Protein AF-0000000084696327 (afdb_homodimer)

Structure (mmCIF, N/CA/C/O backbone):
data_AF-0000000084696327-model_v1
#
loop_
_entity.id
_entity.type
_entity.pdbx_description
1 polymer 'HNH nuclease domain-containing protein'
#
loop_
_atom_site.group_PDB
_atom_site.id
_atom_site.type_symbol
_atom_site.label_atom_id
_atom_site.label_alt_id
_atom_site.label_comp_id
_atom_site.label_asym_id
_atom_site.label_entity_id
_atom_site.label_seq_id
_atom_site.pdbx_PDB_ins_code
_atom_site.Cartn_x
_atom_site.Cartn_y
_atom_site.Cartn_z
_atom_site.occupancy
_atom_site.B_iso_or_equiv
_atom_site.auth_seq_id
_atom_site.auth_comp_id
_atom_site.auth_asym_id
_atom_site.auth_atom_id
_atom_site.pdbx_PDB_model_num
ATOM 1 N N . MET A 1 1 ? 16.906 -35.812 5.281 1 64.81 1 MET A N 1
ATOM 2 C CA . MET A 1 1 ? 16.062 -34.969 4.43 1 64.81 1 MET A CA 1
ATOM 3 C C . MET A 1 1 ? 15.414 -33.844 5.23 1 64.81 1 MET A C 1
ATOM 5 O O . MET A 1 1 ? 15.109 -34.031 6.414 1 64.81 1 MET A O 1
ATOM 9 N N . PRO A 1 2 ? 15.516 -32.688 4.719 1 78.81 2 PRO A N 1
ATOM 10 C CA . PRO A 1 2 ? 14.852 -31.625 5.48 1 78.81 2 PRO A CA 1
ATOM 11 C C . PRO A 1 2 ? 13.391 -31.953 5.793 1 78.81 2 PRO A C 1
ATOM 13 O O . PRO A 1 2 ? 12.758 -32.719 5.07 1 78.81 2 PRO A O 1
ATOM 16 N N . PRO A 1 3 ? 13 -31.641 6.934 1 85.12 3 PRO A N 1
ATOM 17 C CA . PRO A 1 3 ? 11.578 -31.828 7.234 1 85.12 3 PRO A CA 1
ATOM 18 C C . PRO A 1 3 ? 10.656 -31.234 6.172 1 85.12 3 PRO A C 1
ATOM 20 O O . PRO A 1 3 ? 11.047 -30.297 5.469 1 85.12 3 PRO A O 1
ATOM 23 N N . PRO A 1 4 ? 9.523 -31.828 6.078 1 90 4 PRO A N 1
ATOM 24 C CA . PRO A 1 4 ? 8.578 -31.328 5.07 1 90 4 PRO A CA 1
ATOM 25 C C . PRO A 1 4 ? 8.117 -29.906 5.34 1 90 4 PRO A C 1
ATOM 27 O O . PRO A 1 4 ? 8.195 -29.438 6.477 1 90 4 PRO A O 1
ATOM 30 N N . THR A 1 5 ? 7.723 -29.281 4.293 1 92 5 THR A N 1
ATOM 31 C CA . THR A 1 5 ? 7.203 -27.922 4.379 1 92 5 THR A CA 1
ATOM 32 C C . THR A 1 5 ? 5.875 -27.906 5.125 1 92 5 THR A C 1
ATOM 34 O O . THR A 1 5 ? 5.027 -28.781 4.926 1 92 5 THR A O 1
ATOM 37 N N . VAL A 1 6 ? 5.762 -26.906 6.031 1 92.06 6 VAL A N 1
ATOM 38 C CA . VAL A 1 6 ? 4.516 -26.703 6.766 1 92.06 6 VAL A CA 1
ATOM 39 C C . VAL A 1 6 ? 4.176 -25.219 6.82 1 92.06 6 VAL A C 1
ATOM 41 O O . VAL A 1 6 ? 5.062 -24.375 6.988 1 92.06 6 VAL A O 1
ATOM 44 N N . ALA A 1 7 ? 2.875 -25.031 6.699 1 95.94 7 ALA A N 1
ATOM 45 C CA . ALA A 1 7 ? 2.398 -23.641 6.742 1 95.94 7 ALA A CA 1
ATOM 46 C C . ALA A 1 7 ? 2.725 -23 8.086 1 95.94 7 ALA A C 1
ATOM 48 O O . ALA A 1 7 ? 2.736 -23.672 9.117 1 95.94 7 ALA A O 1
ATOM 49 N N . ARG A 1 8 ? 3.008 -21.75 8.031 1 95.81 8 ARG A N 1
ATOM 50 C CA . ARG A 1 8 ? 3.211 -20.922 9.203 1 95.81 8 ARG A CA 1
ATOM 51 C C . ARG A 1 8 ? 1.892 -20.312 9.688 1 95.81 8 ARG A C 1
ATOM 53 O O . ARG A 1 8 ? 0.887 -20.359 8.969 1 95.81 8 ARG A O 1
ATOM 60 N N . PRO A 1 9 ? 1.855 -19.812 10.875 1 95.5 9 PRO A N 1
ATOM 61 C CA . PRO A 1 9 ? 0.596 -19.25 11.367 1 95.5 9 PRO A CA 1
ATOM 62 C C . PRO A 1 9 ? 0.136 -18.047 10.57 1 95.5 9 PRO A C 1
ATOM 64 O O . PRO A 1 9 ? 0.963 -17.234 10.117 1 95.5 9 PRO A O 1
ATOM 67 N N . PRO A 1 10 ? -1.17 -17.922 10.406 1 95.75 10 PRO A N 1
ATOM 68 C CA . PRO A 1 10 ? -1.684 -16.719 9.742 1 95.75 10 PRO A CA 1
ATOM 69 C C . PRO A 1 10 ? -1.434 -15.445 10.539 1 95.75 10 PRO A C 1
ATOM 71 O O . PRO A 1 10 ? -1.24 -15.5 11.758 1 95.75 10 PRO A O 1
ATOM 74 N N . HIS A 1 11 ? -1.416 -14.32 9.797 1 95.56 11 HIS A N 1
ATOM 75 C CA . HIS A 1 11 ? -1.258 -13.031 10.453 1 95.56 11 HIS A CA 1
ATOM 76 C C . HIS A 1 11 ? -2.508 -12.656 11.242 1 95.56 11 HIS A C 1
ATOM 78 O O . HIS A 1 11 ? -3.629 -12.859 10.766 1 95.56 11 HIS A O 1
ATOM 84 N N . ALA A 1 12 ? -2.25 -12.148 12.43 1 94.5 12 ALA A N 1
ATOM 85 C CA . ALA A 1 12 ? -3.326 -11.5 13.172 1 94.5 12 ALA A CA 1
ATOM 86 C C . ALA A 1 12 ? -3.518 -10.055 12.711 1 94.5 12 ALA A C 1
ATOM 88 O O . ALA A 1 12 ? -2.623 -9.477 12.094 1 94.5 12 ALA A O 1
ATOM 89 N N . PRO A 1 13 ? -4.703 -9.531 12.953 1 93.38 13 PRO A N 1
ATOM 90 C CA . PRO A 1 13 ? -4.848 -8.102 12.656 1 93.38 13 PRO A CA 1
ATOM 91 C C . PRO A 1 13 ? -3.77 -7.254 13.328 1 93.38 13 PRO A C 1
ATOM 93 O O . PRO A 1 13 ? -3.365 -7.539 14.461 1 93.38 13 PRO A O 1
ATOM 96 N N . PRO A 1 14 ? -3.35 -6.289 12.539 1 93.88 14 PRO A N 1
ATOM 97 C CA . PRO A 1 14 ? -2.289 -5.465 13.125 1 93.88 14 PRO A CA 1
ATOM 98 C C . PRO A 1 14 ? -2.748 -4.703 14.367 1 93.88 14 PRO A C 1
ATOM 100 O O . PRO A 1 14 ? -3.92 -4.336 14.469 1 93.88 14 PRO A O 1
ATOM 103 N N . THR A 1 15 ? -1.776 -4.508 15.273 1 92.62 15 THR A N 1
ATOM 104 C CA . THR A 1 15 ? -2.062 -3.781 16.516 1 92.62 15 THR A CA 1
ATOM 105 C C . THR A 1 15 ? -0.859 -2.947 16.938 1 92.62 15 THR A C 1
ATOM 107 O O . THR A 1 15 ? 0.249 -3.143 16.438 1 92.62 15 THR A O 1
ATOM 110 N N . HIS A 1 16 ? -1.134 -1.938 17.672 1 93.75 16 HIS A N 1
ATOM 111 C CA . HIS A 1 16 ? -0.104 -1.144 18.328 1 93.75 16 HIS A CA 1
ATOM 112 C C . HIS A 1 16 ? -0.031 -1.465 19.828 1 93.75 16 HIS A C 1
ATOM 114 O O . HIS A 1 16 ? -1.036 -1.835 20.438 1 93.75 16 HIS A O 1
ATOM 120 N N . CYS A 1 17 ? 1.035 -1.368 20.422 1 89.12 17 CYS A N 1
ATOM 121 C CA . CYS A 1 17 ? 1.231 -1.765 21.812 1 89.12 17 CYS A CA 1
ATOM 122 C C . CYS A 1 17 ? 0.365 -0.928 22.75 1 89.12 17 CYS A C 1
ATOM 124 O O . CYS A 1 17 ? -0.001 -1.381 23.828 1 89.12 17 CYS A O 1
ATOM 126 N N . ASP A 1 18 ? -0.004 0.305 22.375 1 88.62 18 ASP A N 1
ATOM 127 C CA . ASP A 1 18 ? -0.79 1.198 23.219 1 88.62 18 ASP A CA 1
ATOM 128 C C . ASP A 1 18 ? -2.109 1.571 22.547 1 88.62 18 ASP A C 1
ATOM 130 O O . ASP A 1 18 ? -2.463 2.75 22.484 1 88.62 18 ASP A O 1
ATOM 134 N N . VAL A 1 19 ? -2.842 0.599 22.219 1 82.56 19 VAL A N 1
ATOM 135 C CA . VAL A 1 19 ? -4.059 0.818 21.438 1 82.56 19 VAL A CA 1
ATOM 136 C C . VAL A 1 19 ? -5.102 1.523 22.312 1 82.56 19 VAL A C 1
ATOM 138 O O . VAL A 1 19 ? -5.969 2.23 21.797 1 82.56 19 VAL A O 1
ATOM 141 N N . ASP A 1 20 ? -5.031 1.558 23.531 1 81.38 20 ASP A N 1
ATOM 142 C CA . ASP A 1 20 ? -6.023 2.1 24.453 1 81.38 20 ASP A CA 1
ATOM 143 C C . ASP A 1 20 ? -5.805 3.596 24.672 1 81.38 20 ASP A C 1
ATOM 145 O O . ASP A 1 20 ? -6.625 4.258 25.312 1 81.38 20 ASP A O 1
ATOM 149 N N . ARG A 1 21 ? -4.801 4.191 24.094 1 85.31 21 ARG A N 1
ATOM 150 C CA . ARG A 1 21 ? -4.469 5.59 24.344 1 85.31 21 ARG A CA 1
ATOM 151 C C . ARG A 1 21 ? -5.125 6.496 23.312 1 85.31 21 ARG A C 1
ATOM 153 O O . ARG A 1 21 ? -5.016 7.723 23.391 1 85.31 21 ARG A O 1
ATOM 160 N N . VAL A 1 22 ? -5.793 5.859 22.375 1 87.56 22 VAL A N 1
ATOM 161 C CA . VAL A 1 22 ? -6.488 6.648 21.359 1 87.56 22 VAL A CA 1
ATOM 162 C C . VAL A 1 22 ? -7.977 6.309 21.375 1 87.56 22 VAL A C 1
ATOM 164 O O . VAL A 1 22 ? -8.359 5.172 21.656 1 87.56 22 VAL A O 1
ATOM 167 N N . ALA A 1 23 ? -8.688 7.316 21.047 1 85.5 23 ALA A N 1
ATOM 168 C CA . ALA A 1 23 ? -10.141 7.137 21.062 1 85.5 23 ALA A CA 1
ATOM 169 C C . ALA A 1 23 ? -10.594 6.176 19.969 1 85.5 23 ALA A C 1
ATOM 171 O O . ALA A 1 23 ? -10.133 6.262 18.828 1 85.5 23 ALA A O 1
ATOM 172 N N . GLN A 1 24 ? -11.453 5.336 20.328 1 82 24 GLN A N 1
ATOM 173 C CA . GLN A 1 24 ? -12.023 4.418 19.344 1 82 24 GLN A CA 1
ATOM 174 C C . GLN A 1 24 ? -13.047 5.125 18.453 1 82 24 GLN A C 1
ATOM 176 O O . GLN A 1 24 ? -13.195 4.785 17.281 1 82 24 GLN A O 1
ATOM 181 N N . ARG A 1 25 ? -13.672 6.062 19.094 1 83.81 25 ARG A N 1
ATOM 182 C CA . ARG A 1 25 ? -14.633 6.887 18.375 1 83.81 25 ARG A CA 1
ATOM 183 C C . ARG A 1 25 ? -14.352 8.367 18.594 1 83.81 25 ARG A C 1
ATOM 185 O O . ARG A 1 25 ? -14.852 8.969 19.547 1 83.81 25 ARG A O 1
ATOM 192 N N . PRO A 1 26 ? -13.617 8.875 17.672 1 90.56 26 PRO A N 1
ATOM 193 C CA . PRO A 1 26 ? -13.289 10.289 17.844 1 90.56 26 PRO A CA 1
ATOM 194 C C . PRO A 1 26 ? -14.508 11.203 17.672 1 90.56 26 PRO A C 1
ATOM 196 O O . PRO A 1 26 ? -15.375 10.922 16.844 1 90.56 26 PRO A O 1
ATOM 199 N N . ARG A 1 27 ? -14.562 12.148 18.516 1 89.69 27 ARG A N 1
ATOM 200 C CA . ARG A 1 27 ? -15.586 13.172 18.359 1 89.69 27 ARG A CA 1
ATOM 201 C C . ARG A 1 27 ? -15.031 14.383 17.609 1 89.69 27 ARG A C 1
ATOM 203 O O . ARG A 1 27 ? -13.883 14.773 17.828 1 89.69 27 ARG A O 1
ATOM 210 N N . THR A 1 28 ? -15.859 14.914 16.844 1 95.12 28 THR A N 1
ATOM 211 C CA . THR A 1 28 ? -15.461 16.094 16.078 1 95.12 28 THR A CA 1
ATOM 212 C C . THR A 1 28 ? -15.43 17.328 16.969 1 95.12 28 THR A C 1
ATOM 214 O O . THR A 1 28 ? -16.344 17.531 17.781 1 95.12 28 THR A O 1
ATOM 217 N N . VAL A 1 29 ? -14.414 18.062 16.891 1 97.38 29 VAL A N 1
ATOM 218 C CA . VAL A 1 29 ? -14.281 19.344 17.578 1 97.38 29 VAL A CA 1
ATOM 219 C C . VAL A 1 29 ? -14.508 20.484 16.594 1 97.38 29 VAL A C 1
ATOM 221 O O . VAL A 1 29 ? -13.844 20.562 15.555 1 97.38 29 VAL A O 1
ATOM 224 N N . LEU A 1 30 ? -15.445 21.312 16.906 1 98 30 LEU A N 1
ATOM 225 C CA . LEU A 1 30 ? -15.773 22.453 16.047 1 98 30 LEU A CA 1
ATOM 226 C C . LEU A 1 30 ? -15.016 23.703 16.469 1 98 30 LEU A C 1
ATOM 228 O O . LEU A 1 30 ? -15.047 24.078 17.641 1 98 30 LEU A O 1
ATOM 232 N N . LEU A 1 31 ? -14.336 24.281 15.578 1 98.44 31 LEU A N 1
ATOM 233 C CA . LEU A 1 31 ? -13.664 25.562 15.781 1 98.44 31 LEU A CA 1
ATOM 234 C C . LEU A 1 31 ? -14.391 26.672 15.047 1 98.44 31 LEU A C 1
ATOM 236 O O . LEU A 1 31 ? -14.484 26.656 13.812 1 98.44 31 LEU A O 1
ATOM 240 N N . ARG A 1 32 ? -14.797 27.672 15.781 1 98.12 32 ARG A N 1
ATOM 241 C CA . ARG A 1 32 ? -15.727 28.656 15.234 1 98.12 32 ARG A CA 1
ATOM 242 C C . ARG A 1 32 ? -15.055 30.016 15.07 1 98.12 32 ARG A C 1
ATOM 244 O O . ARG A 1 32 ? -14.125 30.344 15.812 1 98.12 32 ARG A O 1
ATOM 251 N N . HIS A 1 33 ? -15.484 30.797 14.117 1 98 33 HIS A N 1
ATOM 252 C CA . HIS A 1 33 ? -15.109 32.188 13.898 1 98 33 HIS A CA 1
ATOM 253 C C . HIS A 1 33 ? -16.016 33.125 14.68 1 98 33 HIS A C 1
ATOM 255 O O . HIS A 1 33 ? -17.234 33.125 14.477 1 98 33 HIS A O 1
ATOM 261 N N . PRO A 1 34 ? -15.5 33.938 15.547 1 96.25 34 PRO A N 1
ATOM 262 C CA . PRO A 1 34 ? -16.344 34.75 16.406 1 96.25 34 PRO A CA 1
ATOM 263 C C . PRO A 1 34 ? -17 35.906 15.656 1 96.25 34 PRO A C 1
ATOM 265 O O . PRO A 1 34 ? -17.969 36.5 16.156 1 96.25 34 PRO A O 1
ATOM 268 N N . GLY A 1 35 ? -16.609 36.25 14.508 1 94.88 35 GLY A N 1
ATOM 269 C CA . GLY A 1 35 ? -17.078 37.406 13.781 1 94.88 35 GLY A CA 1
ATOM 270 C C . GLY A 1 35 ? -18.312 37.156 12.945 1 94.88 35 GLY A C 1
ATOM 271 O O . GLY A 1 35 ? -18.828 38.031 12.273 1 94.88 35 GLY A O 1
ATOM 272 N N . TYR A 1 36 ? -18.766 35.938 12.953 1 95.31 36 TYR A N 1
ATOM 273 C CA . TYR A 1 36 ? -19.953 35.562 12.188 1 95.31 36 TYR A CA 1
ATOM 274 C C . TYR A 1 36 ? -21.016 34.938 13.094 1 95.31 36 TYR A C 1
ATOM 276 O O . TYR A 1 36 ? -20.703 34.438 14.18 1 95.31 36 TYR A O 1
ATOM 284 N N . PRO A 1 37 ? -22.266 35 12.648 1 92.94 37 PRO A N 1
ATOM 285 C CA . PRO A 1 37 ? -23.328 34.375 13.453 1 92.94 37 PRO A CA 1
ATOM 286 C C . PRO A 1 37 ? -23.109 32.875 13.664 1 92.94 37 PRO A C 1
ATOM 288 O O . PRO A 1 37 ? -22.609 32.188 12.766 1 92.94 37 PRO A O 1
ATOM 291 N N . SER A 1 38 ? -23.578 32.375 14.742 1 90.75 38 SER A N 1
ATOM 292 C CA . SER A 1 38 ? -23.344 31.016 15.195 1 90.75 38 SER A CA 1
ATOM 293 C C . SER A 1 38 ? -23.875 30 14.195 1 90.75 38 SER A C 1
ATOM 295 O O . SER A 1 38 ? -23.359 28.891 14.094 1 90.75 38 SER A O 1
ATOM 297 N N . ALA A 1 39 ? -24.844 30.375 13.453 1 90.81 39 ALA A N 1
ATOM 298 C CA . ALA A 1 39 ? -25.469 29.453 12.516 1 90.81 39 ALA A CA 1
ATOM 299 C C . ALA A 1 39 ? -24.562 29.156 11.328 1 90.81 39 ALA A C 1
ATOM 301 O O . ALA A 1 39 ? -24.734 28.156 10.633 1 90.81 39 ALA A O 1
ATOM 302 N N . HIS A 1 40 ? -23.562 30.047 11.156 1 92.81 40 HIS A N 1
ATOM 303 C CA . HIS A 1 40 ? -22.75 29.891 9.953 1 92.81 40 HIS A CA 1
ATOM 304 C C . HIS A 1 40 ? -21.281 30.141 10.234 1 92.81 40 HIS A C 1
ATOM 306 O O . HIS A 1 40 ? -20.562 30.656 9.383 1 92.81 40 HIS A O 1
ATOM 312 N N . ASN A 1 41 ? -20.766 29.859 11.406 1 96.12 41 ASN A N 1
ATOM 313 C CA . ASN A 1 41 ? -19.453 30.359 11.734 1 96.12 41 ASN A CA 1
ATOM 314 C C . ASN A 1 41 ? -18.469 29.234 12.039 1 96.12 41 ASN A C 1
ATOM 316 O O . ASN A 1 41 ? -17.438 29.453 12.68 1 96.12 41 ASN A O 1
ATOM 320 N N . ILE A 1 42 ? -18.844 27.953 11.641 1 97.38 42 ILE A N 1
ATOM 321 C CA . ILE A 1 42 ? -17.891 26.859 11.812 1 97.38 42 ILE A CA 1
ATOM 322 C C . ILE A 1 42 ? -16.734 27.016 10.828 1 97.38 42 ILE A C 1
ATOM 324 O O . ILE A 1 42 ? -16.906 26.875 9.617 1 97.38 42 ILE A O 1
ATOM 328 N N . LEU A 1 43 ? -15.664 27.328 11.414 1 97.69 43 LEU A N 1
ATOM 329 C CA . LEU A 1 43 ? -14.461 27.547 10.617 1 97.69 43 LEU A CA 1
ATOM 330 C C . LEU A 1 43 ? -13.828 26.219 10.211 1 97.69 43 LEU A C 1
ATOM 332 O O . LEU A 1 43 ? -13.625 25.953 9.023 1 97.69 43 LEU A O 1
ATOM 336 N N . LEU A 1 44 ? -13.516 25.359 11.211 1 97.94 44 LEU A N 1
ATOM 337 C CA . LEU A 1 44 ? -12.953 24.031 11.008 1 97.94 44 LEU A CA 1
ATOM 338 C C . LEU A 1 44 ? -13.68 22.984 11.859 1 97.94 44 LEU A C 1
ATOM 340 O O . LEU A 1 44 ? -14.086 23.281 12.984 1 97.94 44 LEU A O 1
ATOM 344 N N . ALA A 1 45 ? -13.891 21.828 11.312 1 97.81 45 ALA A N 1
ATOM 345 C CA . ALA A 1 45 ? -14.352 20.656 12.039 1 97.81 45 ALA A CA 1
ATOM 346 C C . ALA A 1 45 ? -13.305 19.531 12 1 97.81 45 ALA A C 1
ATOM 348 O O . ALA A 1 45 ? -13.117 18.891 10.961 1 97.81 45 ALA A O 1
ATOM 349 N N . LEU A 1 46 ? -12.602 19.344 13.109 1 97.62 46 LEU A N 1
ATOM 350 C CA . LEU A 1 46 ? -11.484 18.406 13.141 1 97.62 46 LEU A CA 1
ATOM 351 C C . LEU A 1 46 ? -11.781 17.234 14.055 1 97.62 46 LEU A C 1
ATOM 353 O O . LEU A 1 46 ? -12.422 17.391 15.094 1 97.62 46 LEU A O 1
ATOM 357 N N . PRO A 1 47 ? -11.32 16.094 13.688 1 96 47 PRO A N 1
ATOM 358 C CA . PRO A 1 47 ? -11.516 14.938 14.578 1 96 47 PRO A CA 1
ATOM 359 C C . PRO A 1 47 ? -10.672 15.023 15.852 1 96 47 PRO A C 1
ATOM 361 O O . PRO A 1 47 ? -9.484 15.367 15.789 1 96 47 PRO A O 1
ATOM 364 N N . GLY A 1 48 ? -11.32 14.75 16.953 1 96.06 48 GLY A N 1
ATOM 365 C CA . GLY A 1 48 ? -10.633 14.719 18.234 1 96.06 48 GLY A CA 1
ATOM 366 C C . GLY A 1 48 ? -10.32 13.305 18.719 1 96.06 48 GLY A C 1
ATOM 367 O O . GLY A 1 48 ? -11.172 12.648 19.312 1 96.06 48 GLY A O 1
ATOM 368 N N . ALA A 1 49 ? -9 12.914 18.562 1 94.12 49 ALA A N 1
ATOM 369 C CA . ALA A 1 49 ? -8.633 11.539 18.891 1 94.12 49 ALA A CA 1
ATOM 370 C C . ALA A 1 49 ? -7.406 11.508 19.797 1 94.12 49 ALA A C 1
ATOM 372 O O . ALA A 1 49 ? -6.77 10.461 19.953 1 94.12 49 ALA A O 1
ATOM 373 N N . ASP A 1 50 ? -7.039 12.578 20.406 1 95.31 50 ASP A N 1
ATOM 374 C CA . ASP A 1 50 ? -5.742 12.727 21.047 1 95.31 50 ASP A CA 1
ATOM 375 C C . ASP A 1 50 ? -5.766 12.133 22.453 1 95.31 50 ASP A C 1
ATOM 377 O O . ASP A 1 50 ? -4.719 12.008 23.094 1 95.31 50 ASP A O 1
ATOM 381 N N . GLY A 1 51 ? -6.906 11.742 22.922 1 91.38 51 GLY A N 1
ATOM 382 C CA . GLY A 1 51 ? -7.043 11.047 24.188 1 91.38 51 GLY A CA 1
ATOM 383 C C . GLY A 1 51 ? -7.969 9.852 24.125 1 91.38 51 GLY A C 1
ATOM 384 O O . GLY A 1 51 ? -8.672 9.664 23.125 1 91.38 51 GLY A O 1
ATOM 385 N N . PRO A 1 52 ? -7.902 9.008 25.156 1 89.19 52 PRO A N 1
ATOM 386 C CA . PRO A 1 52 ? -8.773 7.832 25.156 1 89.19 52 PRO A CA 1
ATOM 387 C C . PRO A 1 52 ? -10.25 8.195 25.078 1 89.19 52 PRO A C 1
ATOM 389 O O . PRO A 1 52 ? -11.047 7.43 24.516 1 89.19 52 PRO A O 1
ATOM 392 N N . ALA A 1 53 ? -10.578 9.32 25.641 1 90.38 53 ALA A N 1
ATOM 393 C CA . ALA A 1 53 ? -11.961 9.789 25.609 1 90.38 53 ALA A CA 1
ATOM 394 C C . ALA A 1 53 ? -12.203 10.703 24.406 1 90.38 53 ALA A C 1
ATOM 396 O O . ALA A 1 53 ? -13.305 11.234 24.25 1 90.38 53 ALA A O 1
ATOM 397 N N . GLY A 1 54 ? -11.234 10.867 23.688 1 92.81 54 GLY A N 1
ATOM 398 C CA . GLY A 1 54 ? -11.305 11.789 22.578 1 92.81 54 GLY A CA 1
ATOM 399 C C . GLY A 1 54 ? -10.664 13.133 22.859 1 92.81 54 GLY A C 1
ATOM 400 O O . GLY A 1 54 ? -9.742 13.227 23.672 1 92.81 54 GLY A O 1
ATOM 401 N N . GLY A 1 55 ? -11.086 14.086 22.016 1 95.94 55 GLY A N 1
ATOM 402 C CA . GLY A 1 55 ? -10.539 15.422 22.172 1 95.94 55 GLY A CA 1
ATOM 403 C C . GLY A 1 55 ? -9.414 15.719 21.203 1 95.94 55 GLY A C 1
ATOM 404 O O . GLY A 1 55 ? -8.898 14.812 20.531 1 95.94 55 GLY A O 1
ATOM 405 N N . LEU A 1 56 ? -9.117 16.969 21.172 1 97.12 56 LEU A N 1
ATOM 406 C CA . LEU A 1 56 ? -8.156 17.453 20.188 1 97.12 56 LEU A CA 1
ATOM 407 C C . LEU A 1 56 ? -6.996 18.172 20.875 1 97.12 56 LEU A C 1
ATOM 409 O O . LEU A 1 56 ? -7.207 18.953 21.812 1 97.12 56 LEU A O 1
ATOM 413 N N . HIS A 1 57 ? -5.82 17.828 20.5 1 97.75 57 HIS A N 1
ATOM 414 C CA . HIS A 1 57 ? -4.641 18.531 21 1 97.75 57 HIS A CA 1
ATOM 415 C C . HIS A 1 57 ? -4.754 20.031 20.797 1 97.75 57 HIS A C 1
ATOM 417 O O . HIS A 1 57 ? -4.945 20.5 19.656 1 97.75 57 HIS A O 1
ATOM 423 N N . HIS A 1 58 ? -4.582 20.766 21.812 1 98.06 58 HIS A N 1
ATOM 424 C CA . HIS A 1 58 ? -4.84 22.203 21.828 1 98.06 58 HIS A CA 1
ATOM 425 C C . HIS A 1 58 ? -3.99 22.922 20.781 1 98.06 58 HIS A C 1
ATOM 427 O O . HIS A 1 58 ? -4.516 23.656 19.953 1 98.06 58 HIS A O 1
ATOM 433 N N . GLU A 1 59 ? -2.727 22.734 20.828 1 98.38 59 GLU A N 1
ATOM 434 C CA . GLU A 1 59 ? -1.825 23.516 19.984 1 98.38 59 GLU A CA 1
ATOM 435 C C . GLU A 1 59 ? -2.018 23.172 18.516 1 98.38 59 GLU A C 1
ATOM 437 O O . GLU A 1 59 ? -1.897 24.047 17.641 1 98.38 59 GLU A O 1
ATOM 442 N N . THR A 1 60 ? -2.293 21.891 18.219 1 98.56 60 THR A N 1
ATOM 443 C CA . THR A 1 60 ? -2.586 21.5 16.844 1 98.56 60 THR A CA 1
ATOM 444 C C . THR A 1 60 ? -3.816 22.25 16.328 1 98.56 60 THR A C 1
ATOM 446 O O . THR A 1 60 ? -3.809 22.766 15.211 1 98.56 60 THR A O 1
ATOM 449 N N . ALA A 1 61 ? -4.805 22.312 17.109 1 98.62 61 ALA A N 1
ATOM 450 C CA . ALA A 1 61 ? -6.035 23.016 16.75 1 98.62 61 ALA A CA 1
ATOM 451 C C . ALA A 1 61 ? -5.777 24.516 16.562 1 98.62 61 ALA A C 1
ATOM 453 O O . ALA A 1 61 ? -6.215 25.109 15.57 1 98.62 61 ALA A O 1
ATOM 454 N N . ARG A 1 62 ? -5.125 25.062 17.5 1 98.69 62 ARG A N 1
ATOM 455 C CA . ARG A 1 62 ? -4.855 26.5 17.469 1 98.69 62 ARG A CA 1
ATOM 456 C C . ARG A 1 62 ? -4.066 26.875 16.219 1 98.69 62 ARG A C 1
ATOM 458 O O . ARG A 1 62 ? -4.379 27.859 15.562 1 98.69 62 ARG A O 1
ATOM 465 N N . ILE A 1 63 ? -3.088 26.094 15.945 1 98.81 63 ILE A N 1
ATOM 466 C CA . ILE A 1 63 ? -2.227 26.391 14.805 1 98.81 63 ILE A CA 1
ATOM 467 C C . ILE A 1 63 ? -3.008 26.203 13.508 1 98.81 63 ILE A C 1
ATOM 469 O O . ILE A 1 63 ? -2.828 26.969 12.547 1 98.81 63 ILE A O 1
ATOM 473 N N . ALA A 1 64 ? -3.826 25.156 13.43 1 98.88 64 ALA A N 1
ATOM 474 C CA . ALA A 1 64 ? -4.684 25 12.266 1 98.88 64 ALA A CA 1
ATOM 475 C C . ALA A 1 64 ? -5.523 26.25 12.016 1 98.88 64 ALA A C 1
ATOM 477 O O . ALA A 1 64 ? -5.613 26.719 10.883 1 98.88 64 ALA A O 1
ATOM 478 N N . CYS A 1 65 ? -6.086 26.797 13.039 1 98.81 65 CYS A N 1
ATOM 479 C CA . CYS A 1 65 ? -6.883 28.016 12.922 1 98.81 65 CYS A CA 1
ATOM 480 C C . CYS A 1 65 ? -6.023 29.188 12.5 1 98.81 65 CYS A C 1
ATOM 482 O O . CYS A 1 65 ? -6.434 30 11.664 1 98.81 65 CYS A O 1
ATOM 484 N N . ALA A 1 66 ? -4.871 29.281 13.102 1 98.88 66 ALA A N 1
ATOM 485 C CA . ALA A 1 66 ? -3.973 30.391 12.789 1 98.88 66 ALA A CA 1
ATOM 486 C C . ALA A 1 66 ? -3.568 30.375 11.32 1 98.88 66 ALA A C 1
ATOM 488 O O . ALA A 1 66 ? -3.432 31.422 10.695 1 98.88 66 ALA A O 1
ATOM 489 N N . VAL A 1 67 ? -3.361 29.172 10.781 1 98.75 67 VAL A N 1
ATOM 490 C CA . VAL A 1 67 ? -2.992 29.016 9.383 1 98.75 67 VAL A CA 1
ATOM 491 C C . VAL A 1 67 ? -4.078 29.609 8.492 1 98.75 67 VAL A C 1
ATOM 493 O O . VAL A 1 67 ? -3.783 30.422 7.605 1 98.75 67 VAL A O 1
ATOM 496 N N . VAL A 1 68 ? -5.316 29.344 8.742 1 98.5 68 VAL A N 1
ATOM 497 C CA . VAL A 1 68 ? -6.383 29.812 7.863 1 98.5 68 VAL A CA 1
ATOM 498 C C . VAL A 1 68 ? -6.684 31.281 8.141 1 98.5 68 VAL A C 1
ATOM 500 O O . VAL A 1 68 ? -7.348 31.953 7.348 1 98.5 68 VAL A O 1
ATOM 503 N N . ALA A 1 69 ? -6.219 31.797 9.266 1 98.56 69 ALA A N 1
ATOM 504 C CA . ALA A 1 69 ? -6.312 33.219 9.602 1 98.56 69 ALA A CA 1
ATOM 505 C C . ALA A 1 69 ? -5.051 33.969 9.18 1 98.56 69 ALA A C 1
ATOM 507 O O . ALA A 1 69 ? -4.645 34.906 9.836 1 98.56 69 ALA A O 1
ATOM 508 N N . ALA A 1 70 ? -4.402 33.438 8.172 1 98.06 70 ALA A N 1
ATOM 509 C CA . ALA A 1 70 ? -3.23 34.094 7.594 1 98.06 70 ALA A CA 1
ATOM 510 C C . ALA A 1 70 ? -2.07 34.125 8.586 1 98.06 70 ALA A C 1
ATOM 512 O O . ALA A 1 70 ? -1.454 35.156 8.812 1 98.06 70 ALA A O 1
ATOM 513 N N . ASN A 1 71 ? -1.852 33.094 9.266 1 98.44 71 ASN A N 1
ATOM 514 C CA . ASN A 1 71 ? -0.706 32.875 10.141 1 98.44 71 ASN A CA 1
ATOM 515 C C . ASN A 1 71 ? -0.764 33.75 11.383 1 98.44 71 ASN A C 1
ATOM 517 O O . ASN A 1 71 ? 0.252 34.312 11.805 1 98.44 71 ASN A O 1
ATOM 521 N N . ARG A 1 72 ? -1.87 33.969 11.898 1 98.25 72 ARG A N 1
ATOM 522 C CA . ARG A 1 72 ? -2.018 34.75 13.117 1 98.25 72 ARG A CA 1
ATOM 523 C C . ARG A 1 72 ? -1.664 33.906 14.352 1 98.25 72 ARG A C 1
ATOM 525 O O . ARG A 1 72 ? -2.551 33.5 15.094 1 98.25 72 ARG A O 1
ATOM 532 N N . TRP A 1 73 ? -0.402 33.875 14.641 1 98.06 73 TRP A N 1
ATOM 533 C CA . TRP A 1 73 ? 0.119 33.031 15.719 1 98.06 73 TRP A CA 1
ATOM 534 C C . TRP A 1 73 ? -0.27 33.625 17.078 1 98.06 73 TRP A C 1
ATOM 536 O O . TRP A 1 73 ? -0.159 32.938 18.109 1 98.06 73 TRP A O 1
ATOM 546 N N . ASP A 1 74 ? -0.697 34.812 17.094 1 96.94 74 ASP A N 1
ATOM 547 C CA . ASP A 1 74 ? -1.113 35.469 18.344 1 96.94 74 ASP A CA 1
ATOM 548 C C . ASP A 1 74 ? -2.553 35.094 18.688 1 96.94 74 ASP A C 1
ATOM 550 O O . ASP A 1 74 ? -3.029 35.406 19.781 1 96.94 74 ASP A O 1
ATOM 554 N N . GLY A 1 75 ? -3.217 34.406 17.766 1 97.81 75 GLY A N 1
ATOM 555 C CA . GLY A 1 75 ? -4.582 33.969 18.047 1 97.81 75 GLY A CA 1
ATOM 556 C C . GLY A 1 75 ? -4.672 32.938 19.141 1 97.81 75 GLY A C 1
ATOM 557 O O . GLY A 1 75 ? -3.688 32.25 19.453 1 97.81 75 GLY A O 1
ATOM 558 N N . PHE A 1 76 ? -5.875 32.844 19.766 1 98 76 PHE A N 1
ATOM 559 C CA . PHE A 1 76 ? -6.066 31.906 20.859 1 98 76 PHE A CA 1
ATOM 560 C C . PHE A 1 76 ? -7.465 31.312 20.828 1 98 76 PHE A C 1
ATOM 562 O O . PHE A 1 76 ? -8.352 31.828 20.141 1 98 76 PHE A O 1
ATOM 569 N N . LEU A 1 77 ? -7.617 30.203 21.516 1 98 77 LEU A N 1
ATOM 570 C CA . LEU A 1 77 ? -8.906 29.516 21.594 1 98 77 LEU A CA 1
ATOM 571 C C . LEU A 1 77 ? -9.656 29.938 22.859 1 98 77 LEU A C 1
ATOM 573 O O . LEU A 1 77 ? -9.047 30.125 23.922 1 98 77 LEU A O 1
ATOM 577 N N . ALA A 1 78 ? -10.953 30.062 22.688 1 97.81 78 ALA A N 1
ATOM 578 C CA . ALA A 1 78 ? -11.844 30.422 23.781 1 97.81 78 ALA A CA 1
ATOM 579 C C . ALA A 1 78 ? -13.062 29.5 23.828 1 97.81 78 ALA A C 1
ATOM 581 O O . ALA A 1 78 ? -13.383 28.844 22.828 1 97.81 78 ALA A O 1
ATOM 582 N N . ALA A 1 79 ? -13.719 29.5 24.938 1 95.31 79 ALA A N 1
ATOM 583 C CA . ALA A 1 79 ? -14.891 28.641 25.125 1 95.31 79 ALA A CA 1
ATOM 584 C C . ALA A 1 79 ? -16.141 29.266 24.516 1 95.31 79 ALA A C 1
ATOM 586 O O . ALA A 1 79 ? -17.109 28.578 24.219 1 95.31 79 ALA A O 1
ATOM 587 N N . ASP A 1 80 ? -16 30.594 24.375 1 89.31 80 ASP A N 1
ATOM 588 C CA . ASP A 1 80 ? -17.172 31.281 23.844 1 89.31 80 ASP A CA 1
ATOM 589 C C . ASP A 1 80 ? -16.781 32.438 22.953 1 89.31 80 ASP A C 1
ATOM 591 O O . ASP A 1 80 ? -15.594 32.688 22.734 1 89.31 80 ASP A O 1
ATOM 595 N N . ALA A 1 81 ? -17.828 33.156 22.469 1 86.81 81 ALA A N 1
ATOM 596 C CA . ALA A 1 81 ? -17.625 34.219 21.5 1 86.81 81 ALA A CA 1
ATOM 597 C C . ALA A 1 81 ? -17.078 35.5 22.188 1 86.81 81 ALA A C 1
ATOM 599 O O . ALA A 1 81 ? -16.5 36.344 21.531 1 86.81 81 ALA A O 1
ATOM 600 N N . ALA A 1 82 ? -17.25 35.562 23.406 1 81.12 82 ALA A N 1
ATOM 601 C CA . ALA A 1 82 ? -16.844 36.75 24.141 1 81.12 82 ALA A CA 1
ATOM 602 C C . ALA A 1 82 ? -15.328 36.875 24.203 1 81.12 82 ALA A C 1
ATOM 604 O O . ALA A 1 82 ? -14.797 37.969 24.328 1 81.12 82 ALA A O 1
ATOM 605 N N . GLY A 1 83 ? -14.633 35.719 24.297 1 79.75 83 GLY A N 1
ATOM 606 C CA . GLY A 1 83 ? -13.266 35.812 23.797 1 79.75 83 GLY A CA 1
ATOM 607 C C . GLY A 1 83 ? -12.227 35.656 24.875 1 79.75 83 GLY A C 1
ATOM 608 O O . GLY A 1 83 ? -11.039 35.906 24.656 1 79.75 83 GLY A O 1
ATOM 609 N N . ALA A 1 84 ? -12.422 35.188 26.031 1 90.88 84 ALA A N 1
ATOM 610 C CA . ALA A 1 84 ? -11.305 35 26.953 1 90.88 84 ALA A CA 1
ATOM 611 C C . ALA A 1 84 ? -10.539 33.719 26.609 1 90.88 84 ALA A C 1
ATOM 613 O O . ALA A 1 84 ? -11.148 32.688 26.328 1 90.88 84 ALA A O 1
ATOM 614 N N . PRO A 1 85 ? -9.211 33.844 26.641 1 94.81 85 PRO A N 1
ATOM 615 C CA . PRO A 1 85 ? -8.406 32.688 26.312 1 94.81 85 PRO A CA 1
ATOM 616 C C . PRO A 1 85 ? -8.641 31.516 27.281 1 94.81 85 PRO A C 1
ATOM 618 O O . PRO A 1 85 ? -8.844 31.75 28.484 1 94.81 85 PRO A O 1
ATOM 621 N N . LEU A 1 86 ? -8.578 30.344 26.781 1 95.12 86 LEU A N 1
ATOM 622 C CA . LEU A 1 86 ? -8.688 29.156 27.609 1 95.12 86 LEU A CA 1
ATOM 623 C C . LEU A 1 86 ? -7.535 29.078 28.609 1 95.12 86 LEU A C 1
ATOM 625 O O . LEU A 1 86 ? -6.406 29.453 28.281 1 95.12 86 LEU A O 1
ATOM 629 N N . ASP A 1 87 ? -7.895 28.594 29.734 1 92.12 87 ASP A N 1
ATOM 630 C CA . ASP A 1 87 ? -6.84 28.234 30.688 1 92.12 87 ASP A CA 1
ATOM 631 C C . ASP A 1 87 ? -6.277 26.859 30.391 1 92.12 87 ASP A C 1
ATOM 633 O O . ASP A 1 87 ? -6.531 25.906 31.125 1 92.12 87 ASP A O 1
ATOM 637 N N . ALA A 1 88 ? -5.66 26.641 29.359 1 93.06 88 ALA A N 1
ATOM 638 C CA . ALA A 1 88 ? -5.113 25.375 28.891 1 93.06 88 ALA A CA 1
ATOM 639 C C . ALA A 1 88 ? -3.715 25.562 28.297 1 93.06 88 ALA A C 1
ATOM 641 O O . ALA A 1 88 ? -3.443 26.562 27.641 1 93.06 88 ALA A O 1
ATOM 642 N N . GLY A 1 89 ? -2.859 24.609 28.625 1 93.44 89 GLY A N 1
ATOM 643 C CA . GLY A 1 89 ? -1.537 24.609 28.016 1 93.44 89 GLY A CA 1
ATOM 644 C C . GLY A 1 89 ? -1.538 24.094 26.594 1 93.44 89 GLY A C 1
ATOM 645 O O . GLY A 1 89 ? -2.539 23.547 26.125 1 93.44 89 GLY A O 1
ATOM 646 N N . PRO A 1 90 ? -0.409 24.266 25.906 1 95.19 90 PRO A N 1
ATOM 647 C CA . PRO A 1 90 ? -0.315 23.859 24.5 1 95.19 90 PRO A CA 1
ATOM 648 C C . PRO A 1 90 ? -0.558 22.375 24.297 1 95.19 90 PRO A C 1
ATOM 650 O O . PRO A 1 90 ? -1.04 21.969 23.234 1 95.19 90 PRO A O 1
ATOM 653 N N . ASP A 1 91 ? -0.272 21.609 25.297 1 96.38 91 ASP A N 1
ATOM 654 C CA . ASP A 1 91 ? -0.333 20.156 25.094 1 96.38 91 ASP A CA 1
ATOM 655 C C . ASP A 1 91 ? -1.592 19.578 25.734 1 96.38 91 ASP A C 1
ATOM 657 O O . ASP A 1 91 ? -1.783 18.359 25.734 1 96.38 91 ASP A O 1
ATOM 661 N N . ASP A 1 92 ? -2.441 20.422 26.188 1 96.94 92 ASP A N 1
ATOM 662 C CA . ASP A 1 92 ? -3.699 19.953 26.766 1 96.94 92 ASP A CA 1
ATOM 663 C C . ASP A 1 92 ? -4.668 19.5 25.672 1 96.94 92 ASP A C 1
ATOM 665 O O . ASP A 1 92 ? -4.465 19.797 24.5 1 96.94 92 ASP A O 1
ATOM 669 N N . ILE A 1 93 ? -5.652 18.734 26.109 1 96.12 93 ILE A N 1
ATOM 670 C CA . ILE A 1 93 ? -6.637 18.188 25.188 1 96.12 93 ILE A CA 1
ATOM 671 C C . ILE A 1 93 ? -7.926 19 25.266 1 96.12 93 ILE A C 1
ATOM 673 O O . ILE A 1 93 ? -8.461 19.234 26.344 1 96.12 93 ILE A O 1
ATOM 677 N N . LEU A 1 94 ? -8.359 19.484 24.109 1 96.69 94 LEU A N 1
ATOM 678 C CA . LEU A 1 94 ? -9.664 20.141 24 1 96.69 94 LEU A CA 1
ATOM 679 C C . LEU A 1 94 ? -10.789 19.109 24.062 1 96.69 94 LEU A C 1
ATOM 681 O O . LEU A 1 94 ? -11.07 18.438 23.078 1 96.69 94 LEU A O 1
ATOM 685 N N . ALA A 1 95 ? -11.555 19.141 25.109 1 94.38 95 ALA A N 1
ATOM 686 C CA . ALA A 1 95 ? -12.516 18.078 25.375 1 94.38 95 ALA A CA 1
ATOM 687 C C . ALA A 1 95 ? -13.922 18.5 24.953 1 94.38 95 ALA A C 1
ATOM 689 O O . ALA A 1 95 ? -14.781 17.641 24.703 1 94.38 95 ALA A O 1
ATOM 690 N N . ALA A 1 96 ? -14.164 19.781 24.953 1 94.81 96 ALA A N 1
ATOM 691 C CA . ALA A 1 96 ? -15.5 20.25 24.594 1 94.81 96 ALA A CA 1
ATOM 692 C C . ALA A 1 96 ? -15.742 20.094 23.094 1 94.81 96 ALA A C 1
ATOM 694 O O . ALA A 1 96 ? -14.805 19.859 22.328 1 94.81 96 ALA A O 1
ATOM 695 N N . ARG A 1 97 ? -16.938 20.281 22.703 1 94.88 97 ARG A N 1
ATOM 696 C CA . ARG A 1 97 ? -17.344 20.078 21.312 1 94.88 97 ARG A CA 1
ATOM 697 C C . ARG A 1 97 ? -17 21.297 20.469 1 94.88 97 ARG A C 1
ATOM 699 O O . ARG A 1 97 ? -16.797 21.188 19.25 1 94.88 97 ARG A O 1
ATOM 706 N N . GLU A 1 98 ? -17.031 22.422 21.141 1 96.62 98 GLU A N 1
ATOM 707 C CA . GLU A 1 98 ? -16.859 23.641 20.359 1 96.62 98 GLU A CA 1
ATOM 708 C C . GLU A 1 98 ? -15.922 24.625 21.047 1 96.62 98 GLU A C 1
ATOM 710 O O . GLU A 1 98 ? -15.922 24.719 22.281 1 96.62 98 GLU A O 1
ATOM 715 N N . TYR A 1 99 ? -15.227 25.328 20.312 1 97.75 99 TYR A N 1
ATOM 716 C CA . TYR A 1 99 ? -14.352 26.422 20.719 1 97.75 99 TYR A CA 1
ATOM 717 C C . TYR A 1 99 ? -14.375 27.547 19.703 1 97.75 99 TYR A C 1
ATOM 719 O O . TYR A 1 99 ? -14.828 27.375 18.578 1 97.75 99 TYR A O 1
ATOM 727 N N . TYR A 1 100 ? -13.938 28.688 20.156 1 98.19 100 TYR A N 1
ATOM 728 C CA . TYR A 1 100 ? -13.836 29.859 19.281 1 98.19 100 TYR A CA 1
ATOM 729 C C . TYR A 1 100 ? -12.391 30.297 19.109 1 98.19 100 TYR A C 1
ATOM 731 O O . TYR A 1 100 ? -11.633 30.344 20.094 1 98.19 100 TYR A O 1
ATOM 739 N N . PHE A 1 101 ? -11.984 30.547 17.906 1 98.31 101 PHE A N 1
ATOM 740 C CA . PHE A 1 101 ? -10.648 31.078 17.656 1 98.31 101 PHE A CA 1
ATOM 741 C C . PHE A 1 101 ? -10.703 32.594 17.531 1 98.31 101 PHE A C 1
ATOM 743 O O . PHE A 1 101 ? -11.367 33.125 16.641 1 98.31 101 PHE A O 1
ATOM 750 N N . HIS A 1 102 ? -9.906 33.25 18.375 1 98.25 102 HIS A N 1
ATOM 751 C CA . HIS A 1 102 ? -9.898 34.719 18.422 1 98.25 102 HIS A CA 1
ATOM 752 C C . HIS A 1 102 ? -8.547 35.281 17.984 1 98.25 102 HIS A C 1
ATOM 754 O O . HIS A 1 102 ? -7.5 34.688 18.297 1 98.25 102 HIS A O 1
ATOM 760 N N . VAL A 1 103 ? -8.602 36.312 17.266 1 97.38 103 VAL A N 1
ATOM 761 C CA . VAL A 1 103 ? -7.43 37.125 16.969 1 97.38 103 VAL A CA 1
ATOM 762 C C . VAL A 1 103 ? -7.527 38.469 17.703 1 97.38 103 VAL A C 1
ATOM 764 O O . VAL A 1 103 ? -8.492 39.219 17.516 1 97.38 103 VAL A O 1
ATOM 767 N N . PRO A 1 104 ? -6.559 38.688 18.547 1 95.31 104 PRO A N 1
ATOM 768 C CA . PRO A 1 104 ? -6.656 39.938 19.344 1 95.31 104 PRO A CA 1
ATOM 769 C C . PRO A 1 104 ? -6.832 41.188 18.484 1 95.31 104 PRO A C 1
ATOM 771 O O . PRO A 1 104 ? -6.078 41.406 17.531 1 95.31 104 PRO A O 1
ATOM 774 N N . GLY A 1 105 ? -7.836 41.938 18.844 1 92.12 105 GLY A N 1
ATOM 775 C CA . GLY A 1 105 ? -8.039 43.25 18.234 1 92.12 105 GLY A CA 1
ATOM 776 C C . GLY A 1 105 ? -8.742 43.188 16.891 1 92.12 105 GLY A C 1
ATOM 777 O O . GLY A 1 105 ? -9.055 44.219 16.297 1 92.12 105 GLY A O 1
ATOM 778 N N . VAL A 1 106 ? -8.984 42 16.453 1 93.5 106 VAL A N 1
ATOM 779 C CA . VAL A 1 106 ? -9.625 41.844 15.148 1 93.5 106 VAL A CA 1
ATOM 780 C C . VAL A 1 106 ? -10.797 40.875 15.258 1 93.5 106 VAL A C 1
ATOM 782 O O . VAL A 1 106 ? -10.695 39.719 14.859 1 93.5 106 VAL A O 1
ATOM 785 N N . PRO A 1 107 ? -11.938 41.312 15.672 1 89.5 107 PRO A N 1
ATOM 786 C CA . PRO A 1 107 ? -13.078 40.438 15.914 1 89.5 107 PRO A CA 1
ATOM 787 C C . PRO A 1 107 ? -13.5 39.656 14.664 1 89.5 107 PRO A C 1
ATOM 789 O O . PRO A 1 107 ? -13.852 38.469 14.75 1 89.5 107 PRO A O 1
ATOM 792 N N . GLN A 1 108 ? -13.484 40.344 13.516 1 95.56 108 GLN A N 1
ATOM 793 C CA . GLN A 1 108 ? -13.797 39.656 12.258 1 95.56 108 GLN A CA 1
ATOM 794 C C . GLN A 1 108 ? -12.578 39.594 11.352 1 95.56 108 GLN A C 1
ATOM 796 O O . GLN A 1 108 ? -12.539 40.25 10.305 1 95.56 108 GLN A O 1
ATOM 801 N N . TYR A 1 109 ? -11.711 38.781 11.766 1 97.56 109 TYR A N 1
ATOM 802 C CA . TYR A 1 109 ? -10.469 38.625 11.008 1 97.56 109 TYR A CA 1
ATOM 803 C C . TYR A 1 109 ? -10.734 37.938 9.664 1 97.56 109 TYR A C 1
ATOM 805 O O . TYR A 1 109 ? -11.656 37.156 9.539 1 97.56 109 TYR A O 1
ATOM 813 N N . PRO A 1 110 ? -9.938 38.281 8.656 1 98.31 110 PRO A N 1
ATOM 814 C CA . PRO A 1 110 ? -10.094 37.625 7.34 1 98.31 110 PRO A CA 1
ATOM 815 C C . PRO A 1 110 ? -9.602 36.188 7.32 1 98.31 110 PRO A C 1
ATOM 817 O O . PRO A 1 110 ? -8.688 35.844 8.062 1 98.31 110 PRO A O 1
ATOM 820 N N . VAL A 1 111 ? -10.219 35.406 6.441 1 98.31 111 VAL A N 1
ATOM 821 C CA . VAL A 1 111 ? -9.852 34 6.297 1 98.31 111 VAL A CA 1
ATOM 822 C C . VAL A 1 111 ? -9.195 33.781 4.934 1 98.31 111 VAL A C 1
ATOM 824 O O . VAL A 1 111 ? -9.633 34.344 3.928 1 98.31 111 VAL A O 1
ATOM 827 N N . VAL A 1 112 ? -8.078 33.094 4.91 1 98.38 112 VAL A N 1
ATOM 828 C CA . VAL A 1 112 ? -7.484 32.656 3.658 1 98.38 112 VAL A CA 1
ATOM 829 C C . VAL A 1 112 ? -8.289 31.469 3.102 1 98.38 112 VAL A C 1
ATOM 831 O O . VAL A 1 112 ? -8.438 30.438 3.77 1 98.38 112 VAL A O 1
ATOM 834 N N . PRO A 1 113 ? -8.727 31.516 1.928 1 97.44 113 PRO A N 1
ATOM 835 C CA . PRO A 1 113 ? -9.766 30.562 1.493 1 97.44 113 PRO A CA 1
ATOM 836 C C . PRO A 1 113 ? -9.188 29.25 0.982 1 97.44 113 PRO A C 1
ATOM 838 O O . PRO A 1 113 ? -9.906 28.25 0.885 1 97.44 113 PRO A O 1
ATOM 841 N N . SER A 1 114 ? -7.93 29.266 0.523 1 96.69 114 SER A N 1
ATOM 842 C CA . SER A 1 114 ? -7.34 28.047 -0.041 1 96.69 114 SER A CA 1
ATOM 843 C C . SER A 1 114 ? -5.828 28.031 0.158 1 96.69 114 SER A C 1
ATOM 845 O O . SER A 1 114 ? -5.219 29.062 0.451 1 96.69 114 SER A O 1
ATOM 847 N N . PHE A 1 115 ? -5.277 26.859 -0.001 1 97.38 115 PHE A N 1
ATOM 848 C CA . PHE A 1 115 ? -3.832 26.688 0.114 1 97.38 115 PHE A CA 1
ATOM 849 C C . PHE A 1 115 ? -3.104 27.562 -0.896 1 97.38 115 PHE A C 1
ATOM 851 O O . PHE A 1 115 ? -2.07 28.156 -0.579 1 97.38 115 PHE A O 1
ATOM 858 N N . ARG A 1 116 ? -3.607 27.656 -2 1 95.88 116 ARG A N 1
ATOM 859 C CA . ARG A 1 116 ? -2.961 28.391 -3.082 1 95.88 116 ARG A CA 1
ATOM 860 C C . ARG A 1 116 ? -2.938 29.891 -2.789 1 95.88 116 ARG A C 1
ATOM 862 O O . ARG A 1 116 ? -2.082 30.609 -3.301 1 95.88 116 ARG A O 1
ATOM 869 N N . GLU A 1 117 ? -3.836 30.328 -1.974 1 96.81 117 GLU A N 1
ATOM 870 C CA . GLU A 1 117 ? -3.881 31.734 -1.572 1 96.81 117 GLU A CA 1
ATOM 871 C C . GLU A 1 117 ? -3.02 31.984 -0.338 1 96.81 117 GLU A C 1
ATOM 873 O O . GLU A 1 117 ? -2.789 33.125 0.043 1 96.81 117 GLU A O 1
ATOM 878 N N . TRP A 1 118 ? -2.57 30.953 0.267 1 98 118 TRP A N 1
ATOM 879 C CA . TRP A 1 118 ? -1.843 31.047 1.528 1 98 118 TRP A CA 1
ATOM 880 C C . TRP A 1 118 ? -0.371 31.359 1.289 1 98 118 TRP A C 1
ATOM 882 O O . TRP A 1 118 ? 0.267 30.766 0.42 1 98 118 TRP A O 1
ATOM 892 N N . ARG A 1 119 ? 0.136 32.281 2.084 1 97.56 119 ARG A N 1
ATOM 893 C CA . ARG A 1 119 ? 1.55 32.625 2.027 1 97.56 119 ARG A CA 1
ATOM 894 C C . ARG A 1 119 ? 2.336 31.938 3.129 1 97.56 119 ARG A C 1
ATOM 896 O O . ARG A 1 119 ? 1.944 31.969 4.297 1 97.56 119 ARG A O 1
ATOM 903 N N . PHE A 1 120 ? 3.391 31.312 2.723 1 97.81 120 PHE A N 1
ATOM 904 C CA . PHE A 1 120 ? 4.199 30.578 3.693 1 97.81 120 PHE A CA 1
ATOM 905 C C . PHE A 1 120 ? 4.926 31.547 4.621 1 97.81 120 PHE A C 1
ATOM 907 O O . PHE A 1 120 ? 5.484 32.562 4.172 1 97.81 120 PHE A O 1
ATOM 914 N N . PRO A 1 121 ? 4.977 31.25 5.883 1 97.38 121 PRO A N 1
ATOM 915 C CA . PRO A 1 121 ? 5.594 32.156 6.859 1 97.38 121 PRO A CA 1
ATOM 916 C C . PRO A 1 121 ? 7.09 31.906 7.035 1 97.38 121 PRO A C 1
ATOM 918 O O . PRO A 1 121 ? 7.531 31.531 8.125 1 97.38 121 PRO A O 1
ATOM 921 N N . HIS A 1 122 ? 7.844 32.219 6.137 1 94.94 122 HIS A N 1
ATOM 922 C CA . HIS A 1 122 ? 9.281 32 6.207 1 94.94 122 HIS A CA 1
ATOM 923 C C . HIS A 1 122 ? 9.867 32.594 7.488 1 94.94 122 HIS A C 1
ATOM 925 O O . HIS A 1 122 ? 9.617 33.75 7.812 1 94.94 122 HIS A O 1
ATOM 931 N N . GLY A 1 123 ? 10.539 31.75 8.227 1 92.12 123 GLY A N 1
ATOM 932 C CA . GLY A 1 123 ? 11.25 32.188 9.414 1 92.12 123 GLY A CA 1
ATOM 933 C C . GLY A 1 123 ? 10.328 32.469 10.586 1 92.12 123 GLY A C 1
ATOM 934 O O . GLY A 1 123 ? 10.773 32.906 11.641 1 92.12 123 GLY A O 1
ATOM 935 N N . ARG A 1 124 ? 9.062 32.188 10.453 1 96.38 124 ARG A N 1
ATOM 936 C CA . ARG A 1 124 ? 8.094 32.5 11.492 1 96.38 124 ARG A CA 1
ATOM 937 C C . ARG A 1 124 ? 7.16 31.344 11.766 1 96.38 124 ARG A C 1
ATOM 939 O O . ARG A 1 124 ? 5.938 31.516 11.789 1 96.38 124 ARG A O 1
ATOM 946 N N . LEU A 1 125 ? 7.73 30.188 11.867 1 97.44 125 LEU A N 1
ATOM 947 C CA . LEU A 1 125 ? 6.91 29.047 12.266 1 97.44 125 LEU A CA 1
ATOM 948 C C . LEU A 1 125 ? 6.492 29.172 13.727 1 97.44 125 LEU A C 1
ATOM 950 O O . LEU A 1 125 ? 7.156 29.859 14.516 1 97.44 125 LEU A O 1
ATOM 954 N N . PRO A 1 126 ? 5.387 28.578 14.062 1 97.5 126 PRO A N 1
ATOM 955 C CA . PRO A 1 126 ? 5.004 28.594 15.469 1 97.5 126 PRO A CA 1
ATOM 956 C C . PRO A 1 126 ? 6.086 28.031 16.391 1 97.5 126 PRO A C 1
ATOM 958 O O . PRO A 1 126 ? 6.863 27.172 15.969 1 97.5 126 PRO A O 1
ATOM 961 N N . ALA A 1 127 ? 6.07 28.406 17.609 1 96.25 127 ALA A N 1
ATOM 962 C CA . ALA A 1 127 ? 7.125 28.078 18.562 1 96.25 127 ALA A CA 1
ATOM 963 C C . ALA A 1 127 ? 7.289 26.578 18.703 1 96.25 127 ALA A C 1
ATOM 965 O O . ALA A 1 127 ? 8.414 26.062 18.734 1 96.25 127 ALA A O 1
ATOM 966 N N . VAL A 1 128 ? 6.242 25.875 18.797 1 96.5 128 VAL A N 1
ATOM 967 C CA . VAL A 1 128 ? 6.305 24.438 19 1 96.5 128 VAL A CA 1
ATOM 968 C C . VAL A 1 128 ? 6.938 23.766 17.781 1 96.5 128 VAL A C 1
ATOM 970 O O . VAL A 1 128 ? 7.645 22.766 17.906 1 96.5 128 VAL A O 1
ATOM 973 N N . TRP A 1 129 ? 6.68 24.234 16.609 1 97.44 129 TRP A N 1
ATOM 974 C CA . TRP A 1 129 ? 7.273 23.719 15.383 1 97.44 129 TRP A CA 1
ATOM 975 C C . TRP A 1 129 ? 8.766 24.016 15.328 1 97.44 129 TRP A C 1
ATOM 977 O O . TRP A 1 129 ? 9.562 23.172 14.906 1 97.44 129 TRP A O 1
ATOM 987 N N . GLN A 1 130 ? 9.094 25.203 15.766 1 95.62 130 GLN A N 1
ATOM 988 C CA . GLN A 1 130 ? 10.508 25.562 15.828 1 95.62 130 GLN A CA 1
ATOM 989 C C . GLN A 1 130 ? 11.266 24.656 16.797 1 95.62 130 GLN A C 1
ATOM 991 O O . GLN A 1 130 ? 12.359 24.188 16.484 1 95.62 130 GLN A O 1
ATOM 996 N N . ALA A 1 131 ? 10.695 24.453 17.891 1 94.5 131 ALA A N 1
ATOM 997 C CA . ALA A 1 131 ? 11.32 23.594 18.891 1 94.5 131 ALA A CA 1
ATOM 998 C C . ALA A 1 131 ? 11.469 22.156 18.375 1 94.5 131 ALA A C 1
ATOM 1000 O O . ALA A 1 131 ? 12.516 21.531 18.562 1 94.5 131 ALA A O 1
ATOM 1001 N N . ALA A 1 132 ? 10.438 21.688 17.75 1 94.44 132 ALA A N 1
ATOM 1002 C CA . ALA A 1 132 ? 10.477 20.344 17.188 1 94.44 132 ALA A CA 1
ATOM 1003 C C . ALA A 1 132 ? 11.516 20.234 16.078 1 94.44 132 ALA A C 1
ATOM 1005 O O . ALA A 1 132 ? 12.203 19.219 15.969 1 94.44 132 ALA A O 1
ATOM 1006 N N . ALA A 1 133 ? 11.57 21.234 15.305 1 91.25 133 ALA A N 1
ATOM 1007 C CA . ALA A 1 133 ? 12.562 21.281 14.234 1 91.25 133 ALA A CA 1
ATOM 1008 C C . ALA A 1 133 ? 13.977 21.203 14.797 1 91.25 133 ALA A C 1
ATOM 1010 O O . ALA A 1 133 ? 14.82 20.469 14.273 1 91.25 133 ALA A O 1
ATOM 1011 N N . ALA A 1 134 ? 14.219 21.891 15.781 1 89.81 134 ALA A N 1
ATOM 1012 C CA . ALA A 1 134 ? 15.531 21.906 16.422 1 89.81 134 ALA A CA 1
ATOM 1013 C C . ALA A 1 134 ? 15.859 20.531 17 1 89.81 134 ALA A C 1
ATOM 1015 O O . ALA A 1 134 ? 16.984 20.047 16.875 1 89.81 134 ALA A O 1
ATOM 1016 N N . ALA A 1 135 ? 14.898 19.938 17.531 1 87.31 135 ALA A N 1
ATOM 1017 C CA . ALA A 1 135 ? 15.094 18.625 18.125 1 87.31 135 ALA A CA 1
ATOM 1018 C C . ALA A 1 135 ? 15.336 17.562 17.047 1 87.31 135 ALA A C 1
ATOM 1020 O O . ALA A 1 135 ? 16.109 16.625 17.25 1 87.31 135 ALA A O 1
ATOM 1021 N N . ALA A 1 136 ? 14.672 17.703 15.969 1 84.31 136 ALA A N 1
ATOM 1022 C CA . ALA A 1 136 ? 14.797 16.75 14.875 1 84.31 136 ALA A CA 1
ATOM 1023 C C . ALA A 1 136 ? 16.156 16.859 14.195 1 84.31 136 ALA A C 1
ATOM 1025 O O . ALA A 1 136 ? 16.688 15.867 13.68 1 84.31 136 ALA A O 1
ATOM 1026 N N . CYS A 1 137 ? 16.672 17.969 14.023 1 71.5 137 CYS A N 1
ATOM 1027 C CA . CYS A 1 137 ? 17.953 18.234 13.383 1 71.5 137 CYS A CA 1
ATOM 1028 C C . CYS A 1 137 ? 19.094 17.625 14.188 1 71.5 137 CYS A C 1
ATOM 1030 O O . CYS A 1 137 ? 20.094 17.188 13.617 1 71.5 137 CYS A O 1
ATOM 1032 N N . GLU A 1 138 ? 18.953 17.578 15.289 1 61.16 138 GLU A N 1
ATOM 1033 C CA . GLU A 1 138 ? 20 16.984 16.125 1 61.16 138 GLU A CA 1
ATOM 1034 C C . GLU A 1 138 ? 20.172 15.508 15.805 1 61.16 138 GLU A C 1
ATOM 1036 O O . GLU A 1 138 ? 21.281 14.977 15.898 1 61.16 138 GLU A O 1
ATOM 1041 N N . ALA A 1 139 ? 19.156 14.984 15.203 1 57.25 139 ALA A N 1
ATOM 1042 C CA . ALA A 1 139 ? 19.188 13.57 14.852 1 57.25 139 ALA A CA 1
ATOM 1043 C C . ALA A 1 139 ? 19.469 13.383 13.359 1 57.25 139 ALA A C 1
ATOM 1045 O O . ALA A 1 139 ? 19.266 12.297 12.82 1 57.25 139 ALA A O 1
ATOM 1046 N N . ARG A 1 140 ? 19.922 14.539 12.68 1 54.88 140 ARG A N 1
ATOM 1047 C CA . ARG A 1 140 ? 19.891 14.562 11.219 1 54.88 140 ARG A CA 1
ATOM 1048 C C . ARG A 1 140 ? 20.828 13.516 10.633 1 54.88 140 ARG A C 1
ATOM 1050 O O . ARG A 1 140 ? 21.953 13.352 11.117 1 54.88 140 ARG A O 1
ATOM 1057 N N . ALA A 1 141 ? 20.109 12.711 9.734 1 56 141 ALA A N 1
ATOM 1058 C CA . ALA A 1 141 ? 20.797 11.703 8.922 1 56 141 ALA A CA 1
ATOM 1059 C C . ALA A 1 141 ? 21.875 12.328 8.047 1 56 141 ALA A C 1
ATOM 1061 O O . ALA A 1 141 ? 21.781 13.516 7.699 1 56 141 ALA A O 1
ATOM 1062 N N . ALA A 1 142 ? 22.953 11.766 7.895 1 53.22 142 ALA A N 1
ATOM 1063 C CA . ALA A 1 142 ? 24.047 12.141 6.996 1 53.22 142 ALA A CA 1
ATOM 1064 C C . ALA A 1 142 ? 23.531 12.438 5.594 1 53.22 142 ALA A C 1
ATOM 1066 O O . ALA A 1 142 ? 22.562 11.812 5.137 1 53.22 142 ALA A O 1
ATOM 1067 N N . PRO A 1 143 ? 23.891 13.734 5.129 1 54.94 143 PRO A N 1
ATOM 1068 C CA . PRO A 1 143 ? 23.484 14.031 3.752 1 54.94 143 PRO A CA 1
ATOM 1069 C C . PRO A 1 143 ? 23.734 12.867 2.795 1 54.94 143 PRO A C 1
ATOM 1071 O O . PRO A 1 143 ? 24.75 12.164 2.93 1 54.94 143 PRO A O 1
ATOM 1074 N N . VAL A 1 144 ? 22.656 12.336 2.264 1 55.44 144 VAL A N 1
ATOM 1075 C CA . VAL A 1 144 ? 22.797 11.273 1.274 1 55.44 144 VAL A CA 1
ATOM 1076 C C . VAL A 1 144 ? 23.609 11.773 0.085 1 55.44 144 VAL A C 1
ATOM 1078 O O . VAL A 1 144 ? 23.328 12.836 -0.47 1 55.44 144 VAL A O 1
ATOM 1081 N N . ARG A 1 145 ? 24.812 11.367 -0.052 1 53.72 145 ARG A N 1
ATOM 1082 C CA . ARG A 1 145 ? 25.641 11.609 -1.23 1 53.72 145 ARG A CA 1
ATOM 1083 C C . ARG A 1 145 ? 24.812 11.516 -2.508 1 53.72 145 ARG A C 1
ATOM 1085 O O . ARG A 1 145 ? 23.672 11.055 -2.48 1 53.72 145 ARG A O 1
ATOM 1092 N N . ALA A 1 146 ? 25.391 11.766 -3.623 1 61.62 146 ALA A N 1
ATOM 1093 C CA . ALA A 1 146 ? 24.906 11.914 -4.992 1 61.62 146 ALA A CA 1
ATOM 1094 C C . ALA A 1 146 ? 24.125 10.68 -5.438 1 61.62 146 ALA A C 1
ATOM 1096 O O . ALA A 1 146 ? 24.703 9.602 -5.594 1 61.62 146 ALA A O 1
ATOM 1097 N N . ALA A 1 147 ? 22.812 10.773 -5 1 70.62 147 ALA A N 1
ATOM 1098 C CA . ALA A 1 147 ? 21.969 9.703 -5.531 1 70.62 147 ALA A CA 1
ATOM 1099 C C . ALA A 1 147 ? 21.484 10.039 -6.938 1 70.62 147 ALA A C 1
ATOM 1101 O O . ALA A 1 147 ? 21.328 11.219 -7.285 1 70.62 147 ALA A O 1
ATOM 1102 N N . SER A 1 148 ? 21.391 9.047 -7.777 1 72.31 148 SER A N 1
ATOM 1103 C CA . SER A 1 148 ? 21.016 9.172 -9.188 1 72.31 148 SER A CA 1
ATOM 1104 C C . SER A 1 148 ? 19.594 9.695 -9.336 1 72.31 148 SER A C 1
ATOM 1106 O O . SER A 1 148 ? 19.266 10.359 -10.32 1 72.31 148 SER A O 1
ATOM 1108 N N . ASP A 1 149 ? 18.734 9.32 -8.422 1 84.25 149 ASP A N 1
ATOM 1109 C CA . ASP A 1 149 ? 17.344 9.766 -8.477 1 84.25 149 ASP A CA 1
ATOM 1110 C C . ASP A 1 149 ? 16.75 9.859 -7.074 1 84.25 149 ASP A C 1
ATOM 1112 O O . ASP A 1 149 ? 17.375 9.461 -6.094 1 84.25 149 ASP A O 1
ATOM 1116 N N . LEU A 1 150 ? 15.656 10.461 -6.98 1 88.75 150 LEU A N 1
ATOM 1117 C CA . LEU A 1 150 ? 15 10.742 -5.711 1 88.75 150 LEU A CA 1
ATOM 1118 C C . LEU A 1 150 ? 14.688 9.453 -4.961 1 88.75 150 LEU A C 1
ATOM 1120 O O . LEU A 1 150 ? 14.859 9.375 -3.742 1 88.75 150 LEU A O 1
ATOM 1124 N N . SER A 1 151 ? 14.219 8.453 -5.688 1 90.62 151 SER A N 1
ATOM 1125 C CA . SER A 1 151 ? 13.883 7.172 -5.07 1 90.62 151 SER A CA 1
ATOM 1126 C C . SER A 1 151 ? 15.102 6.543 -4.41 1 90.62 151 SER A C 1
ATOM 1128 O O . SER A 1 151 ? 15.023 6.066 -3.273 1 90.62 151 SER A O 1
ATOM 1130 N N . THR A 1 152 ? 16.156 6.578 -5.078 1 89.12 152 THR A N 1
ATOM 1131 C CA . THR A 1 152 ? 17.391 6.02 -4.539 1 89.12 152 THR A CA 1
ATOM 1132 C C . THR A 1 152 ? 17.875 6.844 -3.35 1 89.12 152 THR A C 1
ATOM 1134 O O . THR A 1 152 ? 18.312 6.285 -2.34 1 89.12 152 THR A O 1
ATOM 1137 N N . ALA A 1 153 ? 17.828 8.117 -3.498 1 88.69 153 ALA A N 1
ATOM 1138 C CA . ALA A 1 153 ? 18.25 9.008 -2.416 1 88.69 153 ALA A CA 1
ATOM 1139 C C . ALA A 1 153 ? 17.453 8.727 -1.142 1 88.69 153 ALA A C 1
ATOM 1141 O O . ALA A 1 153 ? 18.031 8.641 -0.054 1 88.69 153 ALA A O 1
ATOM 1142 N N . LEU A 1 154 ? 16.203 8.508 -1.286 1 92.88 154 LEU A N 1
ATOM 1143 C CA . LEU A 1 154 ? 15.352 8.289 -0.126 1 92.88 154 LEU A CA 1
ATOM 1144 C C . LEU A 1 154 ? 15.57 6.895 0.453 1 92.88 154 LEU A C 1
ATOM 1146 O O . LEU A 1 154 ? 15.5 6.703 1.669 1 92.88 154 LEU A O 1
ATOM 1150 N N . ALA A 1 155 ? 15.75 5.957 -0.396 1 91.38 155 ALA A N 1
ATOM 1151 C CA . ALA A 1 155 ? 16.047 4.609 0.089 1 91.38 155 ALA A CA 1
ATOM 1152 C C . ALA A 1 155 ? 17.281 4.602 0.978 1 91.38 155 ALA A C 1
ATOM 1154 O O . ALA A 1 155 ? 17.312 3.922 2.006 1 91.38 155 ALA A O 1
ATOM 1155 N N . LEU A 1 156 ? 18.234 5.383 0.563 1 88.81 156 LEU A N 1
ATOM 1156 C CA . LEU A 1 156 ? 19.484 5.453 1.321 1 88.81 156 LEU A CA 1
ATOM 1157 C C . LEU A 1 156 ? 19.281 6.238 2.615 1 88.81 156 LEU A C 1
ATOM 1159 O O . LEU A 1 156 ? 19.781 5.836 3.67 1 88.81 156 LEU A O 1
ATOM 1163 N N . ARG A 1 157 ? 18.578 7.25 2.541 1 90.25 157 ARG A N 1
ATOM 1164 C CA . ARG A 1 157 ? 18.391 8.133 3.689 1 90.25 157 ARG A CA 1
ATOM 1165 C C . ARG A 1 157 ? 17.453 7.496 4.719 1 90.25 157 ARG A C 1
ATOM 1167 O O . ARG A 1 157 ? 17.766 7.469 5.91 1 90.25 157 ARG A O 1
ATOM 1174 N N . ASP A 1 158 ? 16.266 7.102 4.242 1 93.44 158 ASP A N 1
ATOM 1175 C CA . ASP A 1 158 ? 15.211 6.656 5.141 1 93.44 158 ASP A CA 1
ATOM 1176 C C . ASP A 1 158 ? 15.383 5.184 5.512 1 93.44 158 ASP A C 1
ATOM 1178 O O . ASP A 1 158 ? 15.102 4.785 6.641 1 93.44 158 ASP A O 1
ATOM 1182 N N . GLY A 1 159 ? 15.766 4.398 4.516 1 92.38 159 GLY A N 1
ATOM 1183 C CA . GLY A 1 159 ? 15.938 2.969 4.73 1 92.38 159 GLY A CA 1
ATOM 1184 C C . GLY A 1 159 ? 14.625 2.221 4.844 1 92.38 159 GLY A C 1
ATOM 1185 O O . GLY A 1 159 ? 14.539 1.051 4.465 1 92.38 159 GLY A O 1
ATOM 1186 N N . SER A 1 160 ? 13.602 2.871 5.414 1 96.06 160 SER A N 1
ATOM 1187 C CA . SER A 1 160 ? 12.297 2.254 5.633 1 96.06 160 SER A CA 1
ATOM 1188 C C . SER A 1 160 ? 11.188 3.297 5.641 1 96.06 160 SER A C 1
ATOM 1190 O O . SER A 1 160 ? 11.453 4.5 5.633 1 96.06 160 SER A O 1
ATOM 1192 N N . CYS A 1 161 ? 10.008 2.73 5.566 1 97.81 161 CYS A N 1
ATOM 1193 C CA . CYS A 1 161 ? 8.852 3.592 5.766 1 97.81 161 CYS A CA 1
ATOM 1194 C C . CYS A 1 161 ? 8.977 4.383 7.062 1 97.81 161 CYS A C 1
ATOM 1196 O O . CYS A 1 161 ? 9.234 3.811 8.125 1 97.81 161 CYS A O 1
ATOM 1198 N N . ARG A 1 162 ? 8.703 5.59 6.988 1 97.31 162 ARG A N 1
ATOM 1199 C CA . ARG A 1 162 ? 8.922 6.457 8.141 1 97.31 162 ARG A CA 1
ATOM 1200 C C . ARG A 1 162 ? 7.793 6.328 9.148 1 97.31 162 ARG A C 1
ATOM 1202 O O . ARG A 1 162 ? 7.898 6.812 10.281 1 97.31 162 ARG A O 1
ATOM 1209 N N . MET A 1 163 ? 6.727 5.633 8.781 1 97.81 163 MET A N 1
ATOM 1210 C CA . MET A 1 163 ? 5.605 5.434 9.688 1 97.81 163 MET A CA 1
ATOM 1211 C C . MET A 1 163 ? 5.59 4.008 10.227 1 97.81 163 MET A C 1
ATOM 1213 O O . MET A 1 163 ? 5.602 3.799 11.445 1 97.81 163 MET A O 1
ATOM 1217 N N . SER A 1 164 ? 5.664 3.021 9.344 1 97.56 164 SER A N 1
ATOM 1218 C CA . SER A 1 164 ? 5.426 1.635 9.727 1 97.56 164 SER A CA 1
ATOM 1219 C C . SER A 1 164 ? 6.738 0.899 9.984 1 97.56 164 SER A C 1
ATOM 1221 O O . SER A 1 164 ? 6.738 -0.218 10.5 1 97.56 164 SER A O 1
ATOM 1223 N N . ALA A 1 165 ? 7.887 1.456 9.539 1 97.44 165 ALA A N 1
ATOM 1224 C CA . ALA A 1 165 ? 9.219 0.871 9.672 1 97.44 165 ALA A CA 1
ATOM 1225 C C . ALA A 1 165 ? 9.414 -0.279 8.688 1 97.44 165 ALA A C 1
ATOM 1227 O O . ALA A 1 165 ? 10.43 -0.979 8.742 1 97.44 165 ALA A O 1
ATOM 1228 N N . CYS A 1 166 ? 8.453 -0.477 7.781 1 96.81 166 CYS A N 1
ATOM 1229 C CA . CYS A 1 166 ? 8.609 -1.471 6.727 1 96.81 166 CYS A CA 1
ATOM 1230 C C . CYS A 1 166 ? 9.719 -1.075 5.766 1 96.81 166 CYS A C 1
ATOM 1232 O O . CYS A 1 166 ? 9.812 0.083 5.355 1 96.81 166 CYS A O 1
ATOM 1234 N N . GLU A 1 167 ? 10.445 -1.994 5.305 1 95.31 167 GLU A N 1
ATOM 1235 C CA . GLU A 1 167 ? 11.586 -1.718 4.441 1 95.31 167 GLU A CA 1
ATOM 1236 C C . GLU A 1 167 ? 11.211 -1.846 2.967 1 95.31 167 GLU A C 1
ATOM 1238 O O . GLU A 1 167 ? 11.797 -1.186 2.109 1 95.31 167 GLU A O 1
ATOM 1243 N N . GLU A 1 168 ? 10.273 -2.684 2.73 1 94.25 168 GLU A N 1
ATOM 1244 C CA . GLU A 1 168 ? 9.914 -2.971 1.344 1 94.25 168 GLU A CA 1
ATOM 1245 C C . GLU A 1 168 ? 8.531 -2.426 1.01 1 94.25 168 GLU A C 1
ATOM 1247 O O . GLU A 1 168 ? 7.781 -2.031 1.905 1 94.25 168 GLU A O 1
ATOM 1252 N N . THR A 1 169 ? 8.234 -2.301 -0.249 1 95.19 169 THR A N 1
ATOM 1253 C CA . THR A 1 169 ? 6.949 -1.879 -0.802 1 95.19 169 THR A CA 1
ATOM 1254 C C . THR A 1 169 ? 6.68 -0.411 -0.484 1 95.19 169 THR A C 1
ATOM 1256 O O . THR A 1 169 ? 5.531 -0.016 -0.275 1 95.19 169 THR A O 1
ATOM 1259 N N . CYS A 1 170 ? 7.695 0.339 -0.322 1 96.81 170 CYS A N 1
ATOM 1260 C CA . CYS A 1 170 ? 7.574 1.762 -0.024 1 96.81 170 CYS A CA 1
ATOM 1261 C C . CYS A 1 170 ? 7.547 2.588 -1.305 1 96.81 170 CYS A C 1
ATOM 1263 O O . CYS A 1 170 ? 7.988 2.121 -2.357 1 96.81 170 CYS A O 1
ATOM 1265 N N . ARG A 1 171 ? 7.008 3.748 -1.196 1 96.81 171 ARG A N 1
ATOM 1266 C CA . ARG A 1 171 ? 6.938 4.73 -2.275 1 96.81 171 ARG A CA 1
ATOM 1267 C C . ARG A 1 171 ? 7.395 6.105 -1.794 1 96.81 171 ARG A C 1
ATOM 1269 O O . ARG A 1 171 ? 7.379 6.383 -0.594 1 96.81 171 ARG A O 1
ATOM 1276 N N . VAL A 1 172 ? 7.836 6.859 -2.779 1 96.5 172 VAL A N 1
ATOM 1277 C CA . VAL A 1 172 ? 8.211 8.242 -2.502 1 96.5 172 VAL A CA 1
ATOM 1278 C C . VAL A 1 172 ? 6.953 9.078 -2.26 1 96.5 172 VAL A C 1
ATOM 1280 O O . VAL A 1 172 ? 6.059 9.125 -3.105 1 96.5 172 VAL A O 1
ATOM 1283 N N . ALA A 1 173 ? 6.887 9.688 -1.116 1 97.88 173 ALA A N 1
ATOM 1284 C CA . ALA A 1 173 ? 5.785 10.578 -0.768 1 97.88 173 ALA A CA 1
ATOM 1285 C C . ALA A 1 173 ? 6.27 12.023 -0.638 1 97.88 173 ALA A C 1
ATOM 1287 O O . ALA A 1 173 ? 7.051 12.336 0.26 1 97.88 173 ALA A O 1
ATOM 1288 N N . HIS A 1 174 ? 5.793 12.859 -1.47 1 97.25 174 HIS A N 1
ATOM 1289 C CA . HIS A 1 174 ? 6.133 14.281 -1.36 1 97.25 174 HIS A CA 1
ATOM 1290 C C . HIS A 1 174 ? 5.359 14.945 -0.226 1 97.25 174 HIS A C 1
ATOM 1292 O O . HIS A 1 174 ? 4.168 14.688 -0.049 1 97.25 174 HIS A O 1
ATOM 1298 N N . LEU A 1 175 ? 6.008 15.742 0.511 1 97.69 175 LEU A N 1
ATOM 1299 C CA . LEU A 1 175 ? 5.332 16.531 1.538 1 97.69 175 LEU A CA 1
ATOM 1300 C C . LEU A 1 175 ? 4.492 17.641 0.911 1 97.69 175 LEU A C 1
ATOM 1302 O O . LEU A 1 175 ? 3.27 17.656 1.062 1 97.69 175 LEU A O 1
ATOM 1306 N N . VAL A 1 176 ? 5.172 18.5 0.229 1 97.44 176 VAL A N 1
ATOM 1307 C CA . VAL A 1 176 ? 4.426 19.359 -0.686 1 97.44 176 VAL A CA 1
ATOM 1308 C C . VAL A 1 176 ? 4.242 18.656 -2.025 1 97.44 176 VAL A C 1
ATOM 1310 O O . VAL A 1 176 ? 5.215 18.391 -2.738 1 97.44 176 VAL A O 1
ATOM 1313 N N . PRO A 1 177 ? 3.033 18.312 -2.33 1 96.75 177 PRO A N 1
ATOM 1314 C CA . PRO A 1 177 ? 2.809 17.5 -3.529 1 96.75 177 PRO A CA 1
ATOM 1315 C C . PRO A 1 177 ? 3.23 18.219 -4.812 1 96.75 177 PRO A C 1
ATOM 1317 O O . PRO A 1 177 ? 3.152 19.438 -4.895 1 96.75 177 PRO A O 1
ATOM 1320 N N . ARG A 1 178 ? 3.531 17.469 -5.805 1 93.88 178 ARG A N 1
ATOM 1321 C CA . ARG A 1 178 ? 3.979 17.984 -7.094 1 93.88 178 ARG A CA 1
ATOM 1322 C C . ARG A 1 178 ? 2.9 18.844 -7.738 1 93.88 178 ARG A C 1
ATOM 1324 O O . ARG A 1 178 ? 3.211 19.812 -8.445 1 93.88 178 ARG A O 1
ATOM 1331 N N . GLN A 1 179 ? 1.702 18.547 -7.504 1 93.44 179 GLN A N 1
ATOM 1332 C CA . GLN A 1 179 ? 0.593 19.312 -8.078 1 93.44 179 GLN A CA 1
ATOM 1333 C C . GLN A 1 179 ? 0.597 20.75 -7.582 1 93.44 179 GLN A C 1
ATOM 1335 O O . GLN A 1 179 ? -0.021 21.625 -8.195 1 93.44 179 GLN A O 1
ATOM 1340 N N . GLU A 1 180 ? 1.283 21.016 -6.449 1 96.44 180 GLU A N 1
ATOM 1341 C CA . GLU A 1 180 ? 1.355 22.359 -5.883 1 96.44 180 GLU A CA 1
ATOM 1342 C C . GLU A 1 180 ? 2.672 23.031 -6.25 1 96.44 180 GLU A C 1
ATOM 1344 O O . GLU A 1 180 ? 3.164 23.891 -5.504 1 96.44 180 GLU A O 1
ATOM 1349 N N . GLU A 1 181 ? 3.211 22.672 -7.316 1 93.88 181 GLU A N 1
ATOM 1350 C CA . GLU A 1 181 ? 4.492 23.234 -7.746 1 93.88 181 GLU A CA 1
ATOM 1351 C C . GLU A 1 181 ? 4.402 24.734 -7.938 1 93.88 181 GLU A C 1
ATOM 1353 O O . GLU A 1 181 ? 5.34 25.469 -7.609 1 93.88 181 GLU A O 1
ATOM 1358 N N . ALA A 1 182 ? 3.316 25.188 -8.531 1 93.69 182 ALA A N 1
ATOM 1359 C CA . ALA A 1 182 ? 3.141 26.609 -8.727 1 93.69 182 ALA A CA 1
ATOM 1360 C C . ALA A 1 182 ? 3.207 27.359 -7.395 1 93.69 182 ALA A C 1
ATOM 1362 O O . ALA A 1 182 ? 3.895 28.375 -7.281 1 93.69 182 ALA A O 1
ATOM 1363 N N . TRP A 1 183 ? 2.49 26.906 -6.414 1 96.56 183 TRP A N 1
ATOM 1364 C CA . TRP A 1 183 ? 2.537 27.5 -5.086 1 96.56 183 TRP A CA 1
ATOM 1365 C C . TRP A 1 183 ? 3.945 27.422 -4.504 1 96.56 183 TRP A C 1
ATOM 1367 O O . TRP A 1 183 ? 4.434 28.375 -3.906 1 96.56 183 TRP A O 1
ATOM 1377 N N . PHE A 1 184 ? 4.52 26.297 -4.668 1 96 184 PHE A N 1
ATOM 1378 C CA . PHE A 1 184 ? 5.871 26.016 -4.188 1 96 184 PHE A CA 1
ATOM 1379 C C . PHE A 1 184 ? 6.844 27.078 -4.688 1 96 184 PHE A C 1
ATOM 1381 O O . PHE A 1 184 ? 7.637 27.625 -3.912 1 96 184 PHE A O 1
ATOM 1388 N N . CYS A 1 185 ? 6.73 27.375 -5.883 1 92.81 185 CYS A N 1
ATOM 1389 C CA . CYS A 1 185 ? 7.594 28.359 -6.516 1 92.81 185 CYS A CA 1
ATOM 1390 C C . CYS A 1 185 ? 7.215 29.781 -6.082 1 92.81 185 CYS A C 1
ATOM 1392 O O . CYS A 1 185 ? 8.078 30.578 -5.73 1 92.81 185 CYS A O 1
ATOM 1394 N N . ALA A 1 186 ? 5.984 30.031 -6.094 1 93.94 186 ALA A N 1
ATOM 1395 C CA . ALA A 1 186 ? 5.496 31.359 -5.754 1 93.94 186 ALA A CA 1
ATOM 1396 C C . ALA A 1 186 ? 5.895 31.75 -4.328 1 93.94 186 ALA A C 1
ATOM 1398 O O . ALA A 1 186 ? 6.082 32.938 -4.023 1 93.94 186 ALA A O 1
ATOM 1399 N N . ASN A 1 187 ? 6.023 30.797 -3.469 1 95.81 187 ASN A N 1
ATOM 1400 C CA . ASN A 1 187 ? 6.375 31.047 -2.078 1 95.81 187 ASN A CA 1
ATOM 1401 C C . ASN A 1 187 ? 7.859 30.812 -1.819 1 95.81 187 ASN A C 1
ATOM 1403 O O . ASN A 1 187 ? 8.281 30.656 -0.669 1 95.81 187 ASN A O 1
ATOM 1407 N N . ALA A 1 188 ? 8.664 30.531 -2.84 1 93.06 188 ALA A N 1
ATOM 1408 C CA . ALA A 1 188 ? 10.117 30.391 -2.754 1 93.06 188 ALA A CA 1
ATOM 1409 C C . ALA A 1 188 ? 10.5 29.25 -1.809 1 93.06 188 ALA A C 1
ATOM 1411 O O . ALA A 1 188 ? 11.414 29.391 -0.999 1 93.06 188 ALA A O 1
ATOM 1412 N N . MET A 1 189 ? 9.758 28.234 -1.91 1 93.5 189 MET A N 1
ATOM 1413 C CA . MET A 1 189 ? 9.992 27.109 -1.014 1 93.5 189 MET A CA 1
ATOM 1414 C C . MET A 1 189 ? 11.305 26.406 -1.346 1 93.5 189 MET A C 1
ATOM 1416 O O . MET A 1 189 ? 11.922 25.797 -0.474 1 93.5 189 MET A O 1
ATOM 1420 N N . GLY A 1 190 ? 11.695 26.5 -2.564 1 86.25 190 GLY A N 1
ATOM 1421 C CA . GLY A 1 190 ? 12.945 25.875 -2.988 1 86.25 190 GLY A CA 1
ATOM 1422 C C . GLY A 1 190 ? 14.172 26.562 -2.406 1 86.25 190 GLY A C 1
ATOM 1423 O O . GLY A 1 190 ? 15.258 25.969 -2.398 1 86.25 190 GLY A O 1
ATOM 1424 N N . SER A 1 191 ? 14.102 27.766 -1.987 1 77.38 191 SER A N 1
ATOM 1425 C CA . SER A 1 191 ? 15.227 28.562 -1.499 1 77.38 191 SER A CA 1
ATOM 1426 C C . SER A 1 191 ? 15.625 28.156 -0.085 1 77.38 191 SER A C 1
ATOM 1428 O O . SER A 1 191 ? 16.656 28.578 0.425 1 77.38 191 SER A O 1
ATOM 1430 N N . LEU A 1 192 ? 14.766 27.469 0.491 1 70.5 192 LEU A N 1
ATOM 1431 C CA . LEU A 1 192 ? 15.031 27.047 1.859 1 70.5 192 LEU A CA 1
ATOM 1432 C C . LEU A 1 192 ? 16.375 26.344 1.953 1 70.5 192 LEU A C 1
ATOM 1434 O O . LEU A 1 192 ? 17.047 26.406 2.988 1 70.5 192 LEU A O 1
ATOM 1438 N N . TYR A 1 193 ? 16.781 25.719 0.842 1 60.06 193 TYR A N 1
ATOM 1439 C CA . TYR A 1 193 ? 18.078 25.047 0.977 1 60.06 193 TYR A CA 1
ATOM 1440 C C . TYR A 1 193 ? 18.859 25.109 -0.329 1 60.06 193 TYR A C 1
ATOM 1442 O O . TYR A 1 193 ? 19.359 24.094 -0.813 1 60.06 193 TYR A O 1
ATOM 1450 N N . ALA A 1 194 ? 18.688 26.156 -0.973 1 51.66 194 ALA A N 1
ATOM 1451 C CA . ALA A 1 194 ? 19.406 26.391 -2.223 1 51.66 194 ALA A CA 1
ATOM 1452 C C . ALA A 1 194 ? 20.875 25.984 -2.098 1 51.66 194 ALA A C 1
ATOM 1454 O O . ALA A 1 194 ? 21.547 25.703 -3.102 1 51.66 194 ALA A O 1
ATOM 1455 N N . ALA A 1 195 ? 21.422 26.203 -1.031 1 43.75 195 ALA A N 1
ATOM 1456 C CA . ALA A 1 195 ? 22.859 26.062 -1.203 1 43.75 195 ALA A CA 1
ATOM 1457 C C . ALA A 1 195 ? 23.234 24.672 -1.707 1 43.75 195 ALA A C 1
ATOM 1459 O O . ALA A 1 195 ? 24.359 24.438 -2.146 1 43.75 195 ALA A O 1
ATOM 1460 N N . GLN A 1 196 ? 22.531 23.828 -1.254 1 43.22 196 GLN A N 1
ATOM 1461 C CA . GLN A 1 196 ? 23.266 22.578 -1.319 1 43.22 196 GLN A CA 1
ATOM 1462 C C . GLN A 1 196 ? 23.047 21.875 -2.658 1 43.22 196 GLN A C 1
ATOM 1464 O O . GLN A 1 196 ? 23.938 21.188 -3.156 1 43.22 196 GLN A O 1
ATOM 1469 N N . THR A 1 197 ? 21.859 21.297 -2.984 1 46.66 197 THR A N 1
ATOM 1470 C CA . THR A 1 197 ? 21.906 20.203 -3.951 1 46.66 197 THR A CA 1
ATOM 1471 C C . THR A 1 197 ? 21.484 20.688 -5.336 1 46.66 197 THR A C 1
ATOM 1473 O O . THR A 1 197 ? 20.328 21.016 -5.555 1 46.66 197 THR A O 1
ATOM 1476 N N . ARG A 1 198 ? 22.328 21.234 -6.086 1 43.84 198 ARG A N 1
ATOM 1477 C CA . ARG A 1 198 ? 22.234 21.672 -7.473 1 43.84 198 ARG A CA 1
ATOM 1478 C C . ARG A 1 198 ? 21.547 20.625 -8.336 1 43.84 198 ARG A C 1
ATOM 1480 O O . ARG A 1 198 ? 21.281 20.859 -9.516 1 43.84 198 ARG A O 1
ATOM 1487 N N . ARG A 1 199 ? 21.438 19.375 -8 1 45.69 199 ARG A N 1
ATOM 1488 C CA . ARG A 1 199 ? 21.266 18.406 -9.078 1 45.69 199 ARG A CA 1
ATOM 1489 C C . ARG A 1 199 ? 19.797 18.047 -9.266 1 45.69 199 ARG A C 1
ATOM 1491 O O . ARG A 1 199 ? 19.469 17.094 -9.969 1 45.69 199 ARG A O 1
ATOM 1498 N N . VAL A 1 200 ? 18.922 18.844 -8.531 1 54.59 200 VAL A N 1
ATOM 1499 C CA . VAL A 1 200 ? 17.578 18.297 -8.742 1 54.59 200 VAL A CA 1
ATOM 1500 C C . VAL A 1 200 ? 16.844 19.125 -9.805 1 54.59 200 VAL A C 1
ATOM 1502 O O . VAL A 1 200 ? 16.953 20.344 -9.828 1 54.59 200 VAL A O 1
ATOM 1505 N N . ASP A 1 201 ? 16.375 18.484 -10.875 1 57.97 201 ASP A N 1
ATOM 1506 C CA . ASP A 1 201 ? 15.688 19.078 -12.016 1 57.97 201 ASP A CA 1
ATOM 1507 C C . ASP A 1 201 ? 14.594 20.031 -11.562 1 57.97 201 ASP A C 1
ATOM 1509 O O . ASP A 1 201 ? 14.492 21.156 -12.078 1 57.97 201 ASP A O 1
ATOM 1513 N N . ALA A 1 202 ? 13.781 19.547 -10.602 1 75.62 202 ALA A N 1
ATOM 1514 C CA . ALA A 1 202 ? 12.742 20.406 -10.031 1 75.62 202 ALA A CA 1
ATOM 1515 C C . ALA A 1 202 ? 12.898 20.531 -8.523 1 75.62 202 ALA A C 1
ATOM 1517 O O . ALA A 1 202 ? 13.094 19.531 -7.824 1 75.62 202 ALA A O 1
ATOM 1518 N N . ALA A 1 203 ? 12.945 21.703 -8.102 1 80.81 203 ALA A N 1
ATOM 1519 C CA . ALA A 1 203 ? 13.172 22 -6.691 1 80.81 203 ALA A CA 1
ATOM 1520 C C . ALA A 1 203 ? 12.195 21.234 -5.809 1 80.81 203 ALA A C 1
ATOM 1522 O O . ALA A 1 203 ? 12.523 20.859 -4.68 1 80.81 203 ALA A O 1
ATOM 1523 N N . ILE A 1 204 ? 11.062 20.969 -6.316 1 90.06 204 ILE A N 1
ATOM 1524 C CA . ILE A 1 204 ? 10.023 20.312 -5.535 1 90.06 204 ILE A CA 1
ATOM 1525 C C . ILE A 1 204 ? 10.383 18.844 -5.328 1 90.06 204 ILE A C 1
ATOM 1527 O O . ILE A 1 204 ? 9.844 18.188 -4.438 1 90.06 204 ILE A O 1
ATOM 1531 N N . ASP A 1 205 ? 11.344 18.297 -6.141 1 89.06 205 ASP A N 1
ATOM 1532 C CA . ASP A 1 205 ? 11.781 16.906 -6.043 1 89.06 205 ASP A CA 1
ATOM 1533 C C . ASP A 1 205 ? 13.039 16.781 -5.184 1 89.06 205 ASP A C 1
ATOM 1535 O O . ASP A 1 205 ? 13.789 15.812 -5.305 1 89.06 205 ASP A O 1
ATOM 1539 N N . ASP A 1 206 ? 13.195 17.719 -4.391 1 88.25 206 ASP A N 1
ATOM 1540 C CA . ASP A 1 206 ? 14.258 17.641 -3.391 1 88.25 206 ASP A CA 1
ATOM 1541 C C . ASP A 1 206 ? 13.953 16.562 -2.348 1 88.25 206 ASP A C 1
ATOM 1543 O O . ASP A 1 206 ? 12.805 16.422 -1.92 1 88.25 206 ASP A O 1
ATOM 1547 N N . ALA A 1 207 ? 14.984 15.812 -1.982 1 89.75 207 ALA A N 1
ATOM 1548 C CA . ALA A 1 207 ? 14.82 14.727 -1.021 1 89.75 207 ALA A CA 1
ATOM 1549 C C . ALA A 1 207 ? 14.289 15.25 0.312 1 89.75 207 ALA A C 1
ATOM 1551 O O . ALA A 1 207 ? 13.656 14.516 1.067 1 89.75 207 ALA A O 1
ATOM 1552 N N . ARG A 1 208 ? 14.5 16.484 0.589 1 91.12 208 ARG A N 1
ATOM 1553 C CA . ARG A 1 208 ? 14.047 17.078 1.84 1 91.12 208 ARG A CA 1
ATOM 1554 C C . ARG A 1 208 ? 12.539 17.328 1.817 1 91.12 208 ARG A C 1
ATOM 1556 O O . ARG A 1 208 ? 11.93 17.562 2.861 1 91.12 208 ARG A O 1
ATOM 1563 N N . ASN A 1 209 ? 11.945 17.297 0.637 1 94.06 209 ASN A N 1
ATOM 1564 C CA . ASN A 1 209 ? 10.508 17.469 0.473 1 94.06 209 ASN A CA 1
ATOM 1565 C C . ASN A 1 209 ? 9.805 16.125 0.288 1 94.06 209 ASN A C 1
ATOM 1567 O O . ASN A 1 209 ? 8.719 16.062 -0.296 1 94.06 209 ASN A O 1
ATOM 1571 N N . ALA A 1 210 ? 10.5 15.078 0.691 1 95.44 210 ALA A N 1
ATOM 1572 C CA . ALA A 1 210 ? 9.898 13.766 0.479 1 95.44 210 ALA A CA 1
ATOM 1573 C C . ALA A 1 210 ? 10.367 12.773 1.538 1 95.44 210 ALA A C 1
ATOM 1575 O O . ALA A 1 210 ? 11.367 13.008 2.219 1 95.44 210 ALA A O 1
ATOM 1576 N N . MET A 1 211 ? 9.656 11.727 1.675 1 96.75 211 MET A N 1
ATOM 1577 C CA . MET A 1 211 ? 10.016 10.602 2.539 1 96.75 211 MET A CA 1
ATOM 1578 C C . MET A 1 211 ? 9.461 9.297 1.996 1 96.75 211 MET A C 1
ATOM 1580 O O . MET A 1 211 ? 8.648 9.297 1.064 1 96.75 211 MET A O 1
ATOM 1584 N N . LEU A 1 212 ? 9.914 8.219 2.6 1 97.12 212 LEU A N 1
ATOM 1585 C CA . LEU A 1 212 ? 9.383 6.914 2.209 1 97.12 212 LEU A CA 1
ATOM 1586 C C . LEU A 1 212 ? 8.18 6.535 3.064 1 97.12 212 LEU A C 1
ATOM 1588 O O . LEU A 1 212 ? 8.234 6.613 4.293 1 97.12 212 LEU A O 1
ATOM 1592 N N . LEU A 1 213 ? 7.156 6.234 2.352 1 98.25 213 LEU A N 1
ATOM 1593 C CA . LEU A 1 213 ? 5.988 5.641 2.998 1 98.25 213 LEU A CA 1
ATOM 1594 C C . LEU A 1 213 ? 5.605 4.324 2.332 1 98.25 213 LEU A C 1
ATOM 1596 O O . LEU A 1 213 ? 5.711 4.188 1.11 1 98.25 213 LEU A O 1
ATOM 1600 N N . ARG A 1 214 ? 5.238 3.357 3.17 1 98.12 214 ARG A N 1
ATOM 1601 C CA . ARG A 1 214 ? 4.684 2.152 2.561 1 98.12 214 ARG A CA 1
ATOM 1602 C C . ARG A 1 214 ? 3.562 2.496 1.587 1 98.12 214 ARG A C 1
ATOM 1604 O O . ARG A 1 214 ? 2.801 3.439 1.817 1 98.12 214 ARG A O 1
ATOM 1611 N N . ALA A 1 215 ? 3.367 1.78 0.589 1 97.69 215 ALA A N 1
ATOM 1612 C CA . ALA A 1 215 ? 2.521 2.16 -0.54 1 97.69 215 ALA A CA 1
ATOM 1613 C C . ALA A 1 215 ? 1.093 2.441 -0.083 1 97.69 215 ALA A C 1
ATOM 1615 O O . ALA A 1 215 ? 0.434 3.344 -0.605 1 97.69 215 ALA A O 1
ATOM 1616 N N . ASP A 1 216 ? 0.541 1.676 0.805 1 97.19 216 ASP A N 1
ATOM 1617 C CA . ASP A 1 216 ? -0.818 1.921 1.279 1 97.19 216 ASP A CA 1
ATOM 1618 C C . ASP A 1 216 ? -0.897 3.229 2.064 1 97.19 216 ASP A C 1
ATOM 1620 O O . ASP A 1 216 ? -1.854 3.992 1.915 1 97.19 216 ASP A O 1
ATOM 1624 N N . LEU A 1 217 ? 0.097 3.498 2.859 1 98.31 217 LEU A N 1
ATOM 1625 C CA . LEU A 1 217 ? 0.15 4.723 3.648 1 98.31 217 LEU A CA 1
ATOM 1626 C C . LEU A 1 217 ? 0.383 5.938 2.752 1 98.31 217 LEU A C 1
ATOM 1628 O O . LEU A 1 217 ? -0.162 7.016 3.004 1 98.31 217 LEU A O 1
ATOM 1632 N N . HIS A 1 218 ? 1.201 5.707 1.756 1 97.94 218 HIS A N 1
ATOM 1633 C CA . HIS A 1 218 ? 1.409 6.754 0.763 1 97.94 218 HIS A CA 1
ATOM 1634 C C . HIS A 1 218 ? 0.089 7.188 0.135 1 97.94 218 HIS A C 1
ATOM 1636 O O . HIS A 1 218 ? -0.171 8.383 -0.009 1 97.94 218 HIS A O 1
ATOM 1642 N N . LEU A 1 219 ? -0.701 6.234 -0.209 1 95.19 219 LEU A N 1
ATOM 1643 C CA . LEU A 1 219 ? -1.994 6.52 -0.822 1 95.19 219 LEU A CA 1
ATOM 1644 C C . LEU A 1 219 ? -2.881 7.316 0.126 1 95.19 219 LEU A C 1
ATOM 1646 O O . LEU A 1 219 ? -3.531 8.281 -0.288 1 95.19 219 LEU A O 1
ATOM 1650 N N . THR A 1 220 ? -2.895 6.918 1.343 1 96.81 220 THR A N 1
ATOM 1651 C CA . THR A 1 220 ? -3.695 7.602 2.354 1 96.81 220 THR A CA 1
ATOM 1652 C C . THR A 1 220 ? -3.156 9.008 2.611 1 96.81 220 THR A C 1
ATOM 1654 O O . THR A 1 220 ? -3.926 9.93 2.879 1 96.81 220 THR A O 1
ATOM 1657 N N . PHE A 1 221 ? -1.853 9.133 2.584 1 98.12 221 PHE A N 1
ATOM 1658 C CA . PHE A 1 221 ? -1.192 10.422 2.756 1 98.12 221 PHE A CA 1
ATOM 1659 C C . PHE A 1 221 ? -1.591 11.383 1.645 1 98.12 221 PHE A C 1
ATOM 1661 O O . PHE A 1 221 ? -1.876 12.555 1.904 1 98.12 221 PHE A O 1
ATOM 1668 N N . ASP A 1 222 ? -1.674 10.898 0.433 1 96.31 222 ASP A N 1
ATOM 1669 C CA . ASP A 1 222 ? -2.051 11.695 -0.73 1 96.31 222 ASP A CA 1
ATOM 1670 C C . ASP A 1 222 ? -3.504 12.156 -0.636 1 96.31 222 ASP A C 1
ATOM 1672 O O . ASP A 1 222 ? -3.873 13.188 -1.19 1 96.31 222 ASP A O 1
ATOM 1676 N N . GLN A 1 223 ? -4.238 11.406 0.067 1 95.25 223 GLN A N 1
ATOM 1677 C CA . GLN A 1 223 ? -5.645 11.742 0.266 1 95.25 223 GLN A CA 1
ATOM 1678 C C . GLN A 1 223 ? -5.828 12.648 1.479 1 95.25 223 GLN A C 1
ATOM 1680 O O . GLN A 1 223 ? -6.957 12.898 1.911 1 95.25 223 GLN A O 1
ATOM 1685 N N . MET A 1 224 ? -4.781 13.07 2.082 1 96.56 224 MET A N 1
ATOM 1686 C CA . MET A 1 224 ? -4.75 14.031 3.178 1 96.56 224 MET A CA 1
ATOM 1687 C C . MET A 1 224 ? -5.414 13.461 4.426 1 96.56 224 MET A C 1
ATOM 1689 O O . MET A 1 224 ? -6.078 14.188 5.172 1 96.56 224 MET A O 1
ATOM 1693 N N . GLN A 1 225 ? -5.27 12.203 4.637 1 97 225 GLN A N 1
ATOM 1694 C CA . GLN A 1 225 ? -5.957 11.562 5.75 1 97 225 GLN A CA 1
ATOM 1695 C C . GLN A 1 225 ? -5.191 11.758 7.055 1 97 225 GLN A C 1
ATOM 1697 O O . GLN A 1 225 ? -5.738 11.531 8.141 1 97 225 GLN A O 1
ATOM 1702 N N . PHE A 1 226 ? -3.975 12.102 6.926 1 98.06 226 PHE A N 1
ATOM 1703 C CA . PHE A 1 226 ? -3.18 12.367 8.117 1 98.06 226 PHE A CA 1
ATOM 1704 C C . PHE A 1 226 ? -2.057 13.352 7.809 1 98.06 226 PHE A C 1
ATOM 1706 O O . PHE A 1 226 ? -1.782 13.641 6.641 1 98.06 226 PHE A O 1
ATOM 1713 N N . VAL A 1 227 ? -1.476 13.906 8.805 1 98.5 227 VAL A N 1
ATOM 1714 C CA . VAL A 1 227 ? -0.343 14.82 8.758 1 98.5 227 VAL A CA 1
ATOM 1715 C C . VAL A 1 227 ? 0.634 14.5 9.883 1 98.5 227 VAL A C 1
ATOM 1717 O O . VAL A 1 227 ? 0.385 13.609 10.695 1 98.5 227 VAL A O 1
ATOM 1720 N N . PHE A 1 228 ? 1.722 15.234 9.852 1 98.44 228 PHE A N 1
ATOM 1721 C CA . PHE A 1 228 ? 2.727 15.102 10.898 1 98.44 228 PHE A CA 1
ATOM 1722 C C . PHE A 1 228 ? 2.85 16.391 11.703 1 98.44 228 PHE A C 1
ATOM 1724 O O . PHE A 1 228 ? 3.105 17.453 11.133 1 98.44 228 PHE A O 1
ATOM 1731 N N . VAL A 1 229 ? 2.67 16.281 13 1 98.5 229 VAL A N 1
ATOM 1732 C CA . VAL A 1 229 ? 2.682 17.484 13.844 1 98.5 229 VAL A CA 1
ATOM 1733 C C . VAL A 1 229 ? 3.537 17.234 15.078 1 98.5 229 VAL A C 1
ATOM 1735 O O . VAL A 1 229 ? 3.717 16.078 15.5 1 98.5 229 VAL A O 1
ATOM 1738 N N . PRO A 1 230 ? 4.082 18.312 15.594 1 97.69 230 PRO A N 1
ATOM 1739 C CA . PRO A 1 230 ? 4.824 18.156 16.844 1 97.69 230 PRO A CA 1
ATOM 1740 C C . PRO A 1 230 ? 3.916 17.891 18.031 1 97.69 230 PRO A C 1
ATOM 1742 O O . PRO A 1 230 ? 2.881 18.547 18.188 1 97.69 230 PRO A O 1
ATOM 1745 N N . LYS A 1 231 ? 4.266 16.922 18.781 1 96.81 231 LYS A N 1
ATOM 1746 C CA . LYS A 1 231 ? 3.648 16.656 20.078 1 96.81 231 LYS A CA 1
ATOM 1747 C C . LYS A 1 231 ? 4.691 16.203 21.094 1 96.81 231 LYS A C 1
ATOM 1749 O O . LYS A 1 231 ? 5.777 15.75 20.734 1 96.81 231 LYS A O 1
ATOM 1754 N N . PRO A 1 232 ? 4.355 16.391 22.328 1 95.69 232 PRO A N 1
ATOM 1755 C CA . PRO A 1 232 ? 5.348 16.062 23.344 1 95.69 232 PRO A CA 1
ATOM 1756 C C . PRO A 1 232 ? 5.676 14.578 23.406 1 95.69 232 PRO A C 1
ATOM 1758 O O . PRO A 1 232 ? 4.785 13.742 23.25 1 95.69 232 PRO A O 1
ATOM 1761 N N . LEU A 1 233 ? 6.902 14.359 23.656 1 95 233 LEU A N 1
ATOM 1762 C CA . LEU A 1 233 ? 7.395 13 23.844 1 95 233 LEU A CA 1
ATOM 1763 C C . LEU A 1 233 ? 7.48 12.648 25.312 1 95 233 LEU A C 1
ATOM 1765 O O . LEU A 1 233 ? 7.609 13.539 26.172 1 95 233 LEU A O 1
ATOM 1769 N N . PRO A 1 234 ? 7.398 11.359 25.562 1 92.81 234 PRO A N 1
ATOM 1770 C CA . PRO A 1 234 ? 7.742 10.977 26.938 1 92.81 234 PRO A CA 1
ATOM 1771 C C . PRO A 1 234 ? 9.18 11.336 27.312 1 92.81 234 PRO A C 1
ATOM 1773 O O . PRO A 1 234 ? 10.078 11.258 26.469 1 92.81 234 PRO A O 1
ATOM 1776 N N . PRO A 1 235 ? 9.328 11.672 28.578 1 91.31 235 PRO A N 1
ATOM 1777 C CA . PRO A 1 235 ? 10.672 12.086 29 1 91.31 235 PRO A CA 1
ATOM 1778 C C . PRO A 1 235 ? 11.734 11.031 28.703 1 91.31 235 PRO A C 1
ATOM 1780 O O . PRO A 1 235 ? 11.523 9.844 28.969 1 91.31 235 PRO A O 1
ATOM 1783 N N . GLY A 1 236 ? 12.766 11.445 28.062 1 90.06 236 GLY A N 1
ATOM 1784 C CA . GLY A 1 236 ? 13.93 10.602 27.875 1 90.06 236 GLY A CA 1
ATOM 1785 C C . GLY A 1 236 ? 13.883 9.789 26.609 1 90.06 236 GLY A C 1
ATOM 1786 O O . GLY A 1 236 ? 14.852 9.094 26.266 1 90.06 236 GLY A O 1
ATOM 1787 N N . GLU A 1 237 ? 12.828 9.875 25.891 1 91.5 237 GLU A N 1
ATOM 1788 C CA . GLU A 1 237 ? 12.727 9.07 24.672 1 91.5 237 GLU A CA 1
ATOM 1789 C C . GLU A 1 237 ? 13.359 9.789 23.484 1 91.5 237 GLU A C 1
ATOM 1791 O O . GLU A 1 237 ? 13.055 10.953 23.219 1 91.5 237 GLU A O 1
ATOM 1796 N N . PRO A 1 238 ? 14.195 9.117 22.766 1 90.25 238 PRO A N 1
ATOM 1797 C CA . PRO A 1 238 ? 14.867 9.734 21.625 1 90.25 238 PRO A CA 1
ATOM 1798 C C . PRO A 1 238 ? 14.039 9.633 20.344 1 90.25 238 PRO A C 1
ATOM 1800 O O . PRO A 1 238 ? 14.578 9.336 19.266 1 90.25 238 PRO A O 1
ATOM 1803 N N . TRP A 1 239 ? 12.75 9.797 20.484 1 92.88 239 TRP A N 1
ATOM 1804 C CA . TRP A 1 239 ? 11.852 9.633 19.344 1 92.88 239 TRP A CA 1
ATOM 1805 C C . TRP A 1 239 ? 11.781 10.906 18.516 1 92.88 239 TRP A C 1
ATOM 1807 O O . TRP A 1 239 ? 12.188 11.977 18.969 1 92.88 239 TRP A O 1
ATOM 1817 N N . CYS A 1 240 ? 11.391 10.695 17.281 1 93.38 240 CYS A N 1
ATOM 1818 C CA . CYS A 1 240 ? 11.102 11.844 16.422 1 93.38 240 CYS A CA 1
ATOM 1819 C C . CYS A 1 240 ? 10.016 12.719 17.047 1 93.38 240 CYS A C 1
ATOM 1821 O O . CYS A 1 240 ? 8.984 12.211 17.5 1 93.38 240 CYS A O 1
ATOM 1823 N N . PRO A 1 241 ? 10.242 13.961 17.062 1 94.94 241 PRO A N 1
ATOM 1824 C CA . PRO A 1 241 ? 9.266 14.844 17.703 1 94.94 241 PRO A CA 1
ATOM 1825 C C . PRO A 1 241 ? 8.008 15.047 16.875 1 94.94 241 PRO A C 1
ATOM 1827 O O . PRO A 1 241 ? 7.035 15.633 17.344 1 94.94 241 PRO A O 1
ATOM 1830 N N . PHE A 1 242 ? 7.988 14.641 15.68 1 97.38 242 PHE A N 1
ATOM 1831 C CA . PHE A 1 242 ? 6.805 14.711 14.828 1 97.38 242 PHE A CA 1
ATOM 1832 C C . PHE A 1 242 ? 6.031 13.398 14.859 1 97.38 242 PHE A C 1
ATOM 1834 O O . PHE A 1 242 ? 6.602 12.336 14.625 1 97.38 242 PHE A O 1
ATOM 1841 N N . VAL A 1 243 ? 4.75 13.539 15.141 1 98.12 243 VAL A N 1
ATOM 1842 C CA . VAL A 1 243 ? 3.9 12.359 15.266 1 98.12 243 VAL A CA 1
ATOM 1843 C C . VAL A 1 243 ? 2.799 12.406 14.203 1 98.12 243 VAL A C 1
ATOM 1845 O O . VAL A 1 243 ? 2.48 13.469 13.68 1 98.12 243 VAL A O 1
ATOM 1848 N N . VAL A 1 244 ? 2.26 11.234 13.922 1 98.44 244 VAL A N 1
ATOM 1849 C CA . VAL A 1 244 ? 1.145 11.125 12.984 1 98.44 244 VAL A CA 1
ATOM 1850 C C . VAL A 1 244 ? -0.127 11.672 13.633 1 98.44 244 VAL A C 1
ATOM 1852 O O . VAL A 1 244 ? -0.433 11.344 14.781 1 98.44 244 VAL A O 1
ATOM 1855 N N . HIS A 1 245 ? -0.805 12.5 12.93 1 98.38 245 HIS A N 1
ATOM 1856 C CA . HIS A 1 245 ? -2.098 13.031 13.352 1 98.38 245 HIS A CA 1
ATOM 1857 C C . HIS A 1 245 ? -3.17 12.766 12.297 1 98.38 245 HIS A C 1
ATOM 1859 O O . HIS A 1 245 ? -3.139 13.359 11.219 1 98.38 245 HIS A O 1
ATOM 1865 N N . LEU A 1 246 ? -4.09 11.945 12.617 1 97.19 246 LEU A N 1
ATOM 1866 C CA . LEU A 1 246 ? -5.133 11.57 11.664 1 97.19 246 LEU A CA 1
ATOM 1867 C C . LEU A 1 246 ? -6.176 12.68 11.539 1 97.19 246 LEU A C 1
ATOM 1869 O O . LEU A 1 246 ? -6.562 13.289 12.531 1 97.19 246 LEU A O 1
ATOM 1873 N N . LEU A 1 247 ? -6.672 12.875 10.297 1 97 247 LEU A N 1
ATOM 1874 C CA . LEU A 1 247 ? -7.652 13.914 9.992 1 97 247 LEU A CA 1
ATOM 1875 C C . LEU A 1 247 ? -8.953 13.297 9.5 1 97 247 LEU A C 1
ATOM 1877 O O . LEU A 1 247 ? -9.953 14.008 9.328 1 97 247 LEU A O 1
ATOM 1881 N N . ASP A 1 248 ? -8.93 12.031 9.234 1 93.62 248 ASP A N 1
ATOM 1882 C CA . ASP A 1 248 ? -10.133 11.312 8.812 1 93.62 248 ASP A CA 1
ATOM 1883 C C . ASP A 1 248 ? -10.789 10.609 9.992 1 93.62 248 ASP A C 1
ATOM 1885 O O . ASP A 1 248 ? -10.25 9.633 10.531 1 93.62 248 ASP A O 1
ATOM 1889 N N . PRO A 1 249 ? -11.969 11.047 10.328 1 90.31 249 PRO A N 1
ATOM 1890 C CA . PRO A 1 249 ? -12.617 10.445 11.492 1 90.31 249 PRO A CA 1
ATOM 1891 C C . PRO A 1 249 ? -13.086 9.016 11.242 1 90.31 249 PRO A C 1
ATOM 1893 O O . PRO A 1 249 ? -13.367 8.281 12.188 1 90.31 249 PRO A O 1
ATOM 1896 N N . LEU A 1 250 ? -13.133 8.609 10.039 1 89.88 250 LEU A N 1
ATOM 1897 C CA . LEU A 1 250 ? -13.664 7.293 9.695 1 89.88 250 LEU A CA 1
ATOM 1898 C C . LEU A 1 250 ? -12.547 6.25 9.664 1 89.88 250 LEU A C 1
ATOM 1900 O O . LEU A 1 250 ? -12.82 5.047 9.641 1 89.88 250 LEU A O 1
ATOM 1904 N N . ALA A 1 251 ? -11.32 6.711 9.711 1 93 251 ALA A N 1
ATOM 1905 C CA . ALA A 1 251 ? -10.188 5.797 9.664 1 93 251 ALA A CA 1
ATOM 1906 C C . ALA A 1 251 ? -9.922 5.172 11.031 1 93 251 ALA A C 1
ATOM 1908 O O . ALA A 1 251 ? -9.047 5.625 11.773 1 93 251 ALA A O 1
ATOM 1909 N N . ARG A 1 252 ? -10.523 4.07 11.32 1 92.88 252 ARG A N 1
ATOM 1910 C CA . ARG A 1 252 ? -10.461 3.475 12.648 1 92.88 252 ARG A CA 1
ATOM 1911 C C . ARG A 1 252 ? -9.148 2.727 12.859 1 92.88 252 ARG A C 1
ATOM 1913 O O . ARG A 1 252 ? -8.453 2.941 13.852 1 92.88 252 ARG A O 1
ATOM 1920 N N . GLU A 1 253 ? -8.852 1.841 11.93 1 94.88 253 GLU A N 1
ATOM 1921 C CA . GLU A 1 253 ? -7.633 1.045 12.07 1 94.88 253 GLU A CA 1
ATOM 1922 C C . GLU A 1 253 ? -6.387 1.925 12.008 1 94.88 253 GLU A C 1
ATOM 1924 O O . GLU A 1 253 ? -5.473 1.767 12.82 1 94.88 253 GLU A O 1
ATOM 1929 N N . LEU A 1 254 ? -6.371 2.863 11.078 1 95.81 254 LEU A N 1
ATOM 1930 C CA . LEU A 1 254 ? -5.242 3.779 10.961 1 95.81 254 LEU A CA 1
ATOM 1931 C C . LEU A 1 254 ? -5.039 4.559 12.258 1 95.81 254 LEU A C 1
ATOM 1933 O O . LEU A 1 254 ? -3.904 4.77 12.688 1 95.81 254 LEU A O 1
ATOM 1937 N N . ARG A 1 255 ? -6.152 4.945 12.812 1 95.56 255 ARG A N 1
ATOM 1938 C CA . ARG A 1 255 ? -6.09 5.691 14.07 1 95.56 255 ARG A CA 1
ATOM 1939 C C . ARG A 1 255 ? -5.484 4.844 15.18 1 95.56 255 ARG A C 1
ATOM 1941 O O . ARG A 1 255 ? -4.582 5.297 15.891 1 95.56 255 ARG A O 1
ATOM 1948 N N . ARG A 1 256 ? -5.93 3.648 15.273 1 95 256 ARG A N 1
ATOM 1949 C CA . ARG A 1 256 ? -5.441 2.736 16.297 1 95 256 ARG A CA 1
ATOM 1950 C C . ARG A 1 256 ? -3.953 2.453 16.125 1 95 256 ARG A C 1
ATOM 1952 O O . ARG A 1 256 ? -3.217 2.332 17.109 1 95 256 ARG A O 1
ATOM 1959 N N . LEU A 1 257 ? -3.549 2.412 14.922 1 96.5 257 LEU A N 1
ATOM 1960 C CA . LEU A 1 257 ? -2.189 1.97 14.625 1 96.5 257 LEU A CA 1
ATOM 1961 C C . LEU A 1 257 ? -1.216 3.143 14.672 1 96.5 257 LEU A C 1
ATOM 1963 O O . LEU A 1 257 ? -0.059 2.98 15.062 1 96.5 257 LEU A O 1
ATOM 1967 N N . TYR A 1 258 ? -1.726 4.406 14.266 1 97.5 258 TYR A N 1
ATOM 1968 C CA . TYR A 1 258 ? -0.68 5.359 13.922 1 97.5 258 TYR A CA 1
ATOM 1969 C C . TYR A 1 258 ? -0.925 6.703 14.594 1 97.5 258 TYR A C 1
ATOM 1971 O O . TYR A 1 258 ? -0.028 7.551 14.656 1 97.5 258 TYR A O 1
ATOM 1979 N N . HIS A 1 259 ? -2.131 7.031 15.062 1 97.5 259 HIS A N 1
ATOM 1980 C CA . HIS A 1 259 ? -2.369 8.344 15.648 1 97.5 259 HIS A CA 1
ATOM 1981 C C . HIS A 1 259 ? -1.461 8.586 16.844 1 97.5 259 HIS A C 1
ATOM 1983 O O . HIS A 1 259 ? -1.365 7.742 17.734 1 97.5 259 HIS A O 1
ATOM 1989 N N . ASN A 1 260 ? -0.748 9.688 16.812 1 97.5 260 ASN A N 1
ATOM 1990 C CA . ASN A 1 260 ? 0.167 10.141 17.859 1 97.5 260 ASN A CA 1
ATOM 1991 C C . ASN A 1 260 ? 1.415 9.266 17.922 1 97.5 260 ASN A C 1
ATOM 1993 O O . ASN A 1 260 ? 2.113 9.258 18.938 1 97.5 260 ASN A O 1
ATOM 1997 N N . VAL A 1 261 ? 1.652 8.5 16.938 1 98 261 VAL A N 1
ATOM 1998 C CA . VAL A 1 261 ? 2.863 7.695 16.859 1 98 261 VAL A CA 1
ATOM 1999 C C . VAL A 1 261 ? 3.959 8.469 16.141 1 98 261 VAL A C 1
ATOM 2001 O O . VAL A 1 261 ? 3.732 9 15.047 1 98 261 VAL A O 1
ATOM 2004 N N . PRO A 1 262 ? 5.156 8.516 16.734 1 97.56 262 PRO A N 1
ATOM 2005 C CA . PRO A 1 262 ? 6.242 9.266 16.109 1 97.56 262 PRO A CA 1
ATOM 2006 C C . PRO A 1 262 ? 6.727 8.633 14.812 1 97.56 262 PRO A C 1
ATOM 2008 O O . PRO A 1 262 ? 6.656 7.41 14.648 1 97.56 262 PRO A O 1
ATOM 2011 N N . LEU A 1 263 ? 7.125 9.469 13.93 1 97.19 263 LEU A N 1
ATOM 2012 C CA . LEU A 1 263 ? 7.863 8.977 12.773 1 97.19 263 LEU A CA 1
ATOM 2013 C C . LEU A 1 263 ? 9.18 8.336 13.195 1 97.19 263 LEU A C 1
ATOM 2015 O O . LEU A 1 263 ? 9.664 8.586 14.305 1 97.19 263 LEU A O 1
ATOM 2019 N N . GLN A 1 264 ? 9.703 7.566 12.242 1 95.25 264 GLN A N 1
ATOM 2020 C CA . GLN A 1 264 ? 11.008 6.969 12.5 1 95.25 264 GLN A CA 1
ATOM 2021 C C . GLN A 1 264 ? 12.109 8.031 12.5 1 95.25 264 GLN A C 1
ATOM 2023 O O . GLN A 1 264 ? 12.102 8.938 11.672 1 95.25 264 GLN A O 1
ATOM 2028 N N . ALA A 1 265 ? 13.078 7.941 13.414 1 90.31 265 ALA A N 1
ATOM 2029 C CA . ALA A 1 265 ? 14.242 8.82 13.477 1 90.31 265 ALA A CA 1
ATOM 2030 C C . ALA A 1 265 ? 15.461 8.156 12.836 1 90.31 265 ALA A C 1
ATOM 2032 O O . ALA A 1 265 ? 15.602 6.934 12.867 1 90.31 265 ALA A O 1
ATOM 2033 N N . PRO A 1 266 ? 16.281 8.906 12.258 1 83.75 266 PRO A N 1
ATOM 2034 C CA . PRO A 1 266 ? 16.203 10.344 12.008 1 83.75 266 PRO A CA 1
ATOM 2035 C C . PRO A 1 266 ? 15.32 10.695 10.812 1 83.75 266 PRO A C 1
ATOM 2037 O O . PRO A 1 266 ? 15.258 9.93 9.844 1 83.75 266 PRO A O 1
ATOM 2040 N N . LEU A 1 267 ? 14.609 11.766 10.719 1 83.31 267 LEU A N 1
ATOM 2041 C CA . LEU A 1 267 ? 13.609 12.125 9.719 1 83.31 267 LEU A CA 1
ATOM 2042 C C . LEU A 1 267 ? 14.281 12.648 8.453 1 83.31 267 LEU A C 1
ATOM 2044 O O . LEU A 1 267 ? 13.945 12.219 7.344 1 83.31 267 LEU A O 1
ATOM 2048 N N . GLY A 1 268 ? 15.242 13.5 8.352 1 83.81 268 GLY A N 1
ATOM 2049 C CA . GLY A 1 268 ? 15.977 14.047 7.219 1 83.81 268 GLY A CA 1
ATOM 2050 C C . GLY A 1 268 ? 15.133 14.969 6.355 1 83.81 268 GLY A C 1
ATOM 2051 O O . GLY A 1 268 ? 15.523 15.312 5.238 1 83.81 268 GLY A O 1
ATOM 2052 N N . VAL A 1 269 ? 13.93 15.273 6.734 1 90.69 269 VAL A N 1
ATOM 2053 C CA . VAL A 1 269 ? 13.062 16.188 5.996 1 90.69 269 VAL A CA 1
ATOM 2054 C C . VAL A 1 269 ? 13.148 17.578 6.598 1 90.69 269 VAL A C 1
ATOM 2056 O O . VAL A 1 269 ? 13.5 17.75 7.77 1 90.69 269 VAL A O 1
ATOM 2059 N N . THR A 1 270 ? 12.883 18.562 5.746 1 89.69 270 THR A N 1
ATOM 2060 C CA . THR A 1 270 ? 12.836 19.938 6.211 1 89.69 270 THR A CA 1
ATOM 2061 C C . THR A 1 270 ? 11.516 20.219 6.918 1 89.69 270 THR A C 1
ATOM 2063 O O . THR A 1 270 ? 10.445 20.062 6.336 1 89.69 270 THR A O 1
ATOM 2066 N N . PRO A 1 271 ? 11.57 20.75 8.125 1 93.19 271 PRO A N 1
ATOM 2067 C CA . PRO A 1 271 ? 10.352 20.984 8.898 1 93.19 271 PRO A CA 1
ATOM 2068 C C . PRO A 1 271 ? 9.391 21.938 8.203 1 93.19 271 PRO A C 1
ATOM 2070 O O . PRO A 1 271 ? 8.172 21.828 8.359 1 93.19 271 PRO A O 1
ATOM 2073 N N . GLU A 1 272 ? 9.906 22.859 7.43 1 95.5 272 GLU A N 1
ATOM 2074 C CA . GLU A 1 272 ? 9.062 23.797 6.695 1 95.5 272 GLU A CA 1
ATOM 2075 C C . GLU A 1 272 ? 8.148 23.078 5.711 1 95.5 272 GLU A C 1
ATOM 2077 O O . GLU A 1 272 ? 7 23.469 5.523 1 95.5 272 GLU A O 1
ATOM 2082 N N . TYR A 1 273 ? 8.68 22.047 5.156 1 96.06 273 TYR A N 1
ATOM 2083 C CA . TYR A 1 273 ? 7.859 21.266 4.234 1 96.06 273 TYR A CA 1
ATOM 2084 C C . TYR A 1 273 ? 6.793 20.484 4.988 1 96.06 273 TYR A C 1
ATOM 2086 O O . TYR A 1 273 ? 5.676 20.312 4.496 1 96.06 273 TYR A O 1
ATOM 2094 N N . LEU A 1 274 ? 7.156 20.016 6.145 1 97.5 274 LEU A N 1
ATOM 2095 C CA . LEU A 1 274 ? 6.164 19.359 6.992 1 97.5 274 LEU A CA 1
ATOM 2096 C C . LEU A 1 274 ? 5.035 20.328 7.344 1 97.5 274 LEU A C 1
ATOM 2098 O O . LEU A 1 274 ? 3.861 19.953 7.312 1 97.5 274 LEU A O 1
ATOM 2102 N N . PHE A 1 275 ? 5.398 21.484 7.621 1 98.44 275 PHE A N 1
ATOM 2103 C CA . PHE A 1 275 ? 4.41 22.5 7.996 1 98.44 275 PHE A CA 1
ATOM 2104 C C . PHE A 1 275 ? 3.52 22.844 6.812 1 98.44 275 PHE A C 1
ATOM 2106 O O . PHE A 1 275 ? 2.307 23 6.965 1 98.44 275 PHE A O 1
ATOM 2113 N N . ALA A 1 276 ? 4.156 23 5.691 1 98.5 276 ALA A N 1
ATOM 2114 C CA . ALA A 1 276 ? 3.375 23.266 4.488 1 98.5 276 ALA A CA 1
ATOM 2115 C C . ALA A 1 276 ? 2.377 22.156 4.219 1 98.5 276 ALA A C 1
ATOM 2117 O O . ALA A 1 276 ? 1.234 22.406 3.83 1 98.5 276 ALA A O 1
ATOM 2118 N N . ARG A 1 277 ? 2.803 20.969 4.406 1 98.5 277 ARG A N 1
ATOM 2119 C CA . ARG A 1 277 ? 1.912 19.828 4.25 1 98.5 277 ARG A CA 1
ATOM 2120 C C . ARG A 1 277 ? 0.746 19.906 5.23 1 98.5 277 ARG A C 1
ATOM 2122 O O . ARG A 1 277 ? -0.393 19.594 4.875 1 98.5 277 ARG A O 1
ATOM 2129 N N . PHE A 1 278 ? 1.06 20.203 6.438 1 98.75 278 PHE A N 1
ATOM 2130 C CA . PHE A 1 278 ? 0.029 20.391 7.453 1 98.75 278 PHE A CA 1
ATOM 2131 C C . PHE A 1 278 ? -1.004 21.422 6.992 1 98.75 278 PHE A C 1
ATOM 2133 O O . PHE A 1 278 ? -2.207 21.141 7.016 1 98.75 278 PHE A O 1
ATOM 2140 N N . ALA A 1 279 ? -0.523 22.484 6.531 1 98.75 279 ALA A N 1
ATOM 2141 C CA . ALA A 1 279 ? -1.414 23.531 6.035 1 98.75 279 ALA A CA 1
ATOM 2142 C C . ALA A 1 279 ? -2.238 23.031 4.852 1 98.75 279 ALA A C 1
ATOM 2144 O O . ALA A 1 279 ? -3.455 23.25 4.805 1 98.75 279 ALA A O 1
ATOM 2145 N N . TRP A 1 280 ? -1.549 22.438 3.967 1 98.31 280 TRP A N 1
ATOM 2146 C CA . TRP A 1 280 ? -2.193 21.891 2.775 1 98.31 280 TRP A CA 1
ATOM 2147 C C . TRP A 1 280 ? -3.375 21.016 3.148 1 98.31 280 TRP A C 1
ATOM 2149 O O . TRP A 1 280 ? -4.418 21.047 2.492 1 98.31 280 TRP A O 1
ATOM 2159 N N . ALA A 1 281 ? -3.223 20.281 4.203 1 98 281 ALA A N 1
ATOM 2160 C CA . ALA A 1 281 ? -4.246 19.312 4.613 1 98 281 ALA A CA 1
ATOM 2161 C C . ALA A 1 281 ? -5.34 19.984 5.434 1 98 281 ALA A C 1
ATOM 2163 O O . ALA A 1 281 ? -6.426 19.438 5.609 1 98 281 ALA A O 1
ATOM 2164 N N . VAL A 1 282 ? -5.148 21.125 5.91 1 97.94 282 VAL A N 1
ATOM 2165 C CA . VAL A 1 282 ? -6.098 21.828 6.766 1 97.94 282 VAL A CA 1
ATOM 2166 C C . VAL A 1 282 ? -7.117 22.578 5.906 1 97.94 282 VAL A C 1
ATOM 2168 O O . VAL A 1 282 ? -8.297 22.641 6.254 1 97.94 282 VAL A O 1
ATOM 2171 N N . PHE A 1 283 ? -6.801 23.078 4.809 1 97.44 283 PHE A N 1
ATOM 2172 C CA . PHE A 1 283 ? -7.598 24.016 4.035 1 97.44 283 PHE A CA 1
ATOM 2173 C C . PHE A 1 283 ? -8.875 23.359 3.523 1 97.44 283 PHE A C 1
ATOM 2175 O O . PHE A 1 283 ? -9.93 24 3.473 1 97.44 283 PHE A O 1
ATOM 2182 N N . PRO A 1 284 ? -8.812 22.094 3.205 1 95.94 284 PRO A N 1
ATOM 2183 C CA . PRO A 1 284 ? -10.062 21.469 2.76 1 95.94 284 PRO A CA 1
ATOM 2184 C C . PRO A 1 284 ? -11.148 21.5 3.828 1 95.94 284 PRO A C 1
ATOM 2186 O O . PRO A 1 284 ? -12.336 21.453 3.506 1 95.94 284 PRO A O 1
ATOM 2189 N N . PHE A 1 285 ? -10.828 21.688 5.004 1 96.56 285 PHE A N 1
ATOM 2190 C CA . PHE A 1 285 ? -11.805 21.719 6.086 1 96.56 285 PHE A CA 1
ATOM 2191 C C . PHE A 1 285 ? -12.57 23.031 6.09 1 96.56 285 PHE A C 1
ATOM 2193 O O . PHE A 1 285 ? -13.594 23.156 6.77 1 96.56 285 PHE A O 1
ATOM 2200 N N . LEU A 1 286 ? -12.188 23.969 5.305 1 96.69 286 LEU A N 1
ATOM 2201 C CA . LEU A 1 286 ? -12.852 25.266 5.203 1 96.69 286 LEU A CA 1
ATOM 2202 C C . LEU A 1 286 ? -14.062 25.188 4.277 1 96.69 286 LEU A C 1
ATOM 2204 O O . LEU A 1 286 ? -14.836 26.141 4.176 1 96.69 286 LEU A O 1
ATOM 2208 N N . GLU A 1 287 ? -14.203 24.125 3.68 1 94.06 287 GLU A N 1
ATOM 2209 C CA . GLU A 1 287 ? -15.203 24 2.621 1 94.06 287 GLU A CA 1
ATOM 2210 C C . GLU A 1 287 ? -16.578 24.422 3.111 1 94.06 287 GLU A C 1
ATOM 2212 O O . GLU A 1 287 ? -17.266 25.219 2.463 1 94.06 287 GLU A O 1
ATOM 2217 N N . ASP A 1 288 ? -16.969 23.922 4.207 1 92.38 288 ASP A N 1
ATOM 2218 C CA . ASP A 1 288 ? -18.297 24.25 4.723 1 92.38 288 ASP A CA 1
ATOM 2219 C C . ASP A 1 288 ? -18.406 25.719 5.07 1 92.38 288 ASP A C 1
ATOM 2221 O O . ASP A 1 288 ? -19.469 26.344 4.855 1 92.38 288 ASP A O 1
ATOM 2225 N N . PHE A 1 289 ? -17.438 26.312 5.594 1 96.81 289 PHE A N 1
ATOM 2226 C CA . PHE A 1 289 ? -17.406 27.734 5.93 1 96.81 289 PHE A CA 1
ATOM 2227 C C . PHE A 1 289 ? -17.594 28.594 4.684 1 96.81 289 PHE A C 1
ATOM 2229 O O . PHE A 1 289 ? -18.344 29.578 4.703 1 96.81 289 PHE A O 1
ATOM 2236 N N . LEU A 1 290 ? -16.984 28.219 3.604 1 96.38 290 LEU A N 1
ATOM 2237 C CA . LEU A 1 290 ? -16.969 29 2.375 1 96.38 290 LEU A CA 1
ATOM 2238 C C . LEU A 1 290 ? -18.25 28.781 1.572 1 96.38 290 LEU A C 1
ATOM 2240 O O . LEU A 1 290 ? -18.656 29.656 0.801 1 96.38 290 LEU A O 1
ATOM 2244 N N . ARG A 1 291 ? -18.828 27.641 1.766 1 93.5 291 ARG A N 1
ATOM 2245 C CA . ARG A 1 291 ? -20 27.312 0.963 1 93.5 291 ARG A CA 1
ATOM 2246 C C . ARG A 1 291 ? -21.266 27.875 1.581 1 93.5 291 ARG A C 1
ATOM 2248 O O . ARG A 1 291 ? -22.312 27.922 0.927 1 93.5 291 ARG A O 1
ATOM 2255 N N . HIS A 1 292 ? -21.188 28.266 2.812 1 92.38 292 HIS A N 1
ATOM 2256 C CA . HIS A 1 292 ? -22.375 28.844 3.443 1 92.38 292 HIS A CA 1
ATOM 2257 C C . HIS A 1 292 ? -22.828 30.109 2.705 1 92.38 292 HIS A C 1
ATOM 2259 O O . HIS A 1 292 ? -22 30.859 2.195 1 92.38 292 HIS A O 1
ATOM 2265 N N . PRO A 1 293 ? -24.141 30.344 2.67 1 92.19 293 PRO A N 1
ATOM 2266 C CA . PRO A 1 293 ? -24.672 31.469 1.886 1 92.19 293 PRO A CA 1
ATOM 2267 C C . PRO A 1 293 ? -24.531 32.812 2.602 1 92.19 293 PRO A C 1
ATOM 2269 O O . PRO A 1 293 ? -25.5 33.562 2.717 1 92.19 293 PRO A O 1
ATOM 2272 N N . VAL A 1 294 ? -23.406 33.125 3.08 1 94.88 294 VAL A N 1
ATOM 2273 C CA . VAL A 1 294 ? -23.094 34.406 3.717 1 94.88 294 VAL A CA 1
ATOM 2274 C C . VAL A 1 294 ? -21.797 34.969 3.137 1 94.88 294 VAL A C 1
ATOM 2276 O O . VAL A 1 294 ? -20.906 34.219 2.738 1 94.88 294 VAL A O 1
ATOM 2279 N N . ALA A 1 295 ? -21.797 36.281 3.072 1 96.44 295 ALA A N 1
ATOM 2280 C CA . ALA A 1 295 ? -20.562 36.938 2.619 1 96.44 295 ALA A CA 1
ATOM 2281 C C . ALA A 1 295 ? -19.438 36.75 3.625 1 96.44 295 ALA A C 1
ATOM 2283 O O . ALA A 1 295 ? -19.672 36.719 4.836 1 96.44 295 ALA A O 1
ATOM 2284 N N . ARG A 1 296 ? -18.234 36.625 3.1 1 97.62 296 ARG A N 1
ATOM 2285 C CA . ARG A 1 296 ? -17.078 36.406 3.953 1 97.62 296 ARG A CA 1
ATOM 2286 C C . ARG A 1 296 ? -15.984 37.406 3.682 1 97.62 296 ARG A C 1
ATOM 2288 O O . ARG A 1 296 ? -15.758 37.812 2.533 1 97.62 296 ARG A O 1
ATOM 2295 N N . LYS A 1 297 ? -15.344 37.844 4.734 1 98.06 297 LYS A N 1
ATOM 2296 C CA . LYS A 1 297 ? -14.102 38.594 4.605 1 98.06 297 LYS A CA 1
ATOM 2297 C C . LYS A 1 297 ? -12.914 37.656 4.352 1 98.06 297 LYS A C 1
ATOM 2299 O O . LYS A 1 297 ? -12.57 36.844 5.203 1 98.06 297 LYS A O 1
ATOM 2304 N N . LEU A 1 298 ? -12.305 37.781 3.184 1 98 298 LEU A N 1
ATOM 2305 C CA . LEU A 1 298 ? -11.25 36.844 2.779 1 98 298 LEU A CA 1
ATOM 2306 C C . LEU A 1 298 ? -9.961 37.594 2.463 1 98 298 LEU A C 1
ATOM 2308 O O . LEU A 1 298 ? -9.992 38.812 2.182 1 98 298 LEU A O 1
ATOM 2312 N N . LEU A 1 299 ? -8.867 37 2.643 1 97.62 299 LEU A N 1
ATOM 2313 C CA . LEU A 1 299 ? -7.559 37.438 2.186 1 97.62 299 LEU A CA 1
ATOM 2314 C C . LEU A 1 299 ? -7.078 36.625 0.998 1 97.62 299 LEU A C 1
ATOM 2316 O O . LEU A 1 299 ? -6.895 35.406 1.117 1 97.62 299 LEU A O 1
ATOM 2320 N N . VAL A 1 300 ? -6.91 37.25 -0.103 1 95.31 300 VAL A N 1
ATOM 2321 C CA . VAL A 1 300 ? -6.48 36.562 -1.321 1 95.31 300 VAL A CA 1
ATOM 2322 C C . VAL A 1 300 ? -5.191 37.188 -1.836 1 95.31 300 VAL A C 1
ATOM 2324 O O . VAL A 1 300 ? -4.863 38.344 -1.48 1 95.31 300 VAL A O 1
ATOM 2327 N N . THR A 1 301 ? -4.457 36.5 -2.576 1 92.25 301 THR A N 1
ATOM 2328 C CA . THR A 1 301 ? -3.139 36.938 -3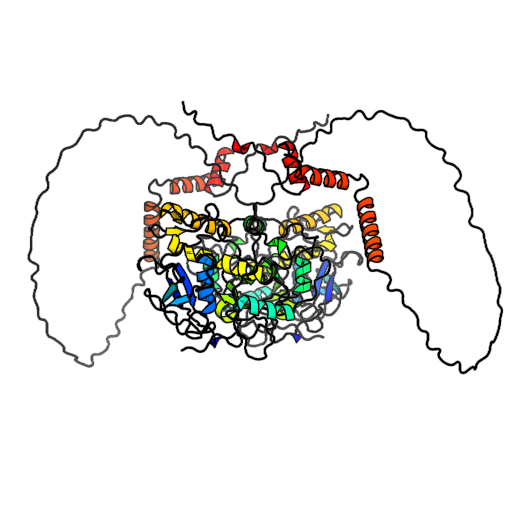.025 1 92.25 301 THR A CA 1
ATOM 2329 C C . THR A 1 301 ? -3.258 38.125 -3.99 1 92.25 301 THR A C 1
ATOM 2331 O O . THR A 1 301 ? -2.344 38.938 -4.098 1 92.25 301 THR A O 1
ATOM 2334 N N . SER A 1 302 ? -4.281 38.125 -4.715 1 87.94 302 SER A N 1
ATOM 2335 C CA . SER A 1 302 ? -4.465 39.156 -5.727 1 87.94 302 SER A CA 1
ATOM 2336 C C . SER A 1 302 ? -4.73 40.531 -5.09 1 87.94 302 SER A C 1
ATOM 2338 O O . SER A 1 302 ? -4.574 41.562 -5.734 1 87.94 302 SER A O 1
ATOM 2340 N N . ASP A 1 303 ? -5.105 40.562 -3.84 1 88.31 303 ASP A N 1
ATOM 2341 C CA . ASP A 1 303 ? -5.422 41.812 -3.133 1 88.31 303 ASP A CA 1
ATOM 2342 C C . ASP A 1 303 ? -4.613 41.938 -1.842 1 88.31 303 ASP A C 1
ATOM 2344 O O . ASP A 1 303 ? -4.648 41.031 -0.999 1 88.31 303 ASP A O 1
ATOM 2348 N N . PRO A 1 304 ? -3.984 42.969 -1.669 1 88.62 304 PRO A N 1
ATOM 2349 C CA . PRO A 1 304 ? -3.186 43.156 -0.454 1 88.62 304 PRO A CA 1
ATOM 2350 C C . PRO A 1 304 ? -4.043 43.281 0.802 1 88.62 304 PRO A C 1
ATOM 2352 O O . PRO A 1 304 ? -3.602 42.938 1.898 1 88.62 304 PRO A O 1
ATOM 2355 N N . ASP A 1 305 ? -5.25 43.812 0.574 1 94.06 305 ASP A N 1
ATOM 2356 C CA . ASP A 1 305 ? -6.152 44 1.706 1 94.06 305 ASP A CA 1
ATOM 2357 C C . ASP A 1 305 ? -7.277 42.969 1.695 1 94.06 305 ASP A C 1
ATOM 2359 O O . ASP A 1 305 ? -7.637 42.438 0.638 1 94.06 305 ASP A O 1
ATOM 2363 N N . PRO A 1 306 ? -7.766 42.719 2.91 1 96.75 306 PRO A N 1
ATOM 2364 C CA . PRO A 1 306 ? -8.906 41.812 2.971 1 96.75 306 PRO A CA 1
ATOM 2365 C C . PRO A 1 306 ? -10.109 42.312 2.172 1 96.75 306 PRO A C 1
ATOM 2367 O O . PRO A 1 306 ? -10.367 43.531 2.137 1 96.75 306 PRO A O 1
ATOM 2370 N N . ILE A 1 307 ? -10.797 41.406 1.596 1 96.38 307 ILE A N 1
ATOM 2371 C CA . ILE A 1 307 ? -11.969 41.781 0.792 1 96.38 307 ILE A CA 1
ATOM 2372 C C . ILE A 1 307 ? -13.172 40.969 1.25 1 96.38 307 ILE A C 1
ATOM 2374 O O . ILE A 1 307 ? -13.031 39.812 1.703 1 96.38 307 ILE A O 1
ATOM 2378 N N . THR A 1 308 ? -14.266 41.562 1.186 1 97 308 THR A N 1
ATOM 2379 C CA . THR A 1 308 ? -15.508 40.844 1.439 1 97 308 THR A CA 1
ATOM 2380 C C . THR A 1 308 ? -16.094 40.281 0.139 1 97 308 THR A C 1
ATOM 2382 O O . THR A 1 308 ? -16.312 41.031 -0.811 1 97 308 THR A O 1
ATOM 2385 N N . LEU A 1 309 ? -16.266 39.031 0.088 1 96.38 309 LEU A N 1
ATOM 2386 C CA . LEU A 1 309 ? -16.766 38.375 -1.133 1 96.38 309 LEU A CA 1
ATOM 2387 C C . LEU A 1 309 ? -18.156 37.812 -0.92 1 96.38 309 LEU A C 1
ATOM 2389 O O . LEU A 1 309 ? -18.484 37.344 0.183 1 96.38 309 LEU A O 1
ATOM 2393 N N . SER A 1 310 ? -18.922 37.812 -1.998 1 96.19 310 SER A N 1
ATOM 2394 C CA . SER A 1 310 ? -20.25 37.188 -1.99 1 96.19 310 SER A CA 1
ATOM 2395 C C . SER A 1 310 ? -20.172 35.688 -1.837 1 96.19 310 SER A C 1
ATOM 2397 O O . SER A 1 310 ? -19.109 35.094 -2.078 1 96.19 310 SER A O 1
ATOM 2399 N N . PRO A 1 311 ? -21.281 35.094 -1.401 1 94.44 311 PRO A N 1
ATOM 2400 C CA . PRO A 1 311 ? -21.297 33.656 -1.24 1 94.44 311 PRO A CA 1
ATOM 2401 C C . PRO A 1 311 ? -20.906 32.906 -2.518 1 94.44 311 PRO A C 1
ATOM 2403 O O . PRO A 1 311 ? -20.203 31.891 -2.461 1 94.44 311 PRO A O 1
ATOM 2406 N N . GLN A 1 312 ? -21.328 33.406 -3.629 1 93.31 312 GLN A N 1
ATOM 2407 C CA . GLN A 1 312 ? -21.031 32.75 -4.906 1 93.31 312 GLN A CA 1
ATOM 2408 C C . GLN A 1 312 ? -19.531 32.781 -5.195 1 93.31 312 GLN A C 1
ATOM 2410 O O . GLN A 1 312 ? -18.984 31.781 -5.668 1 93.31 312 GLN A O 1
ATOM 2415 N N . LYS A 1 313 ? -18.984 33.844 -4.887 1 93.69 313 LYS A N 1
ATOM 2416 C CA . LYS A 1 313 ? -17.547 34 -5.125 1 93.69 313 LYS A CA 1
ATOM 2417 C C . LYS A 1 313 ? -16.734 33.156 -4.129 1 93.69 313 LYS A C 1
ATOM 2419 O O . LYS A 1 313 ? -15.703 32.594 -4.477 1 93.69 313 LYS A O 1
ATOM 2424 N N . CYS A 1 314 ? -17.25 33.062 -2.914 1 95 314 CYS A N 1
ATOM 2425 C CA . CYS A 1 314 ? -16.609 32.25 -1.896 1 95 314 CYS A CA 1
ATOM 2426 C C . CYS A 1 314 ? -16.578 30.797 -2.305 1 95 314 CYS A C 1
ATOM 2428 O O . CYS A 1 314 ? -15.57 30.109 -2.139 1 95 314 CYS A O 1
ATOM 2430 N N . ALA A 1 315 ? -17.609 30.359 -2.891 1 91.38 315 ALA A N 1
ATOM 2431 C CA . ALA A 1 315 ? -17.781 28.953 -3.262 1 91.38 315 ALA A CA 1
ATOM 2432 C C . ALA A 1 315 ? -16.812 28.547 -4.371 1 91.38 315 ALA A C 1
ATOM 2434 O O . ALA A 1 315 ? -16.469 27.375 -4.523 1 91.38 315 ALA A O 1
ATOM 2435 N N . LEU A 1 316 ? -16.266 29.453 -5.074 1 90.62 316 LEU A N 1
ATOM 2436 C CA . LEU A 1 316 ? -15.344 29.188 -6.172 1 90.62 316 LEU A CA 1
ATOM 2437 C C . LEU A 1 316 ? -14.023 28.641 -5.648 1 90.62 316 LEU A C 1
ATOM 2439 O O . LEU A 1 316 ? -13.336 27.891 -6.344 1 90.62 316 LEU A O 1
ATOM 2443 N N . PHE A 1 317 ? -13.727 28.938 -4.457 1 91.5 317 PHE A N 1
ATOM 2444 C CA . PHE A 1 317 ? -12.461 28.484 -3.885 1 91.5 317 PHE A CA 1
ATOM 2445 C C . PHE A 1 317 ? -12.531 27.031 -3.479 1 91.5 317 PHE A C 1
ATOM 2447 O O . PHE A 1 317 ? -11.508 26.375 -3.279 1 91.5 317 PHE A O 1
ATOM 2454 N N . THR A 1 318 ? -13.695 26.453 -3.273 1 85.19 318 THR A N 1
ATOM 2455 C CA . THR A 1 318 ? -13.867 25.062 -2.879 1 85.19 318 THR A CA 1
ATOM 2456 C C . THR A 1 318 ? -13.742 24.141 -4.086 1 85.19 318 THR A C 1
ATOM 2458 O O . THR A 1 318 ? -13.25 23.016 -3.967 1 85.19 318 THR A O 1
ATOM 2461 N N . ARG A 1 319 ? -14.164 24.422 -5.219 1 67.25 319 ARG A N 1
ATOM 2462 C CA . ARG A 1 319 ? -14.102 23.625 -6.441 1 67.25 319 ARG A CA 1
ATOM 2463 C C . ARG A 1 319 ? -12.664 23.438 -6.902 1 67.25 319 ARG A C 1
ATOM 2465 O O . ARG A 1 319 ? -12.289 22.344 -7.348 1 67.25 319 ARG A O 1
ATOM 2472 N N . GLN A 1 320 ? -11.938 24.344 -6.711 1 57.94 320 GLN A N 1
ATOM 2473 C CA . GLN A 1 320 ? -10.531 24.297 -7.098 1 57.94 320 GLN A CA 1
ATOM 2474 C C . GLN A 1 320 ? -9.75 23.328 -6.215 1 57.94 320 GLN A C 1
ATOM 2476 O O . GLN A 1 320 ? -8.859 22.625 -6.699 1 57.94 320 GLN A O 1
ATOM 2481 N N . ALA A 1 321 ? -10.148 23.25 -5.02 1 57.34 321 ALA A N 1
ATOM 2482 C CA . ALA A 1 321 ? -9.508 22.359 -4.059 1 57.34 321 ALA A CA 1
ATOM 2483 C C . ALA A 1 321 ? -9.789 20.891 -4.398 1 57.34 321 ALA A C 1
ATOM 2485 O O . ALA A 1 321 ? -8.914 20.031 -4.234 1 57.34 321 ALA A O 1
ATOM 2486 N N . ARG A 1 322 ? -10.969 20.562 -4.805 1 54.19 322 ARG A N 1
ATOM 2487 C CA . ARG A 1 322 ? -11.352 19.203 -5.184 1 54.19 322 ARG A CA 1
ATOM 2488 C C . ARG A 1 322 ? -10.641 18.781 -6.465 1 54.19 322 ARG A C 1
ATOM 2490 O O . ARG A 1 322 ? -10.258 17.609 -6.605 1 54.19 322 ARG A O 1
ATOM 2497 N N . ARG A 1 323 ? -10.508 19.688 -7.371 1 48.03 323 ARG A N 1
ATOM 2498 C CA . ARG A 1 323 ? -9.852 19.391 -8.641 1 48.03 323 ARG A CA 1
ATOM 2499 C C . ARG A 1 323 ? -8.375 19.047 -8.422 1 48.03 323 ARG A C 1
ATOM 2501 O O . ARG A 1 323 ? -7.812 18.219 -9.148 1 48.03 323 ARG A O 1
ATOM 2508 N N . SER A 1 324 ? -7.836 19.688 -7.492 1 47.97 324 SER A N 1
ATOM 2509 C CA . SER A 1 324 ? -6.426 19.422 -7.207 1 47.97 324 SER A CA 1
ATOM 2510 C C . SER A 1 324 ? -6.223 18.031 -6.637 1 47.97 324 SER A C 1
ATOM 2512 O O . SER A 1 324 ? -5.18 17.406 -6.855 1 47.97 324 SER A O 1
ATOM 2514 N N . ARG A 1 325 ? -7.289 17.531 -6.07 1 50.84 325 ARG A N 1
ATOM 2515 C CA . ARG A 1 325 ? -7.156 16.188 -5.504 1 50.84 325 ARG A CA 1
ATOM 2516 C C . ARG A 1 325 ? -7.191 15.125 -6.598 1 50.84 325 ARG A C 1
ATOM 2518 O O . ARG A 1 325 ? -6.531 14.094 -6.488 1 50.84 325 ARG A O 1
ATOM 2525 N N . SER A 1 326 ? -8.133 15.289 -7.648 1 41.66 326 SER A N 1
ATOM 2526 C CA . SER A 1 326 ? -8.391 14.32 -8.711 1 41.66 326 SER A CA 1
ATOM 2527 C C . SER A 1 326 ? -7.48 14.555 -9.906 1 41.66 326 SER A C 1
ATOM 2529 O O . SER A 1 326 ? -7.66 13.945 -10.961 1 41.66 326 SER A O 1
ATOM 2531 N N . ALA A 1 327 ? -6.684 15.43 -9.93 1 40.44 327 ALA A N 1
ATOM 2532 C CA . ALA A 1 327 ? -5.949 15.695 -11.164 1 40.44 327 ALA A CA 1
ATOM 2533 C C . ALA A 1 327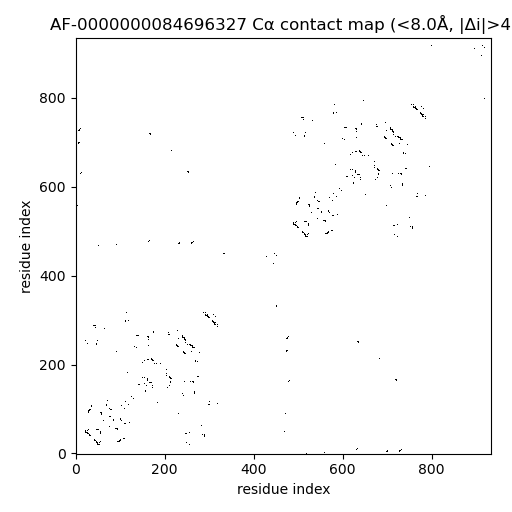 ? -5.023 14.531 -11.508 1 40.44 327 ALA A C 1
ATOM 2535 O O . ALA A 1 327 ? -4.098 14.219 -10.758 1 40.44 327 ALA A O 1
ATOM 2536 N N . SER A 1 328 ? -5.609 13.602 -12.336 1 33.69 328 SER A N 1
ATOM 2537 C CA . SER A 1 328 ? -4.84 12.539 -12.961 1 33.69 328 SER A CA 1
ATOM 2538 C C . SER A 1 328 ? -3.605 13.094 -13.672 1 33.69 328 SER A C 1
ATOM 2540 O O . SER A 1 328 ? -3.666 14.148 -14.297 1 33.69 328 SER A O 1
ATOM 2542 N N . PRO A 1 329 ? -2.596 12.555 -13.43 1 32.94 329 PRO A N 1
ATOM 2543 C CA . PRO A 1 329 ? -1.433 13.016 -14.195 1 32.94 329 PRO A CA 1
ATOM 2544 C C . PRO A 1 329 ? -1.62 12.859 -15.703 1 32.94 329 PRO A C 1
ATOM 2546 O O . PRO A 1 329 ? -2.059 11.812 -16.172 1 32.94 329 PRO A O 1
ATOM 2549 N N . LYS A 1 330 ? -1.959 13.82 -16.516 1 33.47 330 LYS A N 1
ATOM 2550 C CA . LYS A 1 330 ? -2 13.789 -17.969 1 33.47 330 LYS A CA 1
ATOM 2551 C C . LYS A 1 330 ? -0.805 13.031 -18.547 1 33.47 330 LYS A C 1
ATOM 2553 O O . LYS A 1 330 ? 0.342 13.312 -18.188 1 33.47 330 LYS A O 1
ATOM 2558 N N . LYS A 1 331 ? -1.103 11.781 -19.109 1 30.66 331 LYS A N 1
ATOM 2559 C CA . LYS A 1 331 ? -0.1 11.008 -19.844 1 30.66 331 LYS A CA 1
ATOM 2560 C C . LYS A 1 331 ? 0.64 11.883 -20.844 1 30.66 331 LYS A C 1
ATOM 2562 O O . LYS A 1 331 ? 0.022 12.672 -21.562 1 30.66 331 LYS A O 1
ATOM 2567 N N . ARG A 1 332 ? 1.873 12.039 -20.938 1 31.91 332 ARG A N 1
ATOM 2568 C CA . ARG A 1 332 ? 2.734 12.711 -21.906 1 31.91 332 ARG A CA 1
ATOM 2569 C C . ARG A 1 332 ? 2.51 12.164 -23.312 1 31.91 332 ARG A C 1
ATOM 2571 O O . ARG A 1 332 ? 2.68 10.961 -23.547 1 31.91 332 ARG A O 1
ATOM 2578 N N . GLY A 1 333 ? 1.499 12.633 -24.156 1 29.7 333 GLY A N 1
ATOM 2579 C CA . GLY A 1 333 ? 1.309 12.266 -25.547 1 29.7 333 GLY A CA 1
ATOM 2580 C C . GLY A 1 333 ? 2.609 12.172 -26.328 1 29.7 333 GLY A C 1
ATOM 2581 O O . GLY A 1 333 ? 3.576 12.875 -26.016 1 29.7 333 GLY A O 1
ATOM 2582 N N . ARG A 1 334 ? 2.799 11.148 -27.016 1 29.05 334 ARG A N 1
ATOM 2583 C CA . ARG A 1 334 ? 3.908 10.883 -27.938 1 29.05 334 ARG A CA 1
ATOM 2584 C C . ARG A 1 334 ? 4.172 12.078 -28.844 1 29.05 334 ARG A C 1
ATOM 2586 O O . ARG A 1 334 ? 3.26 12.562 -29.516 1 29.05 334 ARG A O 1
ATOM 2593 N N . SER A 1 335 ? 5.09 12.883 -28.562 1 25.89 335 SER A N 1
ATOM 2594 C CA . SER A 1 335 ? 5.59 14 -29.359 1 25.89 335 SER A CA 1
ATOM 2595 C C . SER A 1 335 ? 5.711 13.617 -30.828 1 25.89 335 SER A C 1
ATOM 2597 O O . SER A 1 335 ? 6.254 12.562 -31.156 1 25.89 335 SER A O 1
ATOM 2599 N N . ALA A 1 336 ? 4.801 13.93 -31.672 1 27.14 336 ALA A N 1
ATOM 2600 C CA . ALA A 1 336 ? 4.871 13.828 -33.125 1 27.14 336 ALA A CA 1
ATOM 2601 C C . ALA A 1 336 ? 6.27 14.172 -33.625 1 27.14 336 ALA A C 1
ATOM 2603 O O . ALA A 1 336 ? 6.801 15.242 -33.344 1 27.14 336 ALA A O 1
ATOM 2604 N N . VAL A 1 337 ? 7.066 13.242 -33.938 1 26.08 337 VAL A N 1
ATOM 2605 C CA . VAL A 1 337 ? 8.344 13.32 -34.625 1 26.08 337 VAL A CA 1
ATOM 2606 C C . VAL A 1 337 ? 8.203 14.258 -35.844 1 26.08 337 VAL A C 1
ATOM 2608 O O . VAL A 1 337 ? 7.43 13.992 -36.75 1 26.08 337 VAL A O 1
ATOM 2611 N N . ALA A 1 338 ? 8.18 15.555 -35.5 1 26.48 338 ALA A N 1
ATOM 2612 C CA . ALA A 1 338 ? 8.297 16.547 -36.562 1 26.48 338 ALA A CA 1
ATOM 2613 C C . ALA A 1 338 ? 9.258 16.062 -37.656 1 26.48 338 ALA A C 1
ATOM 2615 O O . ALA A 1 338 ? 10.344 15.578 -37.344 1 26.48 338 ALA A O 1
ATOM 2616 N N . GLU A 1 339 ? 8.797 15.609 -38.75 1 25.97 339 GLU A N 1
ATOM 2617 C CA . GLU A 1 339 ? 9.508 15.375 -40 1 25.97 339 GLU A CA 1
ATOM 2618 C C . GLU A 1 339 ? 10.391 16.562 -40.375 1 25.97 339 GLU A C 1
ATOM 2620 O O . GLU A 1 339 ? 9.883 17.641 -40.688 1 25.97 339 GLU A O 1
ATOM 2625 N N . ASP A 1 340 ? 11.367 16.859 -39.5 1 25.59 340 ASP A N 1
ATOM 2626 C CA . ASP A 1 340 ? 12.367 17.859 -39.844 1 25.59 340 ASP A CA 1
ATOM 2627 C C . ASP A 1 340 ? 12.828 17.703 -41.281 1 25.59 340 ASP A C 1
ATOM 2629 O O . ASP A 1 340 ? 13.359 16.656 -41.656 1 25.59 340 ASP A O 1
ATOM 2633 N N . ASP A 1 341 ? 12.086 18.234 -42.156 1 25.67 341 ASP A N 1
ATOM 2634 C CA . ASP A 1 341 ? 12.539 18.422 -43.531 1 25.67 341 ASP A CA 1
ATOM 2635 C C . ASP A 1 341 ? 13.922 19.078 -43.562 1 25.67 341 ASP A C 1
ATOM 2637 O O . ASP A 1 341 ? 14.078 20.234 -43.188 1 25.67 341 ASP A O 1
ATOM 2641 N N . ASP A 1 342 ? 14.906 18.312 -43.031 1 25.95 342 ASP A N 1
ATOM 2642 C CA . ASP A 1 342 ? 16.312 18.734 -43.125 1 25.95 342 ASP A CA 1
ATOM 2643 C C . ASP A 1 342 ? 16.641 19.266 -44.531 1 25.95 342 ASP A C 1
ATOM 2645 O O . ASP A 1 342 ? 16.438 18.578 -45.531 1 25.95 342 ASP A O 1
ATOM 2649 N N . PRO A 1 343 ? 16.375 20.484 -44.656 1 25.39 343 PRO A N 1
ATOM 2650 C CA . PRO A 1 343 ? 16.781 21.016 -45.969 1 25.39 343 PRO A CA 1
ATOM 2651 C C . PRO A 1 343 ? 18.188 20.562 -46.375 1 25.39 343 PRO A C 1
ATOM 2653 O O . PRO A 1 343 ? 19.031 20.312 -45.5 1 25.39 343 PRO A O 1
ATOM 2656 N N . GLN A 1 344 ? 18.312 19.953 -47.5 1 22.48 344 GLN A N 1
ATOM 2657 C CA . GLN A 1 344 ? 19.406 19.344 -48.25 1 22.48 344 GLN A CA 1
ATOM 2658 C C . GLN A 1 344 ? 20.578 20.297 -48.375 1 22.48 344 GLN A C 1
ATOM 2660 O O . GLN A 1 344 ? 20.5 21.297 -49.094 1 22.48 344 GLN A O 1
ATOM 2665 N N . GLU A 1 345 ? 21.031 20.812 -47.188 1 22 345 GLU A N 1
ATOM 2666 C CA . GLU A 1 345 ? 22.156 21.719 -47.469 1 22 345 GLU A CA 1
ATOM 2667 C C . GLU A 1 345 ? 23.203 21.031 -48.344 1 22 345 GLU A C 1
ATOM 2669 O O . GLU A 1 345 ? 23.547 19.875 -48.125 1 22 345 GLU A O 1
ATOM 2674 N N . GLU A 1 346 ? 23.375 21.453 -49.531 1 22.22 346 GLU A N 1
ATOM 2675 C CA . GLU A 1 346 ? 24.281 21.172 -50.625 1 22.22 346 GLU A CA 1
ATOM 2676 C C . GLU A 1 346 ? 25.75 21.266 -50.188 1 22.22 346 GLU A C 1
ATOM 2678 O O . GLU A 1 346 ? 26.266 22.359 -49.969 1 22.22 346 GLU A O 1
ATOM 2683 N N . GLU A 1 347 ? 26.078 20.516 -49.062 1 22.31 347 GLU A N 1
ATOM 2684 C CA . GLU A 1 347 ? 27.469 20.594 -48.594 1 22.31 347 GLU A CA 1
ATOM 2685 C C . GLU A 1 347 ? 28.438 20.312 -49.75 1 22.31 347 GLU A C 1
ATOM 2687 O O . GLU A 1 347 ? 28.266 19.344 -50.5 1 22.31 347 GLU A O 1
ATOM 2692 N N . THR A 1 348 ? 29.094 21.344 -50.156 1 21.64 348 THR A N 1
ATOM 2693 C CA . THR A 1 348 ? 30.141 21.438 -51.188 1 21.64 348 THR A CA 1
ATOM 2694 C C . THR A 1 348 ? 31.297 20.484 -50.844 1 21.64 348 THR A C 1
ATOM 2696 O O . THR A 1 348 ? 31.562 20.203 -49.688 1 21.64 348 THR A O 1
ATOM 2699 N N . GLU A 1 349 ? 31.797 19.688 -51.781 1 21.02 349 GLU A N 1
ATOM 2700 C CA . GLU A 1 349 ? 32.625 18.531 -52.062 1 21.02 349 GLU A CA 1
ATOM 2701 C C . GLU A 1 349 ? 34.062 18.766 -51.594 1 21.02 349 GLU A C 1
ATOM 2703 O O . GLU A 1 349 ? 34.938 17.906 -51.781 1 21.02 349 GLU A O 1
ATOM 2708 N N . ASP A 1 350 ? 34.375 19.688 -50.594 1 19.11 350 ASP A N 1
ATOM 2709 C CA . ASP A 1 350 ? 35.781 19.922 -50.781 1 19.11 350 ASP A CA 1
ATOM 2710 C C . ASP A 1 350 ? 36.594 18.656 -50.531 1 19.11 350 ASP A C 1
ATOM 2712 O O . ASP A 1 350 ? 36.375 17.969 -49.531 1 19.11 350 ASP A O 1
ATOM 2716 N N . ALA A 1 351 ? 37.344 18.156 -51.5 1 20.36 351 ALA A N 1
ATOM 2717 C CA . ALA A 1 351 ? 38.156 17 -51.875 1 20.36 351 ALA A CA 1
ATOM 2718 C C . ALA A 1 351 ? 39.375 16.891 -50.969 1 20.36 351 ALA A C 1
ATOM 2720 O O . ALA A 1 351 ? 40.281 16.109 -51.25 1 20.36 351 ALA A O 1
ATOM 2721 N N . GLU A 1 352 ? 39.312 17.25 -49.594 1 20.08 352 GLU A N 1
ATOM 2722 C CA . GLU A 1 352 ? 40.688 17.312 -49.156 1 20.08 352 GLU A CA 1
ATOM 2723 C C . GLU A 1 352 ? 41.375 15.961 -49.312 1 20.08 352 GLU A C 1
ATOM 2725 O O . GLU A 1 352 ? 40.75 14.906 -49.156 1 20.08 352 GLU A O 1
ATOM 2730 N N . PRO A 1 353 ? 42.75 16 -49.688 1 20.23 353 PRO A N 1
ATOM 2731 C CA . PRO A 1 353 ? 43.688 15.008 -50.219 1 20.23 353 PRO A CA 1
ATOM 2732 C C . PRO A 1 353 ? 44.062 13.945 -49.188 1 20.23 353 PRO A C 1
ATOM 2734 O O . PRO A 1 353 ? 43.938 14.172 -48 1 20.23 353 PRO A O 1
ATOM 2737 N N . LEU A 1 354 ? 44.125 12.719 -49.625 1 19.8 354 LEU A N 1
ATOM 2738 C CA . LEU A 1 354 ? 44.281 11.344 -49.156 1 19.8 354 LEU A CA 1
ATOM 2739 C C . LEU A 1 354 ? 45.594 11.18 -48.406 1 19.8 354 LEU A C 1
ATOM 2741 O O . LEU A 1 354 ? 46.688 11.242 -49 1 19.8 354 LEU A O 1
ATOM 2745 N N . PRO A 1 355 ? 45.844 11.938 -47.25 1 19.47 355 PRO A N 1
ATOM 2746 C CA . PRO A 1 355 ? 47.25 11.789 -46.906 1 19.47 355 PRO A CA 1
ATOM 2747 C C . PRO A 1 355 ? 47.688 10.328 -46.812 1 19.47 355 PRO A C 1
ATOM 2749 O O . PRO A 1 355 ? 46.844 9.453 -46.562 1 19.47 355 PRO A O 1
ATOM 2752 N N . PRO A 1 356 ? 48.969 10.023 -47.031 1 18.31 356 PRO A N 1
ATOM 2753 C CA . PRO A 1 356 ? 49.688 8.805 -47.375 1 18.31 356 PRO A CA 1
ATOM 2754 C C . PRO A 1 356 ? 49.75 7.805 -46.219 1 18.31 356 PRO A C 1
ATOM 2756 O O . PRO A 1 356 ? 49.594 8.188 -45.062 1 18.31 356 PRO A O 1
ATOM 2759 N N . ARG A 1 357 ? 49.719 6.539 -46.469 1 17.88 357 ARG A N 1
ATOM 2760 C CA . ARG A 1 357 ? 49.562 5.203 -45.906 1 17.88 357 ARG A CA 1
ATOM 2761 C C . ARG A 1 357 ? 50.719 4.887 -44.938 1 17.88 357 ARG A C 1
ATOM 2763 O O . ARG A 1 357 ? 50.625 3.945 -44.125 1 17.88 357 ARG A O 1
ATOM 2770 N N . ARG A 1 358 ? 51.938 5.578 -45.031 1 16.31 358 ARG A N 1
ATOM 2771 C CA . ARG A 1 358 ? 52.969 4.52 -45.031 1 16.31 358 ARG A CA 1
ATOM 2772 C C . ARG A 1 358 ? 52.938 3.734 -43.719 1 16.31 358 ARG A C 1
ATOM 2774 O O . ARG A 1 358 ? 52.875 2.504 -43.719 1 16.31 358 ARG A O 1
ATOM 2781 N N . LYS A 1 359 ? 54 3.936 -42.875 1 16.27 359 LYS A N 1
ATOM 2782 C CA . LYS A 1 359 ? 55.156 3.07 -42.688 1 16.27 359 LYS A CA 1
ATOM 2783 C C . LYS A 1 359 ? 55.094 2.34 -41.344 1 16.27 359 LYS A C 1
ATOM 2785 O O . LYS A 1 359 ? 55.406 2.918 -40.312 1 16.27 359 LYS A O 1
ATOM 2790 N N . LYS A 1 360 ? 53.906 1.878 -40.812 1 17.84 360 LYS A N 1
ATOM 2791 C CA . LYS A 1 360 ? 54.062 1.476 -39.438 1 17.84 360 LYS A CA 1
ATOM 2792 C C . LYS A 1 360 ? 55.094 0.379 -39.281 1 17.84 360 LYS A C 1
ATOM 2794 O O . LYS A 1 360 ? 54.938 -0.717 -39.812 1 17.84 360 LYS A O 1
ATOM 2799 N N . ALA A 1 361 ? 56.344 0.783 -39.094 1 16.58 361 ALA A N 1
ATOM 2800 C CA . ALA A 1 361 ? 57.531 -0.039 -38.875 1 16.58 361 ALA A CA 1
ATOM 2801 C C . ALA A 1 361 ? 57.281 -1.106 -37.812 1 16.58 361 ALA A C 1
ATOM 2803 O O . ALA A 1 361 ? 56.438 -0.936 -36.938 1 16.58 361 ALA A O 1
ATOM 2804 N N . ARG A 1 362 ? 58 -2.205 -37.969 1 16.42 362 ARG A N 1
ATOM 2805 C CA . ARG A 1 362 ? 58.25 -3.615 -37.688 1 16.42 362 ARG A CA 1
ATOM 2806 C C . ARG A 1 362 ? 58.531 -3.844 -36.188 1 16.42 362 ARG A C 1
ATOM 2808 O O . ARG A 1 362 ? 58.75 -2.891 -35.438 1 16.42 362 ARG A O 1
ATOM 2815 N N . CYS A 1 363 ? 59.438 -4.715 -35.844 1 16.52 363 CYS A N 1
ATOM 2816 C CA . CYS A 1 363 ? 59.625 -5.914 -35.062 1 16.52 363 CYS A CA 1
ATOM 2817 C C . CYS A 1 363 ? 60.219 -5.566 -33.688 1 16.52 363 CYS A C 1
ATOM 2819 O O . CYS A 1 363 ? 61.125 -4.738 -33.562 1 16.52 363 CYS A O 1
ATOM 2821 N N . SER A 1 364 ? 59.375 -5.492 -32.688 1 16.72 364 SER A N 1
ATOM 2822 C CA . SER A 1 364 ? 59.781 -5.391 -31.281 1 16.72 364 SER A CA 1
ATOM 2823 C C . SER A 1 364 ? 60.906 -6.379 -30.953 1 16.72 364 SER A C 1
ATOM 2825 O O . SER A 1 364 ? 60.812 -7.562 -31.281 1 16.72 364 SER A O 1
ATOM 2827 N N . PRO A 1 365 ? 62.094 -5.871 -30.734 1 16.11 365 PRO A N 1
ATOM 2828 C CA . PRO A 1 365 ? 63.344 -6.562 -30.422 1 16.11 365 PRO A CA 1
ATOM 2829 C C . PRO A 1 365 ? 63.25 -7.469 -29.203 1 16.11 365 PRO A C 1
ATOM 2831 O O . PRO A 1 365 ? 62.375 -7.273 -28.359 1 16.11 365 PRO A O 1
ATOM 2834 N N . ARG A 1 366 ? 64.125 -8.523 -29.141 1 16.3 366 ARG A N 1
ATOM 2835 C CA . ARG A 1 366 ? 64.5 -9.844 -28.641 1 16.3 366 ARG A CA 1
ATOM 2836 C C . ARG A 1 366 ? 65 -9.773 -27.203 1 16.3 366 ARG A C 1
ATOM 2838 O O . ARG A 1 366 ? 65.438 -10.781 -26.641 1 16.3 366 ARG A O 1
ATOM 2845 N N . ALA A 1 367 ? 64.875 -8.594 -26.391 1 15.74 367 ALA A N 1
ATOM 2846 C CA . ALA A 1 367 ? 66 -8.656 -25.484 1 15.74 367 ALA A CA 1
ATOM 2847 C C . ALA A 1 367 ? 65.938 -9.898 -24.609 1 15.74 367 ALA A C 1
ATOM 2849 O O . ALA A 1 367 ? 64.875 -10.258 -24.094 1 15.74 367 ALA A O 1
ATOM 2850 N N . SER A 1 368 ? 67.062 -10.68 -24.484 1 15.73 368 SER A N 1
ATOM 2851 C CA . SER A 1 368 ? 67.5 -11.992 -24.016 1 15.73 368 SER A CA 1
ATOM 2852 C C . SER A 1 368 ? 67.438 -12.086 -22.5 1 15.73 368 SER A C 1
ATOM 2854 O O . SER A 1 368 ? 66.812 -12.977 -21.953 1 15.73 368 SER A O 1
ATOM 2856 N N . PRO A 1 369 ? 68.688 -12.352 -21.797 1 16.16 369 PRO A N 1
ATOM 2857 C CA . PRO A 1 369 ? 69.125 -13.539 -21.047 1 16.16 369 PRO A CA 1
ATOM 2858 C C . PRO A 1 369 ? 68.875 -13.414 -19.547 1 16.16 369 PRO A C 1
ATOM 2860 O O . PRO A 1 369 ? 68.438 -12.359 -19.078 1 16.16 369 PRO A O 1
ATOM 2863 N N . SER A 1 370 ? 70 -13.609 -18.641 1 15.58 370 SER A N 1
ATOM 2864 C CA . SER A 1 370 ? 70.5 -14.656 -17.75 1 15.58 370 SER A CA 1
ATOM 2865 C C . SER A 1 370 ? 70.438 -14.211 -16.297 1 15.58 370 SER A C 1
ATOM 2867 O O . SER A 1 370 ? 70.062 -15 -15.422 1 15.58 370 SER A O 1
ATOM 2869 N N . ALA A 1 371 ? 71.062 -13.086 -15.742 1 15.1 371 ALA A N 1
ATOM 2870 C CA . ALA A 1 371 ? 72.125 -13.32 -14.734 1 15.1 371 ALA A CA 1
ATOM 2871 C C . ALA A 1 371 ? 71.5 -13.562 -13.359 1 15.1 371 ALA A C 1
ATOM 2873 O O . ALA A 1 371 ? 70.5 -12.938 -13 1 15.1 371 ALA A O 1
ATOM 2874 N N . ALA A 1 372 ? 72.125 -14.508 -12.375 1 16.7 372 ALA A N 1
ATOM 2875 C CA . ALA A 1 372 ? 72.125 -15.43 -11.25 1 16.7 372 ALA A CA 1
ATOM 2876 C C . ALA A 1 372 ? 72.25 -14.695 -9.922 1 16.7 372 ALA A C 1
ATOM 2878 O O . ALA A 1 372 ? 71.875 -15.188 -8.875 1 16.7 372 ALA A O 1
ATOM 2879 N N . SER A 1 373 ? 72.938 -13.398 -9.742 1 14.88 373 SER A N 1
ATOM 2880 C CA . SER A 1 373 ? 73.938 -13.469 -8.688 1 14.88 373 SER A CA 1
ATOM 2881 C C . SER A 1 373 ? 73.312 -13.367 -7.305 1 14.88 373 SER A C 1
ATOM 2883 O O . SER A 1 373 ? 73.5 -14.227 -6.445 1 14.88 373 SER A O 1
ATOM 2885 N N . ALA A 1 374 ? 73.562 -12.156 -6.461 1 15.04 374 ALA A N 1
ATOM 2886 C CA . ALA A 1 374 ? 74.438 -11.992 -5.34 1 15.04 374 ALA A CA 1
ATOM 2887 C C . ALA A 1 374 ? 73.75 -12.219 -4.008 1 15.04 374 ALA A C 1
ATOM 2889 O O . ALA A 1 374 ? 72.5 -12.227 -3.949 1 15.04 374 ALA A O 1
ATOM 2890 N N . ALA A 1 375 ? 74.188 -11.172 -2.836 1 15.7 375 ALA A N 1
ATOM 2891 C CA . ALA A 1 375 ? 74.875 -11.141 -1.573 1 15.7 375 ALA A CA 1
ATOM 2892 C C . ALA A 1 375 ? 73.938 -11.055 -0.387 1 15.7 375 ALA A C 1
ATOM 2894 O O . ALA A 1 375 ? 72.812 -10.562 -0.523 1 15.7 375 ALA A O 1
ATOM 2895 N N . LYS A 1 376 ? 74.438 -11.305 0.946 1 18.28 376 LYS A N 1
ATOM 2896 C CA . LYS A 1 376 ? 74.25 -11.836 2.297 1 18.28 376 LYS A CA 1
ATOM 2897 C C . LYS A 1 376 ? 73.812 -10.742 3.262 1 18.28 376 LYS A C 1
ATOM 2899 O O . LYS A 1 376 ? 73.625 -10.992 4.457 1 18.28 376 LYS A O 1
ATOM 2904 N N . LEU A 1 377 ? 73.562 -9.281 2.885 1 16.83 377 LEU A N 1
ATOM 2905 C CA . LEU A 1 377 ? 74.125 -8.43 3.947 1 16.83 377 LEU A CA 1
ATOM 2906 C C . LEU A 1 377 ? 73.312 -8.602 5.23 1 16.83 377 LEU A C 1
ATOM 2908 O O . LEU A 1 377 ? 72.125 -8.953 5.188 1 16.83 377 LEU A O 1
ATOM 2912 N N . HIS A 1 378 ? 73.875 -8.023 6.414 1 18.27 378 HIS A N 1
ATOM 2913 C CA . HIS A 1 378 ? 74.062 -8.125 7.855 1 18.27 378 HIS A CA 1
ATOM 2914 C C . HIS A 1 378 ? 72.938 -7.453 8.609 1 18.27 378 HIS A C 1
ATOM 2916 O O . HIS A 1 378 ? 72.25 -6.59 8.062 1 18.27 378 HIS A O 1
ATOM 2922 N N . ASN A 1 379 ? 72.75 -7.699 9.938 1 18.83 379 ASN A N 1
ATOM 2923 C CA . ASN A 1 379 ? 71.75 -7.953 11 1 18.83 379 ASN A CA 1
ATOM 2924 C C . ASN A 1 379 ? 71.188 -6.656 11.594 1 18.83 379 ASN A C 1
ATOM 2926 O O . ASN A 1 379 ? 70 -6.484 11.719 1 18.83 379 ASN A O 1
ATOM 2930 N N . ASN A 1 380 ? 72.062 -5.777 12.398 1 18.86 380 ASN A N 1
ATOM 2931 C CA . ASN A 1 380 ? 71.812 -5.695 13.836 1 18.86 380 ASN A CA 1
ATOM 2932 C C . ASN A 1 380 ? 71 -4.441 14.195 1 18.86 380 ASN A C 1
ATOM 2934 O O . ASN A 1 380 ? 70.312 -4.422 15.203 1 18.86 380 ASN A O 1
ATOM 2938 N N . GLU A 1 381 ? 71.312 -3.184 13.609 1 19.31 381 GLU A N 1
ATOM 2939 C CA . GLU A 1 381 ? 71.562 -2.029 14.484 1 19.31 381 GLU A CA 1
ATOM 2940 C C . GLU A 1 381 ? 70.188 -1.425 14.914 1 19.31 381 GLU A C 1
ATOM 2942 O O . GLU A 1 381 ? 69.188 -1.511 14.18 1 19.31 381 GLU A O 1
ATOM 2947 N N . SER A 1 382 ? 70.125 -0.767 16.109 1 24.05 382 SER A N 1
ATOM 2948 C CA . SER A 1 382 ? 69.25 -0.37 17.234 1 24.05 382 SER A CA 1
ATOM 2949 C C . SER A 1 382 ? 68.5 0.913 16.922 1 24.05 382 SER A C 1
ATOM 2951 O O . SER A 1 382 ? 67.812 1.458 17.797 1 24.05 382 SER A O 1
ATOM 2953 N N . ASN A 1 383 ? 68.375 1.411 15.578 1 19.73 383 ASN A N 1
ATOM 2954 C CA . ASN A 1 383 ? 68.312 2.848 15.328 1 19.73 383 ASN A CA 1
ATOM 2955 C C . ASN A 1 383 ? 67.125 3.512 15.922 1 19.73 383 ASN A C 1
ATOM 2957 O O . ASN A 1 383 ? 66 2.93 15.906 1 19.73 383 ASN A O 1
ATOM 2961 N N . ASP A 1 384 ? 67.312 4.684 16.609 1 25.16 384 ASP A N 1
ATOM 2962 C CA . ASP A 1 384 ? 66.562 5.66 17.438 1 25.16 384 ASP A CA 1
ATOM 2963 C C . ASP A 1 384 ? 65.438 6.332 16.672 1 25.16 384 ASP A C 1
ATOM 2965 O O . ASP A 1 384 ? 65.688 6.797 15.539 1 25.16 384 ASP A O 1
ATOM 2969 N N . PRO A 1 385 ? 64.188 5.988 16.828 1 24.83 385 PRO A N 1
ATOM 2970 C CA . PRO A 1 385 ? 63.031 6.262 15.969 1 24.83 385 PRO A CA 1
ATOM 2971 C C . PRO A 1 385 ? 62.719 7.754 15.852 1 24.83 385 PRO A C 1
ATOM 2973 O O . PRO A 1 385 ? 62.438 8.414 16.859 1 24.83 385 PRO A O 1
ATOM 2976 N N . PRO A 1 386 ? 63.469 8.492 14.891 1 23.23 386 PRO A N 1
ATOM 2977 C CA . PRO A 1 386 ? 63.438 9.953 14.883 1 23.23 386 PRO A CA 1
ATOM 2978 C C . PRO A 1 386 ? 62 10.5 14.703 1 23.23 386 PRO A C 1
ATOM 2980 O O . PRO A 1 386 ? 61.125 9.789 14.211 1 23.23 386 PRO A O 1
ATOM 2983 N N . HIS A 1 387 ? 61.656 11.664 15.359 1 25.8 387 HIS A N 1
ATOM 2984 C CA . HIS A 1 387 ? 60.531 12.555 15.625 1 25.8 387 HIS A CA 1
ATOM 2985 C C . HIS A 1 387 ? 60 13.195 14.344 1 25.8 387 HIS A C 1
ATOM 2987 O O . HIS A 1 387 ? 59.5 14.32 14.359 1 25.8 387 HIS A O 1
ATOM 2993 N N . LEU A 1 388 ? 59.844 12.414 13.219 1 21.97 388 LEU A N 1
ATOM 2994 C CA . LEU A 1 388 ? 59.656 13.078 11.938 1 21.97 388 LEU A CA 1
ATOM 2995 C C . LEU A 1 388 ? 58.406 13.938 11.938 1 21.97 388 LEU A C 1
ATOM 2997 O O . LEU A 1 388 ? 57.312 13.461 12.258 1 21.97 388 LEU A O 1
ATOM 3001 N N . SER A 1 389 ? 58.5 15.289 12.016 1 24.69 389 SER A N 1
ATOM 3002 C CA . SER A 1 389 ? 57.656 16.484 11.961 1 24.69 389 SER A CA 1
ATOM 3003 C C . SER A 1 389 ? 56.906 16.562 10.641 1 24.69 389 SER A C 1
ATOM 3005 O O . SER A 1 389 ? 56.656 17.656 10.117 1 24.69 389 SER A O 1
ATOM 3007 N N . GLY A 1 390 ? 56.469 15.453 10.016 1 22.16 390 GLY A N 1
ATOM 3008 C CA . GLY A 1 390 ? 56.094 15.531 8.609 1 22.16 390 GLY A CA 1
ATOM 3009 C C . GLY A 1 390 ? 54.875 16.391 8.359 1 22.16 390 GLY A C 1
ATOM 3010 O O . GLY A 1 390 ? 53.844 16.25 9.047 1 22.16 390 GLY A O 1
ATOM 3011 N N . SER A 1 391 ? 55.031 17.641 7.824 1 25.62 391 SER A N 1
ATOM 3012 C CA . SER A 1 391 ? 54.156 18.688 7.355 1 25.62 391 SER A CA 1
ATOM 3013 C C . SER A 1 391 ? 53.188 18.156 6.277 1 25.62 391 SER A C 1
ATOM 3015 O O . SER A 1 391 ? 53.625 17.844 5.164 1 25.62 391 SER A O 1
ATOM 3017 N N . GLN A 1 392 ? 52.344 17.25 6.59 1 24.56 392 GLN A N 1
ATOM 3018 C CA . GLN A 1 392 ? 51.406 16.656 5.621 1 24.56 392 GLN A CA 1
ATOM 3019 C C . GLN A 1 392 ? 50.562 17.734 4.941 1 24.56 392 GLN A C 1
ATOM 3021 O O . GLN A 1 392 ? 49.812 18.422 5.598 1 24.56 392 GLN A O 1
ATOM 3026 N N . ALA A 1 393 ? 51.094 18.391 3.861 1 28.34 393 ALA A N 1
ATOM 3027 C CA . ALA A 1 393 ? 50.406 19.328 2.98 1 28.34 393 ALA A CA 1
ATOM 3028 C C . ALA A 1 393 ? 49.094 18.75 2.484 1 28.34 393 ALA A C 1
ATOM 3030 O O . ALA A 1 393 ? 49.062 17.641 1.961 1 28.34 393 ALA A O 1
ATOM 3031 N N . THR A 1 394 ? 48.031 19.062 3.174 1 29.52 394 THR A N 1
ATOM 3032 C CA . THR A 1 394 ? 46.594 18.812 2.955 1 29.52 394 THR A CA 1
ATOM 3033 C C . THR A 1 394 ? 46.219 19.094 1.503 1 29.52 394 THR A C 1
ATOM 3035 O O . THR A 1 394 ? 46.344 20.219 1.029 1 29.52 394 THR A O 1
ATOM 3038 N N . ALA A 1 395 ? 46.5 18.188 0.619 1 34.22 395 ALA A N 1
ATOM 3039 C CA . ALA A 1 395 ? 46.125 18.266 -0.787 1 34.22 395 ALA A CA 1
ATOM 3040 C C . ALA A 1 395 ? 44.688 18.797 -0.932 1 34.22 395 ALA A C 1
ATOM 3042 O O . ALA A 1 395 ? 43.781 18.297 -0.284 1 34.22 395 ALA A O 1
ATOM 3043 N N . SER A 1 396 ? 44.531 20.109 -1.282 1 32.5 396 SER A N 1
ATOM 3044 C CA . SER A 1 396 ? 43.344 20.953 -1.345 1 32.5 396 SER A CA 1
ATOM 3045 C C . SER A 1 396 ? 42.25 20.281 -2.143 1 32.5 396 SER A C 1
ATOM 3047 O O . SER A 1 396 ? 42.5 19.453 -3.018 1 32.5 396 SER A O 1
ATOM 3049 N N . ASP A 1 397 ? 41 20.234 -1.558 1 39.59 397 ASP A N 1
ATOM 3050 C CA . ASP A 1 397 ? 39.688 19.797 -1.997 1 39.59 397 ASP A CA 1
ATOM 3051 C C . ASP A 1 397 ? 39.438 20.188 -3.453 1 39.59 397 ASP A C 1
ATOM 3053 O O . ASP A 1 397 ? 38.625 19.562 -4.137 1 39.59 397 ASP A O 1
ATOM 3057 N N . ASP A 1 398 ? 40.219 21.203 -3.99 1 43.62 398 ASP A N 1
ATOM 3058 C CA . ASP A 1 398 ? 39.969 21.781 -5.309 1 43.62 398 ASP A CA 1
ATOM 3059 C C . ASP A 1 398 ? 40.469 20.844 -6.414 1 43.62 398 ASP A C 1
ATOM 3061 O O . ASP A 1 398 ? 39.844 20.766 -7.484 1 43.62 398 ASP A O 1
ATOM 3065 N N . GLU A 1 399 ? 41.562 20.078 -6.098 1 44.41 399 GLU A N 1
ATOM 3066 C CA . GLU A 1 399 ? 42.125 19.25 -7.156 1 44.41 399 GLU A CA 1
ATOM 3067 C C . GLU A 1 399 ? 41.25 18.031 -7.445 1 44.41 399 GLU A C 1
ATOM 3069 O O . GLU A 1 399 ? 41.125 17.625 -8.602 1 44.41 399 GLU A O 1
ATOM 3074 N N . PHE A 1 400 ? 40.719 17.484 -6.34 1 45.56 400 PHE A N 1
ATOM 3075 C CA . PHE A 1 400 ? 39.875 16.312 -6.539 1 45.56 400 PHE A CA 1
ATOM 3076 C C . PHE A 1 400 ? 38.625 16.672 -7.332 1 45.56 400 PHE A C 1
ATOM 3078 O O . PHE A 1 400 ? 38.25 15.938 -8.25 1 45.56 400 PHE A O 1
ATOM 3085 N N . ASP A 1 401 ? 38.062 17.875 -7.086 1 43.62 401 ASP A N 1
ATOM 3086 C CA . ASP A 1 401 ? 36.875 18.312 -7.809 1 43.62 401 ASP A CA 1
ATOM 3087 C C . ASP A 1 401 ? 37.188 18.531 -9.289 1 43.62 401 ASP A C 1
ATOM 3089 O O . ASP A 1 401 ? 36.375 18.219 -10.148 1 43.62 401 ASP A O 1
ATOM 3093 N N . SER A 1 402 ? 38.438 18.891 -9.586 1 50.53 402 SER A N 1
ATOM 3094 C CA . SER A 1 402 ? 38.844 19.156 -10.961 1 50.53 402 SER A CA 1
ATOM 3095 C C . SER A 1 402 ? 38.969 17.859 -11.758 1 50.53 402 SER A C 1
ATOM 3097 O O . SER A 1 402 ? 38.562 17.812 -12.922 1 50.53 402 SER A O 1
ATOM 3099 N N . ILE A 1 403 ? 39.406 16.781 -11.086 1 52.66 403 ILE A N 1
ATOM 3100 C CA . ILE A 1 403 ? 39.594 15.516 -11.789 1 52.66 403 ILE A CA 1
ATOM 3101 C C . ILE A 1 403 ? 38.219 14.883 -12.062 1 52.66 403 ILE A C 1
ATOM 3103 O O . ILE A 1 403 ? 37.969 14.383 -13.164 1 52.66 403 ILE A O 1
ATOM 3107 N N . CYS A 1 404 ? 37.375 15.031 -11.07 1 47.47 404 CYS A N 1
ATOM 3108 C CA . CYS A 1 404 ? 36.031 14.477 -11.266 1 47.47 404 CYS A CA 1
ATOM 3109 C C . CYS A 1 404 ? 35.281 15.219 -12.367 1 47.47 404 CYS A C 1
ATOM 3111 O O . CYS A 1 404 ? 34.625 14.602 -13.203 1 47.47 404 CYS A O 1
ATOM 3113 N N . LYS A 1 405 ? 35.438 16.547 -12.422 1 51.31 405 LYS A N 1
ATOM 3114 C CA . LYS A 1 405 ? 34.844 17.359 -13.477 1 51.31 405 LYS A CA 1
ATOM 3115 C C . LYS A 1 405 ? 35.438 17.016 -14.844 1 51.31 405 LYS A C 1
ATOM 3117 O O . LYS A 1 405 ? 34.719 16.906 -15.828 1 51.31 405 LYS A O 1
ATOM 3122 N N . ALA A 1 406 ? 36.688 16.766 -14.828 1 52.12 406 ALA A N 1
ATOM 3123 C CA . ALA A 1 406 ? 37.344 16.438 -16.094 1 52.12 406 ALA A CA 1
ATOM 3124 C C . ALA A 1 406 ? 36.906 15.086 -16.609 1 52.12 406 ALA A C 1
ATOM 3126 O O . ALA A 1 406 ? 36.656 14.93 -17.812 1 52.12 406 ALA A O 1
ATOM 3127 N N . HIS A 1 407 ? 36.688 14.164 -15.711 1 50.88 407 HIS A N 1
ATOM 3128 C CA . HIS A 1 407 ? 36.25 12.844 -16.109 1 50.88 407 HIS A CA 1
ATOM 3129 C C . HIS A 1 407 ? 34.812 12.883 -16.609 1 50.88 407 HIS A C 1
ATOM 3131 O O . HIS A 1 407 ? 34.469 12.266 -17.625 1 50.88 407 HIS A O 1
ATOM 3137 N N . LEU A 1 408 ? 33.969 13.633 -15.898 1 48.78 408 LEU A N 1
ATOM 3138 C CA . LEU A 1 408 ? 32.594 13.797 -16.344 1 48.78 408 LEU A CA 1
ATOM 3139 C C . LEU A 1 408 ? 32.531 14.5 -17.688 1 48.78 408 LEU A C 1
ATOM 3141 O O . LEU A 1 408 ? 31.719 14.133 -18.547 1 48.78 408 LEU A O 1
ATOM 3145 N N . GLU A 1 409 ? 33.438 15.414 -17.875 1 53.97 409 GLU A N 1
ATOM 3146 C CA . GLU A 1 409 ? 33.531 16.109 -19.156 1 53.97 409 GLU A CA 1
ATOM 3147 C C . GLU A 1 409 ? 33.969 15.172 -20.281 1 53.97 409 GLU A C 1
ATOM 3149 O O . GLU A 1 409 ? 33.438 15.211 -21.375 1 53.97 409 GLU A O 1
ATOM 3154 N N . GLN A 1 410 ? 34.875 14.336 -19.969 1 53.12 410 GLN A N 1
ATOM 3155 C CA . GLN A 1 410 ? 35.375 13.375 -20.938 1 53.12 410 GLN A CA 1
ATOM 3156 C C . GLN A 1 410 ? 34.312 12.352 -21.297 1 53.12 410 GLN A C 1
ATOM 3158 O O . GLN A 1 410 ? 34.156 11.992 -22.469 1 53.12 410 GLN A O 1
ATOM 3163 N N . GLU A 1 411 ? 33.594 11.898 -20.391 1 50.06 411 GLU A N 1
ATOM 3164 C CA . GLU A 1 411 ? 32.531 10.938 -20.656 1 50.06 411 GLU A CA 1
ATOM 3165 C C . GLU A 1 411 ? 31.375 11.57 -21.438 1 50.06 411 GLU A C 1
ATOM 3167 O O . GLU A 1 411 ? 30.781 10.922 -22.312 1 50.06 411 GLU A O 1
ATOM 3172 N N . ARG A 1 412 ? 31.047 12.836 -21.156 1 49.66 412 ARG A N 1
ATOM 3173 C CA . ARG A 1 412 ? 30.062 13.602 -21.922 1 49.66 412 ARG A CA 1
ATOM 3174 C C . ARG A 1 412 ? 30.516 13.773 -23.375 1 49.66 412 ARG A C 1
ATOM 3176 O O . ARG A 1 412 ? 29.703 13.695 -24.297 1 49.66 412 ARG A O 1
ATOM 3183 N N . GLN A 1 413 ? 31.781 13.977 -23.547 1 50.41 413 GLN A N 1
ATOM 3184 C CA . GLN A 1 413 ? 32.344 14.117 -24.891 1 50.41 413 GLN A CA 1
ATOM 3185 C C . GLN A 1 413 ? 32.25 12.812 -25.672 1 50.41 413 GLN A C 1
ATOM 3187 O O . GLN A 1 413 ? 32.062 12.82 -26.891 1 50.41 413 GLN A O 1
ATOM 3192 N N . ARG A 1 414 ? 32.531 11.727 -25.094 1 50.25 414 ARG A N 1
ATOM 3193 C CA . ARG A 1 414 ? 32.438 10.445 -25.781 1 50.25 414 ARG A CA 1
ATOM 3194 C C . ARG A 1 414 ? 31.016 10.125 -26.188 1 50.25 414 ARG A C 1
ATOM 3196 O O . ARG A 1 414 ? 30.781 9.57 -27.266 1 50.25 414 ARG A O 1
ATOM 3203 N N . SER A 1 415 ? 30.109 10.367 -25.391 1 45.09 415 SER A N 1
ATOM 3204 C CA . SER A 1 415 ? 28.75 9.945 -25.703 1 45.09 415 SER A CA 1
ATOM 3205 C C . SER A 1 415 ? 28.047 10.945 -26.609 1 45.09 415 SER A C 1
ATOM 3207 O O . SER A 1 415 ? 27.016 10.633 -27.203 1 45.09 415 SER A O 1
ATOM 3209 N N . ASP A 1 416 ? 28.406 12.359 -26.641 1 43.06 416 ASP A N 1
ATOM 3210 C CA . ASP A 1 416 ? 27.859 13.375 -27.547 1 43.06 416 ASP A CA 1
ATOM 3211 C C . ASP A 1 416 ? 28.984 14.062 -28.328 1 43.06 416 ASP A C 1
ATOM 3213 O O . ASP A 1 416 ? 29.406 15.164 -27.969 1 43.06 416 ASP A O 1
ATOM 3217 N N . PRO A 1 417 ? 29.641 13.273 -29.266 1 49.66 417 PRO A N 1
ATOM 3218 C CA . PRO A 1 417 ? 30.766 13.836 -30.031 1 49.66 417 PRO A CA 1
ATOM 3219 C C . PRO A 1 417 ? 30.406 15.133 -30.734 1 49.66 417 PRO A C 1
ATOM 3221 O O . PRO A 1 417 ? 31.281 15.977 -30.984 1 49.66 417 PRO A O 1
ATOM 3224 N N . SER A 1 418 ? 29.281 15.188 -31.297 1 56.28 418 SER A N 1
ATOM 3225 C CA . SER A 1 418 ? 28.922 16.297 -32.156 1 56.28 418 SER A CA 1
ATOM 3226 C C . SER A 1 418 ? 28.5 17.516 -31.359 1 56.28 418 SER A C 1
ATOM 3228 O O . SER A 1 418 ? 28.109 18.547 -31.922 1 56.28 418 SER A O 1
ATOM 3230 N N . SER A 1 419 ? 28.984 17.719 -30.172 1 50.62 419 SER A N 1
ATOM 3231 C CA . SER A 1 419 ? 28.766 18.812 -29.219 1 50.62 419 SER A CA 1
ATOM 3232 C C . SER A 1 419 ? 27.328 19.344 -29.312 1 50.62 419 SER A C 1
ATOM 3234 O O . SER A 1 419 ? 27.078 20.516 -29.031 1 50.62 419 SER A O 1
ATOM 3236 N N . ALA A 1 420 ? 26.5 18.578 -29.906 1 55.16 420 ALA A N 1
ATOM 3237 C CA . ALA A 1 420 ? 25.109 18.953 -30.109 1 55.16 420 ALA A CA 1
ATOM 3238 C C . ALA A 1 420 ? 24.406 19.203 -28.766 1 55.16 420 ALA A C 1
ATOM 3240 O O . ALA A 1 420 ? 23.547 20.094 -28.656 1 55.16 420 ALA A O 1
ATOM 3241 N N . TRP A 1 421 ? 24.922 18.578 -27.797 1 53.41 421 TRP A N 1
ATOM 3242 C CA . TRP A 1 421 ? 24.328 18.734 -26.469 1 53.41 421 TRP A CA 1
ATOM 3243 C C . TRP A 1 421 ? 24.688 20.094 -25.859 1 53.41 421 TRP A C 1
ATOM 3245 O O . TRP A 1 421 ? 23.828 20.781 -25.312 1 53.41 421 TRP A O 1
ATOM 3255 N N . LYS A 1 422 ? 25.953 20.5 -25.953 1 60.09 422 LYS A N 1
ATOM 3256 C CA . LYS A 1 422 ? 26.359 21.828 -25.484 1 60.09 422 LYS A CA 1
ATOM 3257 C C . LYS A 1 422 ? 25.672 22.938 -26.266 1 60.09 422 LYS A C 1
ATOM 3259 O O . LYS A 1 422 ? 25.234 23.938 -25.688 1 60.09 422 LYS A O 1
ATOM 3264 N N . ALA A 1 423 ? 25.562 22.797 -27.516 1 63.44 423 ALA A N 1
ATOM 3265 C CA . ALA A 1 423 ? 24.859 23.781 -28.344 1 63.44 423 ALA A CA 1
ATOM 3266 C C . ALA A 1 423 ? 23.391 23.875 -27.969 1 63.44 423 ALA A C 1
ATOM 3268 O O . ALA A 1 423 ? 22.828 24.969 -27.922 1 63.44 423 ALA A O 1
ATOM 3269 N N . GLU A 1 424 ? 22.797 22.766 -27.547 1 62.72 424 GLU A N 1
ATOM 3270 C CA . GLU A 1 424 ? 21.406 22.75 -27.094 1 62.72 424 GLU A CA 1
ATOM 3271 C C . GLU A 1 424 ? 21.266 23.344 -25.688 1 62.72 424 GLU A C 1
ATOM 3273 O O . GLU A 1 424 ? 20.328 24.094 -25.422 1 62.72 424 GLU A O 1
ATOM 3278 N N . GLN A 1 425 ? 22.266 23.188 -24.906 1 62.56 425 GLN A N 1
ATOM 3279 C CA . GLN A 1 425 ? 22.266 23.797 -23.578 1 62.56 425 GLN A CA 1
ATOM 3280 C C . GLN A 1 425 ? 22.5 25.297 -23.672 1 62.56 425 GLN A C 1
ATOM 3282 O O . GLN A 1 425 ? 21.859 26.078 -22.953 1 62.56 425 GLN A O 1
ATOM 3287 N N . ASP A 1 426 ? 23.406 25.688 -24.5 1 65.69 426 ASP A N 1
ATOM 3288 C CA . ASP A 1 426 ? 23.641 27.109 -24.719 1 65.69 426 ASP A CA 1
ATOM 3289 C C . ASP A 1 426 ? 22.422 27.781 -25.312 1 65.69 426 ASP A C 1
ATOM 3291 O O . ASP A 1 426 ? 22.062 28.906 -24.922 1 65.69 426 ASP A O 1
ATOM 3295 N N . TRP A 1 427 ? 21.719 27.078 -26.234 1 68.12 427 TRP A N 1
ATOM 3296 C CA . TRP A 1 427 ? 20.484 27.625 -26.781 1 68.12 427 TRP A CA 1
ATOM 3297 C C . TRP A 1 427 ? 19.406 27.703 -25.703 1 68.12 427 TRP A C 1
ATOM 3299 O O . TRP A 1 427 ? 18.688 28.703 -25.609 1 68.12 427 TRP A O 1
ATOM 3309 N N . LEU A 1 428 ? 19.359 26.734 -24.828 1 62.34 428 LEU A N 1
ATOM 3310 C CA . LEU A 1 428 ? 18.391 26.75 -23.75 1 62.34 428 LEU A CA 1
ATOM 3311 C C . LEU A 1 428 ? 18.688 27.859 -22.75 1 62.34 428 LEU A C 1
ATOM 3313 O O . LEU A 1 428 ? 17.766 28.531 -22.281 1 62.34 428 LEU A O 1
ATOM 3317 N N . ALA A 1 429 ? 19.906 28.156 -22.516 1 63.34 429 ALA A N 1
ATOM 3318 C CA . ALA A 1 429 ? 20.312 29.266 -21.641 1 63.34 429 ALA A CA 1
ATOM 3319 C C . ALA A 1 429 ? 20 30.609 -22.281 1 63.34 429 ALA A C 1
ATOM 3321 O O . ALA A 1 429 ? 19.594 31.547 -21.594 1 63.34 429 ALA A O 1
ATOM 3322 N N . GLU A 1 430 ? 20.094 30.719 -23.547 1 64.88 430 GLU A N 1
ATOM 3323 C CA . GLU A 1 430 ? 19.781 31.953 -24.25 1 64.88 430 GLU A CA 1
ATOM 3324 C C . GLU A 1 430 ? 18.281 32.125 -24.438 1 64.88 430 GLU A C 1
ATOM 3326 O O . GLU A 1 430 ? 17.766 33.25 -24.391 1 64.88 430 GLU A O 1
ATOM 3331 N N . ALA A 1 431 ? 17.641 31.016 -24.578 1 60.22 431 ALA A N 1
ATOM 3332 C CA . ALA A 1 431 ? 16.203 31.047 -24.828 1 60.22 431 ALA A CA 1
ATOM 3333 C C . ALA A 1 431 ? 15.43 31.562 -23.625 1 60.22 431 ALA A C 1
ATOM 3335 O O . ALA A 1 431 ? 14.359 32.156 -23.766 1 60.22 431 ALA A O 1
ATOM 3336 N N . VAL A 1 432 ? 16.047 31.531 -22.5 1 58.03 432 VAL A N 1
ATOM 3337 C CA . VAL A 1 432 ? 15.414 32.031 -21.281 1 58.03 432 VAL A CA 1
ATOM 3338 C C . VAL A 1 432 ? 15.547 33.531 -21.203 1 58.03 432 VAL A C 1
ATOM 3340 O O . VAL A 1 432 ? 14.727 34.219 -20.578 1 58.03 432 VAL A O 1
ATOM 3343 N N . THR A 1 433 ? 16.406 34.125 -21.844 1 57.88 433 THR A N 1
ATOM 3344 C CA . THR A 1 433 ? 16.703 35.531 -21.672 1 57.88 433 THR A CA 1
ATOM 3345 C C . THR A 1 433 ? 16.016 36.375 -22.734 1 57.88 433 THR A C 1
ATOM 3347 O O . THR A 1 433 ? 16.047 37.594 -22.703 1 57.88 433 THR A O 1
ATOM 3350 N N . ARG A 1 434 ? 15.445 35.75 -23.797 1 59.53 434 ARG A N 1
ATOM 3351 C CA . ARG A 1 434 ? 14.766 36.531 -24.828 1 59.53 434 ARG A CA 1
ATOM 3352 C C . ARG A 1 434 ? 13.375 35.969 -25.109 1 59.53 434 ARG A C 1
ATOM 3354 O O . ARG A 1 434 ? 13.109 34.781 -24.844 1 59.53 434 ARG A O 1
ATOM 3361 N N . PRO A 1 435 ? 12.312 36.812 -25.469 1 58.84 435 PRO A N 1
ATOM 3362 C CA . PRO A 1 435 ? 11 36.312 -25.859 1 58.84 435 PRO A CA 1
ATOM 3363 C C . PRO A 1 435 ? 11.078 35.281 -26.984 1 58.84 435 PRO A C 1
ATOM 3365 O O . PRO A 1 435 ? 11.852 35.438 -27.922 1 58.84 435 PRO A O 1
ATOM 3368 N N . LEU A 1 436 ? 10.633 34.031 -26.797 1 54.03 436 LEU A N 1
ATOM 3369 C CA . LEU A 1 436 ? 10.75 32.938 -27.75 1 54.03 436 LEU A CA 1
ATOM 3370 C C . LEU A 1 436 ? 9.555 32.906 -28.703 1 54.03 436 LEU A C 1
ATOM 3372 O O . LEU A 1 436 ? 8.43 33.219 -28.297 1 54.03 436 LEU A O 1
ATOM 3376 N N . ALA A 1 437 ? 9.734 32.906 -30 1 58.94 437 ALA A N 1
ATOM 3377 C CA . ALA A 1 437 ? 8.672 32.688 -30.984 1 58.94 437 ALA A CA 1
ATOM 3378 C C . ALA A 1 437 ? 8 31.344 -30.766 1 58.94 437 ALA A C 1
ATOM 3380 O O . ALA A 1 437 ? 8.57 30.438 -30.141 1 58.94 437 ALA A O 1
ATOM 3381 N N . GLN A 1 438 ? 6.758 31.172 -31.156 1 53.34 438 GLN A N 1
ATOM 3382 C CA . GLN A 1 438 ? 5.922 30 -30.906 1 53.34 438 GLN A CA 1
ATOM 3383 C C . GLN A 1 438 ? 6.648 28.719 -31.266 1 53.34 438 GLN A C 1
ATOM 3385 O O . GLN A 1 438 ? 6.559 27.719 -30.547 1 53.34 438 GLN A O 1
ATOM 3390 N N . SER A 1 439 ? 7.359 28.797 -32.312 1 59.59 439 SER A N 1
ATOM 3391 C CA . SER A 1 439 ? 8.102 27.625 -32.781 1 59.59 439 SER A CA 1
ATOM 3392 C C . SER A 1 439 ? 9.266 27.297 -31.859 1 59.59 439 SER A C 1
ATOM 3394 O O . SER A 1 439 ? 9.594 26.141 -31.656 1 59.59 439 SER A O 1
ATOM 3396 N N . GLU A 1 440 ? 9.906 28.344 -31.281 1 61.12 440 GLU A N 1
ATOM 3397 C CA . GLU A 1 440 ? 11.039 28.188 -30.375 1 61.12 440 GLU A CA 1
ATOM 3398 C C . GLU A 1 440 ? 10.586 27.75 -28.984 1 61.12 440 GLU A C 1
ATOM 3400 O O . GLU A 1 440 ? 11.312 27.031 -28.297 1 61.12 440 GLU A O 1
ATOM 3405 N N . LEU A 1 441 ? 9.422 28.188 -28.656 1 58.59 441 LEU A N 1
ATOM 3406 C CA . LEU A 1 441 ? 8.844 27.766 -27.391 1 58.59 441 LEU A CA 1
ATOM 3407 C C . LEU A 1 441 ? 8.594 26.266 -27.375 1 58.59 441 LEU A C 1
ATOM 3409 O O . LEU A 1 441 ? 8.844 25.594 -26.359 1 58.59 441 LEU A O 1
ATOM 3413 N N . ARG A 1 442 ? 8.18 25.719 -28.484 1 56.78 442 ARG A N 1
ATOM 3414 C CA . ARG A 1 442 ? 8 24.266 -28.609 1 56.78 442 ARG A CA 1
ATOM 3415 C C . ARG A 1 442 ? 9.328 23.547 -28.469 1 56.78 442 ARG A C 1
ATOM 3417 O O . ARG A 1 442 ? 9.43 22.547 -27.75 1 56.78 442 ARG A O 1
ATOM 3424 N N . ARG A 1 443 ? 10.328 24.031 -29.188 1 64.5 443 ARG A N 1
ATOM 3425 C CA . ARG A 1 443 ? 11.672 23.469 -29.109 1 64.5 443 ARG A CA 1
ATOM 3426 C C . ARG A 1 443 ? 12.219 23.562 -27.688 1 64.5 443 ARG A C 1
ATOM 3428 O O . ARG A 1 443 ? 12.867 22.625 -27.219 1 64.5 443 ARG A O 1
ATOM 3435 N N . TYR A 1 444 ? 11.961 24.641 -27.016 1 56.53 444 TYR A N 1
ATOM 3436 C CA . TYR A 1 444 ? 12.375 24.844 -25.625 1 56.53 444 TYR A CA 1
ATOM 3437 C C . TYR A 1 444 ? 11.734 23.812 -24.703 1 56.53 444 TYR A C 1
ATOM 3439 O O . TYR A 1 444 ? 12.414 23.172 -23.891 1 56.53 444 TYR A O 1
ATOM 3447 N N . TRP A 1 445 ? 10.477 23.656 -24.953 1 58.19 445 TRP A N 1
ATOM 3448 C CA . TRP A 1 445 ? 9.766 22.719 -24.094 1 58.19 445 TRP A CA 1
ATOM 3449 C C . TRP A 1 445 ? 10.117 21.281 -24.453 1 58.19 445 TRP A C 1
ATOM 3451 O O . TRP A 1 445 ? 10.297 20.438 -23.562 1 58.19 445 TRP A O 1
ATOM 3461 N N . GLU A 1 446 ? 10.43 20.953 -25.703 1 57.97 446 GLU A N 1
ATOM 3462 C CA . GLU A 1 446 ? 10.891 19.641 -26.156 1 57.97 446 GLU A CA 1
ATOM 3463 C C . GLU A 1 446 ? 12.305 19.359 -25.641 1 57.97 446 GLU A C 1
ATOM 3465 O O . GLU A 1 446 ? 12.586 18.25 -25.188 1 57.97 446 GLU A O 1
ATOM 3470 N N . ALA A 1 447 ? 13.078 20.344 -25.688 1 57.12 447 ALA A N 1
ATOM 3471 C CA . ALA A 1 447 ? 14.469 20.219 -25.25 1 57.12 447 ALA A CA 1
ATOM 3472 C C . ALA A 1 447 ? 14.547 20.109 -23.719 1 57.12 447 ALA A C 1
ATOM 3474 O O . ALA A 1 447 ? 15.492 19.531 -23.188 1 57.12 447 ALA A O 1
ATOM 3475 N N . ARG A 1 448 ? 13.539 20.703 -23.172 1 47.31 448 ARG A N 1
ATOM 3476 C CA . ARG A 1 448 ? 13.469 20.625 -21.719 1 47.31 448 ARG A CA 1
ATOM 3477 C C . ARG A 1 448 ? 12.641 19.422 -21.281 1 47.31 448 ARG A C 1
ATOM 3479 O O . ARG A 1 448 ? 12.43 19.219 -20.078 1 47.31 448 ARG A O 1
ATOM 3486 N N . GLY A 1 449 ? 12.219 18.625 -22.266 1 48.56 449 GLY A N 1
ATOM 3487 C CA . GLY A 1 449 ? 11.508 17.375 -22.047 1 48.56 449 GLY A CA 1
ATOM 3488 C C . GLY A 1 449 ? 10.008 17.562 -21.906 1 48.56 449 GLY A C 1
ATOM 3489 O O . GLY A 1 449 ? 9.312 16.688 -21.375 1 48.56 449 GLY A O 1
ATOM 3490 N N . TYR A 1 450 ? 9.398 18.75 -22.281 1 40.03 450 TYR A N 1
ATOM 3491 C CA . TYR A 1 450 ? 7.965 18.984 -22.172 1 40.03 450 TYR A CA 1
ATOM 3492 C C . TYR A 1 450 ? 7.262 18.656 -23.5 1 40.03 450 TYR A C 1
ATOM 3494 O O . TYR A 1 450 ? 7.82 18.875 -24.578 1 40.03 450 TYR A O 1
ATOM 3502 N N . ASP A 1 451 ? 6.227 17.938 -23.625 1 40.25 451 ASP A N 1
ATOM 3503 C CA . ASP A 1 451 ? 5.367 17.719 -24.781 1 40.25 451 ASP A CA 1
ATOM 3504 C C . ASP A 1 451 ? 4.531 18.953 -25.094 1 40.25 451 ASP A C 1
ATOM 3506 O O . ASP A 1 451 ? 3.805 19.453 -24.219 1 40.25 451 ASP A O 1
ATOM 3510 N N . VAL A 1 452 ? 4.793 19.875 -26.016 1 37.75 452 VAL A N 1
ATOM 3511 C CA . VAL A 1 452 ? 4.078 21.078 -26.422 1 37.75 452 VAL A CA 1
ATOM 3512 C C . VAL A 1 452 ? 2.812 20.703 -27.188 1 37.75 452 VAL A C 1
ATOM 3514 O O . VAL A 1 452 ? 2.881 20.031 -28.219 1 37.75 452 VAL A O 1
ATOM 3517 N N . LEU A 1 453 ? 1.573 20.844 -26.594 1 33.38 453 LEU A N 1
ATOM 3518 C CA . LEU A 1 453 ? 0.263 20.672 -27.203 1 33.38 453 LEU A CA 1
ATOM 3519 C C . LEU A 1 453 ? 0.06 21.688 -28.344 1 33.38 453 LEU A C 1
ATOM 3521 O O . LEU A 1 453 ? 0.478 22.828 -28.234 1 33.38 453 LEU A O 1
ATOM 3525 N N . GLU A 1 454 ? -0.081 21.266 -29.5 1 33.28 454 GLU A N 1
ATOM 3526 C CA . GLU A 1 454 ? -0.361 22.062 -30.688 1 33.28 454 GLU A CA 1
ATOM 3527 C C . GLU A 1 454 ? -1.612 22.906 -30.5 1 33.28 454 GLU A C 1
ATOM 3529 O O . GLU A 1 454 ? -2.551 22.5 -29.812 1 33.28 454 GLU A O 1
ATOM 3534 N N . GLU A 1 455 ? -1.582 24.203 -30.75 1 31.81 455 GLU A N 1
ATOM 3535 C CA . GLU A 1 455 ? -2.543 25.312 -30.75 1 31.81 455 GLU A CA 1
ATOM 3536 C C . GLU A 1 455 ? -3.787 24.953 -31.562 1 31.81 455 GLU A C 1
ATOM 3538 O O . GLU A 1 455 ? -4.77 25.703 -31.562 1 31.81 455 GLU A O 1
ATOM 3543 N N . ALA A 1 456 ? -3.84 24.047 -32.531 1 34.16 456 ALA A N 1
ATOM 3544 C CA . ALA A 1 456 ? -5 24.016 -33.438 1 34.16 456 ALA A CA 1
ATOM 3545 C C . ALA A 1 456 ? -6.293 23.859 -32.625 1 34.16 456 ALA A C 1
ATOM 3547 O O . ALA A 1 456 ? -7.387 24.047 -33.156 1 34.16 456 ALA A O 1
ATOM 3548 N N . ASP A 1 457 ? -6.219 23.312 -31.438 1 29.36 457 ASP A N 1
ATOM 3549 C CA . ASP A 1 457 ? -7.555 23.047 -30.906 1 29.36 457 ASP A CA 1
ATOM 3550 C C . ASP A 1 457 ? -8.164 24.312 -30.312 1 29.36 457 ASP A C 1
ATOM 3552 O O . ASP A 1 457 ? -9.227 24.266 -29.688 1 29.36 457 ASP A O 1
ATOM 3556 N N . LEU A 1 458 ? -7.383 25.344 -30.25 1 26.86 458 LEU A N 1
ATOM 3557 C CA . LEU A 1 458 ? -7.961 26.516 -29.594 1 26.86 458 LEU A CA 1
ATOM 3558 C C . LEU A 1 458 ? -8.867 27.281 -30.562 1 26.86 458 LEU A C 1
ATOM 3560 O O . LEU A 1 458 ? -9.492 28.266 -30.172 1 26.86 458 LEU A O 1
ATOM 3564 N N . ASP A 1 459 ? -8.672 27.094 -31.797 1 28.95 459 ASP A N 1
ATOM 3565 C CA . ASP A 1 459 ? -9.195 28.172 -32.625 1 28.95 459 ASP A CA 1
ATOM 3566 C C . ASP A 1 459 ? -10.719 28.141 -32.688 1 28.95 459 ASP A C 1
ATOM 3568 O O . ASP A 1 459 ? -11.336 28.984 -33.344 1 28.95 459 ASP A O 1
ATOM 3572 N N . HIS A 1 460 ? -11.336 26.984 -32.531 1 29.64 460 HIS A N 1
ATOM 3573 C CA . HIS A 1 460 ? -12.664 27.047 -33.125 1 29.64 460 HIS A CA 1
ATOM 3574 C C . HIS A 1 460 ? -13.609 27.906 -32.281 1 29.64 460 HIS A C 1
ATOM 3576 O O . HIS A 1 460 ? -14.828 27.812 -32.406 1 29.64 460 HIS A O 1
ATOM 3582 N N . VAL A 1 461 ? -13.07 28.516 -31.219 1 25.78 461 VAL A N 1
ATOM 3583 C CA . VAL A 1 461 ? -14.117 29.297 -30.578 1 25.78 461 VAL A CA 1
ATOM 3584 C C . VAL A 1 461 ? -14.375 30.578 -31.375 1 25.78 461 VAL A C 1
ATOM 3586 O O . VAL A 1 461 ? -13.469 31.375 -31.594 1 25.78 461 VAL A O 1
ATOM 3589 N N . SER A 1 462 ? -15.312 30.453 -32.406 1 24.69 462 SER A N 1
ATOM 3590 C CA . SER A 1 462 ? -15.797 31.547 -33.25 1 24.69 462 SER A CA 1
ATOM 3591 C C . SER A 1 462 ? -16.156 32.781 -32.438 1 24.69 462 SER A C 1
ATOM 3593 O O . SER A 1 462 ? -16.797 32.656 -31.375 1 24.69 462 SER A O 1
ATOM 3595 N N . PRO A 1 463 ? -15.398 33.812 -32.625 1 26.2 463 PRO A N 1
ATOM 3596 C CA . PRO A 1 463 ? -15.672 35.125 -32.062 1 26.2 463 PRO A CA 1
ATOM 3597 C C . PRO A 1 463 ? -17.062 35.656 -32.438 1 26.2 463 PRO A C 1
ATOM 3599 O O . PRO A 1 463 ? -17.469 35.625 -33.594 1 26.2 463 PRO A O 1
ATOM 3602 N N . HIS A 1 464 ? -18.125 35.25 -31.734 1 24.14 464 HIS A N 1
ATOM 3603 C CA . HIS A 1 464 ? -19.344 36 -31.984 1 24.14 464 HIS A CA 1
ATOM 3604 C C . HIS A 1 464 ? -19.062 37.5 -32.062 1 24.14 464 HIS A C 1
ATOM 3606 O O . HIS A 1 464 ? -18.375 38.062 -31.203 1 24.14 464 HIS A O 1
ATOM 3612 N N . ALA A 1 465 ? -18.891 38 -33.312 1 19.05 465 ALA A N 1
ATOM 3613 C CA . ALA A 1 465 ? -18.828 39.375 -33.781 1 19.05 465 ALA A CA 1
ATOM 3614 C C . ALA A 1 465 ? -19.906 40.219 -33.094 1 19.05 465 ALA A C 1
ATOM 3616 O O . ALA A 1 465 ? -21.078 39.844 -33.062 1 19.05 465 ALA A O 1
ATOM 3617 N N . GLU A 1 466 ? -19.484 40.719 -31.984 1 20.61 466 GLU A N 1
ATOM 3618 C CA . GLU A 1 466 ? -20.188 41.906 -31.484 1 20.61 466 GLU A CA 1
ATOM 3619 C C . GLU A 1 466 ? -20.406 42.906 -32.594 1 20.61 466 GLU A C 1
ATOM 3621 O O . GLU A 1 466 ? -19.438 43.469 -33.156 1 20.61 466 GLU A O 1
ATOM 3626 N N . SER A 1 467 ? -21.219 42.594 -33.75 1 20.25 467 SER A N 1
ATOM 3627 C CA . SER A 1 467 ? -21.781 43.844 -34.219 1 20.25 467 SER A CA 1
ATOM 3628 C C . SER A 1 467 ? -22.656 44.5 -33.125 1 20.25 467 SER A C 1
ATOM 3630 O O . SER A 1 467 ? -23.375 43.812 -32.406 1 20.25 467 SER A O 1
ATOM 3632 N N . MET B 1 1 ? -9.156 17.891 34.25 1 64.5 1 MET B N 1
ATOM 3633 C CA . MET B 1 1 ? -8.727 18.078 32.844 1 64.5 1 MET B CA 1
ATOM 3634 C C . MET B 1 1 ? -8.023 16.828 32.344 1 64.5 1 MET B C 1
ATOM 3636 O O . MET B 1 1 ? -7.344 16.141 33.094 1 64.5 1 MET B O 1
ATOM 3640 N N . PRO B 1 2 ? -8.422 16.375 31.203 1 78.88 2 PRO B N 1
ATOM 3641 C CA . PRO B 1 2 ? -7.703 15.203 30.703 1 78.88 2 PRO B CA 1
ATOM 3642 C C . PRO B 1 2 ? -6.191 15.398 30.688 1 78.88 2 PRO B C 1
ATOM 3644 O O . PRO B 1 2 ? -5.711 16.531 30.594 1 78.88 2 PRO B O 1
ATOM 3647 N N . PRO B 1 3 ? -5.516 14.422 31.047 1 85.44 3 PRO B N 1
ATOM 3648 C CA . PRO B 1 3 ? -4.059 14.531 30.938 1 85.44 3 PRO B CA 1
ATOM 3649 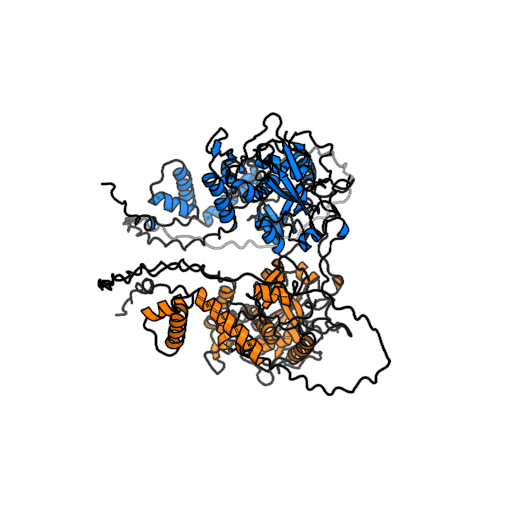C C . PRO B 1 3 ? -3.604 15.023 29.562 1 85.44 3 PRO B C 1
ATOM 3651 O O . PRO B 1 3 ? -4.316 14.836 28.562 1 85.44 3 PRO B O 1
ATOM 3654 N N . PRO B 1 4 ? -2.496 15.648 29.578 1 90.19 4 PRO B N 1
ATOM 3655 C CA . PRO B 1 4 ? -1.982 16.172 28.312 1 90.19 4 PRO B CA 1
ATOM 3656 C C . PRO B 1 4 ? -1.651 15.07 27.297 1 90.19 4 PRO B C 1
ATOM 3658 O O . PRO B 1 4 ? -1.434 13.922 27.688 1 90.19 4 PRO B O 1
ATOM 3661 N N . THR B 1 5 ? -1.689 15.461 26.094 1 92.19 5 THR B N 1
ATOM 3662 C CA . THR B 1 5 ? -1.359 14.547 25 1 92.19 5 THR B CA 1
ATOM 3663 C C . THR B 1 5 ? 0.12 14.172 25.031 1 92.19 5 THR B C 1
ATOM 3665 O O . THR B 1 5 ? 0.974 15.023 25.281 1 92.19 5 THR B O 1
ATOM 3668 N N . VAL B 1 6 ? 0.375 12.859 24.844 1 92.38 6 VAL B N 1
ATOM 3669 C CA . VAL B 1 6 ? 1.748 12.375 24.781 1 92.38 6 VAL B CA 1
ATOM 3670 C C . VAL B 1 6 ? 1.885 11.375 23.625 1 92.38 6 VAL B C 1
ATOM 3672 O O . VAL B 1 6 ? 0.983 10.57 23.391 1 92.38 6 VAL B O 1
ATOM 3675 N N . ALA B 1 7 ? 3.041 11.492 23.016 1 95.94 7 ALA B N 1
ATOM 3676 C CA . ALA B 1 7 ? 3.318 10.594 21.891 1 95.94 7 ALA B CA 1
ATOM 3677 C C . ALA B 1 7 ? 3.328 9.133 22.344 1 95.94 7 ALA B C 1
ATOM 3679 O O . ALA B 1 7 ? 3.725 8.836 23.469 1 95.94 7 ALA B O 1
ATOM 3680 N N . ARG B 1 8 ? 2.879 8.32 21.5 1 95.88 8 ARG B N 1
ATOM 3681 C CA . ARG B 1 8 ? 2.932 6.871 21.672 1 95.88 8 ARG B CA 1
ATOM 3682 C C . ARG B 1 8 ? 4.238 6.301 21.141 1 95.88 8 ARG B C 1
ATOM 3684 O O . ARG B 1 8 ? 4.977 6.992 20.422 1 95.88 8 ARG B O 1
ATOM 3691 N N . PRO B 1 9 ? 4.574 5.094 21.484 1 95.62 9 PRO B N 1
ATOM 3692 C CA . PRO B 1 9 ? 5.84 4.527 21.016 1 95.62 9 PRO B CA 1
ATOM 3693 C C . PRO B 1 9 ? 5.871 4.352 19.5 1 95.62 9 PRO B C 1
ATOM 3695 O O . PRO B 1 9 ? 4.852 4.012 18.891 1 95.62 9 PRO B O 1
ATOM 3698 N N . PRO B 1 10 ? 7.031 4.562 18.922 1 95.81 10 PRO B N 1
ATOM 3699 C CA . PRO B 1 10 ? 7.156 4.305 17.484 1 95.81 10 PRO B CA 1
ATOM 3700 C C . PRO B 1 10 ? 6.992 2.828 17.125 1 95.81 10 PRO B C 1
ATOM 3702 O O . PRO B 1 10 ? 7.184 1.961 17.984 1 95.81 10 PRO B O 1
ATOM 3705 N N . HIS B 1 11 ? 6.602 2.617 15.852 1 95.69 11 HIS B N 1
ATOM 3706 C CA . HIS B 1 11 ? 6.477 1.245 15.367 1 95.69 11 HIS B CA 1
ATOM 3707 C C . HIS B 1 11 ? 7.848 0.593 15.203 1 95.69 11 HIS B C 1
ATOM 3709 O O . HIS B 1 11 ? 8.789 1.227 14.719 1 95.69 11 HIS B O 1
ATOM 3715 N N . ALA B 1 12 ? 7.895 -0.659 15.656 1 94.56 12 ALA B N 1
ATOM 3716 C CA . ALA B 1 12 ? 9.039 -1.493 15.312 1 94.56 12 ALA B CA 1
ATOM 3717 C C . ALA B 1 12 ? 8.883 -2.102 13.922 1 94.56 12 ALA B C 1
ATOM 3719 O O . ALA B 1 12 ? 7.766 -2.172 13.391 1 94.56 12 ALA B O 1
ATOM 3720 N N . PRO B 1 13 ? 9.992 -2.475 13.328 1 93.5 13 PRO B N 1
ATOM 3721 C CA . PRO B 1 13 ? 9.844 -3.205 12.062 1 93.5 13 PRO B CA 1
ATOM 3722 C C . PRO B 1 13 ? 8.914 -4.41 12.188 1 93.5 13 PRO B C 1
ATOM 3724 O O . PRO B 1 13 ? 8.914 -5.094 13.211 1 93.5 13 PRO B O 1
ATOM 3727 N N . PRO B 1 14 ? 8.141 -4.539 11.125 1 93.94 14 PRO B N 1
ATOM 3728 C CA . PRO B 1 14 ? 7.211 -5.668 11.203 1 93.94 14 PRO B CA 1
ATOM 3729 C C . PRO B 1 14 ? 7.918 -7.016 11.289 1 93.94 14 PRO B C 1
ATOM 3731 O O . PRO B 1 14 ? 9.008 -7.18 10.734 1 93.94 14 PRO B O 1
ATOM 3734 N N . THR B 1 15 ? 7.25 -7.945 12.008 1 92.81 15 THR B N 1
ATOM 3735 C CA . THR B 1 15 ? 7.797 -9.289 12.164 1 92.81 15 THR B CA 1
ATOM 3736 C C . THR B 1 15 ? 6.684 -10.328 12.188 1 92.81 15 THR B C 1
ATOM 3738 O O . THR B 1 15 ? 5.508 -9.984 12.32 1 92.81 15 THR B O 1
ATOM 3741 N N . HIS B 1 16 ? 7.031 -11.516 11.844 1 93.81 16 HIS B N 1
ATOM 3742 C CA . HIS B 1 16 ? 6.156 -12.672 11.992 1 93.81 16 HIS B CA 1
ATOM 3743 C C . HIS B 1 16 ? 6.594 -13.555 13.156 1 93.81 16 HIS B C 1
ATOM 3745 O O . HIS B 1 16 ? 7.777 -13.609 13.484 1 93.81 16 HIS B O 1
ATOM 3751 N N . CYS B 1 17 ? 5.762 -14.203 13.805 1 89.19 17 CYS B N 1
ATOM 3752 C CA . CYS B 1 17 ? 6.062 -14.977 15 1 89.19 17 CYS B CA 1
ATOM 3753 C C . CYS B 1 17 ? 7.047 -16.094 14.695 1 89.19 17 CYS B C 1
ATOM 3755 O O . CYS B 1 17 ? 7.793 -16.531 15.578 1 89.19 17 CYS B O 1
ATOM 3757 N N . ASP B 1 18 ? 7.109 -16.594 13.461 1 89.06 18 ASP B N 1
ATOM 3758 C CA . ASP B 1 18 ? 7.98 -17.703 13.086 1 89.06 18 ASP B CA 1
ATOM 3759 C C . ASP B 1 18 ? 8.961 -17.297 11.992 1 89.06 18 ASP B C 1
ATOM 3761 O O . ASP B 1 18 ? 9.109 -17.984 10.984 1 89.06 18 ASP B O 1
ATOM 3765 N N . VAL B 1 19 ? 9.68 -16.281 12.25 1 83.06 19 VAL B N 1
ATOM 3766 C CA . VAL B 1 19 ? 10.562 -15.711 11.242 1 83.06 19 VAL B CA 1
ATOM 3767 C C . VAL B 1 19 ? 11.711 -16.672 10.945 1 83.06 19 VAL B C 1
ATOM 3769 O O . VAL B 1 19 ? 12.281 -16.656 9.852 1 83.06 19 VAL B O 1
ATOM 3772 N N . ASP B 1 20 ? 12.016 -17.594 11.711 1 82.19 20 ASP B N 1
ATOM 3773 C CA . ASP B 1 20 ? 13.156 -18.5 11.586 1 82.19 20 ASP B CA 1
ATOM 3774 C C . ASP B 1 20 ? 12.812 -19.703 10.719 1 82.19 20 ASP B C 1
ATOM 3776 O O . ASP B 1 20 ? 13.688 -20.5 10.383 1 82.19 20 ASP B O 1
ATOM 3780 N N . ARG B 1 21 ? 11.609 -19.812 10.25 1 85.81 21 ARG B N 1
ATOM 3781 C CA . ARG B 1 21 ? 11.18 -20.984 9.492 1 85.81 21 ARG B CA 1
ATOM 3782 C C . ARG B 1 21 ? 11.352 -20.766 7.996 1 85.81 21 ARG B C 1
ATOM 3784 O O . ARG B 1 21 ? 11.094 -21.656 7.191 1 85.81 21 ARG B O 1
ATOM 3791 N N . VAL B 1 22 ? 11.781 -19.562 7.664 1 88 22 VAL B N 1
ATOM 3792 C CA . VAL B 1 22 ? 12.023 -19.281 6.254 1 88 22 VAL B CA 1
ATOM 3793 C C . VAL B 1 22 ? 13.477 -18.875 6.051 1 88 22 VAL B C 1
ATOM 3795 O O . VAL B 1 22 ? 14.094 -18.266 6.934 1 88 22 VAL B O 1
ATOM 3798 N N . ALA B 1 23 ? 13.898 -19.203 4.883 1 86.19 23 ALA B N 1
ATOM 3799 C CA . ALA B 1 23 ? 15.297 -18.906 4.582 1 86.19 23 ALA B CA 1
ATOM 3800 C C . ALA B 1 23 ? 15.531 -17.406 4.48 1 86.19 23 ALA B C 1
ATOM 3802 O O . ALA B 1 23 ? 14.742 -16.688 3.859 1 86.19 23 ALA B O 1
ATOM 3803 N N . GLN B 1 24 ? 16.578 -17 5.043 1 82.69 24 GLN B N 1
ATOM 3804 C CA . GLN B 1 24 ? 16.953 -15.594 4.938 1 82.69 24 GLN B CA 1
ATOM 3805 C C . GLN B 1 24 ? 17.562 -15.289 3.566 1 82.69 24 GLN B C 1
ATOM 3807 O O . GLN B 1 24 ? 17.391 -14.188 3.043 1 82.69 24 GLN B O 1
ATOM 3812 N N . ARG B 1 25 ? 18.203 -16.297 3.094 1 84.06 25 ARG B N 1
ATOM 3813 C CA . ARG B 1 25 ? 18.781 -16.203 1.756 1 84.06 25 ARG B CA 1
ATOM 3814 C C . ARG B 1 25 ? 18.359 -17.391 0.895 1 84.06 25 ARG B C 1
ATOM 3816 O O . ARG B 1 25 ? 19.031 -18.422 0.892 1 84.06 25 ARG B O 1
ATOM 3823 N N . PRO B 1 26 ? 17.328 -17.125 0.195 1 90.81 26 PRO B N 1
ATOM 3824 C CA . PRO B 1 26 ? 16.859 -18.25 -0.634 1 90.81 26 PRO B CA 1
ATOM 3825 C C . PRO B 1 26 ? 17.828 -18.578 -1.767 1 90.81 26 PRO B C 1
ATOM 3827 O O . PRO B 1 26 ? 18.453 -17.688 -2.338 1 90.81 26 PRO B O 1
ATOM 3830 N N . ARG B 1 27 ? 17.984 -19.844 -1.947 1 89.81 27 ARG B N 1
ATOM 3831 C CA . ARG B 1 27 ? 18.766 -20.297 -3.1 1 89.81 27 ARG B CA 1
ATOM 3832 C C . ARG B 1 27 ? 17.844 -20.641 -4.27 1 89.81 27 ARG B C 1
ATOM 3834 O O . ARG B 1 27 ? 16.766 -21.203 -4.074 1 89.81 27 ARG B O 1
ATOM 3841 N N . THR B 1 28 ? 18.312 -20.328 -5.383 1 95.19 28 THR B N 1
ATOM 3842 C CA . THR B 1 28 ? 17.531 -20.609 -6.582 1 95.19 28 THR B CA 1
ATOM 3843 C C . THR B 1 28 ? 17.609 -22.094 -6.926 1 95.19 28 THR B C 1
ATOM 3845 O O . THR B 1 28 ? 18.672 -22.703 -6.867 1 95.19 28 THR B O 1
ATOM 3848 N N . VAL B 1 29 ? 16.516 -22.672 -7.195 1 97.31 29 VAL B N 1
ATOM 3849 C CA . VAL B 1 29 ? 16.422 -24.047 -7.66 1 97.31 29 VAL B CA 1
ATOM 3850 C C . VAL B 1 29 ? 16.188 -24.078 -9.164 1 97.31 29 VAL B C 1
ATOM 3852 O O . VAL B 1 29 ? 15.234 -23.469 -9.656 1 97.31 29 VAL B O 1
ATOM 3855 N N . LEU B 1 30 ? 17.062 -24.734 -9.859 1 98 30 LEU B N 1
ATOM 3856 C CA . LEU B 1 30 ? 16.953 -24.828 -11.312 1 98 30 LEU B CA 1
ATOM 3857 C C . LEU B 1 30 ? 16.203 -26.094 -11.719 1 98 30 LEU B C 1
ATOM 3859 O O . LEU B 1 30 ? 16.547 -27.188 -11.281 1 98 30 LEU B O 1
ATOM 3863 N N . LEU B 1 31 ? 15.211 -25.938 -12.484 1 98.44 31 LEU B N 1
ATOM 3864 C CA . LEU B 1 31 ? 14.461 -27.031 -13.078 1 98.44 31 LEU B CA 1
ATOM 3865 C C . LEU B 1 31 ? 14.766 -27.156 -14.57 1 98.44 31 LEU B C 1
ATOM 3867 O O . LEU B 1 31 ? 14.477 -26.234 -15.344 1 98.44 31 LEU B O 1
ATOM 3871 N N . ARG B 1 32 ? 15.25 -28.312 -14.961 1 98.12 32 ARG B N 1
ATOM 3872 C CA . ARG B 1 32 ? 15.82 -28.438 -16.297 1 98.12 32 ARG B CA 1
ATOM 3873 C C . ARG B 1 32 ? 14.953 -29.328 -17.172 1 98.12 32 ARG B C 1
ATOM 3875 O O . ARG B 1 32 ? 14.258 -30.219 -16.672 1 98.12 32 ARG B O 1
ATOM 3882 N N . HIS B 1 33 ? 14.93 -29.094 -18.469 1 98 33 HIS B N 1
ATOM 3883 C CA . HIS B 1 33 ? 14.32 -29.922 -19.484 1 98 33 HIS B CA 1
ATOM 3884 C C . HIS B 1 33 ? 15.289 -31 -19.969 1 98 33 HIS B C 1
ATOM 3886 O O . HIS B 1 33 ? 16.375 -30.688 -20.469 1 98 33 HIS B O 1
ATOM 3892 N N . PRO B 1 34 ? 14.953 -32.25 -19.859 1 96.19 34 PRO B N 1
ATOM 3893 C CA . PRO B 1 34 ? 15.898 -33.312 -20.188 1 96.19 34 PRO B CA 1
ATOM 3894 C C . PRO B 1 34 ? 16.125 -33.469 -21.688 1 96.19 34 PRO B C 1
ATOM 3896 O O . PRO B 1 34 ? 17.109 -34.094 -22.109 1 96.19 34 PRO B O 1
ATOM 3899 N N . GLY B 1 35 ? 15.359 -32.906 -22.516 1 94.81 35 GLY B N 1
ATOM 3900 C CA . GLY B 1 35 ? 15.406 -33.094 -23.953 1 94.81 35 GLY B CA 1
ATOM 3901 C C . GLY B 1 35 ? 16.359 -32.156 -24.656 1 94.81 35 GLY B C 1
ATOM 3902 O O . GLY B 1 35 ? 16.516 -32.188 -25.875 1 94.81 35 GLY B O 1
ATOM 3903 N N . TYR B 1 36 ? 16.969 -31.281 -23.906 1 95.25 36 TYR B N 1
ATOM 3904 C CA . TYR B 1 36 ? 17.906 -30.312 -24.484 1 95.25 36 TYR B CA 1
ATOM 3905 C C . TYR B 1 36 ? 19.266 -30.406 -23.797 1 95.25 36 TYR B C 1
ATOM 3907 O O . TYR B 1 36 ? 19.359 -30.906 -22.672 1 95.25 36 TYR B O 1
ATOM 3915 N N . PRO B 1 37 ? 20.297 -29.938 -24.484 1 92.88 37 PRO B N 1
ATOM 3916 C CA . PRO B 1 37 ? 21.625 -29.953 -23.859 1 92.88 37 PRO B CA 1
ATOM 3917 C C . PRO B 1 37 ? 21.688 -29.125 -22.578 1 92.88 37 PRO B C 1
ATOM 3919 O O . PRO B 1 37 ? 21.047 -28.078 -22.484 1 92.88 37 PRO B O 1
ATOM 3922 N N . SER B 1 38 ? 22.531 -29.516 -21.703 1 90.81 38 SER B N 1
ATOM 3923 C CA . SER B 1 38 ? 22.625 -28.953 -20.359 1 90.81 38 SER B CA 1
ATOM 3924 C C . SER B 1 38 ? 22.984 -27.469 -20.406 1 90.81 38 SER B C 1
ATOM 3926 O O . SER B 1 38 ? 22.625 -26.719 -19.5 1 90.81 38 SER B O 1
ATOM 3928 N N . ALA B 1 39 ? 23.625 -27.062 -21.406 1 90.69 39 ALA B N 1
ATOM 3929 C CA . ALA B 1 39 ? 24.062 -25.672 -21.516 1 90.69 39 ALA B CA 1
ATOM 3930 C C . ALA B 1 39 ? 22.875 -24.734 -21.75 1 90.69 39 ALA B C 1
ATOM 3932 O O . ALA B 1 39 ? 22.969 -23.531 -21.5 1 90.69 39 ALA B O 1
ATOM 3933 N N . HIS B 1 40 ? 21.766 -25.328 -22.188 1 92.69 40 HIS B N 1
ATOM 3934 C CA . HIS B 1 40 ? 20.656 -24.453 -22.578 1 92.69 40 HIS B CA 1
ATOM 3935 C C . HIS B 1 40 ? 19.312 -25.031 -22.141 1 92.69 40 HIS B C 1
ATOM 3937 O O . HIS B 1 40 ? 18.312 -24.844 -22.828 1 92.69 40 HIS B O 1
ATOM 3943 N N . ASN B 1 41 ? 19.234 -25.766 -21.062 1 96.12 41 ASN B N 1
ATOM 3944 C CA . ASN B 1 41 ? 18.016 -26.516 -20.828 1 96.12 41 ASN B CA 1
ATOM 3945 C C . ASN B 1 41 ? 17.344 -26.125 -19.531 1 96.12 41 ASN B C 1
ATOM 3947 O O . ASN B 1 41 ? 16.531 -26.875 -18.969 1 96.12 41 ASN B O 1
ATOM 3951 N N . ILE B 1 42 ? 17.734 -24.922 -18.953 1 97.38 42 ILE B N 1
ATOM 3952 C CA . ILE B 1 42 ? 17.031 -24.438 -17.766 1 97.38 42 ILE B CA 1
ATOM 3953 C C . ILE B 1 42 ? 15.625 -24 -18.125 1 97.38 42 ILE B C 1
ATOM 3955 O O . ILE B 1 42 ? 15.438 -22.984 -18.812 1 97.38 42 ILE B O 1
ATOM 3959 N N . LEU B 1 43 ? 14.758 -24.766 -17.672 1 97.69 43 LEU B N 1
ATOM 3960 C CA . LEU B 1 43 ? 13.352 -24.5 -17.953 1 97.69 43 LEU B CA 1
ATOM 3961 C C . LEU B 1 43 ? 12.812 -23.391 -17.047 1 97.69 43 LEU B C 1
ATOM 3963 O O . LEU B 1 43 ? 12.297 -22.391 -17.531 1 97.69 43 LEU B O 1
ATOM 3967 N N . LEU B 1 44 ? 12.945 -23.594 -15.703 1 98 44 LEU B N 1
ATOM 3968 C CA . LEU B 1 4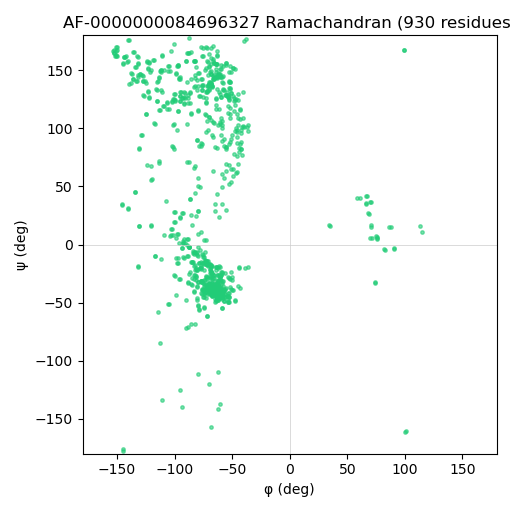4 ? 12.531 -22.625 -14.688 1 98 44 LEU B CA 1
ATOM 3969 C C . LEU B 1 44 ? 13.625 -22.438 -13.641 1 98 44 LEU B C 1
ATOM 3971 O O . LEU B 1 44 ? 14.305 -23.406 -13.273 1 98 44 LEU B O 1
ATOM 3975 N N . ALA B 1 45 ? 13.82 -21.234 -13.203 1 97.81 45 ALA B N 1
ATOM 3976 C CA . ALA B 1 45 ? 14.641 -20.922 -12.039 1 97.81 45 ALA B CA 1
ATOM 3977 C C . ALA B 1 45 ? 13.805 -20.266 -10.938 1 97.81 45 ALA B C 1
ATOM 3979 O O . ALA B 1 45 ? 13.398 -19.109 -11.055 1 97.81 45 ALA B O 1
ATOM 3980 N N . LEU B 1 46 ? 13.5 -21.031 -9.898 1 97.69 46 LEU B N 1
ATOM 3981 C CA . LEU B 1 46 ? 12.586 -20.578 -8.859 1 97.69 46 LEU B CA 1
ATOM 3982 C C . LEU B 1 46 ? 13.32 -20.406 -7.527 1 97.69 46 LEU B C 1
ATOM 3984 O O . LEU B 1 46 ? 14.219 -21.188 -7.203 1 97.69 46 LEU B O 1
ATOM 3988 N N . PRO B 1 47 ? 12.938 -19.422 -6.789 1 96.12 47 PRO B N 1
ATOM 3989 C CA . PRO B 1 47 ? 13.555 -19.266 -5.473 1 96.12 47 PRO B CA 1
ATOM 3990 C C . PRO B 1 47 ? 13.133 -20.344 -4.488 1 96.12 47 PRO B C 1
ATOM 3992 O O . PRO B 1 47 ? 11.945 -20.688 -4.406 1 96.12 47 PRO B O 1
ATOM 3995 N N . GLY B 1 48 ? 14.117 -20.891 -3.809 1 96.12 48 GLY B N 1
ATOM 3996 C CA . GLY B 1 48 ? 13.867 -21.875 -2.781 1 96.12 48 GLY B CA 1
ATOM 3997 C C . GLY B 1 48 ? 13.914 -21.312 -1.375 1 96.12 48 GLY B C 1
ATOM 3998 O O . GLY B 1 48 ? 14.992 -21.172 -0.796 1 96.12 48 GLY B O 1
ATOM 3999 N N . ALA B 1 49 ? 12.672 -21.125 -0.774 1 94.31 49 ALA B N 1
ATOM 4000 C CA . ALA B 1 49 ? 12.625 -20.5 0.542 1 94.31 49 ALA B CA 1
ATOM 4001 C C . ALA B 1 49 ? 11.75 -21.297 1.502 1 94.31 49 ALA B C 1
ATOM 4003 O O . ALA B 1 49 ? 11.344 -20.781 2.553 1 94.31 49 ALA B O 1
ATOM 4004 N N . ASP B 1 50 ? 11.43 -22.5 1.207 1 95.5 50 ASP B N 1
ATOM 4005 C CA . ASP B 1 50 ? 10.383 -23.234 1.903 1 95.5 50 ASP B CA 1
ATOM 4006 C C . ASP B 1 50 ? 10.914 -23.859 3.195 1 95.5 50 ASP B C 1
ATOM 4008 O O . ASP B 1 50 ? 10.148 -24.391 3.998 1 95.5 50 ASP B O 1
ATOM 4012 N N . GLY B 1 51 ? 12.18 -23.766 3.416 1 91.69 51 GLY B N 1
ATOM 4013 C CA . GLY B 1 51 ? 12.797 -24.203 4.66 1 91.69 51 GLY B CA 1
ATOM 4014 C C . GLY B 1 51 ? 13.82 -23.219 5.195 1 91.69 51 GLY B C 1
ATOM 4015 O O . GLY B 1 51 ? 14.219 -22.281 4.492 1 91.69 51 GLY B O 1
ATOM 4016 N N . PRO B 1 52 ? 14.195 -23.406 6.461 1 89.5 52 PRO B N 1
ATOM 4017 C CA . PRO B 1 52 ? 15.18 -22.5 7.043 1 89.5 52 PRO B CA 1
ATOM 4018 C C . PRO B 1 52 ? 16.5 -22.484 6.273 1 89.5 52 PRO B C 1
ATOM 4020 O O . PRO B 1 52 ? 17.188 -21.469 6.227 1 89.5 52 PRO B O 1
ATOM 4023 N N . ALA B 1 53 ? 16.812 -23.625 5.703 1 90.56 53 ALA B N 1
ATOM 4024 C CA . ALA B 1 53 ? 18.047 -23.734 4.926 1 90.56 53 ALA B CA 1
ATOM 4025 C C . ALA B 1 53 ? 17.781 -23.438 3.451 1 90.56 53 ALA B C 1
ATOM 4027 O O . ALA B 1 53 ? 18.703 -23.531 2.627 1 90.56 53 ALA B O 1
ATOM 4028 N N . GLY B 1 54 ? 16.641 -23.156 3.188 1 93 54 GLY B N 1
ATOM 4029 C CA . GLY B 1 54 ? 16.234 -22.969 1.802 1 93 54 GLY B CA 1
ATOM 4030 C C . GLY B 1 54 ? 15.539 -24.172 1.208 1 93 54 GLY B C 1
ATOM 4031 O O . GLY B 1 54 ? 14.914 -24.953 1.93 1 93 54 GLY B O 1
ATOM 4032 N N . GLY B 1 55 ? 15.531 -24.141 -0.123 1 96 55 GLY B N 1
ATOM 4033 C CA . GLY B 1 55 ? 14.875 -25.219 -0.829 1 96 55 GLY B CA 1
ATOM 4034 C C . GLY B 1 55 ? 13.477 -24.875 -1.297 1 96 55 GLY B C 1
ATOM 4035 O O . GLY B 1 55 ? 12.914 -23.859 -0.886 1 96 55 GLY B O 1
ATOM 4036 N N . LEU B 1 56 ? 13.008 -25.734 -2.129 1 97.19 56 LEU B N 1
ATOM 4037 C CA . LEU B 1 56 ? 11.734 -25.484 -2.793 1 97.19 56 LEU B CA 1
ATOM 4038 C C . LEU B 1 56 ? 10.75 -26.625 -2.537 1 97.19 56 LEU B C 1
ATOM 4040 O O . LEU B 1 56 ? 11.125 -27.797 -2.588 1 97.19 56 LEU B O 1
ATOM 4044 N N . HIS B 1 57 ? 9.586 -26.281 -2.172 1 97.81 57 HIS B N 1
ATOM 4045 C CA . HIS B 1 57 ? 8.531 -27.266 -1.996 1 97.81 57 HIS B CA 1
ATOM 4046 C C . HIS B 1 57 ? 8.359 -28.125 -3.25 1 97.81 57 HIS B C 1
ATOM 4048 O O . HIS B 1 57 ? 8.133 -27.594 -4.34 1 97.81 57 HIS B O 1
ATOM 4054 N N . HIS B 1 58 ? 8.406 -29.375 -3.098 1 98.12 58 HIS B N 1
ATOM 4055 C CA . HIS B 1 58 ? 8.453 -30.328 -4.207 1 98.12 58 HIS B CA 1
ATOM 4056 C C . HIS B 1 58 ? 7.234 -30.172 -5.109 1 98.12 58 HIS B C 1
ATOM 4058 O O . HIS B 1 58 ? 7.371 -30 -6.324 1 98.12 58 HIS B O 1
ATOM 4064 N N . GLU B 1 59 ? 6.094 -30.25 -4.566 1 98.38 59 GLU B N 1
ATOM 4065 C CA . GLU B 1 59 ? 4.879 -30.281 -5.375 1 98.38 59 GLU B CA 1
ATOM 4066 C C . GLU B 1 59 ? 4.66 -28.953 -6.098 1 98.38 59 GLU B C 1
ATOM 4068 O O . GLU B 1 59 ? 4.172 -28.938 -7.23 1 98.38 59 GLU B O 1
ATOM 4073 N N . THR B 1 60 ? 5 -27.828 -5.43 1 98.56 60 THR B N 1
ATOM 4074 C CA . THR B 1 60 ? 4.91 -26.531 -6.098 1 98.56 60 THR B CA 1
ATOM 4075 C C . THR B 1 60 ? 5.812 -26.5 -7.328 1 98.56 60 THR B C 1
ATOM 4077 O O . THR B 1 60 ? 5.391 -26.047 -8.398 1 98.56 60 THR B O 1
ATOM 4080 N N . ALA B 1 61 ? 6.965 -26.984 -7.207 1 98.62 61 ALA B N 1
ATOM 4081 C CA . ALA B 1 61 ? 7.918 -27.031 -8.312 1 98.62 61 ALA B CA 1
ATOM 4082 C C . ALA B 1 61 ? 7.414 -27.938 -9.43 1 98.62 61 ALA B C 1
ATOM 4084 O O . ALA B 1 61 ? 7.441 -27.562 -10.602 1 98.62 61 ALA B O 1
ATOM 4085 N N . ARG B 1 62 ? 7.016 -29.094 -9.047 1 98.69 62 ARG B N 1
ATOM 4086 C CA . ARG B 1 62 ? 6.551 -30.062 -10.023 1 98.69 62 ARG B CA 1
ATOM 4087 C C . ARG B 1 62 ? 5.375 -29.516 -10.828 1 98.69 62 ARG B C 1
ATOM 4089 O O . ARG B 1 62 ? 5.332 -29.656 -12.047 1 98.69 62 ARG B O 1
ATOM 4096 N N . ILE B 1 63 ? 4.473 -28.922 -10.125 1 98.81 63 ILE B N 1
ATOM 4097 C CA . ILE B 1 63 ? 3.273 -28.406 -10.781 1 98.81 63 ILE B CA 1
ATOM 4098 C C . ILE B 1 63 ? 3.641 -27.234 -11.688 1 98.81 63 ILE B C 1
ATOM 4100 O O . ILE B 1 63 ? 3.076 -27.094 -12.773 1 98.81 63 ILE B O 1
ATOM 4104 N N . ALA B 1 64 ? 4.531 -26.375 -11.242 1 98.88 64 ALA B N 1
ATOM 4105 C CA . ALA B 1 64 ? 5.008 -25.297 -12.102 1 98.88 64 ALA B CA 1
ATOM 4106 C C . ALA B 1 64 ? 5.551 -25.859 -13.422 1 98.88 64 ALA B C 1
ATOM 4108 O O . ALA B 1 64 ? 5.223 -25.344 -14.492 1 98.88 64 ALA B O 1
ATOM 4109 N N . CYS B 1 65 ? 6.312 -26.891 -13.352 1 98.88 65 CYS B N 1
ATOM 4110 C CA . CYS B 1 65 ? 6.867 -27.516 -14.547 1 98.88 65 CYS B CA 1
ATOM 4111 C C . CYS B 1 65 ? 5.762 -28.125 -15.406 1 98.88 65 CYS B C 1
ATOM 4113 O O . CYS B 1 65 ? 5.785 -28.016 -16.625 1 98.88 65 CYS B O 1
ATOM 4115 N N . ALA B 1 66 ? 4.848 -28.781 -14.742 1 98.88 66 ALA B N 1
ATOM 4116 C CA . ALA B 1 66 ? 3.75 -29.422 -15.461 1 98.88 66 ALA B CA 1
ATOM 4117 C C . ALA B 1 66 ? 2.924 -28.391 -16.234 1 98.88 66 ALA B C 1
ATOM 4119 O O . ALA B 1 66 ? 2.465 -28.672 -17.344 1 98.88 66 ALA B O 1
ATOM 4120 N N . VAL B 1 67 ? 2.729 -27.219 -15.648 1 98.75 67 VAL B N 1
ATOM 4121 C CA . VAL B 1 67 ? 1.976 -26.141 -16.281 1 98.75 67 VAL B CA 1
ATOM 4122 C C . VAL B 1 67 ? 2.641 -25.766 -17.594 1 98.75 67 VAL B C 1
ATOM 4124 O O . VAL B 1 67 ? 1.983 -25.703 -18.641 1 98.75 67 VAL B O 1
ATOM 4127 N N . VAL B 1 68 ? 3.93 -25.594 -17.625 1 98.5 68 VAL B N 1
ATOM 4128 C CA . VAL B 1 68 ? 4.605 -25.125 -18.828 1 98.5 68 VAL B CA 1
ATOM 4129 C C . VAL B 1 68 ? 4.77 -26.281 -19.812 1 98.5 68 VAL B C 1
ATOM 4131 O O . VAL B 1 68 ? 5.059 -26.062 -21 1 98.5 68 VAL B O 1
ATOM 4134 N N . ALA B 1 69 ? 4.605 -27.516 -19.344 1 98.62 69 ALA B N 1
ATOM 4135 C CA . ALA B 1 69 ? 4.602 -28.703 -20.188 1 98.62 69 ALA B CA 1
ATOM 4136 C C . ALA B 1 69 ? 3.18 -29.062 -20.609 1 98.62 69 ALA B C 1
ATOM 4138 O O . ALA B 1 69 ? 2.865 -30.25 -20.781 1 98.62 69 ALA B O 1
ATOM 4139 N N . ALA B 1 70 ? 2.332 -28.062 -20.656 1 98.06 70 ALA B N 1
ATOM 4140 C CA . ALA B 1 70 ? 0.963 -28.25 -21.141 1 98.06 70 ALA B CA 1
ATOM 4141 C C . ALA B 1 70 ? 0.167 -29.141 -20.188 1 98.06 70 ALA B C 1
ATOM 4143 O O . ALA B 1 70 ? -0.49 -30.094 -20.625 1 98.06 70 ALA B O 1
ATOM 4144 N N . ASN B 1 71 ? 0.297 -28.969 -18.953 1 98.44 71 ASN B N 1
ATOM 4145 C CA . ASN B 1 71 ? -0.489 -29.609 -17.906 1 98.44 71 ASN B CA 1
ATOM 4146 C C . ASN B 1 71 ? -0.182 -31.094 -17.797 1 98.44 71 ASN B C 1
ATOM 4148 O O . ASN B 1 71 ? -1.092 -31.906 -17.625 1 98.44 71 ASN B O 1
ATOM 4152 N N . ARG B 1 72 ? 1.001 -31.469 -17.984 1 98.25 72 ARG B N 1
ATOM 4153 C CA . ARG B 1 72 ? 1.398 -32.844 -17.828 1 98.25 72 ARG B CA 1
ATOM 4154 C C . ARG B 1 72 ? 1.558 -33.25 -16.359 1 98.25 72 ARG B C 1
ATOM 4156 O O . ARG B 1 72 ? 2.68 -33.375 -15.875 1 98.25 72 ARG B O 1
ATOM 4163 N N . TRP B 1 73 ? 0.45 -33.625 -15.766 1 98.06 73 TRP B N 1
ATOM 4164 C CA . TRP B 1 73 ? 0.407 -33.906 -14.336 1 98.06 73 TRP B CA 1
ATOM 4165 C C . TRP B 1 73 ? 1.108 -35.219 -14.031 1 98.06 73 TRP B C 1
ATOM 4167 O O . TRP B 1 73 ? 1.411 -35.5 -12.867 1 98.06 73 TRP B O 1
ATOM 4177 N N . ASP B 1 74 ? 1.353 -35.969 -15.031 1 96.94 74 ASP B N 1
ATOM 4178 C CA . ASP B 1 74 ? 2.037 -37.25 -14.867 1 96.94 74 ASP B CA 1
ATOM 4179 C C . ASP B 1 74 ? 3.551 -37.062 -14.828 1 96.94 74 ASP B C 1
ATOM 4181 O O . ASP B 1 74 ? 4.293 -38 -14.539 1 96.94 74 ASP B O 1
ATOM 4185 N N . GLY B 1 75 ? 3.992 -35.812 -15.062 1 97.81 75 GLY B N 1
ATOM 4186 C CA . GLY B 1 75 ? 5.418 -35.562 -15.008 1 97.81 75 GLY B CA 1
ATOM 4187 C C . GLY B 1 75 ? 5.984 -35.625 -13.602 1 97.81 75 GLY B C 1
ATOM 4188 O O . GLY B 1 75 ? 5.242 -35.531 -12.617 1 97.81 75 GLY B O 1
ATOM 4189 N N . PHE B 1 76 ? 7.312 -35.875 -13.531 1 98 76 PHE B N 1
ATOM 4190 C CA . PHE B 1 76 ? 7.961 -36 -12.234 1 98 76 PHE B CA 1
ATOM 4191 C C . PHE B 1 76 ? 9.352 -35.375 -12.25 1 98 76 PHE B C 1
ATOM 4193 O O . PHE B 1 76 ? 9.914 -35.125 -13.312 1 98 76 PHE B O 1
ATOM 4200 N N . LEU B 1 77 ? 9.852 -35.125 -11.055 1 98 77 LEU B N 1
ATOM 4201 C CA . LEU B 1 77 ? 11.188 -34.562 -10.906 1 98 77 LEU B CA 1
ATOM 4202 C C . LEU B 1 77 ? 12.219 -35.656 -10.656 1 98 77 LEU B C 1
ATOM 4204 O O . LEU B 1 77 ? 11.938 -36.625 -9.961 1 98 77 LEU B O 1
ATOM 4208 N N . ALA B 1 78 ? 13.367 -35.438 -11.258 1 97.81 78 ALA B N 1
ATOM 4209 C CA . ALA B 1 78 ? 14.492 -36.344 -11.117 1 97.81 78 ALA B CA 1
ATOM 4210 C C . ALA B 1 78 ? 15.781 -35.594 -10.797 1 97.81 78 ALA B C 1
ATOM 4212 O O . ALA B 1 78 ? 15.875 -34.375 -11.023 1 97.81 78 ALA B O 1
ATOM 4213 N N . ALA B 1 79 ? 16.734 -36.312 -10.297 1 95.31 79 ALA B N 1
ATOM 4214 C CA . ALA B 1 79 ? 18.016 -35.719 -9.914 1 95.31 79 ALA B CA 1
ATOM 4215 C C . ALA B 1 79 ? 18.922 -35.531 -11.125 1 95.31 79 ALA B C 1
ATOM 4217 O O . ALA B 1 79 ? 19.844 -34.719 -11.102 1 95.31 79 ALA B O 1
ATOM 4218 N N . ASP B 1 80 ? 18.578 -36.344 -12.141 1 89.38 80 ASP B N 1
ATOM 4219 C CA . ASP B 1 80 ? 19.422 -36.25 -13.32 1 89.38 80 ASP B CA 1
ATOM 4220 C C . ASP B 1 80 ? 18.609 -36.438 -14.594 1 89.38 80 ASP B C 1
ATOM 4222 O O . ASP B 1 80 ? 17.391 -36.625 -14.547 1 89.38 80 ASP B O 1
ATOM 4226 N N . ALA B 1 81 ? 19.359 -36.438 -15.719 1 86.94 81 ALA B N 1
ATOM 4227 C CA . ALA B 1 81 ? 18.719 -36.5 -17.031 1 86.94 81 ALA B CA 1
ATOM 4228 C C . ALA B 1 81 ? 18.25 -37.906 -17.359 1 86.94 81 ALA B C 1
ATOM 4230 O O . ALA B 1 81 ? 17.375 -38.094 -18.219 1 86.94 81 ALA B O 1
ATOM 4231 N N . ALA B 1 82 ? 18.781 -38.812 -16.703 1 81.56 82 ALA B N 1
ATOM 4232 C CA . ALA B 1 82 ? 18.469 -40.219 -16.984 1 81.56 82 ALA B CA 1
ATOM 4233 C C . ALA B 1 82 ? 17.047 -40.531 -16.578 1 81.56 82 ALA B C 1
ATOM 4235 O O . ALA B 1 82 ? 16.422 -41.438 -17.125 1 81.56 82 ALA B O 1
ATOM 4236 N N . GLY B 1 83 ? 16.547 -39.906 -15.477 1 79.94 83 GLY B N 1
ATOM 4237 C CA . GLY B 1 83 ? 15.094 -39.812 -15.43 1 79.94 83 GLY B CA 1
ATOM 4238 C C . GLY B 1 83 ? 14.461 -40.594 -14.305 1 79.94 83 GLY B C 1
ATOM 4239 O O . GLY B 1 83 ? 13.242 -40.75 -14.25 1 79.94 83 GLY B O 1
ATOM 4240 N N . ALA B 1 84 ? 15.07 -41.125 -13.352 1 91.06 84 ALA B N 1
ATOM 4241 C CA . ALA B 1 84 ? 14.32 -41.781 -12.289 1 91.06 84 ALA B CA 1
ATOM 4242 C C . ALA B 1 84 ? 13.68 -40.781 -11.344 1 91.06 84 ALA B C 1
ATOM 4244 O O . ALA B 1 84 ? 14.312 -39.812 -10.953 1 91.06 84 ALA B O 1
ATOM 4245 N N . PRO B 1 85 ? 12.406 -41.094 -11.016 1 94.81 85 PRO B N 1
ATOM 4246 C CA . PRO B 1 85 ? 11.719 -40.156 -10.117 1 94.81 85 PRO B CA 1
ATOM 4247 C C . PRO B 1 85 ? 12.398 -40.062 -8.75 1 94.81 85 PRO B C 1
ATOM 4249 O O . PRO B 1 85 ? 12.922 -41.062 -8.242 1 94.81 85 PRO B O 1
ATOM 4252 N N . LEU B 1 86 ? 12.359 -38.906 -8.188 1 95.12 86 LEU B N 1
ATOM 4253 C CA . LEU B 1 86 ? 12.891 -38.688 -6.844 1 95.12 86 LEU B CA 1
ATOM 4254 C C . LEU B 1 86 ? 12.109 -39.5 -5.82 1 95.12 86 LEU B C 1
ATOM 4256 O O . LEU B 1 86 ? 10.898 -39.688 -5.949 1 95.12 86 LEU B O 1
ATOM 4260 N N . ASP B 1 87 ? 12.844 -39.969 -4.895 1 92.12 87 ASP B N 1
ATOM 4261 C CA . ASP B 1 87 ? 12.188 -40.562 -3.732 1 92.12 87 ASP B CA 1
ATOM 4262 C C . ASP B 1 87 ? 11.766 -39.469 -2.736 1 92.12 87 ASP B C 1
ATOM 4264 O O . ASP B 1 87 ? 12.367 -39.344 -1.671 1 92.12 87 ASP B O 1
ATOM 4268 N N . ALA B 1 88 ? 10.891 -38.688 -3.023 1 93 88 ALA B N 1
ATOM 4269 C CA . ALA B 1 88 ? 10.414 -37.562 -2.225 1 93 88 ALA B CA 1
ATOM 4270 C C . ALA B 1 88 ? 8.891 -37.438 -2.287 1 93 88 ALA B C 1
ATOM 4272 O O . ALA B 1 88 ? 8.289 -37.688 -3.338 1 93 88 ALA B O 1
ATOM 4273 N N . GLY B 1 89 ? 8.328 -37.156 -1.127 1 93.31 89 GLY B N 1
ATOM 4274 C CA . GLY B 1 89 ? 6.895 -36.875 -1.091 1 93.31 89 GLY B CA 1
ATOM 4275 C C . GLY B 1 89 ? 6.535 -35.5 -1.61 1 93.31 89 GLY B C 1
ATOM 4276 O O . GLY B 1 89 ? 7.406 -34.656 -1.798 1 93.31 89 GLY B O 1
ATOM 4277 N N . PRO B 1 90 ? 5.246 -35.281 -1.817 1 95.12 90 PRO B N 1
ATOM 4278 C CA . PRO B 1 90 ? 4.785 -34 -2.375 1 95.12 90 PRO B CA 1
ATOM 4279 C C . PRO B 1 90 ? 5.156 -32.812 -1.499 1 95.12 90 PRO B C 1
ATOM 4281 O O . PRO B 1 90 ? 5.355 -31.703 -2.01 1 95.12 90 PRO B O 1
ATOM 4284 N N . ASP B 1 91 ? 5.289 -33.062 -0.222 1 96.31 91 ASP B N 1
ATOM 4285 C CA . ASP B 1 91 ? 5.48 -31.922 0.682 1 96.31 91 ASP B CA 1
ATOM 4286 C C . ASP B 1 91 ? 6.941 -31.812 1.114 1 96.31 91 ASP B C 1
ATOM 4288 O O . ASP B 1 91 ? 7.289 -30.969 1.935 1 96.31 91 ASP B O 1
ATOM 4292 N N . ASP B 1 92 ? 7.773 -32.594 0.52 1 96.94 92 ASP B N 1
ATOM 4293 C CA . ASP B 1 92 ? 9.195 -32.531 0.833 1 96.94 92 ASP B CA 1
ATOM 4294 C C . ASP B 1 92 ? 9.844 -31.312 0.187 1 96.94 92 ASP B C 1
ATOM 4296 O O . ASP B 1 92 ? 9.25 -30.688 -0.696 1 96.94 92 ASP B O 1
ATOM 4300 N N . ILE B 1 93 ? 11 -30.984 0.712 1 96.12 93 ILE B N 1
ATOM 4301 C CA . ILE B 1 93 ? 11.727 -29.812 0.236 1 96.12 93 ILE B CA 1
ATOM 4302 C C . ILE B 1 93 ? 12.844 -30.234 -0.708 1 96.12 93 ILE B C 1
ATOM 4304 O O . ILE B 1 93 ? 13.641 -31.125 -0.374 1 96.12 93 ILE B O 1
ATOM 4308 N N . LEU B 1 94 ? 12.836 -29.672 -1.908 1 96.75 94 LEU B N 1
ATOM 4309 C CA . LEU B 1 94 ? 13.938 -29.844 -2.852 1 96.75 94 LEU B CA 1
ATOM 4310 C C . LEU B 1 94 ? 15.164 -29.062 -2.414 1 96.75 94 LEU B C 1
ATOM 4312 O O . LEU B 1 94 ? 15.227 -27.844 -2.623 1 96.75 94 LEU B O 1
ATOM 4316 N N . ALA B 1 95 ? 16.188 -29.734 -2.021 1 94.44 95 ALA B N 1
ATOM 4317 C CA . ALA B 1 95 ? 17.328 -29.078 -1.384 1 94.44 95 ALA B CA 1
ATOM 4318 C C . ALA B 1 95 ? 18.469 -28.859 -2.381 1 94.44 95 ALA B C 1
ATOM 4320 O O . ALA B 1 95 ? 19.312 -28 -2.186 1 94.44 95 ALA B O 1
ATOM 4321 N N . ALA B 1 96 ? 18.516 -29.703 -3.387 1 94.75 96 ALA B N 1
ATOM 4322 C CA . ALA B 1 96 ? 19.594 -29.578 -4.359 1 94.75 96 ALA B CA 1
ATOM 4323 C C . ALA B 1 96 ? 19.391 -28.344 -5.25 1 94.75 96 ALA B C 1
ATOM 4325 O O . ALA B 1 96 ? 18.312 -27.766 -5.266 1 94.75 96 ALA B O 1
ATOM 4326 N N . ARG B 1 97 ? 20.391 -28.016 -5.984 1 94.94 97 ARG B N 1
ATOM 4327 C CA . ARG B 1 97 ? 20.359 -26.828 -6.816 1 94.94 97 ARG B CA 1
ATOM 4328 C C . ARG B 1 97 ? 19.625 -27.078 -8.125 1 94.94 97 ARG B C 1
ATOM 4330 O O . ARG B 1 97 ? 19.094 -26.156 -8.734 1 94.94 97 ARG B O 1
ATOM 4337 N N . GLU B 1 98 ? 19.688 -28.328 -8.523 1 96.62 98 GLU B N 1
ATOM 4338 C CA . GLU B 1 98 ? 19.125 -28.594 -9.836 1 96.62 98 GLU B CA 1
ATOM 4339 C C . GLU B 1 98 ? 18.312 -29.891 -9.844 1 96.62 98 GLU B C 1
ATOM 4341 O O . GLU B 1 98 ? 18.672 -30.844 -9.156 1 96.62 98 GLU B O 1
ATOM 4346 N N . TYR B 1 99 ? 17.344 -29.922 -10.602 1 97.75 99 TYR B N 1
ATOM 4347 C CA . TYR B 1 99 ? 16.5 -31.078 -10.867 1 97.75 99 TYR B CA 1
ATOM 4348 C C . TYR B 1 99 ? 16.047 -31.109 -12.32 1 97.75 99 TYR B C 1
ATOM 4350 O O . TYR B 1 99 ? 16.156 -30.094 -13.031 1 97.75 99 TYR B O 1
ATOM 4358 N N . TYR B 1 100 ? 15.617 -32.25 -12.742 1 98.19 100 TYR B N 1
ATOM 4359 C CA . TYR B 1 100 ? 15.094 -32.406 -14.094 1 98.19 100 TYR B CA 1
ATOM 4360 C C . TYR B 1 100 ? 13.609 -32.781 -14.062 1 98.19 100 TYR B C 1
ATOM 4362 O O . TYR B 1 100 ? 13.188 -33.625 -13.258 1 98.19 100 TYR B O 1
ATOM 4370 N N . PHE B 1 101 ? 12.828 -32.125 -14.875 1 98.31 101 PHE B N 1
ATOM 4371 C CA . PHE B 1 101 ? 11.422 -32.5 -15.008 1 98.31 101 PHE B CA 1
ATOM 4372 C C . PHE B 1 101 ? 11.219 -33.438 -16.203 1 98.31 101 PHE B C 1
ATOM 4374 O O . PHE B 1 101 ? 11.5 -33.031 -17.344 1 98.31 101 PHE B O 1
ATOM 4381 N N . HIS B 1 102 ? 10.648 -34.594 -15.914 1 98.25 102 HIS B N 1
ATOM 4382 C CA . HIS B 1 102 ? 10.453 -35.625 -16.938 1 98.25 102 HIS B CA 1
ATOM 4383 C C . HIS B 1 102 ? 8.969 -35.844 -17.203 1 98.25 102 HIS B C 1
ATOM 4385 O O . HIS B 1 102 ? 8.156 -35.812 -16.281 1 98.25 102 HIS B O 1
ATOM 4391 N N . VAL B 1 103 ? 8.648 -36.031 -18.422 1 97.38 103 VAL B N 1
ATOM 4392 C CA . VAL B 1 103 ? 7.34 -36.531 -18.844 1 97.38 103 VAL B CA 1
ATOM 4393 C C . VAL B 1 103 ? 7.469 -37.938 -19.391 1 97.38 103 VAL B C 1
ATOM 4395 O O . VAL B 1 103 ? 8.219 -38.188 -20.328 1 97.38 103 VAL B O 1
ATOM 4398 N N . PRO B 1 104 ? 6.781 -38.844 -18.734 1 95.31 104 PRO B N 1
ATOM 4399 C CA . PRO B 1 104 ? 6.945 -40.219 -19.156 1 95.31 104 PRO B CA 1
ATOM 4400 C C . PRO B 1 104 ? 6.684 -40.438 -20.656 1 95.31 104 PRO B C 1
ATOM 4402 O O . PRO B 1 104 ? 5.656 -39.969 -21.172 1 95.31 104 PRO B O 1
ATOM 4405 N N . GLY B 1 105 ? 7.629 -41.062 -21.297 1 92 105 GLY B N 1
ATOM 4406 C CA . GLY B 1 105 ? 7.453 -41.469 -22.688 1 92 105 GLY B CA 1
ATOM 4407 C C . GLY B 1 105 ? 7.727 -40.344 -23.672 1 92 105 GLY B C 1
ATOM 4408 O O . GLY B 1 105 ? 7.703 -40.562 -24.891 1 92 105 GLY B O 1
ATOM 4409 N N . VAL B 1 106 ? 7.969 -39.219 -23.172 1 93.5 106 VAL B N 1
ATOM 4410 C CA . VAL B 1 106 ? 8.203 -38.094 -24.047 1 93.5 106 VAL B CA 1
ATOM 4411 C C . VAL B 1 106 ? 9.477 -37.344 -23.641 1 93.5 106 VAL B C 1
ATOM 4413 O O . VAL B 1 106 ? 9.406 -36.281 -23 1 93.5 106 VAL B O 1
ATOM 4416 N N . PRO B 1 107 ? 10.617 -37.812 -24.062 1 89.19 107 PRO B N 1
ATOM 4417 C CA . PRO B 1 107 ? 11.883 -37.219 -23.594 1 89.19 107 PRO B CA 1
ATOM 4418 C C . PRO B 1 107 ? 12.008 -35.75 -23.953 1 89.19 107 PRO B C 1
ATOM 4420 O O . PRO B 1 107 ? 12.516 -34.938 -23.156 1 89.19 107 PRO B O 1
ATOM 4423 N N . GLN B 1 108 ? 11.547 -35.375 -25.125 1 95.5 108 GLN B N 1
ATOM 4424 C CA . GLN B 1 108 ? 11.555 -33.969 -25.516 1 95.5 108 GLN B CA 1
ATOM 4425 C C . GLN B 1 108 ? 10.133 -33.406 -25.656 1 95.5 108 GLN B C 1
ATOM 4427 O O . GLN B 1 108 ? 9.688 -33.094 -26.766 1 95.5 108 GLN B O 1
ATOM 4432 N N . TYR B 1 109 ? 9.547 -33.281 -24.547 1 97.56 109 TYR B N 1
ATOM 4433 C CA . TYR B 1 109 ? 8.172 -32.812 -24.516 1 97.56 109 TYR B CA 1
ATOM 4434 C C . TYR B 1 109 ? 8.102 -31.344 -24.938 1 97.56 109 TYR B C 1
ATOM 4436 O O . TYR B 1 109 ? 9.055 -30.578 -24.719 1 97.56 109 TYR B O 1
ATOM 4444 N N . PRO B 1 110 ? 7 -30.906 -25.562 1 98.31 110 PRO B N 1
ATOM 4445 C CA . PRO B 1 110 ? 6.84 -29.516 -25.969 1 98.31 110 PRO B CA 1
ATOM 4446 C C . PRO B 1 110 ? 6.57 -28.594 -24.781 1 98.31 110 PRO B C 1
ATOM 4448 O O . PRO B 1 110 ? 5.988 -29.016 -23.781 1 98.31 110 PRO B O 1
ATOM 4451 N N . VAL B 1 111 ? 7.004 -27.359 -24.938 1 98.31 111 VAL B N 1
ATOM 4452 C CA . VAL B 1 111 ? 6.812 -26.344 -23.891 1 98.31 111 VAL B CA 1
ATOM 4453 C C . VAL B 1 111 ? 5.816 -25.297 -24.359 1 98.31 111 VAL B C 1
ATOM 4455 O O . VAL B 1 111 ? 5.848 -24.875 -25.516 1 98.31 111 VAL B O 1
ATOM 4458 N N . VAL B 1 112 ? 4.836 -24.969 -23.547 1 98.38 112 VAL B N 1
ATOM 4459 C CA . VAL B 1 112 ? 3.961 -23.828 -23.797 1 98.38 112 VAL B CA 1
ATOM 4460 C C . VAL B 1 112 ? 4.715 -22.531 -23.547 1 98.38 112 VAL B C 1
ATOM 4462 O O . VAL B 1 112 ? 5.211 -22.297 -22.438 1 98.38 112 VAL B O 1
ATOM 4465 N N . PRO B 1 113 ? 4.77 -21.641 -24.422 1 97.44 113 PRO B N 1
ATOM 4466 C CA . PRO B 1 113 ? 5.746 -20.562 -24.328 1 97.44 113 PRO B CA 1
ATOM 4467 C C . PRO B 1 113 ? 5.23 -19.375 -23.5 1 97.44 113 PRO B C 1
ATOM 4469 O O . PRO B 1 113 ? 6.023 -18.547 -23.062 1 97.44 113 PRO B O 1
ATOM 4472 N N . SER B 1 114 ? 3.91 -19.203 -23.422 1 96.69 114 SER B N 1
ATOM 4473 C CA . SER B 1 114 ? 3.352 -18.062 -22.719 1 96.69 114 SER B CA 1
ATOM 4474 C C . SER B 1 114 ? 1.991 -18.391 -22.109 1 96.69 114 SER B C 1
ATOM 4476 O O . SER B 1 114 ? 1.361 -19.391 -22.5 1 96.69 114 SER B O 1
ATOM 4478 N N . PHE B 1 115 ? 1.595 -17.578 -21.188 1 97.44 115 PHE B N 1
ATOM 4479 C CA . PHE B 1 115 ? 0.293 -17.734 -20.547 1 97.44 115 PHE B CA 1
ATOM 4480 C C . PHE B 1 115 ? -0.823 -17.703 -21.578 1 97.44 115 PHE B C 1
ATOM 4482 O O . PHE B 1 115 ? -1.78 -18.469 -21.5 1 97.44 115 PHE B O 1
ATOM 4489 N N . ARG B 1 116 ? -0.7 -16.891 -22.5 1 95.94 116 ARG B N 1
ATOM 4490 C CA . ARG B 1 116 ? -1.742 -16.688 -23.5 1 95.94 116 ARG B CA 1
ATOM 4491 C C . ARG B 1 116 ? -1.882 -17.906 -24.391 1 95.94 116 ARG B C 1
ATOM 4493 O O . ARG B 1 116 ? -2.945 -18.141 -24.969 1 95.94 116 ARG B O 1
ATOM 4500 N N . GLU B 1 117 ? -0.847 -18.672 -24.484 1 96.88 117 GLU B N 1
ATOM 4501 C CA . GLU B 1 117 ? -0.877 -19.906 -25.266 1 96.88 117 GLU B CA 1
ATOM 4502 C C . GLU B 1 117 ? -1.349 -21.094 -24.422 1 96.88 117 GLU B C 1
ATOM 4504 O O . GLU B 1 117 ? -1.605 -22.172 -24.953 1 96.88 117 GLU B O 1
ATOM 4509 N N . TRP B 1 118 ? -1.447 -20.891 -23.172 1 98.06 118 TRP B N 1
ATOM 4510 C CA . TRP B 1 118 ? -1.766 -21.953 -22.234 1 98.06 118 TRP B CA 1
ATOM 4511 C C . TRP B 1 118 ? -3.27 -22.203 -22.172 1 98.06 118 TRP B C 1
ATOM 4513 O O . TRP B 1 118 ? -4.051 -21.25 -22.078 1 98.06 118 TRP B O 1
ATOM 4523 N N . ARG B 1 119 ? -3.637 -23.453 -22.172 1 97.56 119 ARG B N 1
ATOM 4524 C CA . ARG B 1 119 ? -5.035 -23.844 -22.047 1 97.56 119 ARG B CA 1
ATOM 4525 C C . ARG B 1 119 ? -5.344 -24.281 -20.609 1 97.56 119 ARG B C 1
ATOM 4527 O O . ARG B 1 119 ? -4.625 -25.109 -20.047 1 97.56 119 ARG B O 1
ATOM 4534 N N . PHE B 1 120 ? -6.375 -23.719 -20.078 1 97.88 120 PHE B N 1
ATOM 4535 C CA . PHE B 1 120 ? -6.738 -24.047 -18.703 1 97.88 120 PHE B CA 1
ATOM 4536 C C . PHE B 1 120 ? -7.277 -25.469 -18.609 1 97.88 120 PHE B C 1
ATOM 4538 O O . PHE B 1 120 ? -8.086 -25.891 -19.438 1 97.88 120 PHE B O 1
ATOM 4545 N N . PRO B 1 121 ? -6.883 -26.203 -17.609 1 97.44 121 PRO B N 1
ATOM 4546 C CA . PRO B 1 121 ? -7.293 -27.594 -17.469 1 97.44 121 PRO B CA 1
ATOM 4547 C C . PRO B 1 121 ? -8.609 -27.766 -16.719 1 97.44 121 PRO B C 1
ATOM 4549 O O . PRO B 1 121 ? -8.641 -28.344 -15.641 1 97.44 121 PRO B O 1
ATOM 4552 N N . HIS B 1 122 ? -9.648 -27.422 -17.266 1 95.06 122 HIS B N 1
ATOM 4553 C CA . HIS B 1 122 ? -10.953 -27.516 -16.625 1 95.06 122 HIS B CA 1
ATOM 4554 C C . HIS B 1 122 ? -11.195 -28.922 -16.094 1 95.06 122 HIS B C 1
ATOM 4556 O O . HIS B 1 122 ? -11.016 -29.906 -16.812 1 95.06 122 HIS B O 1
ATOM 4562 N N . GLY B 1 123 ? -11.492 -28.984 -14.82 1 92.31 123 GLY B N 1
ATOM 4563 C CA . GLY B 1 123 ? -11.859 -30.234 -14.195 1 92.31 123 GLY B CA 1
ATOM 4564 C C . GLY B 1 123 ? -10.672 -31.156 -13.945 1 92.31 123 GLY B C 1
ATOM 4565 O O . GLY B 1 123 ? -10.836 -32.281 -13.5 1 92.31 123 GLY B O 1
ATOM 4566 N N . ARG B 1 124 ? -9.492 -30.688 -14.219 1 96.5 124 ARG B N 1
ATOM 4567 C CA . ARG B 1 124 ? -8.305 -31.531 -14.109 1 96.5 124 ARG B CA 1
ATOM 4568 C C . ARG B 1 124 ? -7.18 -30.812 -13.383 1 96.5 124 ARG B C 1
ATOM 4570 O O . ARG B 1 124 ? -6.043 -30.781 -13.859 1 96.5 124 ARG B O 1
ATOM 4577 N N . LEU B 1 125 ? -7.535 -30.188 -12.305 1 97.5 125 LEU B N 1
ATOM 4578 C CA . LEU B 1 125 ? -6.48 -29.594 -11.484 1 97.5 125 LEU B CA 1
ATOM 4579 C C . LEU B 1 125 ? -5.656 -30.688 -10.797 1 97.5 125 LEU B C 1
ATOM 4581 O O . LEU B 1 125 ? -6.141 -31.797 -10.594 1 97.5 125 LEU B O 1
ATOM 4585 N N . PRO B 1 126 ? -4.426 -30.391 -10.5 1 97.5 126 PRO B N 1
ATOM 4586 C CA . PRO B 1 126 ? -3.633 -31.375 -9.758 1 97.5 126 PRO B CA 1
ATOM 4587 C C . PRO B 1 126 ? -4.297 -31.797 -8.445 1 97.5 126 PRO B C 1
ATOM 4589 O O . PRO B 1 126 ? -5.035 -31.016 -7.844 1 97.5 126 PRO B O 1
ATOM 4592 N N . ALA B 1 127 ? -3.971 -32.938 -7.973 1 96.19 127 ALA B N 1
ATOM 4593 C CA . ALA B 1 127 ? -4.629 -33.531 -6.824 1 96.19 127 ALA B CA 1
ATOM 4594 C C . ALA B 1 127 ? -4.531 -32.656 -5.594 1 96.19 127 ALA B C 1
ATOM 4596 O O . ALA B 1 127 ? -5.508 -32.5 -4.859 1 96.19 127 ALA B O 1
ATOM 4597 N N . VAL B 1 128 ? -3.414 -32.125 -5.355 1 96.44 128 VAL B N 1
ATOM 4598 C CA . VAL B 1 128 ? -3.207 -31.297 -4.164 1 96.44 128 VAL B CA 1
ATOM 4599 C C . VAL B 1 128 ? -4.082 -30.047 -4.234 1 96.44 128 VAL B C 1
ATOM 4601 O O . VAL B 1 128 ? -4.566 -29.562 -3.209 1 96.44 128 VAL B O 1
ATOM 4604 N N . TRP B 1 129 ? -4.27 -29.484 -5.383 1 97.5 129 TRP B N 1
ATOM 4605 C CA . TRP B 1 129 ? -5.133 -28.312 -5.574 1 97.5 129 TRP B CA 1
ATOM 4606 C C . TRP B 1 129 ? -6.598 -28.688 -5.359 1 97.5 129 TRP B C 1
ATOM 4608 O O . TRP B 1 129 ? -7.352 -27.922 -4.754 1 97.5 129 TRP B O 1
ATOM 4618 N N . GLN B 1 130 ? -6.93 -29.844 -5.848 1 95.62 130 GLN B N 1
ATOM 4619 C CA . GLN B 1 130 ? -8.289 -30.328 -5.645 1 95.62 130 GLN B CA 1
ATOM 4620 C C . GLN B 1 130 ? -8.586 -30.531 -4.16 1 95.62 130 GLN B C 1
ATOM 4622 O O . GLN B 1 130 ? -9.648 -30.125 -3.68 1 95.62 130 GLN B O 1
ATOM 4627 N N . ALA B 1 131 ? -7.695 -31.094 -3.512 1 94.56 131 ALA B N 1
ATOM 4628 C CA . ALA B 1 131 ? -7.855 -31.328 -2.08 1 94.56 131 ALA B CA 1
ATOM 4629 C C . ALA B 1 131 ? -7.957 -30 -1.316 1 94.56 131 ALA B C 1
ATOM 4631 O O . ALA B 1 131 ? -8.789 -29.859 -0.42 1 94.56 131 ALA B O 1
ATOM 4632 N N . ALA B 1 132 ? -7.098 -29.094 -1.679 1 94.44 132 ALA B N 1
ATOM 4633 C CA . ALA B 1 132 ? -7.109 -27.781 -1.032 1 94.44 132 ALA B CA 1
ATOM 4634 C C . ALA B 1 132 ? -8.414 -27.047 -1.313 1 94.44 132 ALA B C 1
ATOM 4636 O O . ALA B 1 132 ? -8.953 -26.375 -0.433 1 94.44 132 ALA B O 1
ATOM 4637 N N . ALA B 1 133 ? -8.844 -27.172 -2.496 1 91.38 133 ALA B N 1
ATOM 4638 C CA . ALA B 1 133 ? -10.109 -26.562 -2.883 1 91.38 133 ALA B CA 1
ATOM 4639 C C . ALA B 1 133 ? -11.266 -27.109 -2.047 1 91.38 133 ALA B C 1
ATOM 4641 O O . ALA B 1 133 ? -12.117 -26.344 -1.579 1 91.38 133 ALA B O 1
ATOM 4642 N N . ALA B 1 134 ? -11.273 -28.328 -1.866 1 89.75 134 ALA B N 1
ATOM 4643 C CA . ALA B 1 134 ? -12.32 -28.984 -1.071 1 89.75 134 ALA B CA 1
ATOM 4644 C C . ALA B 1 134 ? -12.266 -28.516 0.382 1 89.75 134 ALA B C 1
ATOM 4646 O O . ALA B 1 134 ? -13.305 -28.266 0.996 1 89.75 134 ALA B O 1
ATOM 4647 N N . ALA B 1 135 ? -11.125 -28.359 0.82 1 87.19 135 ALA B N 1
ATOM 4648 C CA . ALA B 1 135 ? -10.945 -27.938 2.203 1 87.19 135 ALA B CA 1
ATOM 4649 C C . ALA B 1 135 ? -11.352 -26.484 2.385 1 87.19 135 ALA B C 1
ATOM 4651 O O . ALA B 1 135 ? -11.898 -26.109 3.424 1 87.19 135 ALA B O 1
ATOM 4652 N N . ALA B 1 136 ? -11.07 -25.703 1.421 1 84.56 136 ALA B N 1
ATOM 4653 C CA . ALA B 1 136 ? -11.391 -24.281 1.482 1 84.56 136 ALA B CA 1
ATOM 4654 C C . ALA B 1 136 ? -12.898 -24.047 1.408 1 84.56 136 ALA B C 1
ATOM 4656 O O . ALA B 1 136 ? -13.414 -23.078 1.967 1 84.56 136 ALA B O 1
ATOM 4657 N N . CYS B 1 137 ? -13.594 -24.734 0.643 1 70.94 137 CYS B N 1
ATOM 4658 C CA . CYS B 1 137 ? -15.031 -24.625 0.454 1 70.94 137 CYS B CA 1
ATOM 4659 C C . CYS B 1 137 ? -15.781 -24.953 1.74 1 70.94 137 CYS B C 1
ATOM 4661 O O . CYS B 1 137 ? -16.844 -24.391 2.014 1 70.94 137 CYS B O 1
ATOM 4663 N N . GLU B 1 138 ? -15.305 -25.719 2.398 1 60.88 138 GLU B N 1
ATOM 4664 C CA . GLU B 1 138 ? -15.953 -26.078 3.658 1 60.88 138 GLU B CA 1
ATOM 4665 C C . GLU B 1 138 ? -16.031 -24.875 4.594 1 60.88 138 GLU B C 1
ATOM 4667 O O . GLU B 1 138 ? -16.969 -24.734 5.371 1 60.88 138 GLU B O 1
ATOM 4672 N N . ALA B 1 139 ? -15.195 -23.938 4.301 1 56.88 139 ALA B N 1
ATOM 4673 C CA . ALA B 1 139 ? -15.148 -22.719 5.117 1 56.88 139 ALA B CA 1
ATOM 4674 C C . ALA B 1 139 ? -15.852 -21.562 4.422 1 56.88 139 ALA B C 1
ATOM 4676 O O . ALA B 1 139 ? -15.695 -20.406 4.809 1 56.88 139 ALA B O 1
ATOM 4677 N N . ARG B 1 140 ? -16.656 -21.922 3.316 1 54.69 140 ARG B N 1
ATOM 4678 C CA . ARG B 1 140 ? -17.094 -20.891 2.375 1 54.69 140 ARG B CA 1
ATOM 4679 C C . ARG B 1 140 ? -18 -19.875 3.059 1 54.69 140 ARG B C 1
ATOM 4681 O O . ARG B 1 140 ? -18.875 -20.234 3.832 1 54.69 140 ARG B O 1
ATOM 4688 N N . ALA B 1 141 ? -17.453 -18.594 2.84 1 55.94 141 ALA B N 1
ATOM 4689 C CA . ALA B 1 141 ? -18.172 -17.391 3.268 1 55.94 141 ALA B CA 1
ATOM 4690 C C . ALA B 1 141 ? -19.562 -17.328 2.619 1 55.94 141 ALA B C 1
ATOM 4692 O O . ALA B 1 141 ? -19.766 -17.875 1.532 1 55.94 141 ALA B O 1
ATOM 4693 N N . ALA B 1 142 ? -20.516 -16.969 3.277 1 53.34 142 ALA B N 1
ATOM 4694 C CA . ALA B 1 142 ? -21.875 -16.719 2.799 1 53.34 142 ALA B CA 1
ATOM 4695 C C . ALA B 1 142 ? -21.859 -15.828 1.556 1 53.34 142 ALA B C 1
ATOM 4697 O O . ALA B 1 142 ? -21 -14.953 1.422 1 53.34 142 ALA B O 1
ATOM 4698 N N . PRO B 1 143 ? -22.516 -16.422 0.46 1 54.97 143 PRO B N 1
ATOM 4699 C CA . PRO B 1 143 ? -22.609 -15.57 -0.731 1 54.97 143 PRO B CA 1
ATOM 4700 C C . PRO B 1 143 ? -22.984 -14.125 -0.402 1 54.97 143 PRO B C 1
ATOM 4702 O O . PRO B 1 143 ? -23.781 -13.891 0.499 1 54.97 143 PRO B O 1
ATOM 4705 N N . VAL B 1 144 ? -22.062 -13.25 -0.707 1 55.97 144 VAL B N 1
ATOM 4706 C CA . VAL B 1 144 ? -22.344 -11.836 -0.506 1 55.97 144 VAL B CA 1
ATOM 4707 C C . VAL B 1 144 ? -23.547 -11.422 -1.346 1 55.97 144 VAL B C 1
ATOM 4709 O O . VAL B 1 144 ? -23.594 -11.703 -2.547 1 55.97 144 VAL B O 1
ATOM 4712 N N . ARG B 1 145 ? -24.641 -11.156 -0.736 1 53.25 145 ARG B N 1
ATOM 4713 C CA . ARG B 1 145 ? -25.812 -10.57 -1.374 1 53.25 145 ARG B CA 1
ATOM 4714 C C . ARG B 1 145 ? -25.406 -9.492 -2.369 1 53.25 145 ARG B C 1
ATOM 4716 O O . ARG B 1 145 ? -24.266 -9.023 -2.365 1 53.25 145 ARG B O 1
ATOM 4723 N N . ALA B 1 146 ? -26.328 -8.961 -3.082 1 61.31 146 ALA B N 1
ATOM 4724 C CA . ALA B 1 146 ? -26.312 -7.996 -4.18 1 61.31 146 ALA B CA 1
ATOM 4725 C C . ALA B 1 146 ? -25.531 -6.742 -3.789 1 61.31 146 ALA B C 1
ATOM 4727 O O . ALA B 1 146 ? -25.938 -6.008 -2.885 1 61.31 146 ALA B O 1
ATOM 4728 N N . ALA B 1 147 ? -24.188 -6.934 -4.062 1 70.75 147 ALA B N 1
ATOM 4729 C CA . ALA B 1 147 ? -23.406 -5.715 -3.869 1 70.75 147 ALA B CA 1
ATOM 4730 C C . ALA B 1 147 ? -23.422 -4.844 -5.125 1 70.75 147 ALA B C 1
ATOM 4732 O O . ALA B 1 147 ? -23.547 -5.355 -6.238 1 70.75 147 ALA B O 1
ATOM 4733 N N . SER B 1 148 ? -23.469 -3.555 -4.922 1 71.75 148 SER B N 1
ATOM 4734 C CA . SER B 1 148 ? -23.562 -2.562 -5.988 1 71.75 148 SER B CA 1
ATOM 4735 C C . SER B 1 148 ? -22.328 -2.609 -6.898 1 71.75 148 SER B C 1
ATOM 4737 O O . SER B 1 148 ? -22.422 -2.291 -8.086 1 71.75 148 SER B O 1
ATOM 4739 N N . ASP B 1 149 ? -21.203 -2.91 -6.324 1 84.06 149 ASP B N 1
ATOM 4740 C CA . ASP B 1 149 ? -19.969 -2.988 -7.109 1 84.06 149 ASP B CA 1
ATOM 4741 C C . ASP B 1 149 ? -18.984 -3.986 -6.5 1 84.06 149 ASP B C 1
ATOM 4743 O O . ASP B 1 149 ? -19.234 -4.516 -5.414 1 84.06 149 ASP B O 1
ATOM 4747 N N . LEU B 1 150 ? -18.031 -4.32 -7.219 1 88.75 150 LEU B N 1
ATOM 4748 C CA . LEU B 1 150 ? -17.062 -5.34 -6.84 1 88.75 150 LEU B CA 1
ATOM 4749 C C . LEU B 1 150 ? -16.359 -4.973 -5.535 1 88.75 150 LEU B C 1
ATOM 4751 O O . LEU B 1 150 ? -16.141 -5.832 -4.676 1 88.75 150 LEU B O 1
ATOM 4755 N N . SER B 1 151 ? -15.984 -3.713 -5.398 1 90.69 151 SER B N 1
ATOM 4756 C CA . SER B 1 151 ? -15.305 -3.256 -4.191 1 90.69 151 SER B CA 1
ATOM 4757 C C . SER B 1 151 ? -16.172 -3.477 -2.953 1 90.69 151 SER B C 1
ATOM 4759 O O . SER B 1 151 ? -15.68 -3.973 -1.933 1 90.69 151 SER B O 1
ATOM 4761 N N . THR B 1 152 ? -17.375 -3.156 -3.064 1 89.19 152 THR B N 1
ATOM 4762 C CA . THR B 1 152 ? -18.297 -3.34 -1.952 1 89.19 152 THR B CA 1
ATOM 4763 C C . THR B 1 152 ? -18.516 -4.824 -1.665 1 89.19 152 THR B C 1
ATOM 4765 O O . THR B 1 152 ? -18.531 -5.238 -0.505 1 89.19 152 THR B O 1
ATOM 4768 N N . ALA B 1 153 ? -18.688 -5.562 -2.701 1 88.81 153 ALA B N 1
ATOM 4769 C CA . ALA B 1 153 ? -18.859 -7.004 -2.551 1 88.81 153 ALA B CA 1
ATOM 4770 C C . ALA B 1 153 ? -17.688 -7.633 -1.805 1 88.81 153 ALA B C 1
ATOM 4772 O O . ALA B 1 153 ? -17.891 -8.445 -0.899 1 88.81 153 ALA B O 1
ATOM 4773 N N . LEU B 1 154 ? -16.531 -7.23 -2.127 1 92.81 154 LEU B N 1
ATOM 4774 C CA . LEU B 1 154 ? -15.336 -7.801 -1.51 1 92.81 154 LEU B CA 1
ATOM 4775 C C . LEU B 1 154 ? -15.18 -7.309 -0.074 1 92.81 154 LEU B C 1
ATOM 4777 O O . LEU B 1 154 ? -14.711 -8.055 0.792 1 92.81 154 LEU B O 1
ATOM 4781 N N . ALA B 1 155 ? -15.477 -6.082 0.143 1 91.38 155 ALA B N 1
ATOM 4782 C CA . ALA B 1 155 ? -15.414 -5.566 1.508 1 91.38 155 ALA B CA 1
ATOM 4783 C C . ALA B 1 155 ? -16.312 -6.375 2.441 1 91.38 155 ALA B C 1
ATOM 4785 O O . ALA B 1 155 ? -15.938 -6.664 3.578 1 91.38 155 ALA B O 1
ATOM 4786 N N . LEU B 1 156 ? -17.453 -6.734 1.912 1 88.81 156 LEU B N 1
ATOM 4787 C CA . LEU B 1 156 ? -18.406 -7.504 2.709 1 88.81 156 LEU B CA 1
ATOM 4788 C C . LEU B 1 156 ? -17.922 -8.945 2.881 1 88.81 156 LEU B C 1
ATOM 4790 O O . LEU B 1 156 ? -18.016 -9.508 3.975 1 88.81 156 LEU B O 1
ATOM 4794 N N . ARG B 1 157 ? -17.422 -9.461 1.876 1 90.25 157 ARG B N 1
ATOM 4795 C CA . ARG B 1 157 ? -17.016 -10.859 1.888 1 90.25 157 ARG B CA 1
ATOM 4796 C C . ARG B 1 157 ? -15.734 -11.039 2.699 1 90.25 157 ARG B C 1
ATOM 4798 O O . ARG B 1 157 ? -15.656 -11.93 3.551 1 90.25 157 ARG B O 1
ATOM 4805 N N . ASP B 1 158 ? -14.688 -10.266 2.332 1 93.44 158 ASP B N 1
ATOM 4806 C CA . ASP B 1 158 ? -13.352 -10.469 2.885 1 93.44 158 ASP B CA 1
ATOM 4807 C C . ASP B 1 158 ? -13.203 -9.773 4.234 1 93.44 158 ASP B C 1
ATOM 4809 O O . ASP B 1 158 ? -12.531 -10.281 5.133 1 93.44 158 ASP B O 1
ATOM 4813 N N . GLY B 1 159 ? -13.758 -8.562 4.312 1 92.38 159 GLY B N 1
ATOM 4814 C CA . GLY B 1 159 ? -13.656 -7.777 5.531 1 92.38 159 GLY B CA 1
ATOM 4815 C C . GLY B 1 159 ? -12.281 -7.18 5.746 1 92.38 159 GLY B C 1
ATOM 4816 O O . GLY B 1 159 ? -12.148 -6.105 6.336 1 92.38 159 GLY B O 1
ATOM 4817 N N . SER B 1 160 ? -11.242 -7.898 5.293 1 96 160 SER B N 1
ATOM 4818 C CA . SER B 1 160 ? -9.859 -7.469 5.484 1 96 160 SER B CA 1
ATOM 4819 C C . SER B 1 160 ? -8.953 -8.023 4.391 1 96 160 SER B C 1
ATOM 4821 O O . SER B 1 160 ? -9.375 -8.867 3.594 1 96 160 SER B O 1
ATOM 4823 N N . CYS B 1 161 ? -7.789 -7.41 4.398 1 97.81 161 CYS B N 1
ATOM 4824 C CA . CYS B 1 161 ? -6.754 -7.98 3.539 1 97.81 161 CYS B CA 1
ATOM 4825 C C . CYS B 1 161 ? -6.586 -9.469 3.801 1 97.81 161 CYS B C 1
ATOM 4827 O O . CYS B 1 161 ? -6.422 -9.891 4.949 1 97.81 161 CYS B O 1
ATOM 4829 N N . ARG B 1 162 ? -6.516 -10.195 2.791 1 97.31 162 ARG B N 1
ATOM 4830 C CA . ARG B 1 162 ? -6.492 -11.648 2.936 1 97.31 162 ARG B CA 1
ATOM 4831 C C . ARG B 1 162 ? -5.098 -12.133 3.314 1 97.31 162 ARG B C 1
ATOM 4833 O O . ARG B 1 162 ? -4.922 -13.297 3.688 1 97.31 162 ARG B O 1
ATOM 4840 N N . MET B 1 163 ? -4.109 -11.266 3.258 1 97.88 163 MET B N 1
ATOM 4841 C CA . MET B 1 163 ? -2.746 -11.633 3.621 1 97.88 163 MET B CA 1
ATOM 4842 C C . MET B 1 163 ? -2.371 -11.062 4.984 1 97.88 163 MET B C 1
ATOM 4844 O O . MET B 1 163 ? -1.982 -11.805 5.887 1 97.88 163 MET B O 1
ATOM 4848 N N . SER B 1 164 ? -2.572 -9.766 5.184 1 97.56 164 SER B N 1
ATOM 4849 C CA . SER B 1 164 ? -2.043 -9.07 6.355 1 97.56 164 SER B CA 1
ATOM 4850 C C . SER B 1 164 ? -3.1 -8.945 7.445 1 97.56 164 SER B C 1
ATOM 4852 O O . SER B 1 164 ? -2.789 -8.578 8.578 1 97.56 164 SER B O 1
ATOM 4854 N N . ALA B 1 165 ? -4.391 -9.148 7.109 1 97.38 165 ALA B N 1
ATOM 4855 C CA . ALA B 1 165 ? -5.527 -9.039 8.023 1 97.38 165 ALA B CA 1
ATOM 4856 C C . ALA B 1 165 ? -5.859 -7.574 8.305 1 97.38 165 ALA B C 1
ATOM 4858 O O . ALA B 1 165 ? -6.711 -7.277 9.148 1 97.38 165 ALA B O 1
ATOM 4859 N N . CYS B 1 166 ? -5.195 -6.652 7.605 1 96.75 166 CYS B N 1
ATOM 4860 C CA . CYS B 1 166 ? -5.531 -5.234 7.727 1 96.75 166 CYS B CA 1
ATOM 4861 C C . CYS B 1 166 ? -6.93 -4.961 7.18 1 96.75 166 CYS B C 1
ATOM 4863 O O . CYS B 1 166 ? -7.297 -5.469 6.121 1 96.75 166 CYS B O 1
ATOM 4865 N N . GLU B 1 167 ? -7.629 -4.117 7.785 1 95.12 167 GLU B N 1
ATOM 4866 C CA . GLU B 1 167 ? -9.008 -3.836 7.398 1 95.12 167 GLU B CA 1
ATOM 4867 C C . GLU B 1 167 ? -9.086 -2.631 6.465 1 95.12 167 GLU B C 1
ATOM 4869 O O . GLU B 1 167 ? -9.992 -2.539 5.637 1 95.12 167 GLU B O 1
ATOM 4874 N N . GLU B 1 168 ? -8.172 -1.757 6.637 1 94.19 168 GLU B N 1
ATOM 4875 C CA . GLU B 1 168 ? -8.227 -0.512 5.879 1 94.19 168 GLU B CA 1
ATOM 4876 C C . GLU B 1 168 ? -7.094 -0.446 4.852 1 94.19 168 GLU B C 1
ATOM 4878 O O . GLU B 1 168 ? -6.168 -1.255 4.891 1 94.19 168 GLU B O 1
ATOM 4883 N N . THR B 1 169 ? -7.223 0.427 3.893 1 95.12 169 THR B N 1
ATOM 4884 C CA . THR B 1 169 ? -6.238 0.725 2.857 1 95.12 169 THR B CA 1
ATOM 4885 C C . THR B 1 169 ? -6.086 -0.456 1.902 1 95.12 169 THR B C 1
ATOM 4887 O O . THR B 1 169 ? -4.992 -0.712 1.396 1 95.12 169 THR B O 1
ATOM 4890 N N . CYS B 1 170 ? -7.094 -1.229 1.778 1 96.81 170 CYS B N 1
ATOM 4891 C CA . CYS B 1 170 ? -7.082 -2.387 0.893 1 96.81 170 CYS B CA 1
ATOM 4892 C C . CYS B 1 170 ? -7.562 -2.012 -0.504 1 96.81 170 CYS B C 1
ATOM 4894 O O . CYS B 1 170 ? -8.234 -0.993 -0.681 1 96.81 170 CYS B O 1
ATOM 4896 N N . ARG B 1 171 ? -7.18 -2.795 -1.45 1 96.81 171 ARG B N 1
ATOM 4897 C CA . ARG B 1 171 ? -7.582 -2.668 -2.848 1 96.81 171 ARG B CA 1
ATOM 4898 C C . ARG B 1 171 ? -8.047 -4.008 -3.406 1 96.81 171 ARG B C 1
ATOM 4900 O O . ARG B 1 171 ? -7.703 -5.066 -2.871 1 96.81 171 ARG B O 1
ATOM 4907 N N . VAL B 1 172 ? -8.859 -3.863 -4.422 1 96.5 172 VAL B N 1
ATOM 4908 C CA . VAL B 1 172 ? -9.32 -5.051 -5.137 1 96.5 172 VAL B CA 1
ATOM 4909 C C . VAL B 1 172 ? -8.18 -5.617 -5.977 1 96.5 172 VAL B C 1
ATOM 4911 O O . VAL B 1 172 ? -7.594 -4.91 -6.805 1 96.5 172 VAL B O 1
ATOM 4914 N N . ALA B 1 173 ? -7.84 -6.863 -5.727 1 97.94 173 ALA B N 1
ATOM 4915 C CA . ALA B 1 173 ? -6.816 -7.566 -6.496 1 97.94 173 ALA B CA 1
ATOM 4916 C C . ALA B 1 173 ? -7.43 -8.703 -7.316 1 97.94 173 ALA B C 1
ATOM 4918 O O . ALA B 1 173 ? -7.938 -9.672 -6.754 1 97.94 173 ALA B O 1
ATOM 4919 N N . HIS B 1 174 ? -7.352 -8.578 -8.586 1 97.25 174 HIS B N 1
ATOM 4920 C CA . HIS B 1 174 ? -7.836 -9.656 -9.445 1 97.25 174 HIS B CA 1
ATOM 4921 C C . HIS B 1 174 ? -6.852 -10.82 -9.461 1 97.25 174 HIS B C 1
ATOM 4923 O O . HIS B 1 174 ? -5.641 -10.617 -9.531 1 97.25 174 HIS B O 1
ATOM 4929 N N . LEU B 1 175 ? -7.363 -11.984 -9.383 1 97.69 175 LEU B N 1
ATOM 4930 C CA . LEU B 1 175 ? -6.523 -13.172 -9.531 1 97.69 175 LEU B CA 1
ATOM 4931 C C . LEU B 1 175 ? -6.078 -13.352 -10.977 1 97.69 175 LEU B C 1
ATOM 4933 O O . LEU B 1 175 ? -4.883 -13.305 -11.273 1 97.69 175 LEU B O 1
ATOM 4937 N N . VAL B 1 176 ? -7.043 -13.523 -11.82 1 97.44 176 VAL B N 1
ATOM 4938 C CA . VAL B 1 176 ? -6.738 -13.336 -13.234 1 97.44 176 VAL B CA 1
ATOM 4939 C C . VAL B 1 176 ? -6.879 -11.859 -13.594 1 97.44 176 VAL B C 1
ATOM 4941 O O . VAL B 1 176 ? -7.977 -11.305 -13.555 1 97.44 176 VAL B O 1
ATOM 4944 N N . PRO B 1 177 ? -5.793 -11.258 -13.914 1 96.81 177 PRO B N 1
ATOM 4945 C CA . PRO B 1 177 ? -5.836 -9.812 -14.125 1 96.81 177 PRO B CA 1
ATOM 4946 C C . PRO B 1 177 ? -6.719 -9.414 -15.305 1 96.81 177 PRO B C 1
ATOM 4948 O O . PRO B 1 177 ? -6.832 -10.164 -16.281 1 96.81 177 PRO B O 1
ATOM 4951 N N . ARG B 1 178 ? -7.199 -8.227 -15.273 1 93.94 178 ARG B N 1
ATOM 4952 C CA . ARG B 1 178 ? -8.086 -7.699 -16.312 1 93.94 178 ARG B CA 1
ATOM 4953 C C . ARG B 1 178 ? -7.379 -7.66 -17.672 1 93.94 178 ARG B C 1
ATOM 4955 O O . ARG B 1 178 ? -8.016 -7.832 -18.703 1 93.94 178 ARG B O 1
ATOM 4962 N N . GLN B 1 179 ? -6.125 -7.48 -17.656 1 93.44 179 GLN B N 1
ATOM 4963 C CA . GLN B 1 179 ? -5.352 -7.418 -18.906 1 93.44 179 GLN B CA 1
ATOM 4964 C C . GLN B 1 179 ? -5.402 -8.75 -19.641 1 93.44 179 GLN B C 1
ATOM 4966 O O . GLN B 1 179 ? -5.117 -8.805 -20.844 1 93.44 179 GLN B O 1
ATOM 4971 N N . GLU B 1 180 ? -5.75 -9.836 -18.938 1 96.44 180 GLU B N 1
ATOM 4972 C CA . GLU B 1 180 ? -5.828 -11.156 -19.547 1 96.44 180 GLU B CA 1
ATOM 4973 C C . GLU B 1 180 ? -7.273 -11.531 -19.859 1 96.44 180 GLU B C 1
ATOM 4975 O O . GLU B 1 180 ? -7.629 -12.711 -19.859 1 96.44 180 GLU B O 1
ATOM 4980 N N . GLU B 1 181 ? -8.062 -10.594 -20.078 1 93.88 181 GLU B N 1
ATOM 4981 C CA . GLU B 1 181 ? -9.477 -10.828 -20.359 1 93.88 181 GLU B CA 1
ATOM 4982 C C . GLU B 1 181 ? -9.656 -11.695 -21.594 1 93.88 181 GLU B C 1
ATOM 4984 O O . GLU B 1 181 ? -10.539 -12.555 -21.641 1 93.88 181 GLU B O 1
ATOM 4989 N N . ALA B 1 182 ? -8.875 -11.422 -22.625 1 93.75 182 ALA B N 1
ATOM 4990 C CA . ALA B 1 182 ? -8.969 -12.227 -23.844 1 93.75 182 ALA B CA 1
ATOM 4991 C C . ALA B 1 182 ? -8.734 -13.703 -23.531 1 93.75 182 ALA B C 1
ATOM 4993 O O . ALA B 1 182 ? -9.484 -14.57 -23.984 1 93.75 182 ALA B O 1
ATOM 4994 N N . TRP B 1 183 ? -7.695 -14 -22.812 1 96.62 183 TRP B N 1
ATOM 4995 C CA . TRP B 1 183 ? -7.414 -15.375 -22.406 1 96.62 183 TRP B CA 1
ATOM 4996 C C . TRP B 1 183 ? -8.555 -15.938 -21.562 1 96.62 183 TRP B C 1
ATOM 4998 O O . TRP B 1 183 ? -8.961 -17.078 -21.734 1 96.62 183 TRP B O 1
ATOM 5008 N N . PHE B 1 184 ? -8.992 -15.141 -20.656 1 96 184 PHE B N 1
ATOM 5009 C CA . PHE B 1 184 ? -10.078 -15.492 -19.75 1 96 184 PHE B CA 1
ATOM 5010 C C . PHE B 1 184 ? -11.297 -15.977 -20.5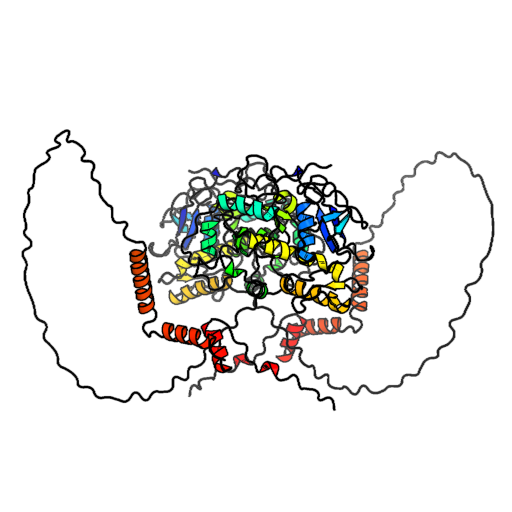31 1 96 184 PHE B C 1
ATOM 5012 O O . PHE B 1 184 ? -11.883 -17.016 -20.203 1 96 184 PHE B O 1
ATOM 5019 N N . CYS B 1 185 ? -11.594 -15.273 -21.516 1 92.88 185 CYS B N 1
ATOM 5020 C CA . CYS B 1 185 ? -12.742 -15.609 -22.375 1 92.88 185 CYS B CA 1
ATOM 5021 C C . CYS B 1 185 ? -12.445 -16.828 -23.234 1 92.88 185 CYS B C 1
ATOM 5023 O O . CYS B 1 185 ? -13.266 -17.734 -23.328 1 92.88 185 CYS B O 1
ATOM 5025 N N . ALA B 1 186 ? -11.32 -16.844 -23.812 1 94.12 186 ALA B N 1
ATOM 5026 C CA . ALA B 1 186 ? -10.938 -17.922 -24.719 1 94.12 186 ALA B CA 1
ATOM 5027 C C . ALA B 1 186 ? -10.93 -19.266 -23.984 1 94.12 186 ALA B C 1
ATOM 5029 O O . ALA B 1 186 ? -11.164 -20.312 -24.594 1 94.12 186 ALA B O 1
ATOM 5030 N N . ASN B 1 187 ? -10.672 -19.234 -22.719 1 95.94 187 ASN B N 1
ATOM 5031 C CA . ASN B 1 187 ? -10.609 -20.469 -21.938 1 95.94 187 ASN B CA 1
ATOM 5032 C C . ASN B 1 187 ? -11.891 -20.688 -21.141 1 95.94 187 ASN B C 1
ATOM 5034 O O . ASN B 1 187 ? -11.914 -21.484 -20.203 1 95.94 187 ASN B O 1
ATOM 5038 N N . ALA B 1 188 ? -12.922 -19.891 -21.359 1 93.19 188 ALA B N 1
ATOM 5039 C CA . ALA B 1 188 ? -14.242 -20.047 -20.75 1 93.19 188 ALA B CA 1
ATOM 5040 C C . ALA B 1 188 ? -14.156 -20.016 -19.234 1 93.19 188 ALA B C 1
ATOM 5042 O O . ALA B 1 188 ? -14.797 -20.828 -18.547 1 93.19 188 ALA B O 1
ATOM 5043 N N . MET B 1 189 ? -13.344 -19.156 -18.781 1 93.56 189 MET B N 1
ATOM 5044 C CA . MET B 1 189 ? -13.133 -19.078 -17.328 1 93.56 189 MET B CA 1
ATOM 5045 C C . MET B 1 189 ? -14.383 -18.562 -16.625 1 93.56 189 MET B C 1
ATOM 5047 O O . MET B 1 189 ? -14.617 -18.859 -15.461 1 93.56 189 MET B O 1
ATOM 5051 N N . GLY B 1 190 ? -15.141 -17.797 -17.312 1 86.25 190 GLY B N 1
ATOM 5052 C CA . GLY B 1 190 ? -16.359 -17.234 -16.75 1 86.25 190 GLY B CA 1
ATOM 5053 C C . GLY B 1 190 ? -17.438 -18.281 -16.5 1 86.25 190 GLY B C 1
ATOM 5054 O O . GLY B 1 190 ? -18.375 -18.047 -15.742 1 86.25 190 GLY B O 1
ATOM 5055 N N . SER B 1 191 ? -17.406 -19.406 -17.156 1 77.69 191 SER B N 1
ATOM 5056 C CA . SER B 1 191 ? -18.422 -20.438 -17.078 1 77.69 191 SER B CA 1
ATOM 5057 C C . SER B 1 191 ? -18.312 -21.234 -15.789 1 77.69 191 SER B C 1
ATOM 5059 O O . SER B 1 191 ? -19.188 -22.047 -15.469 1 77.69 191 SER B O 1
ATOM 5061 N N . LEU B 1 192 ? -17.234 -21.094 -15.195 1 70.81 192 LEU B N 1
ATOM 5062 C CA . LEU B 1 192 ? -17.016 -21.828 -13.961 1 70.81 192 LEU B CA 1
ATOM 5063 C C . LEU B 1 192 ? -18.156 -21.594 -12.977 1 70.81 192 LEU B C 1
ATOM 5065 O O . LEU B 1 192 ? -18.484 -22.484 -12.18 1 70.81 192 LEU B O 1
ATOM 5069 N N . TYR B 1 193 ? -18.781 -20.438 -13.078 1 60.16 193 TYR B N 1
ATOM 5070 C CA . TYR B 1 193 ? -19.859 -20.25 -12.109 1 60.16 193 TYR B CA 1
ATOM 5071 C C . TYR B 1 193 ? -21 -19.438 -12.703 1 60.16 193 TYR B C 1
ATOM 5073 O O . TYR B 1 193 ? -21.562 -18.562 -12.039 1 60.16 193 TYR B O 1
ATOM 5081 N N . ALA B 1 194 ? -21.188 -19.625 -13.906 1 51.69 194 ALA B N 1
ATOM 5082 C CA . ALA B 1 194 ? -22.281 -18.969 -14.625 1 51.69 194 ALA B CA 1
ATOM 5083 C C . ALA B 1 194 ? -23.578 -19.031 -13.836 1 51.69 194 ALA B C 1
ATOM 5085 O O . ALA B 1 194 ? -24.469 -18.203 -14.031 1 51.69 194 ALA B O 1
ATOM 5086 N N . ALA B 1 195 ? -23.781 -20.047 -13.188 1 44.25 195 ALA B N 1
ATOM 5087 C CA . ALA B 1 195 ? -25.172 -20.047 -12.766 1 44.25 195 ALA B CA 1
ATOM 5088 C C . ALA B 1 195 ? -25.5 -18.812 -11.93 1 44.25 195 ALA B C 1
ATOM 5090 O O . ALA B 1 195 ? -26.672 -18.5 -11.711 1 44.25 195 ALA B O 1
ATOM 5091 N N . GLN B 1 196 ? -24.594 -18.438 -11.266 1 43.34 196 GLN B N 1
ATOM 5092 C CA . GLN B 1 196 ? -25.156 -17.656 -10.172 1 43.34 196 GLN B CA 1
ATOM 5093 C C . GLN B 1 196 ? -25.266 -16.188 -10.547 1 43.34 196 GLN B C 1
ATOM 5095 O O . GLN B 1 196 ? -26.172 -15.492 -10.102 1 43.34 196 GLN B O 1
ATOM 5100 N N . THR B 1 197 ? -24.172 -15.359 -10.664 1 46.66 197 THR B N 1
ATOM 5101 C CA . THR B 1 197 ? -24.375 -13.93 -10.453 1 46.66 197 THR B CA 1
ATOM 5102 C C . THR B 1 197 ? -24.422 -13.188 -11.789 1 46.66 197 THR B C 1
ATOM 5104 O O . THR B 1 197 ? -23.422 -13.102 -12.5 1 46.66 197 THR B O 1
ATOM 5107 N N . ARG B 1 198 ? -25.5 -13.117 -12.43 1 43.84 198 ARG B N 1
ATOM 5108 C CA . ARG B 1 198 ? -25.875 -12.391 -13.641 1 43.84 198 ARG B CA 1
ATOM 5109 C C . ARG B 1 198 ? -25.344 -10.953 -13.602 1 43.84 198 ARG B C 1
ATOM 5111 O O . ARG B 1 198 ? -25.469 -10.219 -14.578 1 43.84 198 ARG B O 1
ATOM 5118 N N . ARG B 1 199 ? -24.984 -10.367 -12.516 1 45.84 199 ARG B N 1
ATOM 5119 C CA . ARG B 1 199 ? -25.016 -8.906 -12.523 1 45.84 199 ARG B CA 1
ATOM 5120 C C . ARG B 1 199 ? -23.625 -8.328 -12.828 1 45.84 199 ARG B C 1
ATOM 5122 O O . ARG B 1 199 ? -23.391 -7.133 -12.648 1 45.84 199 ARG B O 1
ATOM 5129 N N . VAL B 1 200 ? -22.703 -9.289 -13.227 1 54.56 200 VAL B N 1
ATOM 5130 C CA . VAL B 1 200 ? -21.422 -8.578 -13.359 1 54.56 200 VAL B CA 1
ATOM 5131 C C . VAL B 1 200 ? -21.172 -8.258 -14.828 1 54.56 200 VAL B C 1
ATOM 5133 O O . VAL B 1 200 ? -21.438 -9.078 -15.711 1 54.56 200 VAL B O 1
ATOM 5136 N N . ASP B 1 201 ? -20.953 -6.969 -15.172 1 57.72 201 ASP B N 1
ATOM 5137 C CA . ASP B 1 201 ? -20.734 -6.438 -16.516 1 57.72 201 ASP B CA 1
ATOM 5138 C C . ASP B 1 201 ? -19.703 -7.273 -17.281 1 57.72 201 ASP B C 1
ATOM 5140 O O . ASP B 1 201 ? -19.922 -7.629 -18.438 1 57.72 201 ASP B O 1
ATOM 5144 N N . ALA B 1 202 ? -18.578 -7.535 -16.594 1 75.31 202 ALA B N 1
ATOM 5145 C CA . ALA B 1 202 ? -17.547 -8.391 -17.188 1 75.31 202 ALA B CA 1
ATOM 5146 C C . ALA B 1 202 ? -17.266 -9.602 -16.297 1 75.31 202 ALA B C 1
ATOM 5148 O O . ALA B 1 202 ? -17.078 -9.461 -15.094 1 75.31 202 ALA B O 1
ATOM 5149 N N . ALA B 1 203 ? -17.359 -10.688 -16.875 1 80.88 203 ALA B N 1
ATOM 5150 C CA . ALA B 1 203 ? -17.172 -11.953 -16.172 1 80.88 203 ALA B CA 1
ATOM 5151 C C . ALA B 1 203 ? -15.883 -11.945 -15.359 1 80.88 203 ALA B C 1
ATOM 5153 O O . ALA B 1 203 ? -15.805 -12.57 -14.297 1 80.88 203 ALA B O 1
ATOM 5154 N N . ILE B 1 204 ? -14.93 -11.234 -15.828 1 89.88 204 ILE B N 1
ATOM 5155 C CA . ILE B 1 204 ? -13.625 -11.219 -15.18 1 89.88 204 ILE B CA 1
ATOM 5156 C C . ILE B 1 204 ? -13.703 -10.43 -13.875 1 89.88 204 ILE B C 1
ATOM 5158 O O . ILE B 1 204 ? -12.836 -10.562 -13.016 1 89.88 204 ILE B O 1
ATOM 5162 N N . ASP B 1 205 ? -14.781 -9.602 -13.688 1 89 205 ASP B N 1
ATOM 5163 C CA . ASP B 1 205 ? -14.969 -8.797 -12.484 1 89 205 ASP B CA 1
ATOM 5164 C C . ASP B 1 205 ? -15.875 -9.516 -11.484 1 89 205 ASP B C 1
ATOM 5166 O O . ASP B 1 205 ? -16.484 -8.875 -10.617 1 89 205 ASP B O 1
ATOM 5170 N N . ASP B 1 206 ? -15.906 -10.75 -11.625 1 88.31 206 ASP B N 1
ATOM 5171 C CA . ASP B 1 206 ? -16.578 -11.57 -10.625 1 88.31 206 ASP B CA 1
ATOM 5172 C C . ASP B 1 206 ? -15.828 -11.562 -9.297 1 88.31 206 ASP B C 1
ATOM 5174 O O . ASP B 1 206 ? -14.594 -11.617 -9.281 1 88.31 206 ASP B O 1
ATOM 5178 N N . ALA B 1 207 ? -16.578 -11.453 -8.219 1 89.62 207 ALA B N 1
ATOM 5179 C CA . ALA B 1 207 ? -15.984 -11.398 -6.891 1 89.62 207 ALA B CA 1
ATOM 5180 C C . ALA B 1 207 ? -15.148 -12.648 -6.609 1 89.62 207 ALA B C 1
ATOM 5182 O O . ALA B 1 207 ? -14.219 -12.609 -5.805 1 89.62 207 ALA B O 1
ATOM 5183 N N . ARG B 1 208 ? -15.438 -13.711 -7.27 1 91.19 208 ARG B N 1
ATOM 5184 C CA . ARG B 1 208 ? -14.711 -14.961 -7.074 1 91.19 208 ARG B CA 1
ATOM 5185 C C . ARG B 1 208 ? -13.336 -14.898 -7.719 1 91.19 208 ARG B C 1
ATOM 5187 O O . ARG B 1 208 ? -12.469 -15.727 -7.438 1 91.19 208 ARG B O 1
ATOM 5194 N N . ASN B 1 209 ? -13.133 -13.945 -8.617 1 94.06 209 ASN B N 1
ATOM 5195 C CA . ASN B 1 209 ? -11.852 -13.742 -9.281 1 94.06 209 ASN B CA 1
ATOM 5196 C C . ASN B 1 209 ? -11.062 -12.609 -8.641 1 94.06 209 ASN B C 1
ATOM 5198 O O . ASN B 1 209 ? -10.203 -12 -9.281 1 94.06 209 ASN B O 1
ATOM 5202 N N . ALA B 1 210 ? -11.445 -12.289 -7.414 1 95.5 210 ALA B N 1
ATOM 5203 C CA . ALA B 1 210 ? -10.766 -11.164 -6.777 1 95.5 210 ALA B CA 1
ATOM 5204 C C . ALA B 1 210 ? -10.75 -11.32 -5.262 1 95.5 210 ALA B C 1
ATOM 5206 O O . ALA B 1 210 ? -11.523 -12.102 -4.703 1 95.5 210 ALA B O 1
ATOM 5207 N N . MET B 1 211 ? -9.898 -10.609 -4.645 1 96.81 211 MET B N 1
ATOM 5208 C CA . MET B 1 211 ? -9.82 -10.539 -3.188 1 96.81 211 MET B CA 1
ATOM 5209 C C . MET B 1 211 ? -9.273 -9.188 -2.738 1 96.81 211 MET B C 1
ATOM 5211 O O . MET B 1 211 ? -8.789 -8.398 -3.559 1 96.81 211 MET B O 1
ATOM 5215 N N . LEU B 1 212 ? -9.359 -8.961 -1.457 1 97.19 212 LEU B N 1
ATOM 5216 C CA . LEU B 1 212 ? -8.805 -7.723 -0.914 1 97.19 212 LEU B CA 1
ATOM 5217 C C . LEU B 1 212 ? -7.355 -7.926 -0.479 1 97.19 212 LEU B C 1
ATOM 5219 O O . LEU B 1 212 ? -7.047 -8.883 0.238 1 97.19 212 LEU B O 1
ATOM 5223 N N . LEU B 1 213 ? -6.562 -7.07 -1.002 1 98.25 213 LEU B N 1
ATOM 5224 C CA . LEU B 1 213 ? -5.188 -6.98 -0.529 1 98.25 213 LEU B CA 1
ATOM 5225 C C . LEU B 1 213 ? -4.852 -5.555 -0.101 1 98.25 213 LEU B C 1
ATOM 5227 O O . LEU B 1 213 ? -5.305 -4.594 -0.728 1 98.25 213 LEU B O 1
ATOM 5231 N N . ARG B 1 214 ? -4.105 -5.457 0.992 1 98.12 214 ARG B N 1
ATOM 5232 C CA . ARG B 1 214 ? -3.605 -4.125 1.32 1 98.12 214 ARG B CA 1
ATOM 5233 C C . ARG B 1 214 ? -2.891 -3.498 0.129 1 98.12 214 ARG B C 1
ATOM 5235 O O . ARG B 1 214 ? -2.234 -4.199 -0.646 1 98.12 214 ARG B O 1
ATOM 5242 N N . ALA B 1 215 ? -2.934 -2.256 -0.015 1 97.75 215 ALA B N 1
ATOM 5243 C CA . ALA B 1 215 ? -2.531 -1.581 -1.246 1 97.75 215 ALA B CA 1
ATOM 5244 C C . ALA B 1 215 ? -1.084 -1.906 -1.604 1 97.75 215 ALA B C 1
ATOM 5246 O O . ALA B 1 215 ? -0.747 -2.051 -2.781 1 97.75 215 ALA B O 1
ATOM 5247 N N . ASP B 1 216 ? -0.188 -1.968 -0.66 1 97 216 ASP B N 1
ATOM 5248 C CA . ASP B 1 216 ? 1.206 -2.283 -0.959 1 97 216 ASP B CA 1
ATOM 5249 C C . ASP B 1 216 ? 1.35 -3.723 -1.449 1 97 216 ASP B C 1
ATOM 5251 O O . ASP B 1 216 ? 2.102 -3.992 -2.389 1 97 216 ASP B O 1
ATOM 5255 N N . LEU B 1 217 ? 0.609 -4.625 -0.861 1 98.25 217 LEU B N 1
ATOM 5256 C CA . LEU B 1 217 ? 0.638 -6.031 -1.251 1 98.25 217 LEU B CA 1
ATOM 5257 C C . LEU B 1 217 ? -0.022 -6.23 -2.611 1 98.25 217 LEU B C 1
ATOM 5259 O O . LEU B 1 217 ? 0.422 -7.062 -3.404 1 98.25 217 LEU B O 1
ATOM 5263 N N . HIS B 1 218 ? -1.071 -5.461 -2.807 1 97.94 218 HIS B N 1
ATOM 5264 C CA . HIS B 1 218 ? -1.715 -5.477 -4.117 1 97.94 218 HIS B CA 1
ATOM 5265 C C . HIS B 1 218 ? -0.723 -5.137 -5.223 1 97.94 218 HIS B C 1
ATOM 5267 O O . HIS B 1 218 ? -0.687 -5.805 -6.258 1 97.94 218 HIS B O 1
ATOM 5273 N N . LEU B 1 219 ? 0.052 -4.129 -4.984 1 95.06 219 LEU B N 1
ATOM 5274 C CA . LEU B 1 219 ? 1.042 -3.697 -5.965 1 95.06 219 LEU B CA 1
ATOM 5275 C C . LEU B 1 219 ? 2.059 -4.801 -6.234 1 95.06 219 LEU B C 1
ATOM 5277 O O . LEU B 1 219 ? 2.41 -5.062 -7.387 1 95.06 219 LEU B O 1
ATOM 5281 N N . THR B 1 220 ? 2.498 -5.422 -5.195 1 96.75 220 THR B N 1
ATOM 5282 C CA . THR B 1 220 ? 3.467 -6.508 -5.312 1 96.75 220 THR B CA 1
ATOM 5283 C C . THR B 1 220 ? 2.844 -7.715 -6.012 1 96.75 220 THR B C 1
ATOM 5285 O O . THR B 1 220 ? 3.521 -8.43 -6.754 1 96.75 220 THR B O 1
ATOM 5288 N N . PHE B 1 221 ? 1.591 -7.961 -5.715 1 98.19 221 PHE B N 1
ATOM 5289 C CA . PHE B 1 221 ? 0.844 -9.047 -6.344 1 98.19 221 PHE B CA 1
ATOM 5290 C C . PHE B 1 221 ? 0.749 -8.828 -7.852 1 98.19 221 PHE B C 1
ATOM 5292 O O . PHE B 1 221 ? 0.938 -9.766 -8.625 1 98.19 221 PHE B O 1
ATOM 5299 N N . ASP B 1 222 ? 0.516 -7.605 -8.266 1 96.38 222 ASP B N 1
ATOM 5300 C CA . ASP B 1 222 ? 0.407 -7.246 -9.68 1 96.38 222 ASP B CA 1
ATOM 5301 C C . ASP B 1 222 ? 1.741 -7.438 -10.398 1 96.38 222 ASP B C 1
ATOM 5303 O O . ASP B 1 222 ? 1.772 -7.688 -11.602 1 96.38 222 ASP B O 1
ATOM 5307 N N . GLN B 1 223 ? 2.766 -7.352 -9.648 1 95.31 223 GLN B N 1
ATOM 5308 C CA . GLN B 1 223 ? 4.105 -7.531 -10.203 1 95.31 223 GLN B CA 1
ATOM 5309 C C . GLN B 1 223 ? 4.52 -9 -10.164 1 95.31 223 GLN B C 1
ATOM 5311 O O . GLN B 1 223 ? 5.684 -9.328 -10.414 1 95.31 223 GLN B O 1
ATOM 5316 N N . MET B 1 224 ? 3.662 -9.844 -9.773 1 96.56 224 MET B N 1
ATOM 5317 C CA . MET B 1 224 ? 3.834 -11.297 -9.789 1 96.56 224 MET B CA 1
ATOM 5318 C C . MET B 1 224 ? 4.922 -11.719 -8.805 1 96.56 224 MET B C 1
ATOM 5320 O O . MET B 1 224 ? 5.672 -12.656 -9.07 1 96.56 224 MET B O 1
ATOM 5324 N N . GLN B 1 225 ? 5.02 -11.062 -7.715 1 97 225 GLN B N 1
ATOM 5325 C CA . GLN B 1 225 ? 6.094 -11.336 -6.77 1 97 225 GLN B CA 1
ATOM 5326 C C . GLN B 1 225 ? 5.746 -12.523 -5.871 1 97 225 GLN B C 1
ATOM 5328 O O . GLN B 1 225 ? 6.621 -13.078 -5.207 1 97 225 GLN B O 1
ATOM 5333 N N . PHE B 1 226 ? 4.508 -12.812 -5.836 1 98.12 226 PHE B N 1
ATOM 5334 C CA . PHE B 1 226 ? 4.082 -13.969 -5.055 1 98.12 226 PHE B CA 1
ATOM 5335 C C . PHE B 1 226 ? 2.793 -14.562 -5.617 1 98.12 226 PHE B C 1
ATOM 5337 O O . PHE B 1 226 ? 2.143 -13.945 -6.465 1 98.12 226 PHE B O 1
ATOM 5344 N N . VAL B 1 227 ? 2.473 -15.742 -5.215 1 98.5 227 VAL B N 1
ATOM 5345 C CA . VAL B 1 227 ? 1.261 -16.469 -5.566 1 98.5 227 VAL B CA 1
ATOM 5346 C C . VAL B 1 227 ? 0.729 -17.219 -4.336 1 98.5 227 VAL B C 1
ATOM 5348 O O . VAL B 1 227 ? 1.33 -17.156 -3.262 1 98.5 227 VAL B O 1
ATOM 5351 N N . PHE B 1 228 ? -0.409 -17.828 -4.551 1 98.44 228 PHE B N 1
ATOM 5352 C CA . PHE B 1 228 ? -1.017 -18.641 -3.498 1 98.44 228 PHE B CA 1
ATOM 5353 C C . PHE B 1 228 ? -1.071 -20.109 -3.9 1 98.44 228 PHE B C 1
ATOM 5355 O O . PHE B 1 228 ? -1.634 -20.453 -4.941 1 98.44 228 PHE B O 1
ATOM 5362 N N . VAL B 1 229 ? -0.476 -20.953 -3.074 1 98.5 229 VAL B N 1
ATOM 5363 C CA . VAL B 1 229 ? -0.399 -22.359 -3.418 1 98.5 229 VAL B CA 1
ATOM 5364 C C . VAL B 1 229 ? -0.795 -23.203 -2.211 1 98.5 229 VAL B C 1
ATOM 5366 O O . VAL B 1 229 ? -0.679 -22.766 -1.066 1 98.5 229 VAL B O 1
ATOM 5369 N N . PRO B 1 230 ? -1.311 -24.391 -2.518 1 97.69 230 PRO B N 1
ATOM 5370 C CA . PRO B 1 230 ? -1.608 -25.281 -1.403 1 97.69 230 PRO B CA 1
ATOM 5371 C C . PRO B 1 230 ? -0.349 -25.844 -0.747 1 97.69 230 PRO B C 1
ATOM 5373 O O . PRO B 1 230 ? 0.58 -26.266 -1.441 1 97.69 230 PRO B O 1
ATOM 5376 N N . LYS B 1 231 ? -0.309 -25.781 0.527 1 96.81 231 LYS B N 1
ATOM 5377 C CA . LYS B 1 231 ? 0.704 -26.469 1.336 1 96.81 231 LYS B CA 1
ATOM 5378 C C . LYS B 1 231 ? 0.095 -27.047 2.609 1 96.81 231 LYS B C 1
ATOM 5380 O O . LYS B 1 231 ? -0.975 -26.609 3.045 1 96.81 231 LYS B O 1
ATOM 5385 N N . PRO B 1 232 ? 0.758 -28 3.131 1 95.62 232 PRO B N 1
ATOM 5386 C CA . PRO B 1 232 ? 0.182 -28.656 4.305 1 95.62 232 PRO B CA 1
ATOM 5387 C C . PRO B 1 232 ? 0.09 -27.734 5.516 1 95.62 232 PRO B C 1
ATOM 5389 O O . PRO B 1 232 ? 1.001 -26.938 5.758 1 95.62 232 PRO B O 1
ATOM 5392 N N . LEU B 1 233 ? -0.964 -27.938 6.199 1 95 233 LEU B N 1
ATOM 5393 C CA . LEU B 1 233 ? -1.186 -27.219 7.449 1 95 233 LEU B CA 1
ATOM 5394 C C . LEU B 1 233 ? -0.767 -28.062 8.648 1 95 233 LEU B C 1
ATOM 5396 O O . LEU B 1 233 ? -0.756 -29.297 8.57 1 95 233 LEU B O 1
ATOM 5400 N N . PRO B 1 234 ? -0.432 -27.359 9.719 1 92.75 234 PRO B N 1
ATOM 5401 C CA . PRO B 1 234 ? -0.284 -28.125 10.953 1 92.75 234 PRO B CA 1
ATOM 5402 C C . PRO B 1 234 ? -1.573 -28.844 11.359 1 92.75 234 PRO B C 1
ATOM 5404 O O . PRO B 1 234 ? -2.666 -28.297 11.172 1 92.75 234 PRO B O 1
ATOM 5407 N N . PRO B 1 235 ? -1.379 -30 11.93 1 91.25 235 PRO B N 1
ATOM 5408 C CA . PRO B 1 235 ? -2.566 -30.766 12.305 1 91.25 235 PRO B CA 1
ATOM 5409 C C . PRO B 1 235 ? -3.514 -29.984 13.211 1 91.25 235 PRO B C 1
ATOM 5411 O O . PRO B 1 235 ? -3.068 -29.344 14.164 1 91.25 235 PRO B O 1
ATOM 5414 N N . GLY B 1 236 ? -4.742 -29.953 12.836 1 89.94 236 GLY B N 1
ATOM 5415 C CA . GLY B 1 236 ? -5.777 -29.406 13.695 1 89.94 236 GLY B CA 1
ATOM 5416 C C . GLY B 1 236 ? -6.016 -27.922 13.477 1 89.94 236 GLY B C 1
ATOM 5417 O O . GLY B 1 236 ? -6.926 -27.344 14.07 1 89.94 236 GLY B O 1
ATOM 5418 N N . GLU B 1 237 ? -5.25 -27.328 12.641 1 91.38 237 GLU B N 1
ATOM 5419 C CA . GLU B 1 237 ? -5.422 -25.891 12.438 1 91.38 237 GLU B CA 1
ATOM 5420 C C . GLU B 1 237 ? -6.477 -25.609 11.375 1 91.38 237 GLU B C 1
ATOM 5422 O O . GLU B 1 237 ? -6.426 -26.172 10.273 1 91.38 237 GLU B O 1
ATOM 5427 N N . PRO B 1 238 ? -7.383 -24.75 11.68 1 90.12 238 PRO B N 1
ATOM 5428 C CA . PRO B 1 238 ? -8.445 -24.438 10.727 1 90.12 238 PRO B CA 1
ATOM 5429 C C . PRO B 1 238 ? -8.047 -23.328 9.75 1 90.12 238 PRO B C 1
ATOM 5431 O O . PRO B 1 238 ? -8.844 -22.438 9.461 1 90.12 238 PRO B O 1
ATOM 5434 N N . TRP B 1 239 ? -6.812 -23.359 9.328 1 92.94 239 TRP B N 1
ATOM 5435 C CA . TRP B 1 239 ? -6.289 -22.297 8.469 1 92.94 239 TRP B CA 1
ATOM 5436 C C . TRP B 1 239 ? -6.648 -22.547 7.012 1 92.94 239 TRP B C 1
ATOM 5438 O O . TRP B 1 239 ? -7.031 -23.656 6.645 1 92.94 239 TRP B O 1
ATOM 5448 N N . CYS B 1 240 ? -6.633 -21.453 6.27 1 93.25 240 CYS B N 1
ATOM 5449 C CA . CYS B 1 240 ? -6.77 -21.594 4.824 1 93.25 240 CYS B CA 1
ATOM 5450 C C . CYS B 1 240 ? -5.68 -22.484 4.246 1 93.25 240 CYS B C 1
ATOM 5452 O O . CYS B 1 240 ? -4.504 -22.328 4.578 1 93.25 240 CYS B O 1
ATOM 5454 N N . PRO B 1 241 ? -6.051 -23.359 3.424 1 94.88 241 PRO B N 1
ATOM 5455 C CA . PRO B 1 241 ? -5.055 -24.297 2.891 1 94.88 241 PRO B CA 1
ATOM 5456 C C . PRO B 1 241 ? -4.148 -23.656 1.841 1 94.88 241 PRO B C 1
ATOM 5458 O O . PRO B 1 241 ? -3.168 -24.266 1.408 1 94.88 241 PRO B O 1
ATOM 5461 N N . PHE B 1 242 ? -4.445 -22.516 1.396 1 97.38 242 PHE B N 1
ATOM 5462 C CA . PHE B 1 242 ? -3.605 -21.781 0.454 1 97.38 242 PHE B CA 1
ATOM 5463 C C . PHE B 1 242 ? -2.688 -20.812 1.188 1 97.38 242 PHE B C 1
ATOM 5465 O O . PHE B 1 242 ? -3.15 -20 1.995 1 97.38 242 PHE B O 1
ATOM 5472 N N . VAL B 1 243 ? -1.402 -20.922 0.87 1 98.12 243 VAL B N 1
ATOM 5473 C CA . VAL B 1 243 ? -0.406 -20.094 1.54 1 98.12 243 VAL B CA 1
ATOM 5474 C C . VAL B 1 243 ? 0.304 -19.219 0.517 1 98.12 243 VAL B C 1
ATOM 5476 O O . VAL B 1 243 ? 0.301 -19.516 -0.679 1 98.12 243 VAL B O 1
ATOM 5479 N N . VAL B 1 244 ? 0.876 -18.156 1.028 1 98.5 244 VAL B N 1
ATOM 5480 C CA . VAL B 1 244 ? 1.66 -17.25 0.188 1 98.5 244 VAL B CA 1
ATOM 5481 C C . VAL B 1 244 ? 2.979 -17.922 -0.195 1 98.5 244 VAL B C 1
ATOM 5483 O O . VAL B 1 244 ? 3.658 -18.5 0.654 1 98.5 244 VAL B O 1
ATOM 5486 N N . HIS B 1 245 ? 3.293 -17.875 -1.443 1 98.44 245 HIS B N 1
ATOM 5487 C CA . HIS B 1 245 ? 4.562 -18.359 -1.965 1 98.44 245 HIS B CA 1
ATOM 5488 C C . HIS B 1 245 ? 5.293 -17.281 -2.752 1 98.44 245 HIS B C 1
ATOM 5490 O O . HIS B 1 245 ? 4.852 -16.891 -3.836 1 98.44 245 HIS B O 1
ATOM 5496 N N . LEU B 1 246 ? 6.375 -16.828 -2.24 1 97.25 246 LEU B N 1
ATOM 5497 C CA . LEU B 1 246 ? 7.121 -15.75 -2.875 1 97.25 246 LEU B CA 1
ATOM 5498 C C . LEU B 1 246 ? 7.906 -16.266 -4.074 1 97.25 246 LEU B C 1
ATOM 5500 O O . LEU B 1 246 ? 8.492 -17.344 -4.02 1 97.25 246 LEU B O 1
ATOM 5504 N N . LEU B 1 247 ? 7.957 -15.43 -5.137 1 97.06 247 LEU B N 1
ATOM 5505 C CA . LEU B 1 247 ? 8.641 -15.773 -6.379 1 97.06 247 LEU B CA 1
ATOM 5506 C C . LEU B 1 247 ? 9.805 -14.828 -6.641 1 97.06 247 LEU B C 1
ATOM 5508 O O . LEU B 1 247 ? 10.594 -15.039 -7.562 1 97.06 247 LEU B O 1
ATOM 5512 N N . ASP B 1 248 ? 9.883 -13.781 -5.875 1 93.69 248 ASP B N 1
ATOM 5513 C CA . ASP B 1 248 ? 10.984 -12.828 -5.988 1 93.69 248 ASP B CA 1
ATOM 5514 C C . ASP B 1 248 ? 12.07 -13.125 -4.949 1 93.69 248 ASP B C 1
ATOM 5516 O O . ASP B 1 248 ? 11.859 -12.922 -3.752 1 93.69 248 ASP B O 1
ATOM 5520 N N . PRO B 1 249 ? 13.219 -13.492 -5.43 1 90.56 249 PRO B N 1
ATOM 5521 C CA . PRO B 1 249 ? 14.273 -13.852 -4.477 1 90.56 249 PRO B CA 1
ATOM 5522 C C . PRO B 1 249 ? 14.836 -12.633 -3.738 1 90.56 249 PRO B C 1
ATOM 5524 O O . PRO B 1 249 ? 15.5 -12.789 -2.711 1 90.56 249 PRO B O 1
ATOM 5527 N N . LEU B 1 250 ? 14.562 -11.492 -4.199 1 90 250 LEU B N 1
ATOM 5528 C CA . LEU B 1 250 ? 15.148 -10.281 -3.619 1 90 250 LEU B CA 1
ATOM 5529 C C . LEU B 1 250 ? 14.234 -9.703 -2.543 1 90 250 LEU B C 1
ATOM 5531 O O . LEU B 1 250 ? 14.648 -8.828 -1.777 1 90 250 LEU B O 1
ATOM 5535 N N . ALA B 1 251 ? 13.031 -10.219 -2.465 1 93.12 251 ALA B N 1
ATOM 5536 C CA . ALA B 1 251 ? 12.07 -9.719 -1.483 1 93.12 251 ALA B CA 1
ATOM 5537 C C . ALA B 1 251 ? 12.328 -10.32 -0.106 1 93.12 251 ALA B C 1
ATOM 5539 O O . ALA B 1 251 ? 11.656 -11.281 0.292 1 93.12 251 ALA B O 1
ATOM 5540 N N . ARG B 1 252 ? 13.133 -9.703 0.687 1 93 252 ARG B N 1
ATOM 5541 C CA . ARG B 1 252 ? 13.562 -10.273 1.959 1 93 252 ARG B CA 1
ATOM 5542 C C . ARG B 1 252 ? 12.492 -10.094 3.029 1 93 252 ARG B C 1
ATOM 5544 O O . ARG B 1 252 ? 12.109 -11.055 3.701 1 93 252 ARG B O 1
ATOM 5551 N N . GLU B 1 253 ? 12.047 -8.867 3.186 1 95 253 GLU B N 1
ATOM 5552 C CA . GLU B 1 253 ? 11.055 -8.594 4.223 1 95 253 GLU B CA 1
ATOM 5553 C C . GLU B 1 253 ? 9.742 -9.312 3.928 1 95 253 GLU B C 1
ATOM 5555 O O . GLU B 1 253 ? 9.141 -9.914 4.824 1 95 253 GLU B O 1
ATOM 5560 N N . LEU B 1 254 ? 9.312 -9.281 2.678 1 95.94 254 LEU B N 1
ATOM 5561 C CA . LEU B 1 254 ? 8.086 -9.969 2.289 1 95.94 254 LEU B CA 1
ATOM 5562 C C . LEU B 1 254 ? 8.18 -11.461 2.588 1 95.94 254 LEU B C 1
ATOM 5564 O O . LEU B 1 254 ? 7.207 -12.062 3.053 1 95.94 254 LEU B O 1
ATOM 5568 N N . ARG B 1 255 ? 9.336 -11.977 2.314 1 95.75 255 ARG B N 1
ATOM 5569 C CA . ARG B 1 255 ? 9.555 -13.398 2.568 1 95.75 255 ARG B CA 1
ATOM 5570 C C . ARG B 1 255 ? 9.438 -13.711 4.055 1 95.75 255 ARG B C 1
ATOM 5572 O O . ARG B 1 255 ? 8.734 -14.648 4.445 1 95.75 255 ARG B O 1
ATOM 5579 N N . ARG B 1 256 ? 10.062 -12.914 4.836 1 95.12 256 ARG B N 1
ATOM 5580 C CA . ARG B 1 256 ? 10.039 -13.109 6.285 1 95.12 256 ARG B CA 1
ATOM 5581 C C . ARG B 1 256 ? 8.625 -12.984 6.832 1 95.12 256 ARG B C 1
ATOM 5583 O O . ARG B 1 256 ? 8.234 -13.719 7.746 1 95.12 256 ARG B O 1
ATOM 5590 N N . LEU B 1 257 ? 7.875 -12.133 6.254 1 96.62 257 LEU B N 1
ATOM 5591 C CA . LEU B 1 257 ? 6.566 -11.805 6.809 1 96.62 257 LEU B CA 1
ATOM 5592 C C . LEU B 1 257 ? 5.5 -12.758 6.281 1 96.62 257 LEU B C 1
ATOM 5594 O O . LEU B 1 257 ? 4.547 -13.086 6.996 1 96.62 257 LEU B O 1
ATOM 5598 N N . TYR B 1 258 ? 5.688 -13.25 4.965 1 97.56 258 TYR B N 1
ATOM 5599 C CA . TYR B 1 258 ? 4.461 -13.789 4.379 1 97.56 258 TYR B CA 1
ATOM 5600 C C . TYR B 1 258 ? 4.711 -15.156 3.746 1 97.56 258 TYR B C 1
ATOM 5602 O O . TYR B 1 258 ? 3.768 -15.883 3.443 1 97.56 258 TYR B O 1
ATOM 5610 N N . HIS B 1 259 ? 5.949 -15.547 3.432 1 97.56 259 HIS B N 1
ATOM 5611 C CA . HIS B 1 259 ? 6.172 -16.828 2.77 1 97.56 259 HIS B CA 1
ATOM 5612 C C . HIS B 1 259 ? 5.648 -17.984 3.617 1 97.56 259 HIS B C 1
ATOM 5614 O O . HIS B 1 259 ? 5.953 -18.062 4.809 1 97.56 259 HIS B O 1
ATOM 5620 N N . ASN B 1 260 ? 4.82 -18.797 3.025 1 97.56 260 ASN B N 1
ATOM 5621 C CA . ASN B 1 260 ? 4.215 -19.984 3.621 1 97.56 260 ASN B CA 1
ATOM 5622 C C . ASN B 1 260 ? 3.18 -19.609 4.684 1 97.56 260 ASN B C 1
ATOM 5624 O O . ASN B 1 260 ? 2.838 -20.438 5.535 1 97.56 260 ASN B O 1
ATOM 5628 N N . VAL B 1 261 ? 2.756 -18.406 4.68 1 98 261 VAL B N 1
ATOM 5629 C CA . VAL B 1 261 ? 1.702 -17.969 5.59 1 98 261 VAL B CA 1
ATOM 5630 C C . VAL B 1 261 ? 0.341 -18.125 4.914 1 98 261 VAL B C 1
ATOM 5632 O O . VAL B 1 261 ? 0.147 -17.656 3.789 1 98 261 VAL B O 1
ATOM 5635 N N . PRO B 1 262 ? -0.611 -18.75 5.625 1 97.56 262 PRO B N 1
ATOM 5636 C CA . PRO B 1 262 ? -1.93 -18.953 5.02 1 97.56 262 PRO B CA 1
ATOM 5637 C C . PRO B 1 262 ? -2.701 -17.656 4.828 1 97.56 262 PRO B C 1
ATOM 5639 O O . PRO B 1 262 ? -2.512 -16.703 5.59 1 97.56 262 PRO B O 1
ATOM 5642 N N . LEU B 1 263 ? -3.459 -17.641 3.799 1 97.19 263 LEU B N 1
ATOM 5643 C CA . LEU B 1 263 ? -4.445 -16.562 3.664 1 97.19 263 LEU B CA 1
ATOM 5644 C C . LEU B 1 263 ? -5.469 -16.625 4.789 1 97.19 263 LEU B C 1
ATOM 5646 O O . LEU B 1 263 ? -5.625 -17.672 5.441 1 97.19 263 LEU B O 1
ATOM 5650 N N . GLN B 1 264 ? -6.129 -15.477 4.922 1 95.25 264 GLN B N 1
ATOM 5651 C CA . GLN B 1 264 ? -7.203 -15.438 5.906 1 95.25 264 GLN B CA 1
ATOM 5652 C C . GLN B 1 264 ? -8.383 -16.297 5.473 1 95.25 264 GLN B C 1
ATOM 5654 O O . GLN B 1 264 ? -8.75 -16.312 4.297 1 95.25 264 GLN B O 1
ATOM 5659 N N . ALA B 1 265 ? -9.016 -17.031 6.387 1 90.25 265 ALA B N 1
ATOM 5660 C CA . ALA B 1 265 ? -10.219 -17.828 6.148 1 90.25 265 ALA B CA 1
ATOM 5661 C C . ALA B 1 265 ? -11.469 -17.094 6.602 1 90.25 265 ALA B C 1
ATOM 5663 O O . ALA B 1 265 ? -11.422 -16.312 7.559 1 90.25 265 ALA B O 1
ATOM 5664 N N . PRO B 1 266 ? -12.516 -17.281 5.961 1 84.06 266 PRO B N 1
ATOM 5665 C CA . PRO B 1 266 ? -12.727 -18.062 4.734 1 84.06 266 PRO B CA 1
ATOM 5666 C C . PRO B 1 266 ? -12.289 -17.312 3.48 1 84.06 266 PRO B C 1
ATOM 5668 O O . PRO B 1 266 ? -12.406 -16.078 3.42 1 84.06 266 PRO B O 1
ATOM 5671 N N . LEU B 1 267 ? -11.812 -17.906 2.439 1 83.38 267 LEU B N 1
ATOM 5672 C CA . LEU B 1 267 ? -11.219 -17.281 1.26 1 83.38 267 LEU B CA 1
ATOM 5673 C C . LEU B 1 267 ? -12.305 -16.781 0.309 1 83.38 267 LEU B C 1
ATOM 5675 O O . LEU B 1 267 ? -12.25 -15.633 -0.144 1 83.38 267 LEU B O 1
ATOM 5679 N N . GLY B 1 268 ? -13.352 -17.438 -0.096 1 83.94 268 GLY B N 1
ATOM 5680 C CA . GLY B 1 268 ? -14.461 -17.062 -0.962 1 83.94 268 GLY B CA 1
ATOM 5681 C C . GLY B 1 268 ? -14.055 -16.938 -2.42 1 83.94 268 GLY B C 1
ATOM 5682 O O . GLY B 1 268 ? -14.812 -16.391 -3.23 1 83.94 268 GLY B O 1
ATOM 5683 N N . VAL B 1 269 ? -12.867 -17.266 -2.777 1 90.75 269 VAL B N 1
ATOM 5684 C CA . VAL B 1 269 ? -12.406 -17.219 -4.16 1 90.75 269 VAL B CA 1
ATOM 5685 C C . VAL B 1 269 ? -12.492 -18.609 -4.777 1 90.75 269 VAL B C 1
ATOM 5687 O O . VAL B 1 269 ? -12.477 -19.625 -4.062 1 90.75 269 VAL B O 1
ATOM 5690 N N . THR B 1 270 ? -12.633 -18.625 -6.082 1 89.75 270 THR B N 1
ATOM 5691 C CA . THR B 1 270 ? -12.641 -19.891 -6.812 1 89.75 270 THR B CA 1
ATOM 5692 C C . THR B 1 270 ? -11.219 -20.406 -6.988 1 89.75 270 THR B C 1
ATOM 5694 O O . THR B 1 270 ? -10.359 -19.719 -7.559 1 89.75 270 THR B O 1
ATOM 5697 N N . PRO B 1 271 ? -10.969 -21.625 -6.609 1 93.25 271 PRO B N 1
ATOM 5698 C CA . PRO B 1 271 ? -9.617 -22.188 -6.68 1 93.25 271 PRO B CA 1
ATOM 5699 C C . PRO B 1 271 ? -9.055 -22.188 -8.102 1 93.25 271 PRO B C 1
ATOM 5701 O O . PRO B 1 271 ? -7.848 -22.047 -8.297 1 93.25 271 PRO B O 1
ATOM 5704 N N . GLU B 1 272 ? -9.898 -22.344 -9.078 1 95.5 272 GLU B N 1
ATOM 5705 C CA . GLU B 1 272 ? -9.469 -22.328 -10.469 1 95.5 272 GLU B CA 1
ATOM 5706 C C . GLU B 1 272 ? -8.805 -21 -10.828 1 95.5 272 GLU B C 1
ATOM 5708 O O . GLU B 1 272 ? -7.828 -20.969 -11.578 1 95.5 272 GLU B O 1
ATOM 5713 N N . TYR B 1 273 ? -9.344 -19.969 -10.258 1 96.06 273 TYR B N 1
ATOM 5714 C CA . TYR B 1 273 ? -8.75 -18.672 -10.516 1 96.06 273 TYR B CA 1
ATOM 5715 C C . TYR B 1 273 ? -7.402 -18.531 -9.805 1 96.06 273 TYR B C 1
ATOM 5717 O O . TYR B 1 273 ? -6.477 -17.906 -10.328 1 96.06 273 TYR B O 1
ATOM 5725 N N . LEU B 1 274 ? -7.312 -19.109 -8.641 1 97.44 274 LEU B N 1
ATOM 5726 C CA . LEU B 1 274 ? -6.031 -19.141 -7.945 1 97.44 274 LEU B CA 1
ATOM 5727 C C . LEU B 1 274 ? -4.992 -19.891 -8.773 1 97.44 274 LEU B C 1
ATOM 5729 O O . LEU B 1 274 ? -3.844 -19.469 -8.875 1 97.44 274 LEU B O 1
ATOM 5733 N N . PHE B 1 275 ? -5.398 -20.938 -9.336 1 98.5 275 PHE B N 1
ATOM 5734 C CA . PHE B 1 275 ? -4.492 -21.75 -10.133 1 98.5 275 PHE B CA 1
ATOM 5735 C C . PHE B 1 275 ? -4.066 -21 -11.398 1 98.5 275 PHE B C 1
ATOM 5737 O O . PHE B 1 275 ? -2.9 -21.062 -11.789 1 98.5 275 PHE B O 1
ATOM 5744 N N . ALA B 1 276 ? -5.043 -20.375 -12 1 98.5 276 ALA B N 1
ATOM 5745 C CA . ALA B 1 276 ? -4.711 -19.578 -13.18 1 98.5 276 ALA B CA 1
ATOM 5746 C C . ALA B 1 276 ? -3.699 -18.484 -12.836 1 98.5 276 ALA B C 1
ATOM 5748 O O . ALA B 1 276 ? -2.777 -18.219 -13.609 1 98.5 276 ALA B O 1
ATOM 5749 N N . ARG B 1 277 ? -3.873 -17.891 -11.734 1 98.5 277 ARG B N 1
ATOM 5750 C CA . ARG B 1 277 ? -2.924 -16.891 -11.273 1 98.5 277 ARG B CA 1
ATOM 5751 C C . ARG B 1 277 ? -1.537 -17.5 -11.078 1 98.5 277 ARG B C 1
ATOM 5753 O O . ARG B 1 277 ? -0.529 -16.875 -11.414 1 98.5 277 ARG B O 1
ATOM 5760 N N . PHE B 1 278 ? -1.511 -18.609 -10.453 1 98.75 278 PHE B N 1
ATOM 5761 C CA . PHE B 1 278 ? -0.258 -19.344 -10.281 1 98.75 278 PHE B CA 1
ATOM 5762 C C . PHE B 1 278 ? 0.435 -19.547 -11.625 1 98.75 278 PHE B C 1
ATOM 5764 O O . PHE B 1 278 ? 1.614 -19.219 -11.773 1 98.75 278 PHE B O 1
ATOM 5771 N N . ALA B 1 279 ? -0.305 -20 -12.547 1 98.75 279 ALA B N 1
ATOM 5772 C CA . ALA B 1 279 ? 0.241 -20.219 -13.883 1 98.75 279 ALA B CA 1
ATOM 5773 C C . ALA B 1 279 ? 0.727 -18.906 -14.5 1 98.75 279 ALA B C 1
ATOM 5775 O O . ALA B 1 279 ? 1.828 -18.844 -15.055 1 98.75 279 ALA B O 1
ATOM 5776 N N . TRP B 1 280 ? -0.12 -17.969 -14.391 1 98.38 280 TRP B N 1
ATOM 5777 C CA . TRP B 1 280 ? 0.201 -16.656 -14.93 1 98.38 280 TRP B CA 1
ATOM 5778 C C . TRP B 1 280 ? 1.553 -16.172 -14.414 1 98.38 280 TRP B C 1
ATOM 5780 O O . TRP B 1 280 ? 2.334 -15.578 -15.164 1 98.38 280 TRP B O 1
ATOM 5790 N N . ALA B 1 281 ? 1.843 -16.469 -13.203 1 98.06 281 ALA B N 1
ATOM 5791 C CA . ALA B 1 281 ? 3.062 -15.969 -12.562 1 98.06 281 ALA B CA 1
ATOM 5792 C C . ALA B 1 281 ? 4.25 -16.875 -12.883 1 98.06 281 ALA B C 1
ATOM 5794 O O . ALA B 1 281 ? 5.402 -16.484 -12.703 1 98.06 281 ALA B O 1
ATOM 5795 N N . VAL B 1 282 ? 4.051 -18.016 -13.352 1 98 282 VAL B N 1
ATOM 5796 C CA . VAL B 1 282 ? 5.113 -18.984 -13.625 1 98 282 VAL B CA 1
ATOM 5797 C C . VAL B 1 282 ? 5.707 -18.719 -15.008 1 98 282 VAL B C 1
ATOM 5799 O O . VAL B 1 282 ? 6.914 -18.859 -15.211 1 98 282 VAL B O 1
ATOM 5802 N N . PHE B 1 283 ? 5.004 -18.312 -15.945 1 97.56 283 PHE B N 1
ATOM 5803 C CA . PHE B 1 283 ? 5.387 -18.281 -17.359 1 97.56 283 PHE B CA 1
ATOM 5804 C C . PHE B 1 283 ? 6.527 -17.297 -17.578 1 97.56 283 PHE B C 1
ATOM 5806 O O . PHE B 1 283 ? 7.414 -17.547 -18.406 1 97.56 283 PHE B O 1
ATOM 5813 N N . PRO B 1 284 ? 6.547 -16.203 -16.844 1 96.06 284 PRO B N 1
ATOM 5814 C CA . PRO B 1 284 ? 7.68 -15.289 -17.047 1 96.06 284 PRO B CA 1
ATOM 5815 C C . PRO B 1 284 ? 9.023 -15.945 -16.75 1 96.06 284 PRO B C 1
ATOM 5817 O O . PRO B 1 284 ? 10.055 -15.516 -17.266 1 96.06 284 PRO B O 1
ATOM 5820 N N . PHE B 1 285 ? 9.055 -16.969 -16.047 1 96.69 285 PHE B N 1
ATOM 5821 C CA . PHE B 1 285 ? 10.297 -17.641 -15.703 1 96.69 285 PHE B CA 1
ATOM 5822 C C . PHE B 1 285 ? 10.844 -18.422 -16.891 1 96.69 285 PHE B C 1
ATOM 5824 O O . PHE B 1 285 ? 11.992 -18.875 -16.875 1 96.69 285 PHE B O 1
ATOM 5831 N N . LEU B 1 286 ? 10.109 -18.547 -17.938 1 96.75 286 LEU B N 1
ATOM 5832 C CA . LEU B 1 286 ? 10.523 -19.25 -19.156 1 96.75 286 LEU B CA 1
ATOM 5833 C C . LEU B 1 286 ? 11.391 -18.359 -20.031 1 96.75 286 LEU B C 1
ATOM 5835 O O . LEU B 1 286 ? 11.953 -18.828 -21.031 1 96.75 286 LEU B O 1
ATOM 5839 N N . GLU B 1 287 ? 11.492 -17.203 -19.672 1 94.12 287 GLU B N 1
ATOM 5840 C CA . GLU B 1 287 ? 12.125 -16.219 -20.531 1 94.12 287 GLU B CA 1
ATOM 5841 C C . GLU B 1 287 ? 13.516 -16.672 -20.969 1 94.12 287 GLU B C 1
ATOM 5843 O O . GLU B 1 287 ? 13.852 -16.656 -22.156 1 94.12 287 GLU B O 1
ATOM 5848 N N . ASP B 1 288 ? 14.289 -17.078 -20.047 1 92.5 288 ASP B N 1
ATOM 5849 C CA . ASP B 1 288 ? 15.656 -17.484 -20.359 1 92.5 288 ASP B CA 1
ATOM 5850 C C . ASP B 1 288 ? 15.664 -18.719 -21.266 1 92.5 288 ASP B C 1
ATOM 5852 O O . ASP B 1 288 ? 16.5 -18.828 -22.156 1 92.5 288 ASP B O 1
ATOM 5856 N N . PHE B 1 289 ? 14.812 -19.641 -21.078 1 96.88 289 PHE B N 1
ATOM 5857 C CA . PHE B 1 289 ? 14.695 -20.844 -21.891 1 96.88 289 PHE B CA 1
ATOM 5858 C C . PHE B 1 289 ? 14.375 -20.484 -23.344 1 96.88 289 PHE B C 1
ATOM 5860 O O . PHE B 1 289 ? 14.945 -21.062 -24.266 1 96.88 289 PHE B O 1
ATOM 5867 N N . LEU B 1 290 ? 13.523 -19.531 -23.547 1 96.38 290 LEU B N 1
ATOM 5868 C CA . LEU B 1 290 ? 13.031 -19.172 -24.875 1 96.38 290 LEU B CA 1
ATOM 5869 C C . LEU B 1 290 ? 14.023 -18.266 -25.594 1 96.38 290 LEU B C 1
ATOM 5871 O O . LEU B 1 290 ? 14.055 -18.234 -26.828 1 96.38 290 LEU B O 1
ATOM 5875 N N . ARG B 1 291 ? 14.789 -17.562 -24.812 1 93.56 291 ARG B N 1
ATOM 5876 C CA . ARG B 1 291 ? 15.695 -16.594 -25.422 1 93.56 291 ARG B CA 1
ATOM 5877 C C . ARG B 1 291 ? 17 -17.266 -25.844 1 93.56 291 ARG B C 1
ATOM 5879 O O . ARG B 1 291 ? 17.781 -16.688 -26.609 1 93.56 291 ARG B O 1
ATOM 5886 N N . HIS B 1 292 ? 17.25 -18.438 -25.359 1 92.38 292 HIS B N 1
ATOM 5887 C CA . HIS B 1 292 ? 18.469 -19.125 -25.75 1 92.38 292 HIS B CA 1
ATOM 5888 C C . HIS B 1 292 ? 18.5 -19.375 -27.25 1 92.38 292 HIS B C 1
ATOM 5890 O O . HIS B 1 292 ? 17.453 -19.625 -27.875 1 92.38 292 HIS B O 1
ATOM 5896 N N . PRO B 1 293 ? 19.688 -19.328 -27.859 1 92.19 293 PRO B N 1
ATOM 5897 C CA . PRO B 1 293 ? 19.797 -19.453 -29.312 1 92.19 293 PRO B CA 1
ATOM 5898 C C . PRO B 1 293 ? 19.672 -20.891 -29.797 1 92.19 293 PRO B C 1
ATOM 5900 O O . PRO B 1 293 ? 20.516 -21.359 -30.578 1 92.19 293 PRO B O 1
ATOM 5903 N N . VAL B 1 294 ? 18.719 -21.609 -29.391 1 94.81 294 VAL B N 1
ATOM 5904 C CA . VAL B 1 294 ? 18.438 -22.969 -29.812 1 94.81 294 VAL B CA 1
ATOM 5905 C C . VAL B 1 294 ? 16.969 -23.109 -30.172 1 94.81 294 VAL B C 1
ATOM 5907 O O . VAL B 1 294 ? 16.109 -22.422 -29.594 1 94.81 294 VAL B O 1
ATOM 5910 N N . ALA B 1 295 ? 16.766 -23.922 -31.172 1 96.44 295 ALA B N 1
ATOM 5911 C CA . ALA B 1 295 ? 15.375 -24.203 -31.547 1 96.44 295 ALA B CA 1
ATOM 5912 C C . ALA B 1 295 ? 14.648 -24.953 -30.438 1 96.44 295 ALA B C 1
ATOM 5914 O O . ALA B 1 295 ? 15.234 -25.781 -29.75 1 96.44 295 ALA B O 1
ATOM 5915 N N . ARG B 1 296 ? 13.383 -24.656 -30.312 1 97.69 296 ARG B N 1
ATOM 5916 C CA . ARG B 1 296 ? 12.586 -25.281 -29.266 1 97.69 296 ARG B CA 1
ATOM 5917 C C . ARG B 1 296 ? 11.32 -25.922 -29.828 1 97.69 296 ARG B C 1
ATOM 5919 O O . ARG B 1 296 ? 10.703 -25.375 -30.75 1 97.69 296 ARG B O 1
ATOM 5926 N N . LYS B 1 297 ? 10.984 -27.047 -29.312 1 98.06 297 LYS B N 1
ATOM 5927 C CA . LYS B 1 297 ? 9.672 -27.641 -29.562 1 98.06 297 LYS B CA 1
ATOM 5928 C C . LYS B 1 297 ? 8.602 -26.984 -28.672 1 98.06 297 LYS B C 1
ATOM 5930 O O . LYS B 1 297 ? 8.656 -27.094 -27.453 1 98.06 297 LYS B O 1
ATOM 5935 N N . LEU B 1 298 ? 7.664 -26.297 -29.297 1 98 298 LEU B N 1
ATOM 5936 C CA . LEU B 1 298 ? 6.676 -25.516 -28.547 1 98 298 LEU B CA 1
ATOM 5937 C C . LEU B 1 298 ? 5.262 -25.969 -28.906 1 98 298 LEU B C 1
ATOM 5939 O O . LEU B 1 298 ? 5.035 -26.562 -29.953 1 98 298 LEU B O 1
ATOM 5943 N N . LEU B 1 299 ? 4.367 -25.828 -28.016 1 97.62 299 LEU B N 1
ATOM 5944 C CA . LEU B 1 299 ? 2.934 -25.984 -28.219 1 97.62 299 LEU B CA 1
ATOM 5945 C C . LEU B 1 299 ? 2.232 -24.625 -28.203 1 97.62 299 LEU B C 1
ATOM 5947 O O . LEU B 1 299 ? 2.264 -23.922 -27.188 1 97.62 299 LEU B O 1
ATOM 5951 N N . VAL B 1 300 ? 1.654 -24.281 -29.281 1 95.38 300 VAL B N 1
ATOM 5952 C CA . VAL B 1 300 ? 0.971 -23 -29.406 1 95.38 300 VAL B CA 1
ATOM 5953 C C . VAL B 1 300 ? -0.491 -23.219 -29.781 1 95.38 300 VAL B C 1
ATOM 5955 O O . VAL B 1 300 ? -0.848 -24.281 -30.297 1 95.38 300 VAL B O 1
ATOM 5958 N N . THR B 1 301 ? -1.325 -22.312 -29.5 1 92.31 301 THR B N 1
ATOM 5959 C CA . THR B 1 301 ? -2.764 -22.469 -29.688 1 92.31 301 THR B CA 1
ATOM 5960 C C . THR B 1 301 ? -3.113 -22.547 -31.172 1 92.31 301 THR B C 1
ATOM 5962 O O . THR B 1 301 ? -4.121 -23.141 -31.547 1 92.31 301 THR B O 1
ATOM 5965 N N . SER B 1 302 ? -2.365 -21.875 -31.953 1 88.31 302 SER B N 1
ATOM 5966 C CA . SER B 1 302 ? -2.646 -21.812 -33.375 1 88.31 302 SER B CA 1
ATOM 5967 C C . SER B 1 302 ? -2.387 -23.156 -34.062 1 88.31 302 SER B C 1
ATOM 5969 O O . SER B 1 302 ? -2.867 -23.406 -35.156 1 88.31 302 SER B O 1
ATOM 5971 N N . ASP B 1 303 ? -1.661 -24.062 -33.438 1 88.44 303 ASP B N 1
ATOM 5972 C CA . ASP B 1 303 ? -1.316 -25.375 -34 1 88.44 303 ASP B CA 1
ATOM 5973 C C . ASP B 1 303 ? -1.696 -26.484 -33.031 1 88.44 303 ASP B C 1
ATOM 5975 O O . ASP B 1 303 ? -1.279 -26.5 -31.875 1 88.44 303 ASP B O 1
ATOM 5979 N N . PRO B 1 304 ? -2.387 -27.406 -33.5 1 88.69 304 PRO B N 1
ATOM 5980 C CA . PRO B 1 304 ? -2.791 -28.516 -32.625 1 88.69 304 PRO B CA 1
ATOM 5981 C C . PRO B 1 304 ? -1.62 -29.406 -32.219 1 88.69 304 PRO B C 1
ATOM 5983 O O . PRO B 1 304 ? -1.648 -30.031 -31.141 1 88.69 304 PRO B O 1
ATOM 5986 N N . ASP B 1 305 ? -0.636 -29.438 -33.125 1 94.19 305 ASP B N 1
ATOM 5987 C CA . ASP B 1 305 ? 0.531 -30.266 -32.844 1 94.19 305 ASP B CA 1
ATOM 5988 C C . ASP B 1 305 ? 1.732 -29.406 -32.438 1 94.19 305 ASP B C 1
ATOM 5990 O O . ASP B 1 305 ? 1.825 -28.25 -32.812 1 94.19 305 ASP B O 1
ATOM 5994 N N . PRO B 1 306 ? 2.604 -30.047 -31.656 1 96.75 306 PRO B N 1
ATOM 5995 C CA . PRO B 1 306 ? 3.828 -29.328 -31.297 1 96.75 306 PRO B CA 1
ATOM 5996 C C . PRO B 1 306 ? 4.641 -28.922 -32.531 1 96.75 306 PRO B C 1
ATOM 5998 O O . PRO B 1 306 ? 4.707 -29.672 -33.5 1 96.75 306 PRO B O 1
ATOM 6001 N N . ILE B 1 307 ? 5.238 -27.797 -32.438 1 96.38 307 ILE B N 1
ATOM 6002 C CA . ILE B 1 307 ? 6.043 -27.281 -33.562 1 96.38 307 ILE B CA 1
ATOM 6003 C C . ILE B 1 307 ? 7.434 -26.906 -33.062 1 96.38 307 ILE B C 1
ATOM 6005 O O . ILE B 1 307 ? 7.594 -26.484 -31.906 1 96.38 307 ILE B O 1
ATOM 6009 N N . THR B 1 308 ? 8.359 -27.109 -33.844 1 97 308 THR B N 1
ATOM 6010 C CA . THR B 1 308 ? 9.711 -26.656 -33.562 1 97 308 THR B CA 1
ATOM 6011 C C . THR B 1 308 ? 9.945 -25.266 -34.156 1 97 308 THR B C 1
ATOM 6013 O O . THR B 1 308 ? 9.766 -25.047 -35.344 1 97 308 THR B O 1
ATOM 6016 N N . LEU B 1 309 ? 10.273 -24.359 -33.312 1 96.38 309 LEU B N 1
ATOM 6017 C CA . LEU B 1 309 ? 10.453 -22.984 -33.75 1 96.38 309 LEU B CA 1
ATOM 6018 C C . LEU B 1 309 ? 11.914 -22.562 -33.625 1 96.38 309 LEU B C 1
ATOM 6020 O O . LEU B 1 309 ? 12.617 -23.016 -32.719 1 96.38 309 LEU B O 1
ATOM 6024 N N . SER B 1 310 ? 12.305 -21.656 -34.531 1 96.19 310 SER B N 1
ATOM 6025 C CA . SER B 1 310 ? 13.648 -21.078 -34.5 1 96.19 310 SER B CA 1
ATOM 6026 C C . SER B 1 310 ? 13.828 -20.188 -33.281 1 96.19 310 SER B C 1
ATOM 6028 O O . SER B 1 310 ? 12.844 -19.75 -32.688 1 96.19 310 SER B O 1
ATOM 6030 N N . PRO B 1 311 ? 15.094 -19.953 -32.938 1 94.5 311 PRO B N 1
ATOM 6031 C CA . PRO B 1 311 ? 15.359 -19.094 -31.781 1 94.5 311 PRO B CA 1
ATOM 6032 C C . PRO B 1 311 ? 14.703 -17.719 -31.906 1 94.5 311 PRO B C 1
ATOM 6034 O O . PRO B 1 311 ? 14.211 -17.156 -30.922 1 94.5 311 PRO B O 1
ATOM 6037 N N . GLN B 1 312 ? 14.695 -17.188 -33.062 1 93.38 312 GLN B N 1
ATOM 6038 C CA . GLN B 1 312 ? 14.125 -15.859 -33.312 1 93.38 312 GLN B CA 1
ATOM 6039 C C . GLN B 1 312 ? 12.617 -15.852 -33.031 1 93.38 312 GLN B C 1
ATOM 6041 O O . GLN B 1 312 ? 12.094 -14.922 -32.438 1 93.38 312 GLN B O 1
ATOM 6046 N N . LYS B 1 313 ? 12.047 -16.891 -33.469 1 93.81 313 LYS B N 1
ATOM 6047 C CA . LYS B 1 313 ? 10.602 -17 -33.25 1 93.81 313 LYS B CA 1
ATOM 6048 C C . LYS B 1 313 ? 10.266 -17.281 -31.797 1 93.81 313 LYS B C 1
ATOM 6050 O O . LYS B 1 313 ? 9.266 -16.781 -31.281 1 93.81 313 LYS B O 1
ATOM 6055 N N . CYS B 1 314 ? 11.117 -18.031 -31.156 1 95.12 314 CYS B N 1
ATOM 6056 C CA . CYS B 1 314 ? 10.93 -18.312 -29.734 1 95.12 314 CYS B CA 1
ATOM 6057 C C . CYS B 1 314 ? 10.992 -17.031 -28.922 1 95.12 314 CYS B C 1
ATOM 6059 O O . CYS B 1 314 ? 10.18 -16.828 -28.016 1 95.12 314 CYS B O 1
ATOM 6061 N N . ALA B 1 315 ? 11.852 -16.172 -29.281 1 91.62 315 ALA B N 1
ATOM 6062 C CA . ALA B 1 315 ? 12.094 -14.938 -28.531 1 91.62 315 ALA B CA 1
ATOM 6063 C C . ALA B 1 315 ? 10.898 -13.992 -28.625 1 91.62 315 ALA B C 1
ATOM 6065 O O . ALA B 1 315 ? 10.703 -13.141 -27.766 1 91.62 315 ALA B O 1
ATOM 6066 N N . LEU B 1 316 ? 10.047 -14.148 -29.562 1 90.88 316 LEU B N 1
ATOM 6067 C CA . LEU B 1 316 ? 8.883 -13.297 -29.75 1 90.88 316 LEU B CA 1
ATOM 6068 C C . LEU B 1 316 ? 7.875 -13.477 -28.625 1 90.88 316 LEU B C 1
ATOM 6070 O O . LEU B 1 316 ? 7.125 -12.555 -28.312 1 90.88 316 LEU B O 1
ATOM 6074 N N . PHE B 1 317 ? 7.922 -14.594 -28.031 1 91.88 317 PHE B N 1
ATOM 6075 C CA . PHE B 1 317 ? 6.961 -14.875 -26.953 1 91.88 317 PHE B CA 1
ATOM 6076 C C . PHE B 1 317 ? 7.363 -14.164 -25.672 1 91.88 317 PHE B C 1
ATOM 6078 O O . PHE B 1 317 ? 6.547 -14.016 -24.766 1 91.88 317 PHE B O 1
ATOM 6085 N N . THR B 1 318 ? 8.602 -13.781 -25.5 1 85.44 318 THR B N 1
ATOM 6086 C CA . THR B 1 318 ? 9.078 -13.109 -24.297 1 85.44 318 THR B CA 1
ATOM 6087 C C . THR B 1 318 ? 8.727 -11.625 -24.344 1 85.44 318 THR B C 1
ATOM 6089 O O . THR B 1 318 ? 8.461 -11.016 -23.297 1 85.44 318 THR B O 1
ATOM 6092 N N . ARG B 1 319 ? 8.727 -10.93 -25.375 1 68.06 319 ARG B N 1
ATOM 6093 C CA . ARG B 1 319 ? 8.422 -9.516 -25.547 1 68.06 319 ARG B CA 1
ATOM 6094 C C . ARG B 1 319 ? 6.953 -9.234 -25.25 1 68.06 319 ARG B C 1
ATOM 6096 O O . ARG B 1 319 ? 6.621 -8.227 -24.625 1 68.06 319 ARG B O 1
ATOM 6103 N N . GLN B 1 320 ? 6.188 -10.07 -25.562 1 58.22 320 GLN B N 1
ATOM 6104 C CA . GLN B 1 320 ? 4.75 -9.938 -25.344 1 58.22 320 GLN B CA 1
ATOM 6105 C C . GLN B 1 320 ? 4.406 -10.023 -23.859 1 58.22 320 GLN B C 1
ATOM 6107 O O . GLN B 1 320 ? 3.52 -9.32 -23.375 1 58.22 320 GLN B O 1
ATOM 6112 N N . ALA B 1 321 ? 5.164 -10.789 -23.219 1 57.53 321 ALA B N 1
ATOM 6113 C CA . ALA B 1 321 ? 4.957 -10.977 -21.781 1 57.53 321 ALA B CA 1
ATOM 6114 C C . ALA B 1 321 ? 5.32 -9.711 -21 1 57.53 321 ALA B C 1
ATOM 6116 O O . ALA B 1 321 ? 4.66 -9.367 -20.016 1 57.53 321 ALA B O 1
ATOM 6117 N N . ARG B 1 322 ? 6.352 -9.055 -21.359 1 54.66 322 ARG B N 1
ATOM 6118 C CA . ARG B 1 322 ? 6.785 -7.816 -20.719 1 54.66 322 ARG B CA 1
ATOM 6119 C C . ARG B 1 322 ? 5.785 -6.691 -20.969 1 54.66 322 ARG B C 1
ATOM 6121 O O . ARG B 1 322 ? 5.539 -5.863 -20.094 1 54.66 322 ARG B O 1
ATOM 6128 N N . ARG B 1 323 ? 5.258 -6.621 -22.141 1 48.62 323 ARG B N 1
ATOM 6129 C CA . ARG B 1 323 ? 4.289 -5.59 -22.5 1 48.62 323 ARG B CA 1
ATOM 6130 C C . ARG B 1 323 ? 3.014 -5.723 -21.672 1 48.62 323 ARG B C 1
ATOM 6132 O O . ARG B 1 323 ? 2.359 -4.727 -21.359 1 48.62 323 ARG B O 1
ATOM 6139 N N . SER B 1 324 ? 2.68 -6.91 -21.406 1 48.19 324 SER B N 1
ATOM 6140 C CA . SER B 1 324 ? 1.476 -7.145 -20.625 1 48.19 324 SER B CA 1
ATOM 6141 C C . SER B 1 324 ? 1.646 -6.645 -19.188 1 48.19 324 SER B C 1
ATOM 6143 O O . SER B 1 324 ? 0.68 -6.211 -18.562 1 48.19 324 SER B O 1
ATOM 6145 N N . ARG B 1 325 ? 2.889 -6.594 -18.797 1 51.28 325 ARG B N 1
ATOM 6146 C CA . ARG B 1 325 ? 3.119 -6.129 -17.438 1 51.28 325 ARG B CA 1
ATOM 6147 C C . ARG B 1 325 ? 2.969 -4.613 -17.344 1 51.28 325 ARG B C 1
ATOM 6149 O O . ARG B 1 325 ? 2.518 -4.094 -16.312 1 51.28 325 ARG B O 1
ATOM 6156 N N . SER B 1 326 ? 3.477 -3.848 -18.422 1 41.94 326 SER B N 1
ATOM 6157 C CA . SER B 1 326 ? 3.531 -2.391 -18.438 1 41.94 326 SER B CA 1
ATOM 6158 C C . SER B 1 326 ? 2.266 -1.797 -19.047 1 41.94 326 SER B C 1
ATOM 6160 O O . SER B 1 326 ? 2.199 -0.593 -19.297 1 41.94 326 SER B O 1
ATOM 6162 N N . ALA B 1 327 ? 1.371 -2.477 -19.422 1 40.78 327 ALA B N 1
ATOM 6163 C CA . ALA B 1 327 ? 0.258 -1.863 -20.141 1 40.78 327 ALA B CA 1
ATOM 6164 C C . ALA B 1 327 ? -0.547 -0.945 -19.234 1 40.78 327 ALA B C 1
ATOM 6166 O O . ALA B 1 327 ? -1.141 -1.401 -18.25 1 40.78 327 ALA B O 1
ATOM 6167 N N . SER B 1 328 ? -0.171 0.38 -19.281 1 34.16 328 SER B N 1
ATOM 6168 C CA . SER B 1 328 ? -0.953 1.446 -18.656 1 34.16 328 SER B CA 1
ATOM 6169 C C . SER B 1 328 ? -2.4 1.418 -19.141 1 34.16 328 SER B C 1
ATOM 6171 O O . SER B 1 328 ? -2.666 1.171 -20.328 1 34.16 328 SER B O 1
ATOM 6173 N N . PRO B 1 329 ? -3.256 1.461 -18.312 1 32.53 329 PRO B N 1
ATOM 6174 C CA . PRO B 1 329 ? -4.648 1.541 -18.766 1 32.53 329 PRO B CA 1
ATOM 6175 C C . PRO B 1 329 ? -4.918 2.77 -19.625 1 32.53 329 PRO B C 1
ATOM 6177 O O . PRO B 1 329 ? -4.512 3.881 -19.281 1 32.53 329 PRO B O 1
ATOM 6180 N N . LYS B 1 330 ? -5.031 2.773 -20.938 1 33.75 330 LYS B N 1
ATOM 6181 C CA . LYS B 1 330 ? -5.453 3.861 -21.812 1 33.75 330 LYS B CA 1
ATOM 6182 C C . LYS B 1 330 ? -6.664 4.594 -21.25 1 33.75 330 LYS B C 1
ATOM 6184 O O . LYS B 1 330 ? -7.672 3.969 -20.922 1 33.75 330 LYS B O 1
ATOM 6189 N N . LYS B 1 331 ? -6.414 5.875 -20.75 1 31.09 331 LYS B N 1
ATOM 6190 C CA . LYS B 1 331 ? -7.492 6.762 -20.312 1 31.09 331 LYS B CA 1
ATOM 6191 C C . LYS B 1 331 ? -8.602 6.824 -21.359 1 31.09 331 LYS B C 1
ATOM 6193 O O . LYS B 1 331 ? -8.328 6.945 -22.562 1 31.09 331 LYS B O 1
ATOM 6198 N N . ARG B 1 332 ? -9.836 6.602 -21.156 1 31.45 332 ARG B N 1
ATOM 6199 C CA . ARG B 1 332 ? -11.039 6.746 -21.969 1 31.45 332 ARG B CA 1
ATOM 6200 C C . ARG B 1 332 ? -11.195 8.18 -22.469 1 31.45 332 ARG B C 1
ATOM 6202 O O . ARG B 1 332 ? -11.242 9.117 -21.672 1 31.45 332 ARG B O 1
ATOM 6209 N N . GLY B 1 333 ? -10.688 8.641 -23.672 1 29.7 333 GLY B N 1
ATOM 6210 C CA . GLY B 1 333 ? -10.914 9.93 -24.297 1 29.7 333 GLY B CA 1
ATOM 6211 C C . GLY B 1 333 ? -12.367 10.367 -24.266 1 29.7 333 GLY B C 1
ATOM 6212 O O . GLY B 1 333 ? -13.273 9.531 -24.297 1 29.7 333 GLY B O 1
ATOM 6213 N N . ARG B 1 334 ? -12.672 11.508 -23.844 1 28.7 334 ARG B N 1
ATOM 6214 C CA . ARG B 1 334 ? -13.953 12.203 -23.797 1 28.7 334 ARG B CA 1
ATOM 6215 C C . ARG B 1 334 ? -14.68 12.086 -25.141 1 28.7 334 ARG B C 1
ATOM 6217 O O . ARG B 1 334 ? -14.125 12.43 -26.188 1 28.7 334 ARG B O 1
ATOM 6224 N N . SER B 1 335 ? -15.609 11.234 -25.266 1 25.45 335 SER B N 1
ATOM 6225 C CA . SER B 1 335 ? -16.516 11.047 -26.391 1 25.45 335 SER B CA 1
ATOM 6226 C C . SER B 1 335 ? -17.062 12.375 -26.891 1 25.45 335 SER B C 1
ATOM 6228 O O . SER B 1 335 ? -17.5 13.211 -26.109 1 25.45 335 SER B O 1
ATOM 6230 N N . ALA B 1 336 ? -16.625 12.945 -27.953 1 26.52 336 ALA B N 1
ATOM 6231 C CA . ALA B 1 336 ? -17.156 14.094 -28.688 1 26.52 336 ALA B CA 1
ATOM 6232 C C . ALA B 1 336 ? -18.688 14.039 -28.766 1 26.52 336 ALA B C 1
ATOM 6234 O O . ALA B 1 336 ? -19.25 13.023 -29.172 1 26.52 336 ALA B O 1
ATOM 6235 N N . VAL B 1 337 ? -19.391 14.758 -28 1 25.72 337 VAL B N 1
ATOM 6236 C CA . VAL B 1 337 ? -20.828 15.047 -28.016 1 25.72 337 VAL B CA 1
ATOM 6237 C C . VAL B 1 337 ? -21.281 15.297 -29.453 1 25.72 337 VAL B C 1
ATOM 6239 O O . VAL B 1 337 ? -20.797 16.219 -30.109 1 25.72 337 VAL B O 1
ATOM 6242 N N . ALA B 1 338 ? -21.516 14.18 -30.141 1 26.09 338 ALA B N 1
ATOM 6243 C CA . ALA B 1 338 ? -22.156 14.273 -31.438 1 26.09 338 ALA B CA 1
ATOM 6244 C C . ALA B 1 338 ? -23.266 15.328 -31.438 1 26.09 338 ALA B C 1
ATOM 6246 O O . ALA B 1 338 ? -24.094 15.359 -30.531 1 26.09 338 ALA B O 1
ATOM 6247 N N . GLU B 1 339 ? -23.062 16.5 -31.938 1 25.48 339 GLU B N 1
ATOM 6248 C CA . GLU B 1 339 ? -24.047 17.531 -32.281 1 25.48 339 GLU B CA 1
ATOM 6249 C C . GLU B 1 339 ? -25.234 16.938 -33.031 1 25.48 339 GLU B C 1
ATOM 6251 O O . GLU B 1 339 ? -25.078 16.438 -34.156 1 25.48 339 GLU B O 1
ATOM 6256 N N . ASP B 1 340 ? -26.016 16.141 -32.281 1 25.22 340 ASP B N 1
ATOM 6257 C CA . ASP B 1 340 ? -27.281 15.648 -32.812 1 25.22 340 ASP B CA 1
ATOM 6258 C C . ASP B 1 340 ? -28.047 16.766 -33.531 1 25.22 340 ASP B C 1
ATOM 6260 O O . ASP B 1 340 ? -28.391 17.766 -32.906 1 25.22 340 ASP B O 1
ATOM 6264 N N . ASP B 1 341 ? -27.719 16.984 -34.688 1 24.95 341 ASP B N 1
ATOM 6265 C CA . ASP B 1 341 ? -28.5 17.844 -35.562 1 24.95 341 ASP B CA 1
ATOM 6266 C C . ASP B 1 341 ? -29.969 17.406 -35.594 1 24.95 341 ASP B C 1
ATOM 6268 O O . ASP B 1 341 ? -30.297 16.328 -36.062 1 24.95 341 ASP B O 1
ATOM 6272 N N . ASP B 1 342 ? -30.625 17.625 -34.406 1 25.48 342 ASP B N 1
ATOM 6273 C CA . ASP B 1 342 ? -32.062 17.375 -34.25 1 25.48 342 ASP B CA 1
ATOM 6274 C C . ASP B 1 342 ? -32.844 17.953 -35.438 1 25.48 342 ASP B C 1
ATOM 6276 O O . ASP B 1 342 ? -32.75 19.141 -35.719 1 25.48 342 ASP B O 1
ATOM 6280 N N . PRO B 1 343 ? -32.93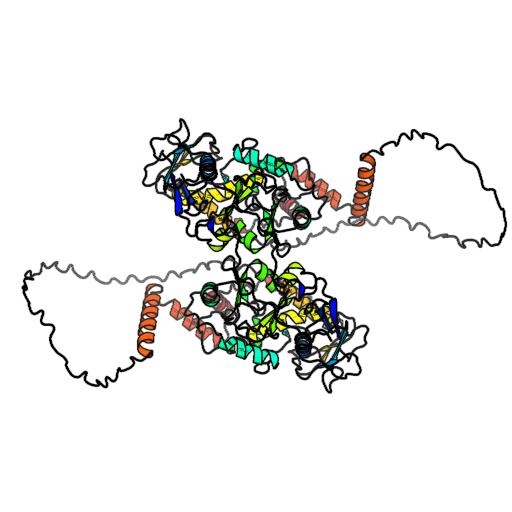8 17.141 -36.406 1 25.31 343 PRO B N 1
ATOM 6281 C CA . PRO B 1 343 ? -33.719 17.656 -37.531 1 25.31 343 PRO B CA 1
ATOM 6282 C C . PRO B 1 343 ? -35.031 18.281 -37.094 1 25.31 343 PRO B C 1
ATOM 6284 O O . PRO B 1 343 ? -35.625 17.891 -36.062 1 25.31 343 PRO B O 1
ATOM 6287 N N . GLN B 1 344 ? -35.219 19.484 -37.375 1 22.36 344 GLN B N 1
ATOM 6288 C CA . GLN B 1 344 ? -36.281 20.469 -37.156 1 22.36 344 GLN B CA 1
ATOM 6289 C C . GLN B 1 344 ? -37.656 19.891 -37.562 1 22.36 344 GLN B C 1
ATOM 6291 O O . GLN B 1 344 ? -37.938 19.656 -38.719 1 22.36 344 GLN B O 1
ATOM 6296 N N . GLU B 1 345 ? -37.969 18.719 -36.812 1 21.84 345 GLU B N 1
ATOM 6297 C CA . GLU B 1 345 ? -39.281 18.234 -37.25 1 21.84 345 GLU B CA 1
ATOM 6298 C C . GLU B 1 345 ? -40.312 19.344 -37.156 1 21.84 345 GLU B C 1
ATOM 6300 O O . GLU B 1 345 ? -40.375 20.094 -36.188 1 21.84 345 GLU B O 1
ATOM 6305 N N . GLU B 1 346 ? -40.781 19.766 -38.219 1 22 346 GLU B N 1
ATOM 6306 C CA . GLU B 1 346 ? -41.812 20.734 -38.562 1 22 346 GLU B CA 1
ATOM 6307 C C . GLU B 1 346 ? -43.156 20.406 -37.906 1 22 346 GLU B C 1
ATOM 6309 O O . GLU B 1 346 ? -43.75 19.375 -38.188 1 22 346 GLU B O 1
ATOM 6314 N N . GLU B 1 347 ? -43.062 20.625 -36.469 1 22.98 347 GLU B N 1
ATOM 6315 C CA . GLU B 1 347 ? -44.25 20.453 -35.625 1 22.98 347 GLU B CA 1
ATOM 6316 C C . GLU B 1 347 ? -45.469 21.109 -36.219 1 22.98 347 GLU B C 1
ATOM 6318 O O . GLU B 1 347 ? -45.469 22.312 -36.5 1 22.98 347 GLU B O 1
ATOM 6323 N N . THR B 1 348 ? -46.156 20.344 -36.938 1 20.91 348 THR B N 1
ATOM 6324 C CA . THR B 1 348 ? -47.406 20.781 -37.531 1 20.91 348 THR B CA 1
ATOM 6325 C C . THR B 1 348 ? -48.406 21.188 -36.438 1 20.91 348 THR B C 1
ATOM 6327 O O . THR B 1 348 ? -48.406 20.609 -35.344 1 20.91 348 THR B O 1
ATOM 6330 N N . GLU B 1 349 ? -49 22.312 -36.5 1 20.3 349 GLU B N 1
ATOM 6331 C CA . GLU B 1 349 ? -49.75 23.312 -35.75 1 20.3 349 GLU B CA 1
ATOM 6332 C C . GLU B 1 349 ? -51.094 22.75 -35.281 1 20.3 349 GLU B C 1
ATOM 6334 O O . GLU B 1 349 ? -51.938 23.5 -34.781 1 20.3 349 GLU B O 1
ATOM 6339 N N . ASP B 1 350 ? -51.188 21.359 -35.031 1 18.36 350 ASP B N 1
ATOM 6340 C CA . ASP B 1 350 ? -52.625 21.172 -35.094 1 18.36 350 ASP B CA 1
ATOM 6341 C C . ASP B 1 350 ? -53.344 21.875 -33.938 1 18.36 350 ASP B C 1
ATOM 6343 O O . ASP B 1 350 ? -52.812 21.922 -32.812 1 18.36 350 ASP B O 1
ATOM 6347 N N . ALA B 1 351 ? -54.5 22.453 -34.188 1 18.88 351 ALA B N 1
ATOM 6348 C CA . ALA B 1 351 ? -55.375 23.516 -33.688 1 18.88 351 ALA B CA 1
ATOM 6349 C C . ALA B 1 351 ? -56.219 23.031 -32.5 1 18.88 351 ALA B C 1
ATOM 6351 O O . ALA B 1 351 ? -57.031 23.781 -32 1 18.88 351 ALA B O 1
ATOM 6352 N N . GLU B 1 352 ? -55.719 21.891 -31.688 1 19.92 352 GLU B N 1
ATOM 6353 C CA . GLU B 1 352 ? -57 21.469 -31.156 1 19.92 352 GLU B CA 1
ATOM 6354 C C . GLU B 1 352 ? -57.531 22.453 -30.125 1 19.92 352 GLU B C 1
ATOM 6356 O O . GLU B 1 352 ? -56.75 23.125 -29.438 1 19.92 352 GLU B O 1
ATOM 6361 N N . PRO B 1 353 ? -58.938 22.438 -29.891 1 20.2 353 PRO B N 1
ATOM 6362 C CA . PRO B 1 353 ? -59.906 23.406 -29.328 1 20.2 353 PRO B CA 1
ATOM 6363 C C . PRO B 1 353 ? -59.906 23.422 -27.797 1 20.2 353 PRO B C 1
ATOM 6365 O O . PRO B 1 353 ? -59.5 22.438 -27.172 1 20.2 353 PRO B O 1
ATOM 6368 N N . LEU B 1 354 ? -60.031 24.484 -27.156 1 18.83 354 LEU B N 1
ATOM 6369 C CA . LEU B 1 354 ? -59.906 25.109 -25.844 1 18.83 354 LEU B CA 1
ATOM 6370 C C . LEU B 1 354 ? -60.938 24.547 -24.859 1 18.83 354 LEU B C 1
ATOM 6372 O O . LEU B 1 354 ? -61.094 25.062 -23.766 1 18.83 354 LEU B O 1
ATOM 6376 N N . PRO B 1 355 ? -60.875 23.109 -24.5 1 18.84 355 PRO B N 1
ATOM 6377 C CA . PRO B 1 355 ? -62.188 22.906 -23.828 1 18.84 355 PRO B CA 1
ATOM 6378 C C . PRO B 1 355 ? -62.281 23.672 -22.516 1 18.84 355 PRO B C 1
ATOM 6380 O O . PRO B 1 355 ? -61.25 24.062 -21.922 1 18.84 355 PRO B O 1
ATOM 6383 N N . PRO B 1 356 ? -63.531 23.75 -21.859 1 19.22 356 PRO B N 1
ATOM 6384 C CA . PRO B 1 356 ? -64.188 24.703 -20.953 1 19.22 356 PRO B CA 1
ATOM 6385 C C . PRO B 1 356 ? -63.812 24.453 -19.484 1 19.22 356 PRO B C 1
ATOM 6387 O O . PRO B 1 356 ? -63.312 23.375 -19.141 1 19.22 356 PRO B O 1
ATOM 6390 N N . ARG B 1 357 ? -64.062 25.328 -18.562 1 17.36 357 ARG B N 1
ATOM 6391 C CA . ARG B 1 357 ? -63.781 25.922 -17.266 1 17.36 357 ARG B CA 1
ATOM 6392 C C . ARG B 1 357 ? -64.438 25.125 -16.125 1 17.36 357 ARG B C 1
ATOM 6394 O O . ARG B 1 357 ? -64.625 25.641 -15.031 1 17.36 357 ARG B O 1
ATOM 6401 N N . ARG B 1 358 ? -64.375 23.672 -16.094 1 15.87 358 ARG B N 1
ATOM 6402 C CA . ARG B 1 358 ? -65.375 23.234 -15.141 1 15.87 358 ARG B CA 1
ATOM 6403 C C . ARG B 1 358 ? -65.062 23.719 -13.734 1 15.87 358 ARG B C 1
ATOM 6405 O O . ARG B 1 358 ? -63.875 23.922 -13.398 1 15.87 358 ARG B O 1
ATOM 6412 N N . LYS B 1 359 ? -66.125 23.609 -12.781 1 17.05 359 LYS B N 1
ATOM 6413 C CA . LYS B 1 359 ? -66.75 24.125 -11.578 1 17.05 359 LYS B CA 1
ATOM 6414 C C . LYS B 1 359 ? -66.188 23.469 -10.32 1 17.05 359 LYS B C 1
ATOM 6416 O O . LYS B 1 359 ? -65.875 22.266 -10.32 1 17.05 359 LYS B O 1
ATOM 6421 N N . LYS B 1 360 ? -65.875 24.109 -9.055 1 17.05 360 LYS B N 1
ATOM 6422 C CA . LYS B 1 360 ? -65.125 24.141 -7.789 1 17.05 360 LYS B CA 1
ATOM 6423 C C . LYS B 1 360 ? -65.875 23.312 -6.73 1 17.05 360 LYS B C 1
ATOM 6425 O O . LYS B 1 360 ? -65.438 23.281 -5.57 1 17.05 360 LYS B O 1
ATOM 6430 N N . ALA B 1 361 ? -66.75 22.266 -6.902 1 15.94 361 ALA B N 1
ATOM 6431 C CA . ALA B 1 361 ? -67.688 22.25 -5.793 1 15.94 361 ALA B CA 1
ATOM 6432 C C . ALA B 1 361 ? -67.062 21.844 -4.488 1 15.94 361 ALA B C 1
ATOM 6434 O O . ALA B 1 361 ? -66 21.156 -4.508 1 15.94 361 ALA B O 1
ATOM 6435 N N . ARG B 1 362 ? -67.688 22.078 -3.168 1 16.69 362 ARG B N 1
ATOM 6436 C CA . ARG B 1 362 ? -67.688 22.531 -1.78 1 16.69 362 ARG B CA 1
ATOM 6437 C C . ARG B 1 362 ? -67.75 21.344 -0.821 1 16.69 362 ARG B C 1
ATOM 6439 O O . ARG B 1 362 ? -67.812 21.531 0.396 1 16.69 362 ARG B O 1
ATOM 6446 N N . CYS B 1 363 ? -67.625 19.953 -1.254 1 15.55 363 CYS B N 1
ATOM 6447 C CA . CYS B 1 363 ? -68.5 19.141 -0.428 1 15.55 363 CYS B CA 1
ATOM 6448 C C . CYS B 1 363 ? -68 19.078 1.012 1 15.55 363 CYS B C 1
ATOM 6450 O O . CYS B 1 363 ? -66.875 19.391 1.285 1 15.55 363 CYS B O 1
ATOM 6452 N N . SER B 1 364 ? -68.438 17.859 1.926 1 15.52 364 SER B N 1
ATOM 6453 C CA . SER B 1 364 ? -69.312 17.516 3.062 1 15.52 364 SER B CA 1
ATOM 6454 C C . SER B 1 364 ? -68.438 17.188 4.297 1 15.52 364 SER B C 1
ATOM 6456 O O . SER B 1 364 ? -67.25 16.969 4.195 1 15.52 364 SER B O 1
ATOM 6458 N N . PRO B 1 365 ? -68.75 15.945 5.117 1 16.77 365 PRO B N 1
ATOM 6459 C CA . PRO B 1 365 ? -69.375 15.703 6.418 1 16.77 365 PRO B CA 1
ATOM 6460 C C . PRO B 1 365 ? -68.375 15.234 7.477 1 16.77 365 PRO B C 1
ATOM 6462 O O . PRO B 1 365 ? -67.312 14.695 7.133 1 16.77 365 PRO B O 1
ATOM 6465 N N . ARG B 1 366 ? -68.562 15.523 8.789 1 16.72 366 ARG B N 1
ATOM 6466 C CA . ARG B 1 366 ? -68 15.836 10.094 1 16.72 366 ARG B CA 1
ATOM 6467 C C . ARG B 1 366 ? -67.562 14.562 10.828 1 16.72 366 ARG B C 1
ATOM 6469 O O . ARG B 1 366 ? -66.438 14.461 11.328 1 16.72 366 ARG B O 1
ATOM 6476 N N . ALA B 1 367 ? -68.562 13.555 11.328 1 16.22 367 ALA B N 1
ATOM 6477 C CA . ALA B 1 367 ? -68.812 13.422 12.758 1 16.22 367 ALA B CA 1
ATOM 6478 C C . ALA B 1 367 ? -68.062 12.203 13.328 1 16.22 367 ALA B C 1
ATOM 6480 O O . ALA B 1 367 ? -68.375 11.062 12.984 1 16.22 367 ALA B O 1
ATOM 6481 N N . SER B 1 368 ? -66.812 12.148 13.688 1 16.44 368 SER B N 1
ATOM 6482 C CA . SER B 1 368 ? -66.062 10.93 14.039 1 16.44 368 SER B CA 1
ATOM 6483 C C . SER B 1 368 ? -66.375 10.5 15.469 1 16.44 368 SER B C 1
ATOM 6485 O O . SER B 1 368 ? -65.438 10.211 16.234 1 16.44 368 SER B O 1
ATOM 6487 N N . PRO B 1 369 ? -67.5 10.227 15.992 1 15.7 369 PRO B N 1
ATOM 6488 C CA . PRO B 1 369 ? -67.5 10.25 17.453 1 15.7 369 PRO B CA 1
ATOM 6489 C C . PRO B 1 369 ? -66.812 9.031 18.062 1 15.7 369 PRO B C 1
ATOM 6491 O O . PRO B 1 369 ? -66.312 9.094 19.203 1 15.7 369 PRO B O 1
ATOM 6494 N N . SER B 1 370 ? -66.625 7.867 17.438 1 15.79 370 SER B N 1
ATOM 6495 C CA . SER B 1 370 ? -67.125 6.742 18.203 1 15.79 370 SER B CA 1
ATOM 6496 C C . SER B 1 370 ? -66.312 6.496 19.453 1 15.79 370 SER B C 1
ATOM 6498 O O . SER B 1 370 ? -65.125 6.77 19.484 1 15.79 370 SER B O 1
ATOM 6500 N N . ALA B 1 371 ? -66.812 5.863 20.562 1 15.67 371 ALA B N 1
ATOM 6501 C CA . ALA B 1 371 ? -66.938 5.676 22 1 15.67 371 ALA B CA 1
ATOM 6502 C C . ALA B 1 371 ? -65.875 4.777 22.531 1 15.67 371 ALA B C 1
ATOM 6504 O O . ALA B 1 371 ? -65.25 4.027 21.766 1 15.67 371 ALA B O 1
ATOM 6505 N N . ALA B 1 372 ? -65.688 4.426 23.859 1 15.94 372 ALA B N 1
ATOM 6506 C CA . ALA B 1 372 ? -64.938 4.488 25.109 1 15.94 372 ALA B CA 1
ATOM 6507 C C . ALA B 1 372 ? -64.312 3.139 25.438 1 15.94 372 ALA B C 1
ATOM 6509 O O . ALA B 1 372 ? -63.094 3.051 25.672 1 15.94 372 ALA B O 1
ATOM 6510 N N . SER B 1 373 ? -64.938 1.991 26.125 1 16 373 SER B N 1
ATOM 6511 C CA . SER B 1 373 ? -64.75 1.638 27.531 1 16 373 SER B CA 1
ATOM 6512 C C . SER B 1 373 ? -63.969 0.32 27.672 1 16 373 SER B C 1
ATOM 6514 O O . SER B 1 373 ? -63.562 -0.039 28.766 1 16 373 SER B O 1
ATOM 6516 N N . ALA B 1 374 ? -63.656 -0.621 26.766 1 14.88 374 ALA B N 1
ATOM 6517 C CA . ALA B 1 374 ? -63.875 -1.99 27.234 1 14.88 374 ALA B CA 1
ATOM 6518 C C . ALA B 1 374 ? -62.844 -2.395 28.266 1 14.88 374 ALA B C 1
ATOM 6520 O O . ALA B 1 374 ? -61.656 -2.166 28.078 1 14.88 374 ALA B O 1
ATOM 6521 N N . ALA B 1 375 ? -63.031 -3.066 29.438 1 16.45 375 ALA B N 1
ATOM 6522 C CA . ALA B 1 375 ? -62.719 -3.457 30.812 1 16.45 375 ALA B CA 1
ATOM 6523 C C . ALA B 1 375 ? -61.812 -4.676 30.859 1 16.45 375 ALA B C 1
ATOM 6525 O O . ALA B 1 375 ? -60.906 -4.738 31.688 1 16.45 375 ALA B O 1
ATOM 6526 N N . LYS B 1 376 ? -61.969 -5.961 30.094 1 16.22 376 LYS B N 1
ATOM 6527 C CA . LYS B 1 376 ? -62.031 -7.223 30.828 1 16.22 376 LYS B CA 1
ATOM 6528 C C . LYS B 1 376 ? -60.625 -7.816 31.031 1 16.22 376 LYS B C 1
ATOM 6530 O O . LYS B 1 376 ? -59.906 -8.055 30.062 1 16.22 376 LYS B O 1
ATOM 6535 N N . LEU B 1 377 ? -59.812 -7.867 32.094 1 17.69 377 LEU B N 1
ATOM 6536 C CA . LEU B 1 377 ? -58.438 -8.227 32.406 1 17.69 377 LEU B CA 1
ATOM 6537 C C . LEU B 1 377 ? -58.25 -9.742 32.375 1 17.69 377 LEU B C 1
ATOM 6539 O O . LEU B 1 377 ? -57.125 -10.242 32.438 1 17.69 377 LEU B O 1
ATOM 6543 N N . HIS B 1 378 ? -59.25 -10.75 32.219 1 17.38 378 HIS B N 1
ATOM 6544 C CA . HIS B 1 378 ? -59.156 -11.914 33.094 1 17.38 378 HIS B CA 1
ATOM 6545 C C . HIS B 1 378 ? -58.125 -12.906 32.562 1 17.38 378 HIS B C 1
ATOM 6547 O O . HIS B 1 378 ? -58 -13.102 31.359 1 17.38 378 HIS B O 1
ATOM 6553 N N . ASN B 1 379 ? -57.031 -13.57 33.406 1 18.41 379 ASN B N 1
ATOM 6554 C CA . ASN B 1 379 ? -55.781 -14.359 33.344 1 18.41 379 ASN B CA 1
ATOM 6555 C C . ASN B 1 379 ? -56.094 -15.836 33.094 1 18.41 379 ASN B C 1
ATOM 6557 O O . ASN B 1 379 ? -55.188 -16.672 33.156 1 18.41 379 ASN B O 1
ATOM 6561 N N . ASN B 1 380 ? -57.219 -16.469 32.781 1 18.55 380 ASN B N 1
ATOM 6562 C CA . ASN B 1 380 ? -57.406 -17.703 33.562 1 18.55 380 ASN B CA 1
ATOM 6563 C C . ASN B 1 380 ? -56.25 -18.688 33.312 1 18.55 380 ASN B C 1
ATOM 6565 O O . ASN B 1 380 ? -55.406 -18.469 32.469 1 18.55 380 ASN B O 1
ATOM 6569 N N . GLU B 1 381 ? -56.594 -20.141 33.125 1 19.78 381 GLU B N 1
ATOM 6570 C CA . GLU B 1 381 ? -56.562 -21.578 33.375 1 19.78 381 GLU B CA 1
ATOM 6571 C C . GLU B 1 381 ? -55.656 -22.312 32.375 1 19.78 381 GLU B C 1
ATOM 6573 O O . GLU B 1 381 ? -55.344 -21.781 31.328 1 19.78 381 GLU B O 1
ATOM 6578 N N . SER B 1 382 ? -55.375 -23.656 32.531 1 23.59 382 SER B N 1
ATOM 6579 C CA . SER B 1 382 ? -54.5 -24.797 32.406 1 23.59 382 SER B CA 1
ATOM 6580 C C . SER B 1 382 ? -54.5 -25.359 30.984 1 23.59 382 SER B C 1
ATOM 6582 O O . SER B 1 382 ? -53.812 -26.359 30.703 1 23.59 382 SER B O 1
ATOM 6584 N N . ASN B 1 383 ? -55.312 -24.797 30.031 1 19.69 383 ASN B N 1
ATOM 6585 C CA . ASN B 1 383 ? -55.875 -25.688 29 1 19.69 383 ASN B CA 1
ATOM 6586 C C . ASN B 1 383 ? -54.781 -26.297 28.141 1 19.69 383 ASN B C 1
ATOM 6588 O O . ASN B 1 383 ? -53.719 -25.703 27.969 1 19.69 383 ASN B O 1
ATOM 6592 N N . ASP B 1 384 ? -55.062 -27.516 27.609 1 25.28 384 ASP B N 1
ATOM 6593 C CA . ASP B 1 384 ? -54.531 -28.672 26.891 1 25.28 384 ASP B CA 1
ATOM 6594 C C . ASP B 1 384 ? -53.969 -28.25 25.516 1 25.28 384 ASP B C 1
ATOM 6596 O O . ASP B 1 384 ? -54.688 -27.625 24.734 1 25.28 384 ASP B O 1
ATOM 6600 N N . PRO B 1 385 ? -52.719 -27.969 25.344 1 25.06 385 PRO B N 1
ATOM 6601 C CA . PRO B 1 385 ? -52.156 -27.188 24.234 1 25.06 385 PRO B CA 1
ATOM 6602 C C . PRO B 1 385 ? -52.344 -27.891 22.891 1 25.06 385 PRO B C 1
ATOM 6604 O O . PRO B 1 385 ? -51.938 -29.047 22.719 1 25.06 385 PRO B O 1
ATOM 6607 N N . PRO B 1 386 ? -53.594 -27.688 22.25 1 24.28 386 PRO B N 1
ATOM 6608 C CA . PRO B 1 386 ? -53.906 -28.547 21.109 1 24.28 386 PRO B CA 1
ATOM 6609 C C . PRO B 1 386 ? -52.812 -28.562 20.047 1 24.28 386 PRO B C 1
ATOM 6611 O O . PRO B 1 386 ? -52 -27.609 19.969 1 24.28 386 PRO B O 1
ATOM 6614 N N . HIS B 1 387 ? -52.375 -29.766 19.5 1 25.89 387 HIS B N 1
ATOM 6615 C CA . HIS B 1 387 ? -51.344 -30.219 18.562 1 25.89 387 HIS B CA 1
ATOM 6616 C C . HIS B 1 387 ? -51.531 -29.547 17.203 1 25.89 387 HIS B C 1
ATOM 6618 O O . HIS B 1 387 ? -51.25 -30.156 16.172 1 25.89 387 HIS B O 1
ATOM 6624 N N . LEU B 1 388 ? -51.688 -28.219 17.219 1 22.47 388 LEU B N 1
ATOM 6625 C CA . LEU B 1 388 ? -52.188 -27.609 15.992 1 22.47 388 LEU B CA 1
ATOM 6626 C C . LEU B 1 388 ? -51.219 -27.875 14.844 1 22.47 388 LEU B C 1
ATOM 6628 O O . LEU B 1 388 ? -50.031 -27.578 14.953 1 22.47 388 LEU B O 1
ATOM 6632 N N . SER B 1 389 ? -51.5 -28.797 13.922 1 25.22 389 SER B N 1
ATOM 6633 C CA . SER B 1 389 ? -50.938 -29.297 12.68 1 25.22 389 SER B CA 1
ATOM 6634 C C . SER B 1 389 ? -50.719 -28.188 11.656 1 25.22 389 SER B C 1
ATOM 6636 O O . SER B 1 389 ? -50.625 -28.453 10.461 1 25.22 389 SER B O 1
ATOM 6638 N N . GLY B 1 390 ? -50.469 -26.969 12.062 1 21.8 390 GLY B N 1
ATOM 6639 C CA . GLY B 1 390 ? -50.688 -25.875 11.125 1 21.8 390 GLY B CA 1
ATOM 6640 C C . GLY B 1 390 ? -49.719 -25.906 9.945 1 21.8 390 GLY B C 1
ATOM 6641 O O . GLY B 1 390 ? -48.531 -26.078 10.109 1 21.8 390 GLY B O 1
ATOM 6642 N N . SER B 1 391 ? -50.219 -26.312 8.742 1 26.11 391 SER B N 1
ATOM 6643 C CA . SER B 1 391 ? -49.656 -26.406 7.391 1 26.11 391 SER B CA 1
ATOM 6644 C C . SER B 1 391 ? -49.125 -25.062 6.922 1 26.11 391 SER B C 1
ATOM 6646 O O . SER B 1 391 ? -49.906 -24.141 6.656 1 26.11 391 SER B O 1
ATOM 6648 N N . GLN B 1 392 ? -48.25 -24.484 7.605 1 24.94 392 GLN B N 1
ATOM 6649 C CA . GLN B 1 392 ? -47.719 -23.172 7.223 1 24.94 392 GLN B CA 1
ATOM 6650 C C . GLN B 1 392 ? -47.25 -23.172 5.777 1 24.94 392 GLN B C 1
ATOM 6652 O O . GLN B 1 392 ? -46.344 -23.922 5.422 1 24.94 392 GLN B O 1
ATOM 6657 N N . ALA B 1 393 ? -48.156 -22.859 4.785 1 28.83 393 ALA B N 1
ATOM 6658 C CA . ALA B 1 393 ? -47.938 -22.656 3.354 1 28.83 393 ALA B CA 1
ATOM 6659 C C . ALA B 1 393 ? -46.812 -21.672 3.107 1 28.83 393 ALA B C 1
ATOM 6661 O O . ALA B 1 393 ? -46.781 -20.562 3.65 1 28.83 393 ALA B O 1
ATOM 6662 N N . THR B 1 394 ? -45.594 -22.203 2.99 1 28.75 394 THR B N 1
ATOM 6663 C CA . THR B 1 394 ? -44.312 -21.609 2.609 1 28.75 394 THR B CA 1
ATOM 6664 C C . THR B 1 394 ? -44.5 -20.641 1.447 1 28.75 394 THR B C 1
ATOM 6666 O O . THR B 1 394 ? -44.906 -21.031 0.356 1 28.75 394 THR B O 1
ATOM 6669 N N . ALA B 1 395 ? -45 -19.469 1.707 1 34.47 395 ALA B N 1
ATOM 6670 C CA . ALA B 1 395 ? -45.094 -18.422 0.7 1 34.47 395 ALA B CA 1
ATOM 6671 C C . ALA B 1 395 ? -43.906 -18.422 -0.242 1 34.47 395 ALA B C 1
ATOM 6673 O O . ALA B 1 395 ? -42.75 -18.406 0.206 1 34.47 395 ALA B O 1
ATOM 6674 N N . SER B 1 396 ? -44.031 -19.047 -1.434 1 31.31 396 SER B N 1
ATOM 6675 C CA . SER B 1 396 ? -43.062 -19.375 -2.465 1 31.31 396 SER B CA 1
ATOM 6676 C C . SER B 1 396 ? -42.219 -18.172 -2.818 1 31.31 396 SER B C 1
ATOM 6678 O O . SER B 1 396 ? -42.656 -17.031 -2.67 1 31.31 396 SER B O 1
ATOM 6680 N N . ASP B 1 397 ? -40.875 -18.359 -2.785 1 38.31 397 ASP B N 1
ATOM 6681 C CA . ASP B 1 397 ? -39.719 -17.516 -3.182 1 38.31 397 ASP B CA 1
ATOM 6682 C C . ASP B 1 397 ? -40.062 -16.703 -4.426 1 38.31 397 ASP B C 1
ATOM 6684 O O . ASP B 1 397 ? -39.438 -15.68 -4.688 1 38.31 397 ASP B O 1
ATOM 6688 N N . ASP B 1 398 ? -41.125 -17.125 -5.199 1 42.75 398 ASP B N 1
ATOM 6689 C CA . ASP B 1 398 ? -41.469 -16.531 -6.492 1 42.75 398 ASP B CA 1
ATOM 6690 C C . ASP B 1 398 ? -42.125 -15.172 -6.32 1 42.75 398 ASP B C 1
ATOM 6692 O O . ASP B 1 398 ? -41.938 -14.266 -7.133 1 42.75 398 ASP B O 1
ATOM 6696 N N . GLU B 1 399 ? -42.938 -15.055 -5.219 1 43.97 399 GLU B N 1
ATOM 6697 C CA . GLU B 1 399 ? -43.688 -13.82 -5.086 1 43.97 399 GLU B CA 1
ATOM 6698 C C . GLU B 1 399 ? -42.812 -12.648 -4.684 1 43.97 399 GLU B C 1
ATOM 6700 O O . GLU B 1 399 ? -43 -11.523 -5.148 1 43.97 399 GLU B O 1
ATOM 6705 N N . PHE B 1 400 ? -41.844 -12.977 -3.793 1 44.59 400 PHE B N 1
ATOM 6706 C CA . PHE B 1 400 ? -40.969 -11.906 -3.363 1 44.59 400 PHE B CA 1
ATOM 6707 C C . PHE B 1 400 ? -40.125 -11.406 -4.531 1 44.59 400 PHE B C 1
ATOM 6709 O O . PHE B 1 400 ? -39.938 -10.203 -4.703 1 44.59 400 PHE B O 1
ATOM 6716 N N . ASP B 1 401 ? -39.719 -12.344 -5.422 1 42.75 401 ASP B N 1
ATOM 6717 C CA . ASP B 1 401 ? -38.938 -11.969 -6.59 1 42.75 401 ASP B CA 1
ATOM 6718 C C . ASP B 1 401 ? -39.75 -11.094 -7.539 1 42.75 401 ASP B C 1
ATOM 6720 O O . ASP B 1 401 ? -39.219 -10.148 -8.133 1 42.75 401 ASP B O 1
ATOM 6724 N N . SER B 1 402 ? -41.062 -11.297 -7.523 1 49.5 402 SER B N 1
ATOM 6725 C CA . SER B 1 402 ? -41.938 -10.547 -8.414 1 49.5 402 SER B CA 1
ATOM 6726 C C . SER B 1 402 ? -42.125 -9.109 -7.949 1 49.5 402 SER B C 1
ATOM 6728 O O . SER B 1 402 ? -42.125 -8.18 -8.766 1 49.5 402 SER B O 1
ATOM 6730 N N . ILE B 1 403 ? -42.125 -8.914 -6.633 1 52.28 403 ILE B N 1
ATOM 6731 C CA . ILE B 1 403 ? -42.344 -7.566 -6.109 1 52.28 403 ILE B CA 1
ATOM 6732 C C . ILE B 1 403 ? -41.062 -6.746 -6.289 1 52.28 403 ILE B C 1
ATOM 6734 O O . ILE B 1 403 ? -41.125 -5.582 -6.691 1 52.28 403 ILE B O 1
ATOM 6738 N N . CYS B 1 404 ? -39.969 -7.449 -6.078 1 46.5 404 CYS B N 1
ATOM 6739 C CA . CYS B 1 404 ? -38.688 -6.75 -6.262 1 46.5 404 CYS B CA 1
ATOM 6740 C C . CYS B 1 404 ? -38.5 -6.363 -7.723 1 46.5 404 CYS B C 1
ATOM 6742 O O . CYS B 1 404 ? -38.062 -5.254 -8.023 1 46.5 404 CYS B O 1
ATOM 6744 N N . LYS B 1 405 ? -38.875 -7.234 -8.648 1 50.72 405 LYS B N 1
ATOM 6745 C CA . LYS B 1 405 ? -38.781 -6.949 -10.078 1 50.72 405 LYS B CA 1
ATOM 6746 C C . LYS B 1 405 ? -39.719 -5.812 -10.461 1 50.72 405 LYS B C 1
ATOM 6748 O O . LYS B 1 405 ? -39.375 -4.934 -11.25 1 50.72 405 LYS B O 1
ATOM 6753 N N . ALA B 1 406 ? -40.844 -5.84 -9.852 1 51.69 406 ALA B N 1
ATOM 6754 C CA . ALA B 1 406 ? -41.844 -4.809 -10.164 1 51.69 406 ALA B CA 1
ATOM 6755 C C . ALA B 1 406 ? -41.375 -3.441 -9.672 1 51.69 406 ALA B C 1
ATOM 6757 O O . ALA B 1 406 ? -41.5 -2.441 -10.383 1 51.69 406 ALA B O 1
ATOM 6758 N N . HIS B 1 407 ? -40.75 -3.426 -8.539 1 49.94 407 HIS B N 1
ATOM 6759 C CA . HIS B 1 407 ? -40.219 -2.174 -7.996 1 49.94 407 HIS B CA 1
ATOM 6760 C C . HIS B 1 407 ? -39.031 -1.667 -8.82 1 49.94 407 HIS B C 1
ATOM 6762 O O . HIS B 1 407 ? -38.969 -0.474 -9.117 1 49.94 407 HIS B O 1
ATOM 6768 N N . LEU B 1 408 ? -38.156 -2.586 -9.188 1 47.97 408 LEU B N 1
ATOM 6769 C CA . LEU B 1 408 ? -37.062 -2.209 -10.039 1 47.97 408 LEU B CA 1
ATOM 6770 C C . LEU B 1 408 ? -37.531 -1.695 -11.391 1 47.97 408 LEU B C 1
ATOM 6772 O O . LEU B 1 408 ? -37 -0.725 -11.922 1 47.97 408 LEU B O 1
ATOM 6776 N N . GLU B 1 409 ? -38.594 -2.309 -11.844 1 52.56 409 GLU B N 1
ATOM 6777 C CA . GLU B 1 409 ? -39.188 -1.872 -13.102 1 52.56 409 GLU B CA 1
ATOM 6778 C C . GLU B 1 409 ? -39.812 -0.486 -12.953 1 52.56 409 GLU B C 1
ATOM 6780 O O . GLU B 1 409 ? -39.688 0.359 -13.844 1 52.56 409 GLU B O 1
ATOM 6785 N N . GLN B 1 410 ? -40.438 -0.273 -11.875 1 53.31 410 GLN B N 1
ATOM 6786 C CA . GLN B 1 410 ? -41.062 1.025 -11.633 1 53.31 410 GLN B CA 1
ATOM 6787 C C . GLN B 1 410 ? -40 2.117 -11.484 1 53.31 410 GLN B C 1
ATOM 6789 O O . GLN B 1 410 ? -40.156 3.225 -12 1 53.31 410 GLN B O 1
ATOM 6794 N N . GLU B 1 411 ? -38.938 1.869 -10.828 1 49.75 411 GLU B N 1
ATOM 6795 C CA . GLU B 1 411 ? -37.875 2.85 -10.648 1 49.75 411 GLU B CA 1
ATOM 6796 C C . GLU B 1 411 ? -37.156 3.131 -11.969 1 49.75 411 GLU B C 1
ATOM 6798 O O . GLU B 1 411 ? -36.781 4.27 -12.242 1 49.75 411 GLU B O 1
ATOM 6803 N N . ARG B 1 412 ? -36.969 2.121 -12.812 1 49.44 412 ARG B N 1
ATOM 6804 C CA . ARG B 1 412 ? -36.406 2.285 -14.156 1 49.44 412 ARG B CA 1
ATOM 6805 C C . ARG B 1 412 ? -37.312 3.16 -15.008 1 49.44 412 ARG B C 1
ATOM 6807 O O . ARG B 1 412 ? -36.844 3.988 -15.781 1 49.44 412 ARG B O 1
ATOM 6814 N N . GLN B 1 413 ? -38.594 2.99 -14.867 1 50.09 413 GLN B N 1
ATOM 6815 C CA . GLN B 1 413 ? -39.562 3.785 -15.609 1 50.09 413 GLN B CA 1
ATOM 6816 C C . GLN B 1 413 ? -39.531 5.25 -15.18 1 50.09 413 GLN B C 1
ATOM 6818 O O . GLN B 1 413 ? -39.719 6.148 -16 1 50.09 413 GLN B O 1
ATOM 6823 N N . ARG B 1 414 ? -39.406 5.531 -13.953 1 50.72 414 ARG B N 1
ATOM 6824 C CA . ARG B 1 414 ? -39.344 6.91 -13.477 1 50.72 414 ARG B CA 1
ATOM 6825 C C . ARG B 1 414 ? -38.094 7.613 -13.984 1 50.72 414 ARG B C 1
ATOM 6827 O O . ARG B 1 414 ? -38.125 8.797 -14.328 1 50.72 414 ARG B O 1
ATOM 6834 N N . SER B 1 415 ? -37.031 6.973 -13.984 1 45.03 415 SER B N 1
ATOM 6835 C CA . SER B 1 415 ? -35.781 7.664 -14.328 1 45.03 415 SER B CA 1
ATOM 6836 C C . SER B 1 415 ? -35.594 7.734 -15.836 1 45.03 415 SER B C 1
ATOM 6838 O O . SER B 1 415 ? -34.781 8.531 -16.328 1 45.03 415 SER B O 1
ATOM 6840 N N . ASP B 1 416 ? -36.094 6.762 -16.75 1 43.31 416 ASP B N 1
ATOM 6841 C CA . ASP B 1 416 ? -36.062 6.793 -18.203 1 43.31 416 ASP B CA 1
ATOM 6842 C C . ASP B 1 416 ? -37.438 6.727 -18.812 1 43.31 416 ASP B C 1
ATOM 6844 O O . ASP B 1 416 ? -37.906 5.66 -19.234 1 43.31 416 ASP B O 1
ATOM 6848 N N . PRO B 1 417 ? -38.25 7.844 -18.594 1 49.94 417 PRO B N 1
ATOM 6849 C CA . PRO B 1 417 ? -39.625 7.84 -19.078 1 49.94 417 PRO B CA 1
ATOM 6850 C C . PRO B 1 417 ? -39.75 7.504 -20.562 1 49.94 417 PRO B C 1
ATOM 6852 O O . PRO B 1 417 ? -40.75 6.969 -21.016 1 49.94 417 PRO B O 1
ATOM 6855 N N . SER B 1 418 ? -38.875 8.039 -21.344 1 56.03 418 SER B N 1
ATOM 6856 C CA . SER B 1 418 ? -39 7.949 -22.797 1 56.03 418 SER B CA 1
ATOM 6857 C C . SER B 1 418 ? -38.531 6.594 -23.312 1 56.03 418 SER B C 1
ATOM 6859 O O . SER B 1 418 ? -38.5 6.355 -24.516 1 56.03 418 SER B O 1
ATOM 6861 N N . SER B 1 419 ? -38.625 5.531 -22.562 1 52.41 419 SER B N 1
ATOM 6862 C CA . SER B 1 419 ? -38.281 4.137 -22.828 1 52.41 419 SER B CA 1
ATOM 6863 C C . SER B 1 419 ? -37.031 4.035 -23.734 1 52.41 419 SER B C 1
ATOM 6865 O O . SER B 1 419 ? -36.906 3.061 -24.469 1 52.41 419 SER B O 1
ATOM 6867 N N . ALA B 1 420 ? -36.344 5.078 -23.844 1 55.41 420 ALA B N 1
ATOM 6868 C CA . ALA B 1 420 ? -35.156 5.156 -24.703 1 55.41 420 ALA B CA 1
ATOM 6869 C C . ALA B 1 420 ? -34.094 4.148 -24.281 1 55.41 420 ALA B C 1
ATOM 6871 O O . ALA B 1 420 ? -33.406 3.582 -25.125 1 55.41 420 ALA B O 1
ATOM 6872 N N . TRP B 1 421 ? -34.156 3.828 -23.078 1 54.19 421 TRP B N 1
ATOM 6873 C CA . TRP B 1 421 ? -33.156 2.871 -22.562 1 54.19 421 TRP B CA 1
ATOM 6874 C C . TRP B 1 421 ? -33.5 1.453 -23.016 1 54.19 421 TRP B C 1
ATOM 6876 O O . TRP B 1 421 ? -32.625 0.698 -23.438 1 54.19 421 TRP B O 1
ATOM 6886 N N . LYS B 1 422 ? -34.781 1.101 -22.953 1 58.62 422 LYS B N 1
ATOM 6887 C CA . LYS B 1 422 ? -35.219 -0.203 -23.438 1 58.62 422 LYS B CA 1
ATOM 6888 C C . LYS B 1 422 ? -35 -0.327 -24.953 1 58.62 422 LYS B C 1
ATOM 6890 O O . LYS B 1 422 ? -34.562 -1.372 -25.438 1 58.62 422 LYS B O 1
ATOM 6895 N N . ALA B 1 423 ? -35.25 0.665 -25.656 1 63.31 423 ALA B N 1
ATOM 6896 C CA . ALA B 1 423 ? -35.031 0.667 -27.109 1 63.31 423 ALA B CA 1
ATOM 6897 C C . ALA B 1 423 ? -33.562 0.508 -27.438 1 63.31 423 ALA B C 1
ATOM 6899 O O . ALA B 1 423 ? -33.219 -0.199 -28.391 1 63.31 423 ALA B O 1
ATOM 6900 N N . GLU B 1 424 ? -32.688 1.056 -26.609 1 63.25 424 GLU B N 1
ATOM 6901 C CA . GLU B 1 424 ? -31.234 0.921 -26.781 1 63.25 424 GLU B CA 1
ATOM 6902 C C . GLU B 1 424 ? -30.766 -0.465 -26.359 1 63.25 424 GLU B C 1
ATOM 6904 O O . GLU B 1 424 ? -29.922 -1.068 -27.047 1 63.25 424 GLU B O 1
ATOM 6909 N N . GLN B 1 425 ? -31.391 -1.037 -25.422 1 62.41 425 GLN B N 1
ATOM 6910 C CA . GLN B 1 425 ? -31.062 -2.396 -25 1 62.41 425 GLN B CA 1
ATOM 6911 C C . GLN B 1 425 ? -31.547 -3.418 -26.031 1 62.41 425 GLN B C 1
ATOM 6913 O O . GLN B 1 425 ? -30.844 -4.383 -26.328 1 62.41 425 GLN B O 1
ATOM 6918 N N . ASP B 1 426 ? -32.719 -3.191 -26.531 1 65.56 426 ASP B N 1
ATOM 6919 C CA . ASP B 1 426 ? -33.25 -4.043 -27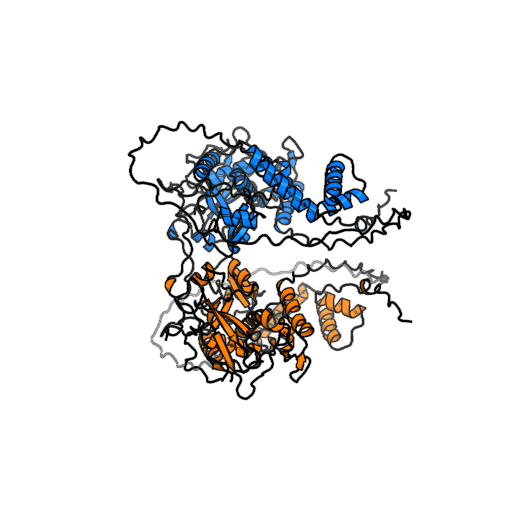.594 1 65.56 426 ASP B CA 1
ATOM 6920 C C . ASP B 1 426 ? -32.406 -3.949 -28.859 1 65.56 426 ASP B C 1
ATOM 6922 O O . ASP B 1 426 ? -32.156 -4.961 -29.516 1 65.56 426 ASP B O 1
ATOM 6926 N N . TRP B 1 427 ? -31.953 -2.709 -29.172 1 68.38 427 TRP B N 1
ATOM 6927 C CA . TRP B 1 427 ? -31.062 -2.549 -30.328 1 68.38 427 TRP B CA 1
ATOM 6928 C C . TRP B 1 427 ? -29.719 -3.229 -30.062 1 68.38 427 TRP B C 1
ATOM 6930 O O . TRP B 1 427 ? -29.188 -3.904 -30.953 1 68.38 427 TRP B O 1
ATOM 6940 N N . LEU B 1 428 ? -29.219 -3.164 -28.844 1 62.31 428 LEU 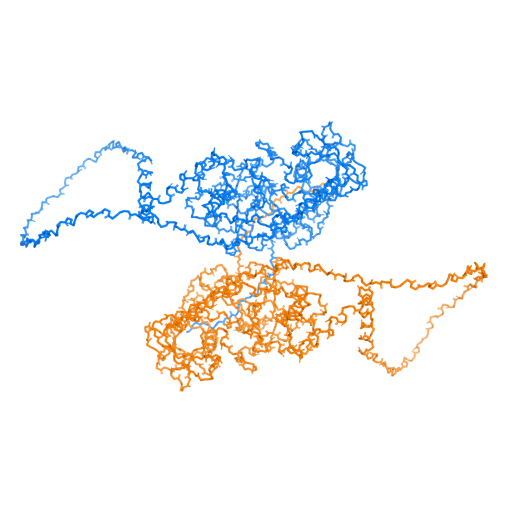B N 1
ATOM 6941 C CA . LEU B 1 428 ? -27.953 -3.814 -28.516 1 62.31 428 LEU B CA 1
ATOM 6942 C C . LEU B 1 428 ? -28.094 -5.332 -28.578 1 62.31 428 LEU B C 1
ATOM 6944 O O . LEU B 1 428 ? -27.188 -6.02 -29.062 1 62.31 428 LEU B O 1
ATOM 6948 N N . ALA B 1 429 ? -29.203 -5.855 -28.234 1 63.78 429 ALA B N 1
ATOM 6949 C CA . ALA B 1 429 ? -29.469 -7.293 -28.328 1 63.78 429 ALA B CA 1
ATOM 6950 C C . ALA B 1 429 ? -29.594 -7.734 -29.781 1 63.78 429 ALA B C 1
ATOM 6952 O O . ALA B 1 429 ? -29.156 -8.828 -30.156 1 63.78 429 ALA B O 1
ATOM 6953 N N . GLU B 1 430 ? -30.109 -6.93 -30.625 1 64.56 430 GLU B N 1
ATOM 6954 C CA . GLU B 1 430 ? -30.25 -7.242 -32.031 1 64.56 430 GLU B CA 1
ATOM 6955 C C . GLU B 1 430 ? -28.938 -7.035 -32.781 1 64.56 430 GLU B C 1
ATOM 6957 O O . GLU B 1 430 ? -28.625 -7.777 -33.719 1 64.56 430 GLU B O 1
ATOM 6962 N N . ALA B 1 431 ? -28.188 -6.078 -32.312 1 60.56 431 ALA B N 1
ATOM 6963 C CA . ALA B 1 431 ? -26.953 -5.727 -33 1 60.56 431 ALA B CA 1
ATOM 6964 C C . ALA B 1 431 ? -25.922 -6.844 -32.844 1 60.56 431 ALA B C 1
ATOM 6966 O O . ALA B 1 431 ? -25.062 -7.008 -33.719 1 60.56 431 ALA B O 1
ATOM 6967 N N . VAL B 1 432 ? -26.125 -7.711 -31.922 1 58.41 432 VAL B N 1
ATOM 6968 C CA . VAL B 1 432 ? -25.203 -8.828 -31.734 1 58.41 432 VAL B CA 1
ATOM 6969 C C . VAL B 1 432 ? -25.547 -9.945 -32.719 1 58.41 432 VAL B C 1
ATOM 6971 O O . VAL B 1 432 ? -24.672 -10.742 -33.094 1 58.41 432 VAL B O 1
ATOM 6974 N N . THR B 1 433 ? -26.641 -10.031 -33.219 1 57.47 433 THR B N 1
ATOM 6975 C CA . THR B 1 433 ? -27.078 -11.172 -34 1 57.47 433 THR B CA 1
ATOM 6976 C C . THR B 1 433 ? -26.906 -10.898 -35.5 1 57.47 433 THR B C 1
ATOM 6978 O O . THR B 1 433 ? -27.125 -11.781 -36.344 1 57.47 433 THR B O 1
ATOM 6981 N N . ARG B 1 434 ? -26.625 -9.625 -35.938 1 59.38 434 ARG B N 1
ATOM 6982 C CA . ARG B 1 434 ? -26.453 -9.344 -37.344 1 59.38 434 ARG B CA 1
ATOM 6983 C C . ARG B 1 434 ? -25.172 -8.562 -37.594 1 59.38 434 ARG B C 1
ATOM 6985 O O . ARG B 1 434 ? -24.641 -7.906 -36.688 1 59.38 434 ARG B O 1
ATOM 6992 N N . PRO B 1 435 ? -24.422 -8.758 -38.781 1 58.19 435 PRO B N 1
ATOM 6993 C CA . PRO B 1 435 ? -23.25 -7.949 -39.125 1 58.19 435 PRO B CA 1
ATOM 6994 C C . PRO B 1 435 ? -23.531 -6.449 -39.062 1 58.19 435 PRO B C 1
ATOM 6996 O O . PRO B 1 435 ? -24.578 -6 -39.5 1 58.19 435 PRO B O 1
ATOM 6999 N N . LEU B 1 436 ? -22.859 -5.676 -38.188 1 53.5 436 LEU B N 1
ATOM 7000 C CA . LEU B 1 436 ? -23.125 -4.254 -38 1 53.5 436 LEU B CA 1
ATOM 7001 C C . LEU B 1 436 ? -22.312 -3.408 -38.969 1 53.5 436 LEU B C 1
ATOM 7003 O O . LEU B 1 436 ? -21.172 -3.744 -39.281 1 53.5 436 LEU B O 1
ATOM 7007 N N . ALA B 1 437 ? -22.906 -2.492 -39.719 1 58.56 437 ALA B N 1
ATOM 7008 C CA . ALA B 1 437 ? -22.188 -1.515 -40.531 1 58.56 437 ALA B CA 1
ATOM 7009 C C . ALA B 1 437 ? -21.281 -0.64 -39.656 1 58.56 437 ALA B C 1
ATOM 7011 O O . ALA B 1 437 ? -21.469 -0.542 -38.469 1 58.56 437 ALA B O 1
ATOM 7012 N N . GLN B 1 438 ? -20.203 -0.076 -40.219 1 53.03 438 GLN B N 1
ATOM 7013 C CA . GLN B 1 438 ? -19.156 0.662 -39.5 1 53.03 438 GLN B CA 1
ATOM 7014 C C . GLN B 1 438 ? -19.766 1.713 -38.594 1 53.03 438 GLN B C 1
ATOM 7016 O O . GLN B 1 438 ? -19.281 1.901 -37.469 1 53.03 438 GLN B O 1
ATOM 7021 N N . SER B 1 439 ? -20.781 2.334 -39.062 1 59.56 439 SER B N 1
ATOM 7022 C CA . SER B 1 439 ? -21.453 3.373 -38.281 1 59.56 439 SER B CA 1
ATOM 7023 C C . SER B 1 439 ? -22.188 2.781 -37.094 1 59.56 439 SER B C 1
ATOM 7025 O O . SER B 1 439 ? -22.234 3.391 -36.031 1 59.56 439 SER B O 1
ATOM 7027 N N . GLU B 1 440 ? -22.766 1.565 -37.219 1 60.88 440 GLU B N 1
ATOM 7028 C CA . GLU B 1 440 ? -23.5 0.881 -36.156 1 60.88 440 GLU B CA 1
ATOM 7029 C C . GLU B 1 440 ? -22.562 0.257 -35.125 1 60.88 440 GLU B C 1
ATOM 7031 O O . GLU B 1 440 ? -22.906 0.153 -33.969 1 60.88 440 GLU B O 1
ATOM 7036 N N . LEU B 1 441 ? -21.422 -0.131 -35.625 1 58.22 441 LEU B N 1
ATOM 7037 C CA . LEU B 1 441 ? -20.406 -0.673 -34.75 1 58.22 441 LEU B CA 1
ATOM 7038 C C . LEU B 1 441 ? -19.938 0.385 -33.75 1 58.22 441 LEU B C 1
ATOM 7040 O O . LEU B 1 441 ? -19.734 0.091 -32.562 1 58.22 441 LEU B O 1
ATOM 7044 N N . ARG B 1 442 ? -19.828 1.607 -34.219 1 57.06 442 ARG B N 1
ATOM 7045 C CA . ARG B 1 442 ? -19.469 2.717 -33.312 1 57.06 442 ARG B CA 1
ATOM 7046 C C . ARG B 1 442 ? -20.562 2.947 -32.281 1 57.06 442 ARG B C 1
ATOM 7048 O O . ARG B 1 442 ? -20.266 3.107 -31.094 1 57.06 442 ARG B O 1
ATOM 7055 N N . ARG B 1 443 ? -21.812 2.998 -32.719 1 64.69 443 ARG B N 1
ATOM 7056 C CA . ARG B 1 443 ? -22.938 3.16 -31.812 1 64.69 443 ARG B CA 1
ATOM 7057 C C . ARG B 1 443 ? -23.016 2.014 -30.812 1 64.69 443 ARG B C 1
ATOM 7059 O O . ARG B 1 443 ? -23.328 2.229 -29.641 1 64.69 443 ARG B O 1
ATOM 7066 N N . TYR B 1 444 ? -22.719 0.824 -31.234 1 56.56 444 TYR B N 1
ATOM 7067 C CA . TYR B 1 444 ? -22.703 -0.356 -30.391 1 56.56 444 TYR B CA 1
ATOM 7068 C C . TYR B 1 444 ? -21.641 -0.22 -29.297 1 56.56 444 TYR B C 1
ATOM 7070 O O . TYR B 1 444 ? -21.922 -0.458 -28.109 1 56.56 444 TYR B O 1
ATOM 7078 N N . TRP B 1 445 ? -20.516 0.208 -29.766 1 58.12 445 TRP B N 1
ATOM 7079 C CA . TRP B 1 445 ? -19.438 0.33 -28.812 1 58.12 445 TRP B CA 1
ATOM 7080 C C . TRP B 1 445 ? -19.656 1.524 -27.891 1 58.12 445 TRP B C 1
ATOM 7082 O O . TRP B 1 445 ? -19.406 1.438 -26.672 1 58.12 445 TRP B O 1
ATOM 7092 N N . GLU B 1 446 ? -20.312 2.604 -28.344 1 58.34 446 GLU B N 1
ATOM 7093 C CA . GLU B 1 446 ? -20.672 3.762 -27.547 1 58.34 446 GLU B CA 1
ATOM 7094 C C . GLU B 1 446 ? -21.781 3.412 -26.547 1 58.34 446 GLU B C 1
ATOM 7096 O O . GLU B 1 446 ? -21.734 3.814 -25.391 1 58.34 446 GLU B O 1
ATOM 7101 N N . ALA B 1 447 ? -22.688 2.678 -27 1 57.19 447 ALA B N 1
ATOM 7102 C CA . ALA B 1 447 ? -23.828 2.262 -26.188 1 57.19 447 ALA B CA 1
ATOM 7103 C C . ALA B 1 447 ? -23.406 1.24 -25.125 1 57.19 447 ALA B C 1
ATOM 7105 O O . ALA B 1 447 ? -24 1.146 -24.062 1 57.19 447 ALA B O 1
ATOM 7106 N N . ARG B 1 448 ? -22.359 0.562 -25.547 1 47.47 448 ARG B N 1
ATOM 7107 C CA . ARG B 1 448 ? -21.828 -0.413 -24.609 1 47.47 448 ARG B CA 1
ATOM 7108 C C . ARG B 1 448 ? -20.719 0.204 -23.75 1 47.47 448 ARG B C 1
ATOM 7110 O O . ARG B 1 448 ? -20.109 -0.479 -22.922 1 47.47 448 ARG B O 1
ATOM 7117 N N . GLY B 1 449 ? -20.484 1.534 -23.969 1 48.62 449 GLY B N 1
ATOM 7118 C CA . GLY B 1 449 ? -19.562 2.324 -23.188 1 48.62 449 GLY B CA 1
ATOM 7119 C C . GLY B 1 449 ? -18.141 2.285 -23.734 1 48.62 449 GLY B C 1
ATOM 7120 O O . GLY B 1 449 ? -17.188 2.592 -23.016 1 48.62 449 GLY B O 1
ATOM 7121 N N . TYR B 1 450 ? -17.875 1.817 -25.031 1 39.66 450 TYR B N 1
ATOM 7122 C CA . TYR B 1 450 ? -16.531 1.774 -25.609 1 39.66 450 TYR B CA 1
ATOM 7123 C C . TYR B 1 450 ? -16.266 3.023 -26.438 1 39.66 450 TYR B C 1
ATOM 7125 O O . TYR B 1 450 ? -17.172 3.557 -27.094 1 39.66 450 TYR B O 1
ATOM 7133 N N . ASP B 1 451 ? -15.219 3.752 -26.344 1 39.62 451 ASP B N 1
ATOM 7134 C CA . ASP B 1 451 ? -14.758 4.852 -27.188 1 39.62 451 ASP B CA 1
ATOM 7135 C C . ASP B 1 451 ? -14.25 4.336 -28.531 1 39.62 451 ASP B C 1
ATOM 7137 O O . ASP B 1 451 ? -13.359 3.482 -28.578 1 39.62 451 ASP B O 1
ATOM 7141 N N . VAL B 1 452 ? -14.93 4.293 -29.656 1 37.44 452 VAL B N 1
ATOM 7142 C CA . VAL B 1 452 ? -14.562 3.859 -31.016 1 37.44 452 VAL B CA 1
ATOM 7143 C C . VAL B 1 452 ? -13.555 4.84 -31.609 1 37.44 452 VAL B C 1
ATOM 7145 O O . VAL B 1 452 ? -13.852 6.023 -31.766 1 37.44 452 VAL B O 1
ATOM 7148 N N . LEU B 1 453 ? -12.219 4.508 -31.766 1 32.69 453 LEU B N 1
ATOM 7149 C CA . LEU B 1 453 ? -11.164 5.246 -32.438 1 32.69 453 LEU B CA 1
ATOM 7150 C C . LEU B 1 453 ? -11.469 5.363 -33.938 1 32.69 453 LEU B C 1
ATOM 7152 O O . LEU B 1 453 ? -12.008 4.43 -34.531 1 32.69 453 LEU B O 1
ATOM 7156 N N . GLU B 1 454 ? -11.656 6.496 -34.438 1 34.28 454 GLU B N 1
ATOM 7157 C CA . GLU B 1 454 ? -11.883 6.82 -35.844 1 34.28 454 GLU B CA 1
ATOM 7158 C C . GLU B 1 454 ? -10.781 6.242 -36.719 1 34.28 454 GLU B C 1
ATOM 7160 O O . GLU B 1 454 ? -9.617 6.188 -36.312 1 34.28 454 GLU B O 1
ATOM 7165 N N . GLU B 1 455 ? -11.062 5.457 -37.781 1 32.84 455 GLU B N 1
ATOM 7166 C CA . GLU B 1 455 ? -10.336 4.781 -38.844 1 32.84 455 GLU B CA 1
ATOM 7167 C C . GLU B 1 455 ? -9.375 5.738 -39.531 1 32.84 455 GLU B C 1
ATOM 7169 O O . GLU B 1 455 ? -8.5 5.309 -40.281 1 32.84 455 GLU B O 1
ATOM 7174 N N . ALA B 1 456 ? -9.594 7.02 -39.594 1 33.94 456 ALA B N 1
ATOM 7175 C CA . ALA B 1 456 ? -8.844 7.801 -40.594 1 33.94 456 ALA B CA 1
ATOM 7176 C C . ALA B 1 456 ? -7.336 7.656 -40.375 1 33.94 456 ALA B C 1
ATOM 7178 O O . ALA B 1 456 ? -6.539 8.031 -41.219 1 33.94 456 ALA B O 1
ATOM 7179 N N . ASP B 1 457 ? -6.883 7.34 -39.188 1 29.38 457 ASP B N 1
ATOM 7180 C CA . ASP B 1 457 ? -5.43 7.457 -39.094 1 29.38 457 ASP B CA 1
ATOM 7181 C C . ASP B 1 457 ? -4.734 6.266 -39.75 1 29.38 457 ASP B C 1
ATOM 7183 O O . ASP B 1 457 ? -3.52 6.105 -39.625 1 29.38 457 ASP B O 1
ATOM 7187 N N . LEU B 1 458 ? -5.52 5.32 -40.188 1 26.58 458 LEU B N 1
ATOM 7188 C CA . LEU B 1 458 ? -4.844 4.152 -40.75 1 26.58 458 LEU B CA 1
ATOM 7189 C C . LEU B 1 458 ? -4.355 4.426 -42.156 1 26.58 458 LEU B C 1
ATOM 7191 O O . LEU B 1 458 ? -3.725 3.57 -42.781 1 26.58 458 LEU B O 1
ATOM 7195 N N . ASP B 1 459 ? -4.891 5.402 -42.844 1 28.33 459 ASP B N 1
ATOM 7196 C CA . ASP B 1 459 ? -4.746 5.297 -44.281 1 28.33 459 ASP B CA 1
ATOM 7197 C C . ASP B 1 459 ? -3.307 5.559 -44.719 1 28.33 459 ASP B C 1
ATOM 7199 O O . ASP B 1 459 ? -2.973 5.438 -45.906 1 28.33 459 ASP B O 1
ATOM 7203 N N . HIS B 1 460 ? -2.531 6.371 -44 1 28.89 460 HIS B N 1
ATOM 7204 C CA . HIS B 1 460 ? -1.467 6.934 -44.812 1 28.89 460 HIS B CA 1
ATOM 7205 C C . HIS B 1 460 ? -0.385 5.898 -45.094 1 28.89 460 HIS B C 1
ATOM 7207 O O . HIS B 1 460 ? 0.729 6.25 -45.5 1 28.89 460 HIS B O 1
ATOM 7213 N N . VAL B 1 461 ? -0.583 4.676 -44.656 1 26.36 461 VAL B N 1
ATOM 7214 C CA . VAL B 1 461 ? 0.569 3.861 -45.031 1 26.36 461 VAL B CA 1
ATOM 7215 C C . VAL B 1 461 ? 0.495 3.516 -46.531 1 26.36 461 VAL B C 1
ATOM 7217 O O . VAL B 1 461 ? -0.472 2.896 -46.969 1 26.36 461 VAL B O 1
ATOM 7220 N N . SER B 1 462 ? 1.033 4.445 -47.406 1 24.5 462 SER B N 1
ATOM 7221 C CA . SER B 1 462 ? 1.146 4.277 -48.844 1 24.5 462 SER B CA 1
ATOM 7222 C C . SER B 1 462 ? 1.758 2.926 -49.188 1 24.5 462 SER B C 1
ATOM 7224 O O . SER B 1 462 ? 2.719 2.488 -48.562 1 24.5 462 SER B O 1
ATOM 7226 N N . PRO B 1 463 ? 0.988 2.105 -49.812 1 26.44 463 PRO B N 1
ATOM 7227 C CA . PRO B 1 463 ? 1.401 0.843 -50.438 1 26.44 463 PRO B CA 1
ATOM 7228 C C . PRO B 1 463 ? 2.588 1.011 -51.375 1 26.44 463 PRO B C 1
ATOM 7230 O O . PRO B 1 463 ? 2.512 1.777 -52.344 1 26.44 463 PRO B O 1
ATOM 7233 N N . HIS B 1 464 ? 3.803 1.384 -50.906 1 24.33 464 HIS B N 1
ATOM 7234 C CA . HIS B 1 464 ? 4.852 1.355 -51.906 1 24.33 464 HIS B CA 1
ATOM 7235 C C . HIS B 1 464 ? 4.785 0.073 -52.719 1 24.33 464 HIS B C 1
ATOM 7237 O O . HIS B 1 464 ? 4.762 -1.027 -52.188 1 24.33 464 HIS B O 1
ATOM 7243 N N . ALA B 1 465 ? 4.125 0.205 -53.906 1 22.25 465 ALA B N 1
ATOM 7244 C CA . ALA B 1 465 ? 3.996 -0.652 -55.062 1 22.25 465 ALA B CA 1
ATOM 7245 C C . ALA B 1 465 ? 5.352 -1.204 -55.5 1 22.25 465 ALA B C 1
ATOM 7247 O O . ALA B 1 465 ? 6.32 -0.452 -55.656 1 22.25 465 ALA B O 1
ATOM 7248 N N . GLU B 1 466 ? 5.625 -2.379 -55.094 1 21.89 466 GLU B N 1
ATOM 7249 C CA . GLU B 1 466 ? 6.527 -3.248 -55.844 1 21.89 466 GLU B CA 1
ATOM 7250 C C . GLU B 1 466 ? 6.16 -3.27 -57.312 1 21.89 466 GLU B C 1
ATOM 7252 O O . GLU B 1 466 ? 5.035 -3.617 -57.688 1 21.89 466 GLU B O 1
ATOM 7257 N N . SER B 1 467 ? 6.504 -2.242 -58.156 1 20.61 467 SER B N 1
ATOM 7258 C CA . SER B 1 467 ? 6.84 -2.758 -59.5 1 20.61 467 SER B CA 1
ATOM 7259 C C . SER B 1 467 ? 8.031 -3.705 -59.438 1 20.61 467 SER B C 1
ATOM 7261 O O . SER B 1 467 ? 8.961 -3.486 -58.656 1 20.61 467 SER B O 1
#

Radius of gyration: 37.14 Å; Cα contacts (8 Å, |Δi|>4): 1359; chains: 2; bounding box: 144×86×93 Å

InterPro domains:
  IPR003615 HNH nuclease [PF13391] (161-229)

Nearest PDB structures (foldseek):
  4cyi-assembly2_D  TM=4.371E-01  e=4.260E+00  Thermochaetoides thermophila
  4cyj-assembly1_B  TM=4.283E-01  e=5.619E+00  Thermochaetoides thermophila

pLDDT: mean 73.96, std 28.83, range [14.88, 98.88]

Solvent-accessible surface area (backbone atoms only — not comparable to full-atom values): 54558 Å² total; per-residue (Å²): 125,70,71,57,46,61,43,45,76,58,57,60,61,76,79,39,98,65,45,73,54,35,25,83,67,47,42,61,30,36,34,24,39,58,57,44,60,82,92,65,15,52,41,37,71,42,45,4,42,55,23,52,90,17,15,28,44,32,42,64,54,48,49,54,52,16,53,38,40,69,60,36,77,80,40,43,48,12,75,43,74,88,55,59,67,53,96,64,58,59,49,25,47,42,71,62,55,57,33,19,53,42,43,83,95,36,69,68,60,42,33,35,68,34,56,80,40,52,77,75,56,80,97,57,65,56,68,65,54,49,53,32,42,56,59,41,54,76,45,51,54,70,82,65,66,94,48,95,43,58,68,55,33,39,49,69,58,55,56,24,11,34,60,57,36,38,64,62,58,52,36,83,33,54,44,52,47,76,91,45,46,67,50,37,55,76,59,49,56,51,60,76,57,55,84,65,70,82,80,50,93,46,63,70,61,33,62,41,29,34,45,37,22,35,36,33,56,34,55,42,46,75,67,43,34,42,40,58,42,66,52,49,66,55,89,90,58,89,64,34,37,39,16,30,42,58,57,44,73,79,46,52,64,59,39,47,57,35,50,35,19,19,34,50,66,45,69,61,50,44,58,66,34,42,49,50,29,39,48,56,53,48,37,68,46,31,41,67,42,35,56,36,92,50,68,41,49,28,36,44,73,92,39,96,55,71,40,76,36,49,29,74,63,39,36,55,48,47,58,56,56,55,47,66,70,64,61,66,80,78,76,80,65,79,69,74,79,70,78,71,75,70,71,79,72,81,74,76,73,80,72,80,78,80,78,84,82,76,76,82,78,83,77,86,79,76,90,79,91,82,90,84,83,91,88,84,86,89,89,82,84,85,77,78,83,75,82,79,78,79,78,76,76,74,78,60,75,64,59,60,54,48,52,53,50,49,49,52,49,50,54,49,42,68,77,41,71,79,46,55,60,58,55,50,50,53,47,53,61,50,50,70,75,44,93,62,53,76,72,49,46,38,50,50,31,46,76,70,70,40,70,66,80,75,68,76,79,64,61,76,70,72,74,78,73,81,119,126,70,71,58,45,61,44,45,77,57,58,60,61,76,80,39,98,64,45,72,54,35,25,84,66,48,42,61,30,35,34,24,38,56,58,44,60,82,93,66,18,53,41,38,69,44,45,3,42,53,23,52,90,17,14,29,44,33,42,64,51,51,48,54,53,16,52,38,40,68,60,34,79,80,39,43,48,10,77,43,74,89,56,58,65,54,95,65,56,62,48,25,50,41,72,62,55,55,33,19,51,43,43,84,97,34,68,69,61,42,33,34,67,33,59,80,40,51,77,73,56,80,96,57,66,57,68,64,54,50,53,30,42,55,59,40,54,76,47,50,53,70,80,64,66,94,47,96,42,56,67,57,31,40,49,69,56,53,55,23,11,32,61,55,34,37,63,63,59,51,36,84,34,54,43,52,46,76,92,45,45,68,50,38,57,76,57,50,57,53,61,77,57,55,84,65,71,82,79,48,93,45,64,70,59,32,61,41,30,34,45,38,21,34,37,33,56,34,54,41,45,75,68,42,34,42,40,57,42,67,52,49,66,54,89,91,58,89,63,33,36,38,15,31,41,58,57,44,73,80,47,53,64,58,39,46,58,36,49,34,19,19,33,48,67,45,68,62,50,44,58,67,34,42,50,50,29,39,48,56,52,49,37,67,45,33,40,67,41,34,56,37,92,48,70,42,50,29,34,45,73,92,37,97,56,71,43,76,37,50,28,73,61,39,36,55,48,48,57,56,56,55,48,64,72,64,63,70,81,79,77,83,68,81,75,75,77,72,80,71,75,70,72,78,72,80,76,74,75,78,74,81,79,77,82,83,83,85,85,83,85,83,85,91,90,83,87,77,76,83,90,88,78,93,79,88,78,84,77,86,84,88,75,78,79,74,80,76,76,75,77,74,78,72,78,58,75,63,58,60,52,49,52,53,49,49,50,53,49,51,54,49,41,70,76,42,70,79,48,57,62,58,54,49,50,53,47,54,61,50,51,71,78,44,93,62,54,77,73,50,46,40,51,50,31,46,75,72,70,39,82,66,79,75,69,75,80,64,62,76,71,71,76,80,72,81,123

Organism: Botryosphaeria parva (strain UCR-NP2) (NCBI:txid1287680)

Sequence (934 aa):
MPPPTVARPPHAPPTHCDVDRVAQRPRTVLLRHPGYPSAHNILLALPGADGPAGGLHHETARIACAVVAANRWDGFLAADAAGAPLDAGPDDILAAREYYFHVPGVPQYPVVPSFREWRFPHGRLPAVWQAAAAAACEARAAPVRAASDLSTALALRDGSCRMSACEETCRVAHLVPRQEEAWFCANAMGSLYAAQTRRVDAAIDDARNAMLLRADLHLTFDQMQFVFVPKPLPPGEPWCPFVVHLLDPLARELRRLYHNVPLQAPLGVTPEYLFARFAWAVFPFLEDFLRHPVARKLLVTSDPDPITLSPQKCALFTRQARRSRSASPKKRGRSAVAEDDDPQEEETEDAEPLPPRRKKARCSPRASPSAASAAKLHNNESNDPPHLSGSQATASDDEFDSICKAHLEQERQRSDPSSAWKAEQDWLAEAVTRPLAQSELRRYWEARGYDVLEEADLDHVSPHAESMPPPTVARPPHAPPTHCDVDRVAQRPRTVLLRHPGYPSAHNILLALPGADGPAGGLHHETARIACAVVAANRWDGFLAADAAGAPLDAGPDDILAAREYYFHVPGVPQYPVVPSFREWRFPHGRLPAVWQAAAAAACEARAAPVRAASDLSTALALRDGSCRMSACEETCRVAHLVPRQEEAWFCANAMGSLYAAQTRRVDAAIDDARNAMLLRADLHLTFDQMQFVFVPKPLPPGEPWCPFVVHLLDPLARELRRLYHNVPLQAPLGVTPEYLFARFAWAVFPFLEDFLRHPVARKLLVTSDPDPITLSPQKCALFTRQARRSRSASPKKRGRSAVAEDDDPQEEETEDAEPLPPRRKKARCSPRASPSAASAAKLHNNESNDPPHLSGSQATASDDEFDSICKAHLEQERQRSDPSSAWKAEQDWLAEAVTRPLAQSELRRYWEARGYDVLEEADLDHVSPHAES

Foldseek 3Di:
DPDDDDDDDDDDPDFDPPLQFWALFWAWAFEFQLLDDPVQTGQFTFTFIRGNLGFHQQQLVLQLVCQQLQNLLVKAKAPDSVHDHDPDDRGDGHDDRYIYIDRPPCSAGATAQALLQHAQDPPDDHPLLVVLQVLLVVQAFDQQPDDPALVRNQCVRVCAAQFPRHRPQKDKAFLPDPLCLVSCVVNVVLVVPVPDDVPDLRSSSDNLRIHIHRPVVSVCVLVLQWAWDAHDDPPPDSFRRIFIDGGDSVPSSCCSRGHRNTTHPNPNHRSSSSVSSSNNSSSLRSQSSLQPQDWGFHRGNVDPDTDIDGSVVSNVSNVVSVCSSPVDDPDQPDQPPPPPPPPPPPPDDPPPDDPDDDDPDDDDDDDDDDDDDDDDDDDDDDDDPDPPPDPPPPPDPVVVVVVVVVVVVVVVCVVCVVCVVVVLVVVLVVPVVDPADPVRVCVNCVSSVHRDDDPVVVPPPPDPPPD/DPDDDDDDDDDDPDFDPPLQFWALFWAWAFEFQLLDDPVQTGQFTFTFIRGNLGFHQQQLVLQLVCQQLQNLLVKAKAPDSVHDHDPDDRGDGHDDRYIYIDRPPCSAGATAQALLQHAQDPPDDHPLLVVLQVLLCVLAFDQQPDDPALVRNQCVRVCAAQFPRHRPQKDKAFLPDPLCLVSCVVNVVLVVPVPDDVPDLRSSSDNLRIHIHRPVVSVCVLVLQWAWDAHDDPPPDSFRRIFIDGGDSVPSSCCSRGHRNTTHPNPNHRSSSSVSSSNNSSSLRSQSSLQPQDWGFHRGNVDPDTDIDGSVVSNVSNVVSVCSSPDDDPDQPDAPPPPPPPPPPPPDPDDDDDDDDDDDDDDDDDDPDDDDDDDDPDPDDDDDPPPPPDPPPPPDPVVVVVVVVVVVVVVVCVVCVVCVLVVLVVVLVVPVVDPDDPVVVCVNCVSSVHHDDDPVVPPPPPPPDDD

Secondary structure (DSSP, 8-state):
-PPPP-PPPPPPPP--TTGGGS-SSPEEEEEE-TTS-GGG-EEEEEEEBSSTT-BEEHHHHHHHHHHHTTS-TT-EEESSTT-PBPS--TT-EE-SSEEEEE-TT-TT--B--SGGGPPP-TT---HHHHHHHHHHHTTPPP-----SSHHHHHHHHH-S-TTT---SSEEEEESS-GGGHHHHHHTTGGGGGTTT-TT-SSGGG-GGGEEEEEHHHHHHHHTT-EEEEE-PPPTT----SEEEEE--TT-HHHHHHHTTPBPPSP--S-HHHHHHHHHHHHGGGGHHHHHSSS-EEE--TT-SS-EEE-HHHHHHHHHHHHHHHH----------------------------------------------------------------------HHHHHHHHHHHHHHHHHHH-TT-HHHHHHHHHHHHTTSPPPHHHHHHHHHHTT-----GGGGTTS------/-PPPP-PPPPPPPP--TTGGGS-SSPEEEEEE-TTS-GGG-EEEEEEEBSSTT-BEEHHHHHHHHHHHTTS-TT-EEESSTT-PBPS--TT-EE-SSEEEEE-TT-TT--B--SGGGPPP-TT---HHHHHHHHHHHTTPPP-----SSHHHHHHHHH-S-TTT---SSEEEEESS-GGGHHHHHHTTGGGGGTTT-TT-SSGGG-GGGEEEEEHHHHHHHHTT-EEEEE-PPPTT----SEEEEE--TT-HHHHHHHTTPBPPSP--S-HHHHHHHHHHHHGGGGHHHHHSSS-EEE--TT-SS-EEE-HHHHHHHHHHHHHHHH----------------------------------------------------------------------HHHHHHHHHHHHHHHHHHH-TT-HHHHHHHHHHHHTTSPPPHHHHHHHHHHTT-----GGGGTT-------